Protein 8XDE (pdb70)

Radius of gyration: 28.86 Å; Cα contacts (8 Å, |Δi|>4): 2190; chains: 3; bounding box: 82×76×53 Å

Structure (mmCIF, N/CA/C/O backbone):
data_8XDE
#
_entry.id   8XDE
#
_cell.length_a   1.00
_cell.length_b   1.00
_cell.length_c   1.00
_cell.angle_alpha   90.00
_cell.angle_beta   90.00
_cell.angle_gamma   90.00
#
_symmetry.space_group_name_H-M   'P 1'
#
loop_
_atom_site.group_PDB
_atom_site.id
_atom_site.type_symbol
_atom_site.label_atom_id
_atom_site.label_alt_id
_atom_site.label_comp_id
_atom_site.label_asym_id
_atom_site.label_entity_id
_atom_site.label_seq_id
_atom_site.pdbx_PDB_ins_code
_atom_site.Cartn_x
_atom_site.Cartn_y
_atom_site.Cartn_z
_atom_site.occupancy
_atom_site.B_iso_or_equiv
_atom_site.auth_seq_id
_atom_site.auth_comp_id
_atom_site.auth_asym_id
_atom_site.auth_atom_id
_atom_site.pdbx_PDB_model_num
ATOM 1 N N . GLY A 1 96 ? 103.778 158.706 104.502 1.00 81.80 96 GLY A N 1
ATOM 2 C CA . GLY A 1 96 ? 103.960 158.083 103.204 1.00 81.80 96 GLY A CA 1
ATOM 3 C C . GLY A 1 96 ? 105.365 157.557 102.996 1.00 81.80 96 GLY A C 1
ATOM 4 O O . GLY A 1 96 ? 105.559 156.388 102.666 1.00 81.80 96 GLY A O 1
ATOM 5 N N . TYR A 1 97 ? 106.351 158.431 103.187 1.00 84.38 97 TYR A N 1
ATOM 6 C CA . TYR A 1 97 ? 107.750 158.038 103.101 1.00 84.38 97 TYR A CA 1
ATOM 7 C C . TYR A 1 97 ? 108.241 157.330 104.354 1.00 84.38 97 TYR A C 1
ATOM 8 O O . TYR A 1 97 ? 109.369 156.826 104.357 1.00 84.38 97 TYR A O 1
ATOM 17 N N . LEU A 1 98 ? 107.431 157.284 105.413 1.00 78.22 98 LEU A N 1
ATOM 18 C CA . LEU A 1 98 ? 107.835 156.686 106.676 1.00 78.22 98 LEU A CA 1
ATOM 19 C C . LEU A 1 98 ? 107.278 155.287 106.891 1.00 78.22 98 LEU A C 1
ATOM 20 O O . LEU A 1 98 ? 107.817 154.547 107.720 1.00 78.22 98 LEU A O 1
ATOM 25 N N . THR A 1 99 ? 106.225 154.908 106.176 1.00 74.85 99 THR A N 1
ATOM 26 C CA . THR A 1 99 ? 105.596 153.614 106.365 1.00 74.85 99 THR A CA 1
ATOM 27 C C . THR A 1 99 ? 106.317 152.548 105.543 1.00 74.85 99 THR A C 1
ATOM 28 O O . THR A 1 99 ? 107.310 152.812 104.864 1.00 74.85 99 THR A O 1
ATOM 32 N N . GLY A 1 100 ? 105.800 151.325 105.602 1.00 71.68 100 GLY A N 1
ATOM 33 C CA . GLY A 1 100 ? 106.399 150.236 104.852 1.00 71.68 100 GLY A CA 1
ATOM 34 C C . GLY A 1 100 ? 107.815 149.969 105.315 1.00 71.68 100 GLY A C 1
ATOM 35 O O . GLY A 1 100 ? 108.101 149.925 106.515 1.00 71.68 100 GLY A O 1
ATOM 36 N N . ASP A 1 101 ? 108.720 149.788 104.355 1.00 73.89 101 ASP A N 1
ATOM 37 C CA . ASP A 1 101 ? 110.127 149.566 104.655 1.00 73.89 101 ASP A CA 1
ATOM 38 C C . ASP A 1 101 ? 111.002 150.745 104.253 1.00 73.89 101 ASP A C 1
ATOM 39 O O . ASP A 1 101 ? 112.229 150.609 104.231 1.00 73.89 101 ASP A O 1
ATOM 44 N N . MET A 1 102 ? 110.404 151.891 103.935 1.00 77.27 102 MET A N 1
ATOM 45 C CA . MET A 1 102 ? 111.128 153.096 103.536 1.00 77.27 102 MET A CA 1
ATOM 46 C C . MET A 1 102 ? 112.056 152.817 102.354 1.00 77.27 102 MET A C 1
ATOM 47 O O . MET A 1 102 ? 113.273 152.994 102.424 1.00 77.27 102 MET A O 1
ATOM 52 N N . LYS A 1 103 ? 111.450 152.364 101.255 1.00 81.60 103 LYS A N 1
ATOM 53 C CA . LYS A 1 103 ? 112.218 152.080 100.047 1.00 81.60 103 LYS A CA 1
ATOM 54 C C . LYS A 1 103 ? 112.836 153.347 99.469 1.00 81.60 103 LYS A C 1
ATOM 55 O O . LYS A 1 103 ? 113.983 153.330 99.008 1.00 81.60 103 LYS A O 1
ATOM 61 N N . GLU A 1 104 ? 112.088 154.452 99.476 1.00 83.48 104 GLU A N 1
ATOM 62 C CA . GLU A 1 104 ? 112.618 155.706 98.953 1.00 83.48 104 GLU A CA 1
ATOM 63 C C . GLU A 1 104 ? 113.817 156.176 99.765 1.00 83.48 104 GLU A C 1
ATOM 64 O O . GLU A 1 104 ? 114.812 156.649 99.202 1.00 83.48 104 GLU A O 1
ATOM 70 N N . TYR A 1 105 ? 113.740 156.057 101.090 1.00 80.57 105 TYR A N 1
ATOM 71 C CA . TYR A 1 105 ? 114.870 156.431 101.932 1.00 80.57 105 TYR A CA 1
ATOM 72 C C . TYR A 1 105 ? 116.070 155.527 101.677 1.00 80.57 105 TYR A C 1
ATOM 73 O O . TYR A 1 105 ? 117.212 155.994 101.668 1.00 80.57 105 TYR A O 1
ATOM 82 N N . ARG A 1 106 ? 115.830 154.230 101.469 1.00 80.23 106 ARG A N 1
ATOM 83 C CA . ARG A 1 106 ? 116.926 153.322 101.149 1.00 80.23 106 ARG A CA 1
ATOM 84 C C . ARG A 1 106 ? 117.603 153.719 99.844 1.00 80.23 106 ARG A C 1
ATOM 85 O O . ARG A 1 106 ? 118.838 153.727 99.748 1.00 80.23 106 ARG A O 1
ATOM 93 N N . ILE A 1 107 ? 116.808 154.058 98.828 1.00 82.74 107 ILE A N 1
ATOM 94 C CA . ILE A 1 107 ? 117.371 154.485 97.552 1.00 82.74 107 ILE A CA 1
ATOM 95 C C . ILE A 1 107 ? 118.175 155.766 97.730 1.00 82.74 107 ILE A C 1
ATOM 96 O O . ILE A 1 107 ? 119.298 155.888 97.225 1.00 82.74 107 ILE A O 1
ATOM 101 N N . TRP A 1 108 ? 117.623 156.733 98.463 1.00 83.58 108 TRP A N 1
ATOM 102 C CA . TRP A 1 108 ? 118.301 158.007 98.667 1.00 83.58 108 TRP A CA 1
ATOM 103 C C . TRP A 1 108 ? 119.558 157.870 99.515 1.00 83.58 108 TRP A C 1
ATOM 104 O O . TRP A 1 108 ? 120.460 158.706 99.402 1.00 83.58 108 TRP A O 1
ATOM 115 N N . LEU A 1 109 ? 119.641 156.843 100.357 1.00 81.76 109 LEU A N 1
ATOM 116 C CA . LEU A 1 109 ? 120.807 156.656 101.208 1.00 81.76 109 LEU A CA 1
ATOM 117 C C . LEU A 1 109 ? 121.851 155.725 100.611 1.00 81.76 109 LEU A C 1
ATOM 118 O O . LEU A 1 109 ? 122.987 155.705 101.097 1.00 81.76 109 LEU A O 1
ATOM 123 N N . LYS A 1 110 ? 121.506 154.961 99.577 1.00 83.51 110 LYS A N 1
ATOM 124 C CA . LYS A 1 110 ? 122.466 154.038 98.978 1.00 83.51 110 LYS A CA 1
ATOM 125 C C . LYS A 1 110 ? 123.660 154.766 98.364 1.00 83.51 110 LYS A C 1
ATOM 126 O O . LYS A 1 110 ? 124.640 154.131 97.959 1.00 83.51 110 LYS A O 1
ATOM 132 N N . ASP A 1 111 ? 123.604 156.098 98.301 1.00 85.47 111 ASP A N 1
ATOM 133 C CA . ASP A 1 111 ? 124.701 156.886 97.754 1.00 85.47 111 ASP A CA 1
ATOM 134 C C . ASP A 1 111 ? 125.251 157.920 98.733 1.00 85.47 111 ASP A C 1
ATOM 135 O O . ASP A 1 111 ? 125.979 158.825 98.311 1.00 85.47 111 ASP A O 1
ATOM 140 N N . LYS A 1 112 ? 124.929 157.813 100.020 1.00 83.06 112 LYS A N 1
ATOM 141 C CA . LYS A 1 112 ? 125.480 158.703 101.036 1.00 83.06 112 LYS A CA 1
ATOM 142 C C . LYS A 1 112 ? 126.756 158.105 101.629 1.00 83.06 112 LYS A C 1
ATOM 143 O O . LYS A 1 112 ? 127.312 157.127 101.125 1.00 83.06 112 LYS A O 1
ATOM 149 N N . HIS A 1 113 ? 127.230 158.704 102.719 1.00 80.47 113 HIS A N 1
ATOM 150 C CA . HIS A 1 113 ? 128.431 158.242 103.397 1.00 80.47 113 HIS A CA 1
ATOM 151 C C . HIS A 1 113 ? 128.216 156.857 103.999 1.00 80.47 113 HIS A C 1
ATOM 152 O O . HIS A 1 113 ? 127.097 156.462 104.335 1.00 80.47 113 HIS A O 1
ATOM 159 N N . LEU A 1 114 ? 129.317 156.114 104.133 1.00 77.87 114 LEU A N 1
ATOM 160 C CA . LEU A 1 114 ? 129.239 154.766 104.685 1.00 77.87 114 LEU A CA 1
ATOM 161 C C . LEU A 1 114 ? 128.794 154.766 106.141 1.00 77.87 114 LEU A C 1
ATOM 162 O O . LEU A 1 114 ? 128.154 153.808 106.587 1.00 77.87 114 LEU A O 1
ATOM 167 N N . ALA A 1 115 ? 129.129 155.810 106.900 1.00 75.59 115 ALA A N 1
ATOM 168 C CA . ALA A 1 115 ? 128.696 155.871 108.293 1.00 75.59 115 ALA A CA 1
ATOM 169 C C . ALA A 1 115 ? 127.179 155.982 108.398 1.00 75.59 115 ALA A C 1
ATOM 170 O O . ALA A 1 115 ? 126.558 155.315 109.233 1.00 75.59 115 ALA A O 1
ATOM 172 N N . LEU A 1 116 ? 126.566 156.822 107.561 1.00 75.43 116 LEU A N 1
ATOM 173 C CA . LEU A 1 116 ? 125.113 156.941 107.568 1.00 75.43 116 LEU A CA 1
ATOM 174 C C . LEU A 1 116 ? 124.455 155.633 107.156 1.00 75.43 116 LEU A C 1
ATOM 175 O O . LEU A 1 116 ? 123.441 155.226 107.737 1.00 75.43 116 LEU A O 1
ATOM 180 N N . GLN A 1 117 ? 125.021 154.958 106.156 1.00 73.41 117 GLN A N 1
ATOM 181 C CA . GLN A 1 117 ? 124.488 153.664 105.748 1.00 73.41 117 GLN A CA 1
ATOM 182 C C . GLN A 1 117 ? 124.598 152.646 106.872 1.00 73.41 117 GLN A C 1
ATOM 183 O O . GLN A 1 117 ? 123.678 151.852 107.089 1.00 73.41 117 GLN A O 1
ATOM 189 N N . PHE A 1 118 ? 125.718 152.647 107.596 1.00 66.31 118 PHE A N 1
ATOM 190 C CA . PHE A 1 118 ? 125.872 151.718 108.709 1.00 66.31 118 PHE A CA 1
ATOM 191 C C . PHE A 1 118 ? 124.874 152.014 109.820 1.00 66.31 118 PHE A C 1
ATOM 192 O O . PHE A 1 118 ? 124.320 151.090 110.427 1.00 66.31 118 PHE A O 1
ATOM 200 N N . ILE A 1 119 ? 124.643 153.295 110.112 1.00 66.91 119 ILE A N 1
ATOM 201 C CA . ILE A 1 119 ? 123.647 153.657 111.116 1.00 66.91 119 ILE A CA 1
ATOM 202 C C . ILE A 1 119 ? 122.266 153.180 110.685 1.00 66.91 119 ILE A C 1
ATOM 203 O O . ILE A 1 119 ? 121.482 152.673 111.497 1.00 66.91 119 ILE A O 1
ATOM 208 N N . ASP A 1 120 ? 121.951 153.332 109.398 1.00 67.78 120 ASP A N 1
ATOM 209 C CA . ASP A 1 120 ? 120.680 152.834 108.885 1.00 67.78 120 ASP A CA 1
ATOM 210 C C . ASP A 1 120 ? 120.575 151.323 109.029 1.00 67.78 120 ASP A C 1
ATOM 211 O O . ASP A 1 120 ? 119.518 150.801 109.397 1.00 67.78 120 ASP A O 1
ATOM 216 N N . TRP A 1 121 ? 121.653 150.602 108.722 1.00 65.14 121 TRP A N 1
ATOM 217 C CA . TRP A 1 121 ? 121.630 149.150 108.866 1.00 65.14 121 TRP A CA 1
ATOM 218 C C . TRP A 1 121 ? 121.432 148.749 110.319 1.00 65.14 121 TRP A C 1
ATOM 219 O O . TRP A 1 121 ? 120.732 147.777 110.611 1.00 65.14 121 TRP A O 1
ATOM 230 N N . VAL A 1 122 ? 122.046 149.485 111.245 1.00 60.24 122 VAL A N 1
ATOM 231 C CA . VAL A 1 122 ? 121.888 149.175 112.661 1.00 60.24 122 VAL A CA 1
ATOM 232 C C . VAL A 1 122 ? 120.452 149.423 113.110 1.00 60.24 122 VAL A C 1
ATOM 233 O O . VAL A 1 122 ? 119.873 148.622 113.851 1.00 60.24 122 VAL A O 1
ATOM 237 N N . LEU A 1 123 ? 119.851 150.530 112.668 1.00 59.75 123 LEU A N 1
ATOM 238 C CA . LEU A 1 123 ? 118.462 150.801 113.030 1.00 59.75 123 LEU A CA 1
ATOM 239 C C . LEU A 1 123 ? 117.521 149.757 112.440 1.00 59.75 123 LEU A C 1
ATOM 240 O O . LEU A 1 123 ? 116.579 149.305 113.104 1.00 59.75 123 LEU A O 1
ATOM 245 N N . ARG A 1 124 ? 117.761 149.357 111.193 1.00 62.11 124 ARG A N 1
ATOM 246 C CA . ARG A 1 124 ? 116.932 148.327 110.579 1.00 62.11 124 ARG A CA 1
ATOM 247 C C . ARG A 1 124 ? 117.114 146.988 111.276 1.00 62.11 124 ARG A C 1
ATOM 248 O O . ARG A 1 124 ? 116.153 146.230 111.428 1.00 62.11 124 ARG A O 1
ATOM 256 N N . GLY A 1 125 ? 118.335 146.678 111.713 1.00 56.97 125 GLY A N 1
ATOM 257 C CA . GLY A 1 125 ? 118.545 145.470 112.490 1.00 56.97 125 GLY A CA 1
ATOM 258 C C . GLY A 1 125 ? 117.830 145.513 113.823 1.00 56.97 125 GLY A C 1
ATOM 259 O O . GLY A 1 125 ? 117.302 144.503 114.287 1.00 56.97 125 GLY A O 1
ATOM 260 N N . THR A 1 126 ? 117.803 146.681 114.458 1.00 57.10 126 THR A N 1
ATOM 261 C CA . THR A 1 126 ? 117.029 146.837 115.685 1.00 57.10 126 THR A CA 1
ATOM 262 C C . THR A 1 126 ? 115.554 146.564 115.433 1.00 57.10 126 THR A C 1
ATOM 263 O O . THR A 1 126 ? 114.892 145.877 116.218 1.00 57.10 126 THR A O 1
ATOM 267 N N . ALA A 1 127 ? 115.022 147.095 114.332 1.00 56.98 127 ALA A N 1
ATOM 268 C CA . ALA A 1 127 ? 113.602 146.919 114.051 1.00 56.98 127 ALA A CA 1
ATOM 269 C C . ALA A 1 127 ? 113.273 145.501 113.602 1.00 56.98 127 ALA A C 1
ATOM 270 O O . ALA A 1 127 ? 112.143 145.043 113.796 1.00 56.98 127 ALA A O 1
ATOM 272 N N . GLN A 1 128 ? 114.232 144.789 113.009 1.00 56.46 128 GLN A N 1
ATOM 273 C CA . GLN A 1 128 ? 113.952 143.481 112.427 1.00 56.46 128 GLN A CA 1
ATOM 274 C C . GLN A 1 128 ? 113.733 142.392 113.465 1.00 56.46 128 GLN A C 1
ATOM 275 O O . GLN A 1 128 ? 113.421 141.261 113.082 1.00 56.46 128 GLN A O 1
ATOM 281 N N . VAL A 1 129 ? 113.904 142.689 114.753 1.00 55.24 129 VAL A N 1
ATOM 282 C CA . VAL A 1 129 ? 113.548 141.718 115.781 1.00 55.24 129 VAL A CA 1
ATOM 283 C C . VAL A 1 129 ? 112.075 141.360 115.671 1.00 55.24 129 VAL A C 1
ATOM 284 O O . VAL A 1 129 ? 111.685 140.197 115.829 1.00 55.24 129 VAL A O 1
ATOM 288 N N . MET A 1 130 ? 111.235 142.352 115.379 1.00 59.26 130 MET A N 1
ATOM 289 C CA . MET A 1 130 ? 109.809 142.151 115.164 1.00 59.26 130 MET A CA 1
ATOM 290 C C . MET A 1 130 ? 109.436 142.187 113.686 1.00 59.26 130 MET A C 1
ATOM 291 O O . MET A 1 130 ? 108.352 142.658 113.332 1.00 59.26 130 MET A O 1
ATOM 296 N N . PHE A 1 131 ? 110.325 141.704 112.818 1.00 57.42 131 PHE A N 1
ATOM 297 C CA . PHE A 1 131 ? 110.090 141.555 111.381 1.00 57.42 131 PHE A CA 1
ATOM 298 C C . PHE A 1 131 ? 109.865 142.885 110.675 1.00 57.42 131 PHE A C 1
ATOM 299 O O . PHE A 1 131 ? 109.248 142.927 109.610 1.00 57.42 131 PHE A O 1
ATOM 307 N N . ILE A 1 132 ? 110.363 143.979 111.234 1.00 59.12 132 ILE A N 1
ATOM 308 C CA . ILE A 1 132 ? 110.163 145.308 110.674 1.00 59.12 132 ILE A CA 1
ATOM 309 C C . ILE A 1 132 ? 111.458 145.754 110.014 1.00 59.12 132 ILE A C 1
ATOM 310 O O . ILE A 1 132 ? 112.500 145.841 110.672 1.00 59.12 132 ILE A O 1
ATOM 315 N N . ASN A 1 133 ? 111.402 146.027 108.717 1.00 63.20 133 ASN A N 1
ATOM 316 C CA . ASN A 1 133 ? 112.551 146.566 107.990 1.00 63.20 133 ASN A CA 1
ATOM 317 C C . ASN A 1 133 ? 112.409 148.078 107.820 1.00 63.20 133 ASN A C 1
ATOM 318 O O . ASN A 1 133 ? 112.321 148.605 106.716 1.00 63.20 133 ASN A O 1
ATOM 323 N N . ASN A 1 134 ? 112.398 148.779 108.944 1.00 63.77 134 ASN A N 1
ATOM 324 C CA . ASN A 1 134 ? 112.159 150.215 108.942 1.00 63.77 134 ASN A CA 1
ATOM 325 C C . ASN A 1 134 ? 113.124 150.903 109.899 1.00 63.77 134 ASN A C 1
ATOM 326 O O . ASN A 1 134 ? 113.181 150.546 111.081 1.00 63.77 134 ASN A O 1
ATOM 331 N N . PRO A 1 135 ? 113.901 151.884 109.434 1.00 62.85 135 PRO A N 1
ATOM 332 C CA . PRO A 1 135 ? 114.841 152.552 110.346 1.00 62.85 135 PRO A CA 1
ATOM 333 C C . PRO A 1 135 ? 114.168 153.473 111.346 1.00 62.85 135 PRO A C 1
ATOM 334 O O . PRO A 1 135 ? 114.664 153.610 112.469 1.00 62.85 135 PRO A O 1
ATOM 338 N N . LEU A 1 136 ? 113.062 154.119 110.977 1.00 61.93 136 LEU A N 1
ATOM 339 C CA . LEU A 1 136 ? 112.334 154.931 111.946 1.00 61.93 136 LEU A CA 1
ATOM 340 C C . LEU A 1 136 ? 111.754 154.067 113.055 1.00 61.93 136 LEU A C 1
ATOM 341 O O . LEU A 1 136 ? 111.773 154.453 114.231 1.00 61.93 136 LEU A O 1
ATOM 346 N N . SER A 1 137 ? 111.238 152.888 112.702 1.00 59.45 137 SER A N 1
ATOM 347 C CA . SER A 1 137 ? 110.779 151.952 113.719 1.00 59.45 137 SER A CA 1
ATOM 348 C C . SER A 1 137 ? 111.928 151.514 114.614 1.00 59.45 137 SER A C 1
ATOM 349 O O . SER A 1 137 ? 111.753 151.357 115.826 1.00 59.45 137 SER A O 1
ATOM 352 N N . GLY A 1 138 ? 113.112 151.313 114.038 1.00 57.61 138 GLY A N 1
ATOM 353 C CA . GLY A 1 138 ? 114.270 150.982 114.851 1.00 57.61 138 GLY A CA 1
ATOM 354 C C . GLY A 1 138 ? 114.646 152.091 115.813 1.00 57.61 138 GLY A C 1
ATOM 355 O O . GLY A 1 138 ? 115.014 151.832 116.959 1.00 57.61 138 GLY A O 1
ATOM 356 N N . LEU A 1 139 ? 114.561 153.342 115.361 1.00 56.78 139 LEU A N 1
ATOM 357 C CA . LEU A 1 139 ? 114.830 154.468 116.249 1.00 56.78 139 LEU A CA 1
ATOM 358 C C . LEU A 1 139 ? 113.813 154.535 117.382 1.00 56.78 139 LEU A C 1
ATOM 359 O O . LEU A 1 139 ? 114.170 154.796 118.538 1.00 56.78 139 LEU A O 1
ATOM 364 N N . ILE A 1 140 ? 112.539 154.304 117.070 1.00 56.64 140 ILE A N 1
ATOM 365 C CA . ILE A 1 140 ? 111.512 154.312 118.109 1.00 56.64 140 ILE A CA 1
ATOM 366 C C . ILE A 1 140 ? 111.737 153.168 119.093 1.00 56.64 140 ILE A C 1
ATOM 367 O O . ILE A 1 140 ? 111.538 153.323 120.304 1.00 56.64 140 ILE A O 1
ATOM 372 N N . ILE A 1 141 ? 112.170 152.011 118.596 1.00 55.21 141 ILE A N 1
ATOM 373 C CA . ILE A 1 141 ? 112.471 150.890 119.480 1.00 55.21 141 ILE A CA 1
ATOM 374 C C . ILE A 1 141 ? 113.665 151.218 120.368 1.00 55.21 141 ILE A C 1
ATOM 375 O O . ILE A 1 141 ? 113.700 150.845 121.544 1.00 55.21 141 ILE A O 1
ATOM 380 N N . PHE A 1 142 ? 114.658 151.923 119.825 1.00 55.52 142 PHE A N 1
ATOM 381 C CA . PHE A 1 142 ? 115.787 152.361 120.639 1.00 55.52 142 PHE A CA 1
ATOM 382 C C . PHE A 1 142 ? 115.338 153.318 121.734 1.00 55.52 142 PHE A C 1
ATOM 383 O O . PHE A 1 142 ? 115.833 153.259 122.865 1.00 55.52 142 PHE A O 1
ATOM 391 N N . ILE A 1 143 ? 114.403 154.213 121.414 1.00 55.46 143 ILE A N 1
ATOM 392 C CA . ILE A 1 143 ? 113.852 155.104 122.432 1.00 55.46 143 ILE A CA 1
ATOM 393 C C . ILE A 1 143 ? 113.139 154.302 123.515 1.00 55.46 143 ILE A C 1
ATOM 394 O O . ILE A 1 143 ? 113.283 154.576 124.713 1.00 55.46 143 ILE A O 1
ATOM 399 N N . GLY A 1 144 ? 112.359 153.300 123.112 1.00 55.55 144 GLY A N 1
ATOM 400 C CA . GLY A 1 144 ? 111.693 152.458 124.093 1.00 55.55 144 GLY A CA 1
ATOM 401 C C . GLY A 1 144 ? 112.669 151.714 124.986 1.00 55.55 144 GLY A C 1
ATOM 402 O O . GLY A 1 144 ? 112.453 151.586 126.193 1.00 55.55 144 GLY A O 1
ATOM 403 N N . LEU A 1 145 ? 113.755 151.210 124.402 1.00 55.00 145 LEU A N 1
ATOM 404 C CA . LEU A 1 145 ? 114.776 150.532 125.192 1.00 55.00 145 LEU A CA 1
ATOM 405 C C . LEU A 1 145 ? 115.456 151.489 126.159 1.00 55.00 145 LEU A C 1
ATOM 406 O O . LEU A 1 145 ? 115.764 151.117 127.295 1.00 55.00 145 LEU A O 1
ATOM 411 N N . LEU A 1 146 ? 115.715 152.722 125.720 1.00 54.78 146 LEU A N 1
ATOM 412 C CA . LEU A 1 146 ? 116.257 153.723 126.631 1.00 54.78 146 LEU A CA 1
ATOM 413 C C . LEU A 1 146 ? 115.296 153.985 127.779 1.00 54.78 146 LEU A C 1
ATOM 414 O O . LEU A 1 146 ? 115.722 154.207 128.918 1.00 54.78 146 LEU A O 1
ATOM 419 N N . ILE A 1 147 ? 113.994 153.975 127.496 1.00 55.83 147 ILE A N 1
ATOM 420 C CA . ILE A 1 147 ? 113.005 154.110 128.563 1.00 55.83 147 ILE A CA 1
ATOM 421 C C . ILE A 1 147 ? 113.117 152.945 129.537 1.00 55.83 147 ILE A C 1
ATOM 422 O O . ILE A 1 147 ? 113.094 153.134 130.759 1.00 55.83 147 ILE A O 1
ATOM 427 N N . GLN A 1 148 ? 113.239 151.725 129.016 1.00 56.37 148 GLN A N 1
ATOM 428 C CA . GLN A 1 148 ? 113.389 150.549 129.865 1.00 56.37 148 GLN A CA 1
ATOM 429 C C . GLN A 1 148 ? 114.683 150.585 130.670 1.00 56.37 148 GLN A C 1
ATOM 430 O O . GLN A 1 148 ? 114.650 150.670 131.901 1.00 56.37 148 GLN A O 1
ATOM 436 N N . ASN A 1 149 ? 115.825 150.516 129.991 1.00 54.48 149 ASN A N 1
ATOM 437 C CA . ASN A 1 149 ? 117.118 150.477 130.660 1.00 54.48 149 ASN A CA 1
ATOM 438 C C . ASN A 1 149 ? 118.216 150.960 129.723 1.00 54.48 149 ASN A C 1
ATOM 439 O O . ASN A 1 149 ? 118.495 150.303 128.712 1.00 54.48 149 ASN A O 1
ATOM 444 N N . PRO A 1 150 ? 118.854 152.095 130.010 1.00 53.64 150 PRO A N 1
ATOM 445 C CA . PRO A 1 150 ? 119.960 152.549 129.151 1.00 53.64 150 PRO A CA 1
ATOM 446 C C . PRO A 1 150 ? 121.117 151.568 129.069 1.00 53.64 150 PRO A C 1
ATOM 447 O O . PRO A 1 150 ? 121.773 151.493 128.025 1.00 53.64 150 PRO A O 1
ATOM 451 N N . TRP A 1 151 ? 121.403 150.826 130.138 1.00 53.24 151 TRP A N 1
ATOM 452 C CA . TRP A 1 151 ? 122.468 149.829 130.081 1.00 53.24 151 TRP A CA 1
ATOM 453 C C . TRP A 1 151 ? 122.118 148.704 129.115 1.00 53.24 151 TRP A C 1
ATOM 454 O O . TRP A 1 151 ? 122.969 148.252 128.336 1.00 53.24 151 TRP A O 1
ATOM 465 N N . TRP A 1 152 ? 120.868 148.240 129.152 1.00 52.59 152 TRP A N 1
ATOM 466 C CA . TRP A 1 152 ? 120.419 147.252 128.179 1.00 52.59 152 TRP A CA 1
ATOM 467 C C . TRP A 1 152 ? 120.475 147.819 126.770 1.00 52.59 152 TRP A C 1
ATOM 468 O O . TRP A 1 152 ? 120.784 147.099 125.817 1.00 52.59 152 TRP A O 1
ATOM 479 N N . THR A 1 153 ? 120.175 149.109 126.620 1.00 52.00 153 THR A N 1
ATOM 480 C CA . THR A 1 153 ? 120.317 149.756 125.322 1.00 52.00 153 THR A CA 1
ATOM 481 C C . THR A 1 153 ? 121.760 149.719 124.844 1.00 52.00 153 THR A C 1
ATOM 482 O O . THR A 1 153 ? 122.021 149.449 123.669 1.00 52.00 153 THR A O 1
ATOM 486 N N . ILE A 1 154 ? 122.710 149.985 125.740 1.00 50.79 154 ILE A N 1
ATOM 487 C CA . ILE A 1 154 ? 124.120 149.954 125.361 1.00 50.79 154 ILE A CA 1
ATOM 488 C C . ILE A 1 154 ? 124.518 148.555 124.914 1.00 50.79 154 ILE A C 1
ATOM 489 O O . ILE A 1 154 ? 125.155 148.373 123.871 1.00 50.79 154 ILE A O 1
ATOM 494 N N . THR A 1 155 ? 124.145 147.543 125.698 1.00 50.99 155 THR A N 1
ATOM 495 C CA . THR A 1 155 ? 124.532 146.177 125.351 1.00 50.99 155 THR A CA 1
ATOM 496 C C . THR A 1 155 ? 123.885 145.727 124.047 1.00 50.99 155 THR A C 1
ATOM 497 O O . THR A 1 155 ? 124.542 145.105 123.205 1.00 50.99 155 THR A O 1
ATOM 501 N N . GLY A 1 156 ? 122.602 146.041 123.851 1.00 50.63 156 GLY A N 1
ATOM 502 C CA . GLY A 1 156 ? 121.937 145.662 122.616 1.00 50.63 156 GLY A CA 1
ATOM 503 C C . GLY A 1 156 ? 122.480 146.387 121.402 1.00 50.63 156 GLY A C 1
ATOM 504 O O . GLY A 1 156 ? 122.652 145.788 120.339 1.00 50.63 156 GLY A O 1
ATOM 505 N N . GLY A 1 157 ? 122.750 147.687 121.535 1.00 51.76 157 GLY A N 1
ATOM 506 C CA . GLY A 1 157 ? 123.346 148.421 120.436 1.00 51.76 157 GLY A CA 1
ATOM 507 C C . GLY A 1 157 ? 124.725 147.906 120.079 1.00 51.76 157 GLY A C 1
ATOM 508 O O . GLY A 1 157 ? 125.068 147.791 118.900 1.00 51.76 157 GLY A O 1
ATOM 509 N N . LEU A 1 158 ? 125.536 147.587 121.090 1.00 51.32 158 LEU A N 1
ATOM 510 C CA . LEU A 1 158 ? 126.840 147.000 120.814 1.00 51.32 158 LEU A CA 1
ATOM 511 C C . LEU A 1 158 ? 126.695 145.653 120.126 1.00 51.32 158 LEU A C 1
ATOM 512 O O . LEU A 1 158 ? 127.453 145.336 119.205 1.00 51.32 158 LEU A O 1
ATOM 517 N N . GLY A 1 159 ? 125.730 144.843 120.560 1.00 51.30 159 GLY A N 1
ATOM 518 C CA . GLY A 1 159 ? 125.497 143.574 119.894 1.00 51.30 159 GLY A CA 1
ATOM 519 C C . GLY A 1 159 ? 125.104 143.744 118.441 1.00 51.30 159 GLY A C 1
ATOM 520 O O . GLY A 1 159 ? 125.596 143.028 117.570 1.00 51.30 159 GLY A O 1
ATOM 521 N N . THR A 1 160 ? 124.222 144.704 118.160 1.00 51.56 160 THR A N 1
ATOM 522 C CA . THR A 1 160 ? 123.818 144.968 116.782 1.00 51.56 160 THR A CA 1
ATOM 523 C C . THR A 1 160 ? 125.002 145.421 115.941 1.00 51.56 160 THR A C 1
ATOM 524 O O . THR A 1 160 ? 125.202 144.944 114.818 1.00 51.56 160 THR A O 1
ATOM 528 N N . VAL A 1 161 ? 125.798 146.349 116.473 1.00 52.49 161 VAL A N 1
ATOM 529 C CA . VAL A 1 161 ? 126.937 146.872 115.729 1.00 52.49 161 VAL A CA 1
ATOM 530 C C . VAL A 1 161 ? 127.939 145.764 115.448 1.00 52.49 161 VAL A C 1
ATOM 531 O O . VAL A 1 161 ? 128.444 145.629 114.327 1.00 52.49 161 VAL A O 1
ATOM 535 N N . VAL A 1 162 ? 128.232 144.942 116.455 1.00 53.18 162 VAL A N 1
ATOM 536 C CA . VAL A 1 162 ? 129.209 143.874 116.290 1.00 53.18 162 VAL A CA 1
ATOM 537 C C . VAL A 1 162 ? 128.702 142.826 115.310 1.00 53.18 162 VAL A C 1
ATOM 538 O O . VAL A 1 162 ? 129.462 142.322 114.479 1.00 53.18 162 VAL A O 1
ATOM 542 N N . SER A 1 163 ? 127.415 142.479 115.386 1.00 54.17 163 SER A N 1
ATOM 543 C CA . SER A 1 163 ? 126.856 141.505 114.456 1.00 54.17 163 SER A CA 1
ATOM 544 C C . SER A 1 163 ? 126.909 142.014 113.022 1.00 54.17 163 SER A C 1
ATOM 545 O O . SER A 1 163 ? 127.288 141.275 112.107 1.00 54.17 163 SER A O 1
ATOM 548 N N . THR A 1 164 ? 126.537 143.278 112.806 1.00 55.38 164 THR A N 1
ATOM 549 C CA . THR A 1 164 ? 126.597 143.845 111.463 1.00 55.38 164 THR A CA 1
ATOM 550 C C . THR A 1 164 ? 128.029 143.898 110.946 1.00 55.38 164 THR A C 1
ATOM 551 O O . THR A 1 164 ? 128.289 143.570 109.782 1.00 55.38 164 THR A O 1
ATOM 555 N N . LEU A 1 165 ? 128.973 144.304 111.796 1.00 55.86 165 LEU A N 1
ATOM 556 C CA . LEU A 1 165 ? 130.365 144.378 111.371 1.00 55.86 165 LEU A CA 1
ATOM 557 C C . LEU A 1 165 ? 130.924 142.998 111.057 1.00 55.86 165 LEU A C 1
ATOM 558 O O . LEU A 1 165 ? 131.696 142.839 110.107 1.00 55.86 165 LEU A O 1
ATOM 563 N N . THR A 1 166 ? 130.558 141.990 111.849 1.00 55.97 166 THR A N 1
ATOM 564 C CA . THR A 1 166 ? 131.009 140.632 111.574 1.00 55.97 166 THR A CA 1
ATOM 565 C C . THR A 1 166 ? 130.414 140.106 110.277 1.00 55.97 166 THR A C 1
ATOM 566 O O . THR A 1 166 ? 131.094 139.413 109.514 1.00 55.97 166 THR A O 1
ATOM 570 N N . ALA A 1 167 ? 129.145 140.416 110.013 1.00 57.29 167 ALA A N 1
ATOM 571 C CA . ALA A 1 167 ? 128.544 140.018 108.747 1.00 57.29 167 ALA A CA 1
ATOM 572 C C . ALA A 1 167 ? 129.249 140.683 107.574 1.00 57.29 167 ALA A C 1
ATOM 573 O O . ALA A 1 167 ? 129.459 140.056 106.531 1.00 57.29 167 ALA A O 1
ATOM 575 N N . LEU A 1 168 ? 129.613 141.958 107.722 1.00 57.75 168 LEU A N 1
ATOM 576 C CA . LEU A 1 168 ? 130.376 142.627 106.674 1.00 57.75 168 LEU A CA 1
ATOM 577 C C . LEU A 1 168 ? 131.742 141.979 106.482 1.00 57.75 168 LEU A C 1
ATOM 578 O O . LEU A 1 168 ? 132.177 141.757 105.347 1.00 57.75 168 LEU A O 1
ATOM 583 N N . ALA A 1 169 ? 132.432 141.668 107.580 1.00 58.54 169 ALA A N 1
ATOM 584 C CA . ALA A 1 169 ? 133.766 141.090 107.483 1.00 58.54 169 ALA A CA 1
ATOM 585 C C . ALA A 1 169 ? 133.735 139.685 106.901 1.00 58.54 169 ALA A C 1
ATOM 586 O O . ALA A 1 169 ? 134.694 139.267 106.245 1.00 58.54 169 ALA A O 1
ATOM 588 N N . LEU A 1 170 ? 132.656 138.946 107.125 1.00 60.69 170 LEU A N 1
ATOM 589 C CA . LEU A 1 170 ? 132.518 137.597 106.601 1.00 60.69 170 LEU A CA 1
ATOM 590 C C . LEU A 1 170 ? 131.949 137.573 105.193 1.00 60.69 170 LEU A C 1
ATOM 591 O O . LEU A 1 170 ? 131.666 136.491 104.671 1.00 60.69 170 LEU A O 1
ATOM 596 N N . GLY A 1 171 ? 131.767 138.733 104.572 1.00 61.93 171 GLY A N 1
ATOM 597 C CA . GLY A 1 171 ? 131.288 138.775 103.202 1.00 61.93 171 GLY A CA 1
ATOM 598 C C . GLY A 1 171 ? 129.900 138.209 103.017 1.00 61.93 171 GLY A C 1
ATOM 599 O O . GLY A 1 171 ? 129.653 137.478 102.050 1.00 61.93 171 GLY A O 1
ATOM 600 N N . GLN A 1 172 ? 128.985 138.526 103.925 1.00 61.45 172 GLN A N 1
ATOM 601 C CA . GLN A 1 172 ? 127.609 138.095 103.768 1.00 61.45 172 GLN A CA 1
ATOM 602 C C . GLN A 1 172 ? 126.908 138.958 102.724 1.00 61.45 172 GLN A C 1
ATOM 603 O O . GLN A 1 172 ? 127.431 139.977 102.268 1.00 61.45 172 GLN A O 1
ATOM 609 N N . ASP A 1 173 ? 125.711 138.526 102.337 1.00 64.82 173 ASP A N 1
ATOM 610 C CA . ASP A 1 173 ? 124.958 139.218 101.300 1.00 64.82 173 ASP A CA 1
ATOM 611 C C . ASP A 1 173 ? 124.701 140.660 101.707 1.00 64.82 173 ASP A C 1
ATOM 612 O O . ASP A 1 173 ? 124.057 140.922 102.727 1.00 64.82 173 ASP A O 1
ATOM 617 N N . ARG A 1 174 ? 125.210 141.597 100.904 1.00 63.82 174 ARG A N 1
ATOM 618 C CA . ARG A 1 174 ? 125.077 143.011 101.233 1.00 63.82 174 ARG A CA 1
ATOM 619 C C . ARG A 1 174 ? 123.620 143.441 101.293 1.00 63.82 174 ARG A C 1
ATOM 620 O O . ARG A 1 174 ? 123.267 144.322 102.083 1.00 63.82 174 ARG A O 1
ATOM 628 N N . SER A 1 175 ? 122.762 142.838 100.471 1.00 63.44 175 SER A N 1
ATOM 629 C CA . SER A 1 175 ? 121.340 143.152 100.534 1.00 63.44 175 SER A CA 1
ATOM 630 C C . SER A 1 175 ? 120.744 142.739 101.873 1.00 63.44 175 SER A C 1
ATOM 631 O O . SER A 1 175 ? 119.923 143.463 102.445 1.00 63.44 175 SER A O 1
ATOM 634 N N . ALA A 1 176 ? 121.140 141.571 102.384 1.00 61.37 176 ALA A N 1
ATOM 635 C CA . ALA A 1 176 ? 120.660 141.131 103.689 1.00 61.37 176 ALA A CA 1
ATOM 636 C C . ALA A 1 176 ? 121.177 142.030 104.803 1.00 61.37 176 ALA A C 1
ATOM 637 O O . ALA A 1 176 ? 120.439 142.354 105.740 1.00 61.37 176 ALA A O 1
ATOM 639 N N . ILE A 1 177 ? 122.445 142.435 104.725 1.00 61.29 177 ILE A N 1
ATOM 640 C CA . ILE A 1 177 ? 123.011 143.319 105.739 1.00 61.29 177 ILE A CA 1
ATOM 641 C C . ILE A 1 177 ? 122.304 144.665 105.732 1.00 61.29 177 ILE A C 1
ATOM 642 O O . ILE A 1 177 ? 121.988 145.224 106.788 1.00 61.29 177 ILE A O 1
ATOM 647 N N . ALA A 1 178 ? 122.039 145.208 104.542 1.00 62.00 178 ALA A N 1
ATOM 648 C CA . ALA A 1 178 ? 121.417 146.521 104.440 1.00 62.00 178 ALA A CA 1
ATOM 649 C C . ALA A 1 178 ? 119.975 146.527 104.925 1.00 62.00 178 ALA A C 1
ATOM 650 O O . ALA A 1 178 ? 119.455 147.596 105.258 1.00 62.00 178 ALA A O 1
ATOM 652 N N . SER A 1 179 ? 119.319 145.373 104.967 1.00 60.20 179 SER A N 1
ATOM 653 C CA . SER A 1 179 ? 117.958 145.278 105.473 1.00 60.20 179 SER A CA 1
ATOM 654 C C . SER A 1 179 ? 117.910 144.937 106.954 1.00 60.20 179 SER A C 1
ATOM 655 O O . SER A 1 179 ? 116.820 144.736 107.496 1.00 60.20 179 SER A O 1
ATOM 658 N N . GLY A 1 180 ? 119.060 144.863 107.616 1.00 57.94 180 GLY A N 1
ATOM 659 C CA . GLY A 1 180 ? 119.090 144.574 109.032 1.00 57.94 180 GLY A CA 1
ATOM 660 C C . GLY A 1 180 ? 118.921 143.121 109.396 1.00 57.94 180 GLY A C 1
ATOM 661 O O . GLY A 1 180 ? 118.688 142.813 110.566 1.00 57.94 180 GLY A O 1
ATOM 662 N N . LEU A 1 181 ? 119.037 142.214 108.434 1.00 57.09 181 LEU A N 1
ATOM 663 C CA . LEU A 1 181 ? 118.845 140.798 108.707 1.00 57.09 181 LEU A CA 1
ATOM 664 C C . LEU A 1 181 ? 120.037 140.160 109.402 1.00 57.09 181 LEU A C 1
ATOM 665 O O . LEU A 1 181 ? 119.966 138.980 109.755 1.00 57.09 181 LEU A O 1
ATOM 670 N N . HIS A 1 182 ? 121.126 140.900 109.602 1.00 57.73 182 HIS A N 1
ATOM 671 C CA . HIS A 1 182 ? 122.296 140.389 110.304 1.00 57.73 182 HIS A CA 1
ATOM 672 C C . HIS A 1 182 ? 122.600 141.181 111.567 1.00 57.73 182 HIS A C 1
ATOM 673 O O . HIS A 1 182 ? 123.705 141.083 112.102 1.00 57.73 182 HIS A O 1
ATOM 680 N N . GLY A 1 183 ? 121.644 141.961 112.057 1.00 53.35 183 GLY A N 1
ATOM 681 C CA . GLY A 1 183 ? 121.883 142.769 113.230 1.00 53.35 183 GLY A CA 1
ATOM 682 C C . GLY A 1 183 ? 120.921 142.505 114.365 1.00 53.35 183 GLY A C 1
ATOM 683 O O . GLY A 1 183 ? 121.217 142.828 115.517 1.00 53.35 183 GLY A O 1
ATOM 684 N N . TYR A 1 184 ? 119.765 141.915 114.065 1.00 52.43 184 TYR A N 1
ATOM 685 C CA . TYR A 1 184 ? 118.766 141.716 115.105 1.00 52.43 184 TYR A CA 1
ATOM 686 C C . TYR A 1 184 ? 119.118 140.563 116.034 1.00 52.43 184 TYR A C 1
ATOM 687 O O . TYR A 1 184 ? 118.795 140.616 117.225 1.00 52.43 184 TYR A O 1
ATOM 696 N N . ASN A 1 185 ? 119.777 139.525 115.522 1.00 50.56 185 ASN A N 1
ATOM 697 C CA . ASN A 1 185 ? 120.207 138.440 116.394 1.00 50.56 185 ASN A CA 1
ATOM 698 C C . ASN A 1 185 ? 121.257 138.917 117.387 1.00 50.56 185 ASN A C 1
ATOM 699 O O . ASN A 1 185 ? 121.197 138.577 118.573 1.00 50.56 185 ASN A O 1
ATOM 704 N N . GLY A 1 186 ? 122.220 139.720 116.929 1.00 50.96 186 GLY A N 1
ATOM 705 C CA . GLY A 1 186 ? 123.174 140.313 117.848 1.00 50.96 186 GLY A CA 1
ATOM 706 C C . GLY A 1 186 ? 122.532 141.290 118.811 1.00 50.96 186 GLY A C 1
ATOM 707 O O . GLY A 1 186 ? 122.945 141.393 119.970 1.00 50.96 186 GLY A O 1
ATOM 708 N N . MET A 1 187 ? 121.520 142.024 118.346 1.00 52.16 187 MET A N 1
ATOM 709 C CA . MET A 1 187 ? 120.759 142.897 119.231 1.00 52.16 187 MET A CA 1
ATOM 710 C C . MET A 1 187 ? 120.150 142.106 120.378 1.00 52.16 187 MET A C 1
ATOM 711 O O . MET A 1 187 ? 120.293 142.471 121.551 1.00 52.16 187 MET A O 1
ATOM 716 N N . LEU A 1 188 ? 119.464 141.013 120.049 1.00 49.44 188 LEU A N 1
ATOM 717 C CA . LEU A 1 188 ? 118.865 140.175 121.078 1.00 49.44 188 LEU A CA 1
ATOM 718 C C . LEU A 1 188 ? 119.927 139.564 121.976 1.00 49.44 188 LEU A C 1
ATOM 719 O O . LEU A 1 188 ? 119.729 139.447 123.188 1.00 49.44 188 LEU A O 1
ATOM 724 N N . VAL A 1 189 ? 121.059 139.160 121.402 1.00 49.31 189 VAL A N 1
ATOM 725 C CA . VAL A 1 189 ? 122.131 138.585 122.207 1.00 49.31 189 VAL A CA 1
ATOM 726 C C . VAL A 1 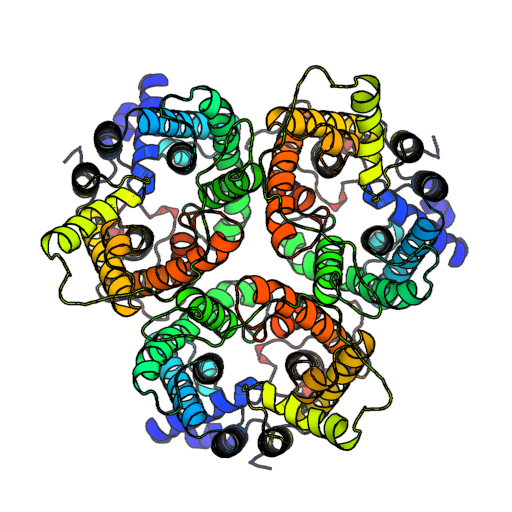189 ? 122.592 139.578 123.263 1.00 49.31 189 VAL A C 1
ATOM 727 O O . VAL A 1 189 ? 122.636 139.264 124.457 1.00 49.31 189 VAL A O 1
ATOM 731 N N . GLY A 1 190 ? 122.904 140.805 122.847 1.00 49.20 190 GLY A N 1
ATOM 732 C CA . GLY A 1 190 ? 123.345 141.800 123.811 1.00 49.20 190 GLY A CA 1
ATOM 733 C C . GLY A 1 190 ? 122.285 142.105 124.849 1.00 49.20 190 GLY A C 1
ATOM 734 O O . GLY A 1 190 ? 122.561 142.141 126.054 1.00 49.20 190 GLY A O 1
ATOM 735 N N . LEU A 1 191 ? 121.043 142.289 124.396 1.00 50.56 191 LEU A N 1
ATOM 736 C CA . LEU A 1 191 ? 119.966 142.643 125.310 1.00 50.56 191 LEU A CA 1
ATOM 737 C C . LEU A 1 191 ? 119.749 141.562 126.359 1.00 50.56 191 LEU A C 1
ATOM 738 O O . LEU A 1 191 ? 119.630 141.859 127.551 1.00 50.56 191 LEU A O 1
ATOM 743 N N . LEU A 1 192 ? 119.704 140.298 125.942 1.00 49.99 192 LEU A N 1
ATOM 744 C CA . LEU A 1 192 ? 119.384 139.231 126.879 1.00 49.99 192 LEU A CA 1
ATOM 745 C C . LEU A 1 192 ? 120.572 138.771 127.712 1.00 49.99 192 LEU A C 1
ATOM 746 O O . LEU A 1 192 ? 120.357 138.203 128.784 1.00 49.99 192 LEU A O 1
ATOM 751 N N . MET A 1 193 ? 121.816 138.994 127.277 1.00 50.70 193 MET A N 1
ATOM 752 C CA . MET A 1 193 ? 122.904 138.789 128.227 1.00 50.70 193 MET A CA 1
ATOM 753 C C . MET A 1 193 ? 123.002 139.936 129.219 1.00 50.70 193 MET A C 1
ATOM 754 O O . MET A 1 193 ? 123.560 139.759 130.307 1.00 50.70 193 MET A O 1
ATOM 759 N N . ALA A 1 194 ? 122.477 141.115 128.879 1.00 50.24 194 ALA A N 1
ATOM 760 C CA . ALA A 1 194 ? 122.348 142.149 129.901 1.00 50.24 194 ALA A CA 1
ATOM 761 C C . ALA A 1 194 ? 121.205 141.841 130.862 1.00 50.24 194 ALA A C 1
ATOM 762 O O . ALA A 1 194 ? 121.327 142.060 132.070 1.00 50.24 194 ALA A O 1
ATOM 764 N N . VAL A 1 195 ? 120.087 141.334 130.340 1.00 50.46 195 VAL A N 1
ATOM 765 C CA . VAL A 1 195 ? 118.912 141.074 131.169 1.00 50.46 195 VAL A CA 1
ATOM 766 C C . VAL A 1 195 ? 119.196 139.974 132.182 1.00 50.46 195 VAL A C 1
ATOM 767 O O . VAL A 1 195 ? 118.846 140.093 133.361 1.00 50.46 195 VAL A O 1
ATOM 771 N N . PHE A 1 196 ? 119.839 138.893 131.746 1.00 51.17 196 PHE A N 1
ATOM 772 C CA . PHE A 1 196 ? 120.071 137.727 132.587 1.00 51.17 196 PHE A CA 1
ATOM 773 C C . PHE A 1 196 ? 121.449 137.740 133.228 1.00 51.17 196 PHE A C 1
ATOM 774 O O . PHE A 1 196 ? 122.045 136.683 133.441 1.00 51.17 196 PHE A O 1
ATOM 782 N N . SER A 1 197 ? 121.969 138.920 133.541 1.00 52.62 197 SER A N 1
ATOM 783 C CA . SER A 1 197 ? 123.231 139.061 134.246 1.00 52.62 197 SER A CA 1
ATOM 784 C C . SER A 1 197 ? 122.948 139.327 135.716 1.00 52.62 197 SER A C 1
ATOM 785 O O . SER A 1 197 ? 122.165 140.222 136.048 1.00 52.62 197 SER A O 1
ATOM 788 N N . GLU A 1 198 ? 123.577 138.547 136.593 1.00 55.32 198 GLU A N 1
ATOM 789 C CA . GLU A 1 198 ? 123.399 138.754 138.022 1.00 55.32 198 GLU A CA 1
ATOM 790 C C . GLU A 1 198 ? 124.178 139.954 138.533 1.00 55.32 198 GLU A C 1
ATOM 791 O O . GLU A 1 198 ? 123.967 140.371 139.675 1.00 55.32 198 GLU A O 1
ATOM 797 N N . LYS A 1 199 ? 125.070 140.510 137.723 1.00 54.35 199 LYS A N 1
ATOM 798 C CA . LYS A 1 199 ? 125.778 141.718 138.098 1.00 54.35 199 LYS A CA 1
ATOM 799 C C . LYS A 1 199 ? 124.864 142.929 137.943 1.00 54.35 199 LYS A C 1
ATOM 800 O O . LYS A 1 199 ? 123.767 142.849 137.385 1.00 54.35 199 LYS A O 1
ATOM 806 N N . LEU A 1 200 ? 125.326 144.065 138.449 1.00 56.47 200 LEU A N 1
ATOM 807 C CA . LEU A 1 200 ? 124.529 145.277 138.409 1.00 56.47 200 LEU A CA 1
ATOM 808 C C . LEU A 1 200 ? 124.589 145.903 137.020 1.00 56.47 200 LEU A C 1
ATOM 809 O O . LEU A 1 200 ? 125.238 145.396 136.103 1.00 56.47 200 LEU A O 1
ATOM 814 N N . ASP A 1 201 ? 123.894 147.024 136.859 1.00 57.12 201 ASP A N 1
ATOM 815 C CA . ASP A 1 201 ? 123.936 147.751 135.602 1.00 57.12 201 ASP A CA 1
ATOM 816 C C . ASP A 1 201 ? 125.306 148.381 135.398 1.00 57.12 201 ASP A C 1
ATOM 817 O O . ASP A 1 201 ? 126.037 148.655 136.352 1.00 57.12 201 ASP A O 1
ATOM 822 N N . TYR A 1 202 ? 125.649 148.607 134.131 1.00 54.74 202 TYR A N 1
ATOM 823 C CA . TYR A 1 202 ? 126.919 149.220 133.749 1.00 54.74 202 TYR A CA 1
ATOM 824 C C . TYR A 1 202 ? 128.103 148.411 134.268 1.00 54.74 202 TYR A C 1
ATOM 825 O O . TYR A 1 202 ? 129.109 148.958 134.720 1.00 54.74 202 TYR A O 1
ATOM 834 N N . TYR A 1 203 ? 127.971 147.090 134.212 1.00 52.12 203 TYR A N 1
ATOM 835 C CA . TYR A 1 203 ? 129.076 146.167 134.440 1.00 52.12 203 TYR A CA 1
ATOM 836 C C . TYR A 1 203 ? 129.811 146.044 133.116 1.00 52.12 203 TYR A C 1
ATOM 837 O O . TYR A 1 203 ? 129.531 145.164 132.303 1.00 52.12 203 TYR A O 1
ATOM 846 N N . TRP A 1 204 ? 130.763 146.953 132.893 1.00 50.87 204 TRP A N 1
ATOM 847 C CA . TRP A 1 204 ? 131.347 147.118 131.566 1.00 50.87 204 TRP A CA 1
ATOM 848 C C . TRP A 1 204 ? 132.036 145.853 131.080 1.00 50.87 204 TRP A C 1
ATOM 849 O O . TRP A 1 204 ? 132.140 145.633 129.868 1.00 50.87 204 TRP A O 1
ATOM 860 N N . TRP A 1 205 ? 132.503 145.009 131.998 1.00 50.32 205 TRP A N 1
ATOM 861 C CA . TRP A 1 205 ? 133.176 143.782 131.590 1.00 50.32 205 TRP A CA 1
ATOM 862 C C . TRP A 1 205 ? 132.245 142.867 130.812 1.00 50.32 205 TRP A C 1
ATOM 863 O O . TRP A 1 205 ? 132.705 142.073 129.986 1.00 50.32 205 TRP A O 1
ATOM 874 N N . LEU A 1 206 ? 130.936 142.984 131.036 1.00 48.62 206 LEU A N 1
ATOM 875 C CA . LEU A 1 206 ? 129.972 142.199 130.279 1.00 48.62 206 LEU A CA 1
ATOM 876 C C . LEU A 1 206 ? 130.029 142.501 128.791 1.00 48.62 206 LEU A C 1
ATOM 877 O O . LEU A 1 206 ? 129.555 141.692 127.988 1.00 48.62 206 LEU A O 1
ATOM 882 N N . LEU A 1 207 ? 130.592 143.643 128.400 1.00 48.64 207 LEU A N 1
ATOM 883 C CA . LEU A 1 207 ? 130.757 143.923 126.982 1.00 48.64 207 LEU A CA 1
ATOM 884 C C . LEU A 1 207 ? 131.754 142.983 126.321 1.00 48.64 207 LEU A C 1
ATOM 885 O O . LEU A 1 207 ? 131.669 142.768 125.110 1.00 48.64 207 LEU A O 1
ATOM 890 N N . PHE A 1 208 ? 132.702 142.426 127.082 1.00 48.98 208 PHE A N 1
ATOM 891 C CA . PHE A 1 208 ? 133.632 141.472 126.480 1.00 48.98 208 PHE A CA 1
ATOM 892 C C . PHE A 1 208 ? 132.927 140.206 126.008 1.00 48.98 208 PHE A C 1
ATOM 893 O O . PHE A 1 208 ? 133.107 139.830 124.837 1.00 48.98 208 PHE A O 1
ATOM 901 N N . PRO A 1 209 ? 132.132 139.506 126.827 1.00 48.97 209 PRO A N 1
ATOM 902 C CA . PRO A 1 209 ? 131.392 138.366 126.271 1.00 48.97 209 PRO A CA 1
ATOM 903 C C . PRO A 1 209 ? 130.381 138.768 125.216 1.00 48.97 209 PRO A C 1
ATOM 904 O O . PRO A 1 209 ? 130.315 138.106 124.177 1.00 48.97 209 PRO A O 1
ATOM 908 N N . VAL A 1 210 ? 129.629 139.856 125.429 1.00 50.18 210 VAL A N 1
ATOM 909 C CA . VAL A 1 210 ? 128.583 140.259 124.486 1.00 50.18 210 VAL A CA 1
ATOM 910 C C . VAL A 1 210 ? 129.134 140.279 123.068 1.00 50.18 210 VAL A C 1
ATOM 911 O O . VAL A 1 210 ? 128.706 139.503 122.202 1.00 50.18 210 VAL A O 1
ATOM 915 N N . THR A 1 211 ? 130.143 141.125 122.840 1.00 51.27 211 THR A N 1
ATOM 916 C CA . THR A 1 211 ? 130.827 141.208 121.559 1.00 51.27 211 THR A CA 1
ATOM 917 C C . THR A 1 211 ? 131.103 139.825 120.989 1.00 51.27 211 THR A C 1
ATOM 918 O O . THR A 1 211 ? 130.687 139.503 119.871 1.00 51.27 211 THR A O 1
ATOM 922 N N . PHE A 1 212 ? 131.752 138.976 121.786 1.00 52.82 212 PHE A N 1
ATOM 923 C CA . PHE A 1 212 ? 132.126 137.651 121.310 1.00 52.82 212 PHE A CA 1
ATOM 924 C C . PHE A 1 212 ? 130.906 136.879 120.828 1.00 52.82 212 PHE A C 1
ATOM 925 O O . PHE A 1 212 ? 130.876 136.402 119.688 1.00 52.82 212 PHE A O 1
ATOM 933 N N . THR A 1 213 ? 129.864 136.783 121.654 1.00 51.15 213 THR A N 1
ATOM 934 C CA . THR A 1 213 ? 128.735 135.990 121.187 1.00 51.15 213 THR A CA 1
ATOM 935 C C . THR A 1 213 ? 127.836 136.770 120.245 1.00 51.15 213 THR A C 1
ATOM 936 O O . THR A 1 213 ? 126.897 136.191 119.692 1.00 51.15 213 THR A O 1
ATOM 940 N N . ALA A 1 214 ? 128.099 138.061 120.044 1.00 52.56 214 ALA A N 1
ATOM 941 C CA . ALA A 1 214 ? 127.492 138.758 118.923 1.00 52.56 214 ALA A CA 1
ATOM 942 C C . ALA A 1 214 ? 128.236 138.487 117.626 1.00 52.56 214 ALA A C 1
ATOM 943 O O . ALA A 1 214 ? 127.650 138.628 116.549 1.00 52.56 214 ALA A O 1
ATOM 945 N N . MET A 1 215 ? 129.512 138.096 117.705 1.00 55.28 215 MET A N 1
ATOM 946 C CA . MET A 1 215 ? 130.254 137.727 116.507 1.00 55.28 215 MET A CA 1
ATOM 947 C C . MET A 1 215 ? 129.830 136.371 115.969 1.00 55.28 215 MET A C 1
ATOM 948 O O . MET A 1 215 ? 129.989 136.114 114.774 1.00 55.28 215 MET A O 1
ATOM 953 N N . SER A 1 216 ? 129.303 135.498 116.825 1.00 53.90 216 SER A N 1
ATOM 954 C CA . SER A 1 216 ? 128.863 134.184 116.385 1.00 53.90 216 SER A CA 1
ATOM 955 C C . SER A 1 216 ? 127.506 134.216 115.703 1.00 53.90 216 SER A C 1
ATOM 956 O O . SER A 1 216 ? 127.155 133.258 115.011 1.00 53.90 216 SER A O 1
ATOM 959 N N . CYS A 1 217 ? 126.736 135.285 115.887 1.00 54.17 217 CYS A N 1
ATOM 960 C CA . CYS A 1 217 ? 125.412 135.356 115.274 1.00 54.17 217 CYS A CA 1
ATOM 961 C C . CYS A 1 217 ? 125.457 135.335 113.753 1.00 54.17 217 CYS A C 1
ATOM 962 O O . CYS A 1 217 ? 124.653 134.605 113.150 1.00 54.17 217 CYS A O 1
ATOM 965 N N . PRO A 1 218 ? 126.323 136.094 113.070 1.00 53.95 218 PRO A N 1
ATOM 966 C CA . PRO A 1 218 ? 126.401 135.931 111.609 1.00 53.95 218 PRO A CA 1
ATOM 967 C C . PRO A 1 218 ? 126.814 134.531 111.197 1.00 53.95 218 PRO A C 1
ATOM 968 O O . PRO A 1 218 ? 126.134 133.905 110.373 1.00 53.95 218 PRO A O 1
ATOM 972 N N . VAL A 1 219 ? 127.900 134.012 111.780 1.00 53.60 219 VAL A N 1
ATOM 973 C CA . VAL A 1 219 ? 128.369 132.663 111.467 1.00 53.60 219 VAL A CA 1
ATOM 974 C C . VAL A 1 219 ? 127.214 131.677 111.543 1.00 53.60 219 VAL A C 1
ATOM 975 O O . VAL A 1 219 ? 126.862 131.021 110.555 1.00 53.60 219 VAL A O 1
ATOM 979 N N . LEU A 1 220 ? 126.576 131.606 112.713 1.00 51.03 220 LEU A N 1
ATOM 980 C CA . LEU A 1 220 ? 125.442 130.709 112.896 1.00 51.03 220 LEU A CA 1
ATOM 981 C C . LEU A 1 220 ? 124.411 130.912 111.799 1.00 51.03 220 LEU A C 1
ATOM 982 O O . LEU A 1 220 ? 124.004 129.953 111.133 1.00 51.03 220 LEU A O 1
ATOM 987 N N . SER A 1 221 ? 124.029 132.169 111.551 1.00 53.38 221 SER A N 1
ATOM 988 C CA . SER A 1 221 ? 123.047 132.443 110.509 1.00 53.38 221 SER A CA 1
ATOM 989 C C . SER A 1 221 ? 123.482 131.811 109.201 1.00 53.38 221 SER A C 1
ATOM 990 O O . SER A 1 221 ? 122.752 131.002 108.615 1.00 53.38 221 SER A O 1
ATOM 993 N N . SER A 1 222 ? 124.717 132.099 108.783 1.00 54.19 222 SER A N 1
ATOM 994 C CA . SER A 1 222 ? 125.229 131.528 107.547 1.00 54.19 222 SER A CA 1
ATOM 995 C C . SER A 1 222 ? 125.084 130.017 107.566 1.00 54.19 222 SER A C 1
ATOM 996 O O . SER A 1 222 ? 124.475 129.428 106.665 1.00 54.19 222 SER A O 1
ATOM 999 N N . ALA A 1 223 ? 125.564 129.382 108.636 1.00 53.86 223 ALA A N 1
ATOM 1000 C CA . ALA A 1 223 ? 125.489 127.931 108.715 1.00 53.86 223 ALA A CA 1
ATOM 1001 C C . ALA A 1 223 ? 124.047 127.472 108.604 1.00 53.86 223 ALA A C 1
ATOM 1002 O O . ALA A 1 223 ? 123.722 126.588 107.804 1.00 53.86 223 ALA A O 1
ATOM 1004 N N . LEU A 1 224 ? 123.153 128.116 109.352 1.00 53.59 224 LEU A N 1
A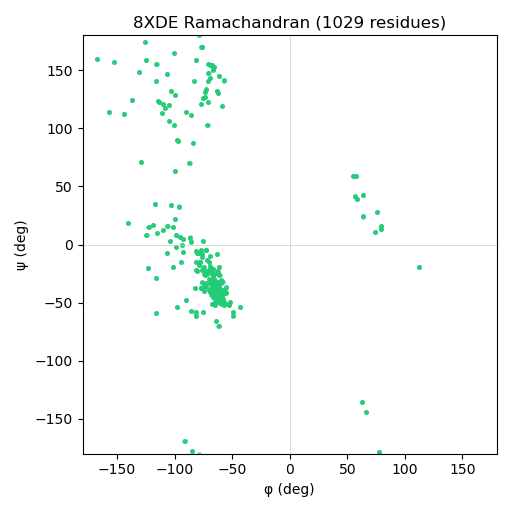TOM 1005 C CA . LEU A 1 224 ? 121.759 127.702 109.317 1.00 53.59 224 LEU A CA 1
ATOM 1006 C C . LEU A 1 224 ? 121.157 127.972 107.948 1.00 53.59 224 LEU A C 1
ATOM 1007 O O . LEU A 1 224 ? 120.347 127.182 107.450 1.00 53.59 224 LEU A O 1
ATOM 1012 N N . ASN A 1 225 ? 121.578 129.061 107.302 1.00 55.85 225 ASN A N 1
ATOM 1013 C CA . ASN A 1 225 ? 121.072 129.343 105.970 1.00 55.85 225 ASN A CA 1
ATOM 1014 C C . ASN A 1 225 ? 121.545 128.315 104.957 1.00 55.85 225 ASN A C 1
ATOM 1015 O O . ASN A 1 225 ? 120.916 128.168 103.907 1.00 55.85 225 ASN A O 1
ATOM 1020 N N . SER A 1 226 ? 122.632 127.597 105.247 1.00 58.21 226 SER A N 1
ATOM 1021 C CA . SER A 1 226 ? 123.040 126.529 104.347 1.00 58.21 226 SER A CA 1
ATOM 1022 C C . SER A 1 226 ? 122.035 125.389 104.351 1.00 58.21 226 SER A C 1
ATOM 1023 O O . SER A 1 226 ? 121.937 124.647 103.369 1.00 58.21 226 SER A O 1
ATOM 1026 N N . ILE A 1 227 ? 121.281 125.237 105.433 1.00 59.09 227 ILE A N 1
ATOM 1027 C CA . ILE A 1 227 ? 120.268 124.196 105.537 1.00 59.09 227 ILE A CA 1
ATOM 1028 C C . ILE A 1 227 ? 118.885 124.732 105.208 1.00 59.09 227 ILE A C 1
ATOM 1029 O O . ILE A 1 227 ? 118.196 124.205 104.335 1.00 59.09 227 ILE A O 1
ATOM 1034 N N . PHE A 1 228 ? 118.479 125.805 105.886 1.00 58.72 228 PHE A N 1
ATOM 1035 C CA . PHE A 1 228 ? 117.099 126.263 105.800 1.00 58.72 228 PHE A CA 1
ATOM 1036 C C . PHE A 1 228 ? 116.747 126.762 104.409 1.00 58.72 228 PHE A C 1
ATOM 1037 O O . PHE A 1 228 ? 115.586 126.671 103.998 1.00 58.72 228 PHE A O 1
ATOM 1045 N N . SER A 1 229 ? 117.723 127.292 103.668 1.00 61.28 229 SER A N 1
ATOM 1046 C CA . SER A 1 229 ? 117.446 127.732 102.306 1.00 61.28 229 SER A CA 1
ATOM 1047 C C . SER A 1 229 ? 117.016 126.578 101.416 1.00 61.28 229 SER A C 1
ATOM 1048 O O . SER A 1 229 ? 116.330 126.803 100.415 1.00 61.28 229 SER A O 1
ATOM 1051 N N . LYS A 1 230 ? 117.404 125.350 101.756 1.00 62.75 230 LYS A N 1
ATOM 1052 C CA . LYS A 1 230 ? 116.963 124.196 100.989 1.00 62.75 230 LYS A CA 1
ATOM 1053 C C . LYS A 1 230 ? 115.480 123.913 101.184 1.00 62.75 230 LYS A C 1
ATOM 1054 O O . LYS A 1 230 ? 114.902 123.151 100.403 1.00 62.75 230 LYS A O 1
ATOM 1060 N N . TRP A 1 231 ? 114.858 124.509 102.202 1.00 61.49 231 TRP A N 1
ATOM 1061 C CA . TRP A 1 231 ? 113.414 124.469 102.392 1.00 61.49 231 TRP A CA 1
ATOM 1062 C C . TRP A 1 231 ? 112.781 125.847 102.278 1.00 61.49 231 TRP A C 1
ATOM 1063 O O . TRP A 1 231 ? 111.599 126.001 102.604 1.00 61.49 231 TRP A O 1
ATOM 1074 N N . ASP A 1 232 ? 113.538 126.851 101.832 1.00 63.20 232 ASP A N 1
ATOM 1075 C CA . ASP A 1 232 ? 113.051 128.226 101.704 1.00 63.20 232 ASP A CA 1
ATOM 1076 C C . ASP A 1 232 ? 112.527 128.754 103.038 1.00 63.20 232 ASP A C 1
ATOM 1077 O O . ASP A 1 232 ? 111.496 129.424 103.101 1.00 63.20 232 ASP A O 1
ATOM 1082 N N . LEU A 1 233 ? 113.244 128.446 104.115 1.00 59.74 233 LEU A N 1
ATOM 1083 C CA . LEU A 1 233 ? 112.866 128.871 105.451 1.00 59.74 233 LEU A CA 1
ATOM 1084 C C . LEU A 1 233 ? 113.785 129.977 105.946 1.00 59.74 233 LEU A C 1
ATOM 1085 O O . LEU A 1 233 ? 114.972 129.998 105.609 1.00 59.74 233 LEU A O 1
ATOM 1090 N N . PRO A 1 234 ? 113.266 130.907 106.739 1.00 58.29 234 PRO A N 1
ATOM 1091 C CA . PRO A 1 234 ? 114.132 131.887 107.397 1.00 58.29 234 PRO A CA 1
ATOM 1092 C C . PRO A 1 234 ? 114.761 131.317 108.657 1.00 58.29 234 PRO A C 1
ATOM 1093 O O . PRO A 1 234 ? 114.285 130.344 109.241 1.00 58.29 234 PRO A O 1
ATOM 1097 N N . VAL A 1 235 ? 115.861 131.943 109.069 1.00 56.48 235 VAL A N 1
ATOM 1098 C CA . VAL A 1 235 ? 116.448 131.648 110.369 1.00 56.48 235 VAL A CA 1
ATOM 1099 C C . VAL A 1 235 ? 115.984 132.685 111.384 1.00 56.48 235 VAL A C 1
ATOM 1100 O O . VAL A 1 235 ? 116.629 133.722 111.574 1.00 56.48 235 VAL A O 1
ATOM 1104 N N . PHE A 1 236 ? 114.857 132.425 112.036 1.00 54.59 236 PHE A N 1
ATOM 1105 C CA . PHE A 1 236 ? 114.075 133.471 112.700 1.00 54.59 236 PHE A CA 1
ATOM 1106 C C . PHE A 1 236 ? 114.928 134.109 113.797 1.00 54.59 236 PHE A C 1
ATOM 1107 O O . PHE A 1 236 ? 115.381 135.248 113.643 1.00 54.59 236 PHE A O 1
ATOM 1115 N N . THR A 1 237 ? 115.197 133.386 114.876 1.00 50.32 237 THR A N 1
ATOM 1116 C CA . THR A 1 237 ? 116.093 133.805 115.942 1.00 50.32 237 THR A CA 1
ATOM 1117 C C . THR A 1 237 ? 116.929 132.637 116.428 1.00 50.32 237 THR A C 1
ATOM 1118 O O . THR A 1 237 ? 117.462 132.682 117.538 1.00 50.32 237 THR A O 1
ATOM 1122 N N . LEU A 1 238 ? 117.029 131.584 115.626 1.00 49.58 238 LEU A N 1
ATOM 1123 C CA . LEU A 1 238 ? 117.874 130.452 115.977 1.00 49.58 238 LEU A CA 1
ATOM 1124 C C . LEU A 1 238 ? 119.326 130.838 116.219 1.00 49.58 238 LEU A C 1
ATOM 1125 O O . LEU A 1 238 ? 119.933 130.269 117.139 1.00 49.58 238 LEU A O 1
ATOM 1130 N N . PRO A 1 239 ? 119.950 131.742 115.452 1.00 48.81 239 PRO A N 1
ATOM 1131 C CA . PRO A 1 239 ? 121.300 132.182 115.840 1.00 48.81 239 PRO A CA 1
ATOM 1132 C C . PRO A 1 239 ? 121.354 132.761 117.241 1.00 48.81 239 PRO A C 1
ATOM 1133 O O . PRO A 1 239 ? 122.207 132.359 118.043 1.00 48.81 239 PRO A O 1
ATOM 1137 N N . PHE A 1 240 ? 120.448 133.685 117.567 1.00 47.63 240 PHE A N 1
ATOM 1138 C CA . PHE A 1 240 ? 120.429 134.259 118.906 1.00 47.63 240 PHE A CA 1
ATOM 1139 C C . PHE A 1 240 ? 120.129 133.201 119.955 1.00 47.63 240 PHE A C 1
ATOM 1140 O O . PHE A 1 240 ? 120.746 133.190 121.021 1.00 47.63 240 PHE A O 1
ATOM 1148 N N . ASN A 1 241 ? 119.175 132.313 119.680 1.00 47.25 241 ASN A N 1
ATOM 1149 C CA . ASN A 1 241 ? 118.802 131.310 120.670 1.00 47.25 241 ASN A CA 1
ATOM 1150 C C . ASN A 1 241 ? 119.959 130.369 120.957 1.00 47.25 241 ASN A C 1
ATOM 1151 O O . ASN A 1 241 ? 120.285 130.107 122.119 1.00 47.25 241 ASN A O 1
ATOM 1156 N N . ILE A 1 242 ? 120.611 129.872 119.906 1.00 46.36 242 ILE A N 1
ATOM 1157 C CA . ILE A 1 242 ? 121.767 129.001 120.085 1.00 46.36 242 ILE A CA 1
ATOM 1158 C C . ILE A 1 242 ? 122.861 129.727 120.853 1.00 46.36 242 ILE A C 1
ATOM 1159 O O . ILE A 1 242 ? 123.385 129.218 121.850 1.00 46.36 242 ILE A O 1
ATOM 1164 N N . ALA A 1 243 ? 123.207 130.940 120.412 1.00 45.99 243 ALA A N 1
ATOM 1165 C CA . ALA A 1 243 ? 124.319 131.660 121.019 1.00 45.99 243 ALA A CA 1
ATOM 1166 C C . ALA A 1 243 ? 124.049 131.966 122.485 1.00 45.99 243 ALA A C 1
ATOM 1167 O O . ALA A 1 243 ? 124.908 131.744 123.344 1.00 45.99 243 ALA A O 1
ATOM 1169 N N . VAL A 1 244 ? 122.852 132.465 122.797 1.00 46.56 244 VAL A N 1
ATOM 1170 C CA . VAL A 1 244 ? 122.563 132.869 124.166 1.00 46.56 244 VAL A CA 1
ATOM 1171 C C . VAL A 1 244 ? 122.368 131.658 125.067 1.00 46.56 244 VAL A C 1
ATOM 1172 O O . VAL A 1 244 ? 122.761 131.690 126.236 1.00 46.56 244 VAL A O 1
ATOM 1176 N N . THR A 1 245 ? 121.781 130.567 124.561 1.00 46.92 245 THR A N 1
ATOM 1177 C CA . THR A 1 245 ? 121.677 129.364 125.374 1.00 46.92 245 THR A CA 1
ATOM 1178 C C . THR A 1 245 ? 123.055 128.817 125.700 1.00 46.92 245 THR A C 1
ATOM 1179 O O . THR A 1 245 ? 123.333 128.453 126.848 1.00 46.92 245 THR A O 1
ATOM 1183 N N . LEU A 1 246 ? 123.947 128.781 124.707 1.00 46.78 246 LEU A N 1
ATOM 1184 C CA . LEU A 1 246 ? 125.301 128.317 124.962 1.00 46.78 246 LEU A CA 1
ATOM 1185 C C . LEU A 1 246 ? 126.021 129.231 125.943 1.00 46.78 246 LEU A C 1
ATOM 1186 O O . LEU A 1 246 ? 126.711 128.754 126.846 1.00 46.78 246 LEU A O 1
ATOM 1191 N N . TYR A 1 247 ? 125.859 130.547 125.803 1.00 46.63 247 TYR A N 1
ATOM 1192 C CA . TYR A 1 247 ? 126.533 131.462 126.716 1.00 46.63 247 TYR A CA 1
ATOM 1193 C C . TYR A 1 247 ? 126.028 131.293 128.143 1.00 46.63 247 TYR A C 1
ATOM 1194 O O . TYR A 1 247 ? 126.819 131.213 129.090 1.00 46.63 247 TYR A O 1
ATOM 1203 N N . LEU A 1 248 ? 124.707 131.241 128.319 1.00 47.39 248 LEU A N 1
ATOM 1204 C CA . LEU A 1 248 ? 124.144 131.168 129.659 1.00 47.39 248 LEU A CA 1
ATOM 1205 C C . LEU A 1 248 ? 124.363 129.808 130.299 1.00 47.39 248 LEU A C 1
ATOM 1206 O O . LEU A 1 248 ? 124.379 129.711 131.529 1.00 47.39 248 LEU A O 1
ATOM 1211 N N . ALA A 1 249 ? 124.524 128.753 129.499 1.00 47.67 249 ALA A N 1
ATOM 1212 C CA . ALA A 1 249 ? 124.906 127.465 130.062 1.00 47.67 249 ALA A CA 1
ATOM 1213 C C . ALA A 1 249 ? 126.388 127.425 130.406 1.00 47.67 249 ALA A C 1
ATOM 1214 O O . ALA A 1 249 ? 126.776 126.830 131.414 1.00 47.67 249 ALA A O 1
ATOM 1216 N N . ALA A 1 250 ? 127.229 128.053 129.581 1.00 47.84 250 ALA A N 1
ATOM 1217 C CA . ALA A 1 250 ? 128.665 128.049 129.828 1.00 47.84 250 ALA A CA 1
ATOM 1218 C C . ALA A 1 250 ? 129.015 128.840 131.078 1.00 47.84 250 ALA A C 1
ATOM 1219 O O . ALA A 1 250 ? 129.851 128.407 131.877 1.00 47.84 250 ALA A O 1
ATOM 1221 N N . THR A 1 251 ? 128.396 130.004 131.260 1.00 49.89 251 THR A N 1
ATOM 1222 C CA . THR A 1 251 ? 128.678 130.795 132.452 1.00 49.89 251 THR A CA 1
ATOM 1223 C C . THR A 1 251 ? 127.883 130.281 133.646 1.00 49.89 251 THR A C 1
ATOM 1224 O O . THR A 1 251 ? 128.459 129.842 134.647 1.00 49.89 251 THR A O 1
ATOM 1228 N N . GLY A 1 252 ? 126.563 130.315 133.553 1.00 51.04 252 GLY A N 1
ATOM 1229 C CA . GLY A 1 252 ? 125.725 129.828 134.625 1.00 51.04 252 GLY A CA 1
ATOM 1230 C C . GLY A 1 252 ? 125.631 130.806 135.777 1.00 51.04 252 GLY A C 1
ATOM 1231 O O . GLY A 1 252 ? 126.201 131.896 135.771 1.00 51.04 252 GLY A O 1
ATOM 1232 N N . HIS A 1 253 ? 124.890 130.388 136.800 1.00 54.50 253 HIS A N 1
ATOM 1233 C CA . HIS A 1 253 ? 124.665 131.239 137.959 1.00 54.50 253 HIS A CA 1
ATOM 1234 C C . HIS A 1 253 ? 125.898 131.364 138.844 1.00 54.50 253 HIS A C 1
ATOM 1235 O O . HIS A 1 253 ? 126.015 132.345 139.583 1.00 54.50 253 HIS A O 1
ATOM 1242 N N . TYR A 1 254 ? 126.821 130.407 138.781 1.00 57.74 254 TYR A N 1
ATOM 1243 C CA . TYR A 1 254 ? 127.950 130.354 139.700 1.00 57.74 254 TYR A CA 1
ATOM 1244 C C . TYR A 1 254 ? 129.263 130.764 139.046 1.00 57.74 254 TYR A C 1
ATOM 1245 O O . TYR A 1 254 ? 130.333 130.490 139.595 1.00 57.74 254 TYR A O 1
ATOM 1254 N N . ASN A 1 255 ? 129.207 131.407 137.886 1.00 52.34 255 ASN A N 1
ATOM 1255 C CA . ASN A 1 255 ? 130.420 131.919 137.269 1.00 52.34 255 ASN A CA 1
ATOM 1256 C C . ASN A 1 255 ? 130.972 133.080 138.083 1.00 52.34 255 ASN A C 1
ATOM 1257 O O . ASN A 1 255 ? 130.221 133.885 138.637 1.00 52.34 255 ASN A O 1
ATOM 1262 N N . LEU A 1 256 ? 132.298 133.155 138.166 1.00 53.38 256 LEU A N 1
ATOM 1263 C CA . LEU A 1 256 ? 132.929 134.208 138.950 1.00 53.38 256 LEU A CA 1
ATOM 1264 C C . LEU A 1 256 ? 132.910 135.547 138.225 1.00 53.38 256 LEU A C 1
ATOM 1265 O O . LEU A 1 256 ? 132.732 136.594 138.857 1.00 53.38 256 LEU A O 1
ATOM 1270 N N . PHE A 1 257 ? 133.087 135.540 136.906 1.00 51.08 257 PHE A N 1
ATOM 1271 C CA . PHE A 1 257 ? 133.180 136.776 136.142 1.00 51.08 257 PHE A CA 1
ATOM 1272 C C . PHE A 1 257 ? 131.819 137.252 135.652 1.00 51.08 257 PHE A C 1
ATOM 1273 O O . PHE A 1 257 ? 131.483 138.430 135.794 1.00 51.08 257 PHE A O 1
ATOM 1281 N N . PHE A 1 258 ? 131.031 136.353 135.073 1.00 50.26 258 PHE A N 1
ATOM 1282 C CA . PHE A 1 258 ? 129.754 136.697 134.453 1.00 50.26 258 PHE A CA 1
ATOM 1283 C C . PHE A 1 258 ? 128.667 135.771 134.979 1.00 50.26 258 PHE A C 1
ATOM 1284 O O . PHE A 1 258 ? 128.166 134.906 134.256 1.00 50.26 258 PHE A O 1
ATOM 1292 N N . PRO A 1 259 ? 128.275 135.931 136.241 1.00 52.05 259 PRO A N 1
ATOM 1293 C CA . PRO A 1 259 ? 127.187 135.107 136.772 1.00 52.05 259 PRO A CA 1
ATOM 1294 C C . PRO A 1 259 ? 125.853 135.516 136.174 1.00 52.05 259 PRO A C 1
ATOM 1295 O O . PRO A 1 259 ? 125.577 136.699 135.972 1.00 52.05 259 PRO A O 1
ATOM 1299 N N . THR A 1 260 ? 125.023 134.523 135.889 1.00 52.67 260 THR A N 1
ATOM 1300 C CA . THR A 1 260 ? 123.686 134.762 135.374 1.00 52.67 260 THR A CA 1
ATOM 1301 C C . THR A 1 260 ? 122.664 134.623 136.494 1.00 52.67 260 THR A C 1
ATOM 1302 O O . THR A 1 260 ? 122.950 134.102 137.573 1.00 52.67 260 THR A O 1
ATOM 1306 N N . THR A 1 261 ? 121.458 135.111 136.230 1.00 53.69 261 THR A N 1
ATOM 1307 C CA . THR A 1 261 ? 120.385 134.998 137.202 1.00 53.69 261 THR A CA 1
ATOM 1308 C C . THR A 1 261 ? 119.996 133.537 137.392 1.00 53.69 261 THR A C 1
ATOM 1309 O O . THR A 1 261 ? 120.134 132.712 136.488 1.00 53.69 261 THR A O 1
ATOM 1313 N N . LEU A 1 262 ? 119.512 133.223 138.588 1.00 55.52 262 LEU A N 1
ATOM 1314 C CA . LEU A 1 262 ? 119.161 131.852 138.927 1.00 55.52 262 LEU A CA 1
ATOM 1315 C C . LEU A 1 262 ? 117.831 131.486 138.281 1.00 55.52 262 LEU A C 1
ATOM 1316 O O . LEU A 1 262 ? 116.811 132.134 138.536 1.00 55.52 262 LEU A O 1
ATOM 1321 N N . VAL A 1 263 ? 117.845 130.453 137.448 1.00 55.03 263 VAL A N 1
ATOM 1322 C CA . VAL A 1 263 ? 116.642 129.896 136.847 1.00 55.03 263 VAL A CA 1
ATOM 1323 C C . VAL A 1 263 ? 116.462 128.498 137.413 1.00 55.03 263 VAL A C 1
ATOM 1324 O O . VAL A 1 263 ? 117.358 127.655 137.299 1.00 55.03 263 VAL A O 1
ATOM 1328 N N . GLU A 1 264 ? 115.313 128.252 138.030 1.00 59.70 264 GLU A N 1
ATOM 1329 C CA . GLU A 1 264 ? 115.077 126.988 138.701 1.00 59.70 264 GLU A CA 1
ATOM 1330 C C . GLU A 1 264 ? 113.735 126.411 138.285 1.00 59.70 264 GLU A C 1
ATOM 1331 O O . GLU A 1 264 ? 112.795 127.156 137.991 1.00 59.70 264 GLU A O 1
ATOM 1337 N N . PRO A 1 265 ? 113.618 125.087 138.250 1.00 58.52 265 PRO A N 1
ATOM 1338 C CA . PRO A 1 265 ? 112.334 124.469 137.917 1.00 58.52 265 PRO A CA 1
ATOM 1339 C C . PRO A 1 265 ? 111.319 124.649 139.035 1.00 58.52 265 PRO A C 1
ATOM 1340 O O . PRO A 1 265 ? 111.658 124.837 140.205 1.00 58.52 265 PRO A O 1
ATOM 1344 N N . VAL A 1 266 ? 110.047 124.595 138.645 1.00 63.05 266 VAL A N 1
ATOM 1345 C CA . VAL A 1 266 ? 108.956 124.685 139.606 1.00 63.05 266 VAL A CA 1
ATOM 1346 C C . VAL A 1 266 ? 108.885 123.390 140.402 1.00 63.05 266 VAL A C 1
ATOM 1347 O O . VAL A 1 266 ? 108.943 122.292 139.837 1.00 63.05 266 VAL A O 1
ATOM 1351 N N . SER A 1 267 ? 108.765 123.511 141.725 1.00 64.09 267 SER A N 1
ATOM 1352 C CA . SER A 1 267 ? 108.796 122.349 142.600 1.00 64.09 267 SER A CA 1
ATOM 1353 C C . SER A 1 267 ? 107.569 122.237 143.498 1.00 64.09 267 SER A C 1
ATOM 1354 O O . SER A 1 267 ? 107.550 121.380 144.389 1.00 64.09 267 SER A O 1
ATOM 1357 N N . SER A 1 268 ? 106.547 123.066 143.295 1.00 64.75 268 SER A N 1
ATOM 1358 C CA . SER A 1 268 ? 105.354 122.993 144.123 1.00 64.75 268 SER A CA 1
ATOM 1359 C C . SER A 1 268 ? 104.160 123.507 143.334 1.00 64.75 268 SER A C 1
ATOM 1360 O O . SER A 1 268 ? 104.302 124.278 142.383 1.00 64.75 268 SER A O 1
ATOM 1363 N N . VAL A 1 269 ? 102.978 123.069 143.747 1.00 66.07 269 VAL A N 1
ATOM 1364 C CA . VAL A 1 269 ? 101.741 123.476 143.071 1.00 66.07 269 VAL A CA 1
ATOM 1365 C C . VAL A 1 269 ? 101.431 124.926 143.424 1.00 66.07 269 VAL A C 1
ATOM 1366 O O . VAL A 1 269 ? 101.389 125.274 144.618 1.00 66.07 269 VAL A O 1
ATOM 1370 N N . PRO A 1 270 ? 101.215 125.799 142.445 1.00 69.03 270 PRO A N 1
ATOM 1371 C CA . PRO A 1 270 ? 100.872 127.187 142.761 1.00 69.03 270 PRO A CA 1
ATOM 1372 C C . PRO A 1 270 ? 99.514 127.286 143.433 1.00 69.03 270 PRO A C 1
ATOM 1373 O O . PRO A 1 270 ? 98.618 126.468 143.207 1.00 69.03 270 PRO A O 1
ATOM 1377 N N . ASN A 1 271 ? 99.368 128.305 144.272 1.00 73.94 271 ASN A N 1
ATOM 1378 C CA . ASN A 1 271 ? 98.104 128.597 144.940 1.00 73.94 271 ASN A CA 1
ATOM 1379 C C . ASN A 1 271 ? 97.440 129.733 144.170 1.00 73.94 271 ASN A C 1
ATOM 1380 O O . ASN A 1 271 ? 97.822 130.897 144.308 1.00 73.94 271 ASN A O 1
ATOM 1385 N N . ILE A 1 272 ? 96.447 129.392 143.358 1.00 71.87 272 ILE A N 1
ATOM 1386 C CA . ILE A 1 272 ? 95.760 130.351 142.505 1.00 71.87 272 ILE A CA 1
ATOM 1387 C C . ILE A 1 272 ? 94.347 130.518 143.038 1.00 71.87 272 ILE A C 1
ATOM 1388 O O . ILE A 1 272 ? 93.538 129.582 142.985 1.00 71.87 272 ILE A O 1
ATOM 1393 N N . THR A 1 273 ? 94.043 131.704 143.547 1.00 75.88 273 THR A N 1
ATOM 1394 C CA . THR A 1 273 ? 92.683 132.071 143.914 1.00 75.88 273 THR A CA 1
ATOM 1395 C C . THR A 1 273 ? 92.202 133.092 142.893 1.00 75.88 273 THR A C 1
ATOM 1396 O O . THR A 1 273 ? 92.763 134.186 142.788 1.00 75.88 273 THR A O 1
ATOM 1400 N N . TRP A 1 274 ? 91.163 132.733 142.147 1.00 73.52 274 TRP A N 1
ATOM 1401 C CA . TRP A 1 274 ? 90.778 133.480 140.959 1.00 73.52 274 TRP A CA 1
ATOM 1402 C C . TRP A 1 274 ? 90.073 134.789 141.272 1.00 73.52 274 TRP A C 1
ATOM 1403 O O . TRP A 1 274 ? 89.648 135.477 140.340 1.00 73.52 274 TRP A O 1
ATOM 1414 N N . THR A 1 275 ? 89.940 135.154 142.544 1.00 78.96 275 THR A N 1
ATOM 1415 C CA . THR A 1 275 ? 89.323 136.417 142.925 1.00 78.96 275 THR A CA 1
ATOM 1416 C C . THR A 1 275 ? 90.328 137.548 143.094 1.00 78.96 275 THR A C 1
ATOM 1417 O O . THR A 1 275 ? 89.915 138.692 143.302 1.00 78.96 275 THR A O 1
ATOM 1421 N N . GLU A 1 276 ? 91.628 137.267 143.013 1.00 80.65 276 GLU A N 1
ATOM 1422 C CA . GLU A 1 276 ? 92.644 138.308 143.059 1.00 80.65 276 GLU A CA 1
ATOM 1423 C C . GLU A 1 276 ? 93.188 138.659 141.683 1.00 80.65 276 GLU A C 1
ATOM 1424 O O . GLU A 1 276 ? 94.244 139.292 141.590 1.00 80.65 276 GLU A O 1
ATOM 1430 N N . MET A 1 277 ? 92.506 138.251 140.617 1.00 80.30 277 MET A N 1
ATOM 1431 C CA . MET A 1 277 ? 92.870 138.720 139.289 1.00 80.30 277 MET A CA 1
ATOM 1432 C C . MET A 1 277 ? 92.690 140.229 139.212 1.00 80.30 277 MET A C 1
ATOM 1433 O O . MET A 1 277 ? 91.645 140.762 139.595 1.00 80.30 277 MET A O 1
ATOM 1438 N N . GLU A 1 278 ? 93.712 140.916 138.722 1.00 77.78 278 GLU A N 1
ATOM 1439 C CA . GLU A 1 278 ? 93.680 142.362 138.549 1.00 77.78 278 GLU A CA 1
ATOM 1440 C C . GLU A 1 278 ? 93.508 142.646 137.064 1.00 77.78 278 GLU A C 1
ATOM 1441 O O . GLU A 1 278 ? 94.444 142.463 136.280 1.00 77.78 278 GLU A O 1
ATOM 1447 N N . MET A 1 279 ? 92.309 143.081 136.682 1.00 76.95 279 MET A N 1
ATOM 1448 C CA . MET A 1 279 ? 92.067 143.422 135.285 1.00 76.95 279 MET A CA 1
ATOM 1449 C C . MET A 1 279 ? 93.015 144.496 134.761 1.00 76.95 279 MET A C 1
ATOM 1450 O O . MET A 1 279 ? 93.484 144.354 133.619 1.00 76.95 279 MET A O 1
ATOM 1455 N N . PRO A 1 280 ? 93.324 145.575 135.494 1.00 73.19 280 PRO A N 1
ATOM 1456 C CA . PRO A 1 280 ? 94.344 146.509 134.993 1.00 73.19 280 PRO A CA 1
ATOM 1457 C C . PRO A 1 280 ? 95.678 145.852 134.689 1.00 73.19 280 PRO A C 1
ATOM 1458 O O . PRO A 1 280 ? 96.285 146.155 133.659 1.00 73.19 280 PRO A O 1
ATOM 1462 N N . LEU A 1 281 ? 96.141 144.934 135.540 1.00 69.47 281 LEU A N 1
ATOM 1463 C CA . LEU A 1 281 ? 97.424 144.287 135.283 1.00 69.47 281 LEU A CA 1
ATOM 1464 C C . LEU A 1 281 ? 97.325 143.300 134.127 1.00 69.47 281 LEU A C 1
ATOM 1465 O O . LEU A 1 281 ? 98.262 143.172 133.329 1.00 69.47 281 LEU A O 1
ATOM 1470 N N . LEU A 1 282 ? 96.192 142.609 134.007 1.00 68.68 282 LEU A N 1
ATOM 1471 C CA . LEU A 1 282 ? 95.996 141.712 132.874 1.00 68.68 282 LEU A CA 1
ATOM 1472 C C . LEU A 1 282 ? 96.008 142.479 131.560 1.00 68.68 282 LEU A C 1
ATOM 1473 O O . LEU A 1 282 ? 96.582 142.019 130.567 1.00 68.68 282 LEU A O 1
ATOM 1478 N N . LEU A 1 283 ? 95.373 143.652 131.531 1.00 67.61 283 LEU A N 1
ATOM 1479 C CA . LEU A 1 283 ? 95.422 144.492 130.341 1.00 67.61 283 LEU A CA 1
ATOM 1480 C C . LEU A 1 283 ? 96.826 145.028 130.097 1.00 67.61 283 LEU A C 1
ATOM 1481 O O . LEU A 1 283 ? 97.287 145.078 128.952 1.00 67.61 283 LEU A O 1
ATOM 1486 N N . GLN A 1 284 ? 97.519 145.435 131.163 1.00 64.89 284 GLN A N 1
ATOM 1487 C CA . GLN A 1 284 ? 98.885 145.928 131.029 1.00 64.89 284 GLN A CA 1
ATOM 1488 C C . GLN A 1 284 ? 99.815 144.858 130.486 1.00 64.89 284 GLN A C 1
ATOM 1489 O O . GLN A 1 284 ? 100.849 145.176 129.892 1.00 64.89 284 GLN A O 1
ATOM 1495 N N . ALA A 1 285 ? 99.478 143.589 130.693 1.00 61.23 285 ALA A N 1
ATOM 1496 C CA . ALA A 1 285 ? 100.336 142.513 130.219 1.00 61.23 285 ALA A CA 1
ATOM 1497 C C . ALA A 1 285 ? 100.356 142.383 128.701 1.00 61.23 285 ALA A C 1
ATOM 1498 O O . ALA A 1 285 ? 101.174 141.619 128.182 1.00 61.23 285 ALA A O 1
ATOM 1500 N N . ILE A 1 286 ? 99.485 143.083 127.980 1.00 59.25 286 ILE A N 1
ATOM 1501 C CA . ILE A 1 286 ? 99.492 143.028 126.518 1.00 59.25 286 ILE A CA 1
ATOM 1502 C C . ILE A 1 286 ? 100.668 143.844 125.983 1.00 59.25 286 ILE A C 1
ATOM 1503 O O . ILE A 1 286 ? 101.515 143.283 125.268 1.00 59.25 286 ILE A O 1
ATOM 1508 N N . PRO A 1 287 ? 100.785 145.148 126.281 1.00 57.94 287 PRO A N 1
ATOM 1509 C CA . PRO A 1 287 ? 102.002 145.857 125.857 1.00 57.94 287 PRO A CA 1
ATOM 1510 C C . PRO A 1 287 ? 103.264 145.308 126.492 1.00 57.94 287 PRO A C 1
ATOM 1511 O O . PRO A 1 287 ? 104.318 145.314 125.850 1.00 57.94 287 PRO A O 1
ATOM 1515 N N . VAL A 1 288 ? 103.196 144.824 127.733 1.00 57.62 288 VAL A N 1
ATOM 1516 C CA . VAL A 1 288 ? 104.364 144.201 128.346 1.00 57.62 288 VAL A CA 1
ATOM 1517 C C . VAL A 1 288 ? 104.732 142.922 127.605 1.00 57.62 288 VAL A C 1
ATOM 1518 O O . VAL A 1 288 ? 105.914 142.624 127.402 1.00 57.62 288 VAL A O 1
ATOM 1522 N N . GLY A 1 289 ? 103.731 142.147 127.192 1.00 55.57 289 GLY A N 1
ATOM 1523 C CA . GLY A 1 289 ? 104.010 140.962 126.402 1.00 55.57 289 GLY A CA 1
ATOM 1524 C C . GLY A 1 289 ? 104.644 141.294 125.067 1.00 55.57 289 GLY A C 1
ATOM 1525 O O . GLY A 1 289 ? 105.486 140.546 124.566 1.00 55.57 289 GLY A O 1
ATOM 1526 N N . VAL A 1 290 ? 104.239 142.413 124.464 1.00 56.03 290 VAL A N 1
ATOM 1527 C CA . VAL A 1 290 ? 104.878 142.848 123.225 1.00 56.03 290 VAL A CA 1
ATOM 1528 C C . VAL A 1 290 ? 106.314 143.283 123.489 1.00 56.03 290 VAL A C 1
ATOM 1529 O O . VAL A 1 290 ? 107.228 142.952 122.727 1.00 56.03 290 VAL A O 1
ATOM 1533 N N . GLY A 1 291 ? 106.536 144.030 124.570 1.00 54.34 291 GLY A N 1
ATOM 1534 C CA . GLY A 1 291 ? 107.862 144.527 124.884 1.00 54.34 291 GLY A CA 1
ATOM 1535 C C . GLY A 1 291 ? 108.835 143.459 125.324 1.00 54.34 291 GLY A C 1
ATOM 1536 O O . GLY A 1 291 ? 110.047 143.661 125.221 1.00 54.34 291 GLY A O 1
ATOM 1537 N N . GLN A 1 292 ? 108.335 142.326 125.809 1.00 54.11 292 GLN A N 1
ATOM 1538 C CA . GLN A 1 292 ? 109.221 141.266 126.266 1.00 54.11 292 GLN A CA 1
ATOM 1539 C C . GLN A 1 292 ? 109.921 140.537 125.129 1.00 54.11 292 GLN A C 1
ATOM 1540 O O . GLN A 1 292 ? 110.754 139.669 125.405 1.00 54.11 292 GLN A O 1
ATOM 1546 N N . VAL A 1 293 ? 109.606 140.846 123.869 1.00 53.48 293 VAL A N 1
ATOM 1547 C CA . VAL A 1 293 ? 110.390 140.275 122.779 1.00 53.48 293 VAL A CA 1
ATOM 1548 C C . VAL A 1 293 ? 111.812 140.819 122.813 1.00 53.48 293 VAL A C 1
ATOM 1549 O O . VAL A 1 293 ? 112.745 140.166 122.335 1.00 53.48 293 VAL A O 1
ATOM 1553 N N . TYR A 1 294 ? 112.005 142.009 123.379 1.00 54.95 294 TYR A N 1
ATOM 1554 C CA . TYR A 1 294 ? 113.323 142.575 123.616 1.00 54.95 294 TYR A CA 1
ATOM 1555 C C . TYR A 1 294 ? 113.789 142.383 125.053 1.00 54.95 294 TYR A C 1
ATOM 1556 O O . TYR A 1 294 ? 114.815 142.945 125.440 1.00 54.95 294 TYR A O 1
ATOM 1565 N N . GLY A 1 295 ? 113.057 141.614 125.852 1.00 54.09 295 GLY A N 1
ATOM 1566 C CA . GLY A 1 295 ? 113.412 141.431 127.244 1.00 54.09 295 GLY A CA 1
ATOM 1567 C C . GLY A 1 295 ? 113.011 142.559 128.162 1.00 54.09 295 GLY A C 1
ATOM 1568 O O . GLY A 1 295 ? 113.508 142.632 129.288 1.00 54.09 295 GLY A O 1
ATOM 1569 N N . CYS A 1 296 ? 112.116 143.440 127.725 1.00 56.57 296 CYS A N 1
ATOM 1570 C CA . CYS A 1 296 ? 111.730 144.619 128.487 1.00 56.57 296 CYS A CA 1
ATOM 1571 C C . CYS A 1 296 ? 110.371 144.403 129.136 1.00 56.57 296 CYS A C 1
ATOM 1572 O O . CYS A 1 296 ? 109.424 143.970 128.475 1.00 56.57 296 CYS A O 1
ATOM 1575 N N . ASP A 1 297 ? 110.278 144.712 130.427 1.00 58.92 297 ASP A N 1
ATOM 1576 C CA . ASP A 1 297 ? 109.042 144.560 131.180 1.00 58.92 297 ASP A CA 1
ATOM 1577 C C . ASP A 1 297 ? 108.329 145.878 131.447 1.00 58.92 297 ASP A C 1
ATOM 1578 O O . ASP A 1 297 ? 107.297 145.878 132.123 1.00 58.92 297 ASP A O 1
ATOM 1583 N N . ASN A 1 298 ? 108.843 146.990 130.944 1.00 58.09 298 ASN A N 1
ATOM 1584 C CA . ASN A 1 298 ? 108.177 148.273 131.131 1.00 58.09 298 ASN A CA 1
ATOM 1585 C C . ASN A 1 298 ? 106.960 148.361 130.219 1.00 58.09 298 ASN A C 1
ATOM 1586 O O . ASN A 1 298 ? 107.083 148.140 129.009 1.00 58.09 298 ASN A O 1
ATOM 1591 N N . PRO A 1 299 ? 105.772 148.654 130.752 1.00 57.90 299 PRO A N 1
ATOM 1592 C CA . PRO A 1 299 ? 104.604 148.819 129.868 1.00 57.90 299 PRO A CA 1
ATOM 1593 C C . PRO A 1 299 ? 104.756 149.953 128.871 1.00 57.90 299 PRO A C 1
ATOM 1594 O O . PRO A 1 299 ? 104.280 149.842 127.734 1.00 57.90 299 PRO A O 1
ATOM 1598 N N . TRP A 1 300 ? 105.408 151.048 129.265 1.00 57.07 300 TRP A N 1
ATOM 1599 C CA . TRP A 1 300 ? 105.640 152.145 128.332 1.00 57.07 300 TRP A CA 1
ATOM 1600 C C . TRP A 1 300 ? 106.555 151.713 127.197 1.00 57.07 300 TRP A C 1
ATOM 1601 O O . TRP A 1 300 ? 106.369 152.130 126.050 1.00 57.07 300 TRP A O 1
ATOM 1612 N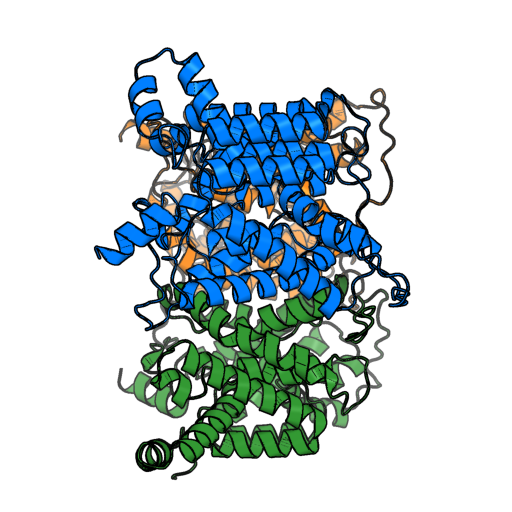 N . THR A 1 301 ? 107.549 150.881 127.503 1.00 56.66 301 THR A N 1
ATOM 1613 C CA . THR A 1 301 ? 108.408 150.336 126.460 1.00 56.66 301 THR A CA 1
ATOM 1614 C C . THR A 1 301 ? 107.601 149.511 125.465 1.00 56.66 301 THR A C 1
ATOM 1615 O O . THR A 1 301 ? 107.806 149.615 124.251 1.00 56.66 301 THR A O 1
ATOM 1619 N N . GLY A 1 302 ? 106.666 148.702 125.960 1.00 55.61 302 GLY A N 1
ATOM 1620 C CA . GLY A 1 302 ? 105.825 147.927 125.063 1.00 55.61 302 GLY A CA 1
ATOM 1621 C C . GLY A 1 302 ? 104.909 148.789 124.219 1.00 55.61 302 GLY A C 1
ATOM 1622 O O . GLY A 1 302 ? 104.695 148.508 123.038 1.00 55.61 302 GLY A O 1
ATOM 1623 N N . GLY A 1 303 ? 104.347 149.843 124.808 1.00 55.92 303 GLY A N 1
ATOM 1624 C CA . GLY A 1 303 ? 103.541 150.764 124.021 1.00 55.92 303 GLY A CA 1
ATOM 1625 C C . GLY A 1 303 ? 104.345 151.458 122.940 1.00 55.92 303 GLY A C 1
ATOM 1626 O O . GLY A 1 303 ? 103.874 151.635 121.813 1.00 55.92 303 GLY A O 1
ATOM 1627 N N . VAL A 1 304 ? 105.572 151.858 123.269 1.00 56.53 304 VAL A N 1
ATOM 1628 C CA . VAL A 1 304 ? 106.453 152.469 122.279 1.00 56.53 304 VAL A CA 1
ATOM 1629 C C . VAL A 1 304 ? 106.778 151.472 121.173 1.00 56.53 304 VAL A C 1
ATOM 1630 O O . VAL A 1 304 ? 106.853 151.832 119.992 1.00 56.53 304 VAL A O 1
ATOM 1634 N N . PHE A 1 305 ? 106.963 150.201 121.534 1.00 56.15 305 PHE A N 1
ATOM 1635 C CA . PHE A 1 305 ? 107.195 149.173 120.523 1.00 56.15 305 PHE A CA 1
ATOM 1636 C C . PHE A 1 305 ? 105.982 149.001 119.621 1.00 56.15 305 PHE A C 1
ATOM 1637 O O . PHE A 1 305 ? 106.123 148.778 118.416 1.00 56.15 305 PHE A O 1
ATOM 1645 N N . LEU A 1 306 ? 104.780 149.080 120.192 1.00 56.33 306 LEU A N 1
ATOM 1646 C CA . LEU A 1 306 ? 103.575 148.998 119.371 1.00 56.33 306 LEU A CA 1
ATOM 1647 C C . LEU A 1 306 ? 103.483 150.179 118.416 1.00 56.33 306 LEU A C 1
ATOM 1648 O O . LEU A 1 306 ? 103.068 150.023 117.263 1.00 56.33 306 LEU A O 1
ATOM 1653 N N . VAL A 1 307 ? 103.855 151.371 118.880 1.00 57.43 307 VAL A N 1
ATOM 1654 C CA . VAL A 1 307 ? 103.886 152.532 117.993 1.00 57.43 307 VAL A CA 1
ATOM 1655 C C . VAL A 1 307 ? 104.885 152.310 116.863 1.00 57.43 307 VAL A C 1
ATOM 1656 O O . VAL A 1 307 ? 104.613 152.629 115.698 1.00 57.43 307 VAL A O 1
ATOM 1660 N N . ALA A 1 308 ? 106.056 151.763 117.191 1.00 57.60 308 ALA A N 1
ATOM 1661 C CA . ALA A 1 308 ? 107.060 151.477 116.172 1.00 57.60 308 ALA A CA 1
ATOM 1662 C C . ALA A 1 308 ? 106.545 150.468 115.154 1.00 57.60 308 ALA A C 1
ATOM 1663 O O . ALA A 1 308 ? 106.813 150.592 113.954 1.00 57.60 308 ALA A O 1
ATOM 1665 N N . LEU A 1 309 ? 105.823 149.447 115.619 1.00 58.32 309 LEU A N 1
ATOM 1666 C CA . LEU A 1 309 ? 105.223 148.483 114.701 1.00 58.32 309 LEU A CA 1
ATOM 1667 C C . LEU A 1 309 ? 104.184 149.145 113.808 1.00 58.32 309 LEU A C 1
ATOM 1668 O O . LEU A 1 309 ? 104.125 148.872 112.604 1.00 58.32 309 LEU A O 1
ATOM 1673 N N . PHE A 1 310 ? 103.351 150.012 114.382 1.00 61.01 310 PHE A N 1
ATOM 1674 C CA . PHE A 1 310 ? 102.291 150.647 113.610 1.00 61.01 310 PHE A CA 1
ATOM 1675 C C . PHE A 1 310 ? 102.855 151.584 112.554 1.00 61.01 310 PHE A C 1
ATOM 1676 O O . PHE A 1 310 ? 102.270 151.735 111.477 1.00 61.01 310 PHE A O 1
ATOM 1684 N N . ILE A 1 311 ? 103.979 152.238 112.851 1.00 62.58 311 ILE A N 1
ATOM 1685 C CA . ILE A 1 311 ? 104.580 153.148 111.879 1.00 62.58 311 ILE A CA 1
ATOM 1686 C C . ILE A 1 311 ? 104.883 152.415 110.580 1.00 62.58 311 ILE A C 1
ATOM 1687 O O . ILE A 1 311 ? 104.637 152.932 109.485 1.00 62.58 311 ILE A O 1
ATOM 1692 N N . SER A 1 312 ? 105.399 151.191 110.678 1.00 64.03 312 SER A N 1
ATOM 1693 C CA . SER A 1 312 ? 105.739 150.429 109.483 1.00 64.03 312 SER A CA 1
ATOM 1694 C C . SER A 1 312 ? 104.513 149.742 108.890 1.00 64.03 312 SER A C 1
ATOM 1695 O O . SER A 1 312 ? 104.164 149.967 107.728 1.00 64.03 312 SER A O 1
ATOM 1698 N N . SER A 1 313 ? 103.853 148.900 109.673 1.00 63.60 313 SER A N 1
ATOM 1699 C CA . SER A 1 313 ? 102.733 148.119 109.168 1.00 63.60 313 SER A CA 1
ATOM 1700 C C . SER A 1 313 ? 101.659 147.962 110.237 1.00 63.60 313 SER A C 1
ATOM 1701 O O . SER A 1 313 ? 101.890 147.295 111.252 1.00 63.60 313 SER A O 1
ATOM 1704 N N . PRO A 1 314 ? 100.483 148.564 110.052 1.00 63.15 314 PRO A N 1
ATOM 1705 C CA . PRO A 1 314 ? 99.405 148.384 111.037 1.00 63.15 314 PRO A CA 1
ATOM 1706 C C . PRO A 1 314 ? 99.003 146.935 111.248 1.00 63.15 314 PRO A C 1
ATOM 1707 O O . PRO A 1 314 ? 98.601 146.568 112.359 1.00 63.15 314 PRO A O 1
ATOM 1711 N N . LEU A 1 315 ? 99.095 146.099 110.215 1.00 62.44 315 LEU A N 1
ATOM 1712 C CA . LEU A 1 315 ? 98.751 144.690 110.377 1.00 62.44 315 LEU A CA 1
ATOM 1713 C C . LEU A 1 315 ? 99.726 143.986 111.310 1.00 62.44 315 LEU A C 1
ATOM 1714 O O . LEU A 1 315 ? 99.328 143.107 112.083 1.00 62.44 315 LEU A O 1
ATOM 1719 N N . ILE A 1 316 ? 101.006 144.361 111.260 1.00 60.54 316 ILE A N 1
ATOM 1720 C CA . ILE A 1 316 ? 101.981 143.781 112.178 1.00 60.54 316 ILE A CA 1
ATOM 1721 C C . ILE A 1 316 ? 101.659 144.171 113.614 1.00 60.54 316 ILE A C 1
ATOM 1722 O O . ILE A 1 316 ? 101.727 143.339 114.525 1.00 60.54 316 ILE A O 1
ATOM 1727 N N . CYS A 1 317 ? 101.302 145.435 113.842 1.00 60.86 317 CYS A N 1
ATOM 1728 C CA . CYS A 1 317 ? 100.918 145.866 115.183 1.00 60.86 317 CYS A CA 1
ATOM 1729 C C . CYS A 1 317 ? 99.684 145.119 115.673 1.00 60.86 317 CYS A C 1
ATOM 1730 O O . CYS A 1 317 ? 99.626 144.678 116.832 1.00 60.86 317 CYS A O 1
ATOM 1733 N N . LEU A 1 318 ? 98.687 144.961 114.801 1.00 59.41 318 LEU A N 1
ATOM 1734 C CA . LEU A 1 318 ? 97.473 144.248 115.180 1.00 59.41 318 LEU A CA 1
ATOM 1735 C C . LEU A 1 318 ? 97.779 142.802 115.541 1.00 59.41 318 LEU A C 1
ATOM 1736 O O . LEU A 1 318 ? 97.287 142.283 116.551 1.00 59.41 318 LEU A O 1
ATOM 1741 N N . HIS A 1 319 ? 98.604 142.135 114.735 1.00 59.39 319 HIS A N 1
ATOM 1742 C CA . HIS A 1 319 ? 98.918 140.743 115.019 1.00 59.39 319 HIS A CA 1
ATOM 1743 C C . HIS A 1 319 ? 99.794 140.605 116.254 1.00 59.39 319 HIS A C 1
ATOM 1744 O O . HIS A 1 319 ? 99.696 139.601 116.961 1.00 59.39 319 HIS A O 1
ATOM 1751 N N . ALA A 1 320 ? 100.630 141.599 116.546 1.00 57.12 320 ALA A N 1
ATOM 1752 C CA . ALA A 1 320 ? 101.402 141.570 117.784 1.00 57.12 320 ALA A CA 1
ATOM 1753 C C . ALA A 1 320 ? 100.491 141.662 119.000 1.00 57.12 320 ALA A C 1
ATOM 1754 O O . ALA A 1 320 ? 100.642 140.900 119.965 1.00 57.12 320 ALA A O 1
ATOM 1756 N N . ALA A 1 321 ? 99.528 142.586 118.969 1.00 56.56 321 ALA A N 1
ATOM 1757 C CA . ALA A 1 321 ? 98.590 142.695 120.081 1.00 56.56 321 ALA A CA 1
ATOM 1758 C C . ALA A 1 321 ? 97.763 141.424 120.232 1.00 56.56 321 ALA A C 1
ATOM 1759 O O . ALA A 1 321 ? 97.538 140.943 121.352 1.00 56.56 321 ALA A O 1
ATOM 1761 N N . ILE A 1 322 ? 97.315 140.855 119.113 1.00 55.88 322 ILE A N 1
ATOM 1762 C CA . ILE A 1 322 ? 96.507 139.642 119.174 1.00 55.88 322 ILE A CA 1
ATOM 1763 C C . ILE A 1 322 ? 97.332 138.470 119.690 1.00 55.88 322 ILE A C 1
ATOM 1764 O O . ILE A 1 322 ? 96.829 137.628 120.441 1.00 55.88 322 ILE A O 1
ATOM 1769 N N . GLY A 1 323 ? 98.608 138.393 119.309 1.00 55.39 323 GLY A N 1
ATOM 1770 C CA . GLY A 1 323 ? 99.464 137.345 119.836 1.00 55.39 323 GLY A CA 1
ATOM 1771 C C . GLY A 1 323 ? 99.694 137.478 121.327 1.00 55.39 323 GLY A C 1
ATOM 1772 O O . GLY A 1 323 ? 99.731 136.480 122.051 1.00 55.39 323 GLY A O 1
ATOM 1773 N N . SER A 1 324 ? 99.849 138.712 121.808 1.00 54.90 324 SER A N 1
ATOM 1774 C CA . SER A 1 324 ? 99.964 138.930 123.247 1.00 54.90 324 SER A CA 1
ATOM 1775 C C . SER A 1 324 ? 98.707 138.457 123.971 1.00 54.90 324 SER A C 1
ATOM 1776 O O . SER A 1 324 ? 98.783 137.776 125.005 1.00 54.90 324 SER A O 1
ATOM 1779 N N . ILE A 1 325 ? 97.537 138.801 123.430 1.00 53.75 325 ILE A N 1
ATOM 1780 C CA . ILE A 1 325 ? 96.284 138.380 124.051 1.00 53.75 325 ILE A CA 1
ATOM 1781 C C . ILE A 1 325 ? 96.165 136.860 124.044 1.00 53.75 325 ILE A C 1
ATOM 1782 O O . ILE A 1 325 ? 95.710 136.253 125.020 1.00 53.75 325 ILE A O 1
ATOM 1787 N N . VAL A 1 326 ? 96.561 136.223 122.942 1.00 54.08 326 VAL A N 1
ATOM 1788 C CA . VAL A 1 326 ? 96.492 134.768 122.848 1.00 54.08 326 VAL A CA 1
ATOM 1789 C C . VAL A 1 326 ? 97.408 134.124 123.880 1.00 54.08 326 VAL A C 1
ATOM 1790 O O . VAL A 1 326 ? 97.051 133.121 124.509 1.00 54.08 326 VAL A O 1
ATOM 1794 N N . GLY A 1 327 ? 98.603 134.686 124.066 1.00 53.74 327 GLY A N 1
ATOM 1795 C CA . GLY A 1 327 ? 99.494 134.172 125.093 1.00 53.74 327 GLY A CA 1
ATOM 1796 C C . GLY A 1 327 ? 98.901 134.276 126.486 1.00 53.74 327 GLY A C 1
ATOM 1797 O O . GLY A 1 327 ? 99.006 133.342 127.287 1.00 53.74 327 GLY A O 1
ATOM 1798 N N . LEU A 1 328 ? 98.267 135.409 126.792 1.00 55.15 328 LEU A N 1
ATOM 1799 C CA . LEU A 1 328 ? 97.625 135.546 128.099 1.00 55.15 328 LEU A CA 1
ATOM 1800 C C . LEU A 1 328 ? 96.493 134.543 128.271 1.00 55.15 328 LEU A C 1
ATOM 1801 O O . LEU A 1 328 ? 96.323 133.962 129.352 1.00 55.15 328 LEU A O 1
ATOM 1806 N N . LEU A 1 329 ? 95.698 134.337 127.222 1.00 52.38 329 LEU A N 1
ATOM 1807 C CA . LEU A 1 329 ? 94.598 133.383 127.312 1.00 52.38 329 LEU A CA 1
ATOM 1808 C C . LEU A 1 329 ? 95.111 131.967 127.528 1.00 52.38 329 LEU A C 1
ATOM 1809 O O . LEU A 1 329 ? 94.539 131.210 128.315 1.00 52.38 329 LEU A O 1
ATOM 1814 N N . ALA A 1 330 ? 96.193 131.592 126.847 1.00 52.60 330 ALA A N 1
ATOM 1815 C CA . ALA A 1 330 ? 96.780 130.274 127.069 1.00 52.60 330 ALA A CA 1
ATOM 1816 C C . ALA A 1 330 ? 97.297 130.128 128.496 1.00 52.60 330 ALA A C 1
ATOM 1817 O O . ALA A 1 330 ? 97.089 129.088 129.144 1.00 52.60 330 ALA A O 1
ATOM 1819 N N . ALA A 1 331 ? 97.969 131.166 129.003 1.00 53.49 331 ALA A N 1
ATOM 1820 C CA . ALA A 1 331 ? 98.471 131.123 130.371 1.00 53.49 331 ALA A CA 1
ATOM 1821 C C . ALA A 1 331 ? 97.337 130.928 131.363 1.00 53.49 331 ALA A C 1
ATOM 1822 O O . ALA A 1 331 ? 97.462 130.150 132.314 1.00 53.49 331 ALA A O 1
ATOM 1824 N N . LEU A 1 332 ? 96.223 131.630 131.162 1.00 55.14 332 LEU A N 1
ATOM 1825 C CA . LEU A 1 332 ? 95.057 131.400 132.007 1.00 55.14 332 LEU A CA 1
ATOM 1826 C C . LEU A 1 332 ? 94.489 130.001 131.809 1.00 55.14 332 LEU A C 1
ATOM 1827 O O . LEU A 1 332 ? 93.961 129.408 132.755 1.00 55.14 332 LEU A O 1
ATOM 1832 N N . SER A 1 333 ? 94.584 129.465 130.593 1.00 52.94 333 SER A N 1
ATOM 1833 C CA . SER A 1 333 ? 94.015 128.156 130.303 1.00 52.94 333 SER A CA 1
ATOM 1834 C C . SER A 1 333 ? 94.724 127.041 131.054 1.00 52.94 333 SER A C 1
ATOM 1835 O O . SER A 1 333 ? 94.076 126.077 131.474 1.00 52.94 333 SER A O 1
ATOM 1838 N N . VAL A 1 334 ? 96.039 127.135 131.231 1.00 53.98 334 VAL A N 1
ATOM 1839 C CA . VAL A 1 334 ? 96.771 126.095 131.952 1.00 53.98 334 VAL A CA 1
ATOM 1840 C C . VAL A 1 334 ? 97.057 126.495 133.401 1.00 53.98 334 VAL A C 1
ATOM 1841 O O . VAL A 1 334 ? 97.971 125.953 134.017 1.00 53.98 334 VAL A O 1
ATOM 1845 N N . ALA A 1 335 ? 96.287 127.432 133.954 1.00 55.98 335 ALA A N 1
ATOM 1846 C CA . ALA A 1 335 ? 96.364 127.808 135.366 1.00 55.98 335 ALA A CA 1
ATOM 1847 C C . ALA A 1 335 ? 97.771 128.265 135.754 1.00 55.98 335 ALA A C 1
ATOM 1848 O O . ALA A 1 335 ? 98.419 127.703 136.637 1.00 55.98 335 ALA A O 1
ATOM 1850 N N . THR A 1 336 ? 98.236 129.300 135.068 1.00 58.55 336 THR A N 1
ATOM 1851 C CA . THR A 1 336 ? 99.496 129.941 135.414 1.00 58.55 336 THR A CA 1
ATOM 1852 C C . THR A 1 336 ? 99.274 130.946 136.541 1.00 58.55 336 THR A C 1
ATOM 1853 O O . THR A 1 336 ? 98.248 131.630 136.562 1.00 58.55 336 THR A O 1
ATOM 1857 N N . PRO A 1 337 ? 100.191 131.039 137.505 1.00 63.05 337 PRO A N 1
ATOM 1858 C CA . PRO A 1 337 ? 100.055 132.066 138.543 1.00 63.05 337 PRO A CA 1
ATOM 1859 C C . PRO A 1 337 ? 99.975 133.453 137.925 1.00 63.05 337 PRO A C 1
ATOM 1860 O O . PRO A 1 337 ? 100.660 133.758 136.947 1.00 63.05 337 PRO A O 1
ATOM 1864 N N . PHE A 1 338 ? 99.119 134.296 138.507 1.00 66.97 338 PHE A N 1
ATOM 1865 C CA . PHE A 1 338 ? 98.863 135.610 137.928 1.00 66.97 338 PHE A CA 1
ATOM 1866 C C . PHE A 1 338 ? 100.124 136.460 137.872 1.00 66.97 338 PHE A C 1
ATOM 1867 O O . PHE A 1 338 ? 100.283 137.271 136.954 1.00 66.97 338 PHE A O 1
ATOM 1875 N N . GLU A 1 339 ? 101.027 136.288 138.837 1.00 66.68 339 GLU A N 1
ATOM 1876 C CA . GLU A 1 339 ? 102.262 137.062 138.838 1.00 66.68 339 GLU A CA 1
ATOM 1877 C C . GLU A 1 339 ? 103.101 136.760 137.604 1.00 66.68 339 GLU A C 1
ATOM 1878 O O . GLU A 1 339 ? 103.699 137.666 137.014 1.00 66.68 339 GLU A O 1
ATOM 1884 N N . THR A 1 340 ? 103.160 135.489 137.201 1.00 63.42 340 THR A N 1
ATOM 1885 C CA . THR A 1 340 ? 103.875 135.129 135.983 1.00 63.42 340 THR A CA 1
ATOM 1886 C C . THR A 1 340 ? 103.185 135.689 134.747 1.00 63.42 340 THR A C 1
ATOM 1887 O O . THR A 1 340 ? 103.849 136.119 133.799 1.00 63.42 340 THR A O 1
ATOM 1891 N N . ILE A 1 341 ? 101.851 135.680 134.735 1.00 62.13 341 ILE A N 1
ATOM 1892 C CA . ILE A 1 341 ? 101.109 136.198 133.589 1.00 62.13 341 ILE A CA 1
ATOM 1893 C C . ILE A 1 341 ? 101.368 137.687 133.412 1.00 62.13 341 ILE A C 1
ATOM 1894 O O . ILE A 1 341 ? 101.550 138.170 132.290 1.00 62.13 341 ILE A O 1
ATOM 1899 N N . TYR A 1 342 ? 101.392 138.436 134.515 1.00 64.53 342 TYR A N 1
ATOM 1900 C CA . TYR A 1 342 ? 101.545 139.885 134.434 1.00 64.53 342 TYR A CA 1
ATOM 1901 C C . TYR A 1 342 ? 102.873 140.307 133.822 1.00 64.53 342 TYR A C 1
ATOM 1902 O O . TYR A 1 342 ? 102.974 141.427 133.310 1.00 64.53 342 TYR A O 1
ATOM 1911 N N . THR A 1 343 ? 103.890 139.451 133.861 1.00 59.25 343 THR A N 1
ATOM 1912 C CA . THR A 1 343 ? 105.208 139.827 133.370 1.00 59.25 343 THR A CA 1
ATOM 1913 C C . THR A 1 343 ? 105.334 139.737 131.858 1.00 59.25 343 THR A C 1
ATOM 1914 O O . THR A 1 343 ? 106.360 140.153 131.316 1.00 59.25 343 THR A O 1
ATOM 1918 N N . GLY A 1 344 ? 104.332 139.204 131.165 1.00 56.41 344 GLY A N 1
ATOM 1919 C CA . GLY A 1 344 ? 104.417 139.084 129.728 1.00 56.41 344 GLY A CA 1
ATOM 1920 C C . GLY A 1 344 ? 105.341 138.000 129.232 1.00 56.41 344 GLY A C 1
ATOM 1921 O O . GLY A 1 344 ? 105.633 137.955 128.035 1.00 56.41 344 GLY A O 1
ATOM 1922 N N . LEU A 1 345 ? 105.815 137.122 130.113 1.00 55.01 345 LEU A N 1
ATOM 1923 C CA . LEU A 1 345 ? 106.697 136.040 129.706 1.00 55.01 345 LEU A CA 1
ATOM 1924 C C . LEU A 1 345 ? 105.956 134.914 129.004 1.00 55.01 345 LEU A C 1
ATOM 1925 O O . LEU A 1 345 ? 106.601 134.001 128.479 1.00 55.01 345 LEU A O 1
ATOM 1930 N N . TRP A 1 346 ? 104.630 134.956 128.989 1.00 54.56 346 TRP A N 1
ATOM 1931 C CA . TRP A 1 346 ? 103.815 133.978 128.290 1.00 54.56 346 TRP A CA 1
ATOM 1932 C C . TRP A 1 346 ? 103.351 134.462 126.925 1.00 54.56 346 TRP A C 1
ATOM 1933 O O . TRP A 1 346 ? 102.694 133.705 126.209 1.00 54.56 346 TRP A O 1
ATOM 1944 N N . SER A 1 347 ? 103.679 135.693 126.544 1.00 55.01 347 SER A N 1
ATOM 1945 C CA . SER A 1 347 ? 103.074 136.318 125.378 1.00 55.01 347 SER A CA 1
ATOM 1946 C C . SER A 1 347 ? 104.039 136.641 124.251 1.00 55.01 347 SER A C 1
ATOM 1947 O O . SER A 1 347 ? 103.614 136.652 123.096 1.00 55.01 347 SER A O 1
ATOM 1950 N N . TYR A 1 348 ? 105.315 136.908 124.538 1.00 52.42 348 TYR A N 1
ATOM 1951 C CA . TYR A 1 348 ? 106.187 137.469 123.510 1.00 52.42 348 TYR A CA 1
ATOM 1952 C C . TYR A 1 348 ? 106.471 136.466 122.397 1.00 52.42 348 TYR A C 1
ATOM 1953 O O . TYR A 1 348 ? 106.528 136.838 121.217 1.00 52.42 348 TYR A O 1
ATOM 1962 N N . ASN A 1 349 ? 106.632 135.188 122.744 1.00 52.81 349 ASN A N 1
ATOM 1963 C CA . ASN A 1 349 ? 106.770 134.163 121.716 1.00 52.81 349 ASN A CA 1
ATOM 1964 C C . ASN A 1 349 ? 105.533 134.117 120.833 1.00 52.81 349 ASN A C 1
ATOM 1965 O O . ASN A 1 349 ? 105.636 134.007 119.606 1.00 52.81 349 ASN A O 1
ATOM 1970 N N . CYS A 1 350 ? 104.351 134.204 121.442 1.00 55.35 350 CYS A N 1
ATOM 1971 C CA . CYS A 1 350 ? 103.117 134.237 120.671 1.00 55.35 350 CYS A CA 1
ATOM 1972 C C . CYS A 1 350 ? 103.007 135.505 119.843 1.00 55.35 350 CYS A C 1
ATOM 1973 O O . CYS A 1 350 ? 102.463 135.470 118.739 1.00 55.35 350 CYS A O 1
ATOM 1976 N N . VAL A 1 351 ? 103.513 136.629 120.353 1.00 53.90 351 VAL A N 1
ATOM 1977 C CA . VAL A 1 351 ? 103.550 137.856 119.562 1.00 53.90 351 VAL A CA 1
ATOM 1978 C C . VAL A 1 351 ? 104.335 137.628 118.279 1.00 53.90 351 VAL A C 1
ATOM 1979 O O . VAL A 1 351 ? 103.863 137.928 117.173 1.00 53.90 351 VAL A O 1
ATOM 1983 N N . LEU A 1 352 ? 105.540 137.071 118.407 1.00 53.18 352 LEU A N 1
ATOM 1984 C CA . LEU A 1 352 ? 106.372 136.844 117.230 1.00 53.18 352 LEU A CA 1
ATOM 1985 C C . LEU A 1 352 ? 105.734 135.837 116.279 1.00 53.18 352 LEU A C 1
ATOM 1986 O O . LEU A 1 352 ? 105.759 136.026 115.058 1.00 53.18 352 LEU A O 1
ATOM 1991 N N . SER A 1 353 ? 105.157 134.761 116.820 1.00 55.02 353 SER A N 1
ATOM 1992 C CA . SER A 1 353 ? 104.531 133.752 115.971 1.00 55.02 353 SER A CA 1
ATOM 1993 C C . SER A 1 353 ? 103.335 134.318 115.217 1.00 55.02 353 SER A C 1
ATOM 1994 O O . SER A 1 353 ? 103.152 134.035 114.027 1.00 55.02 353 SER A O 1
ATOM 1997 N N . CYS A 1 354 ? 102.502 135.108 115.894 1.00 57.66 354 CYS A N 1
ATOM 1998 C CA . CYS A 1 354 ? 101.340 135.691 115.239 1.00 57.66 354 CYS A CA 1
ATOM 1999 C C . CYS A 1 354 ? 101.756 136.696 114.177 1.00 57.66 354 CYS A C 1
ATOM 2000 O O . CYS A 1 354 ? 101.112 136.795 113.128 1.00 57.66 354 CYS A O 1
ATOM 2003 N N . ILE A 1 355 ? 102.821 137.460 114.429 1.00 56.82 355 ILE A N 1
ATOM 2004 C CA . ILE A 1 355 ? 103.318 138.367 113.399 1.00 56.82 355 ILE A CA 1
ATOM 2005 C C . ILE A 1 355 ? 103.804 137.579 112.191 1.00 56.82 355 ILE A C 1
ATOM 2006 O O . ILE A 1 355 ? 103.475 137.902 111.044 1.00 56.82 355 ILE A O 1
ATOM 2011 N N . ALA A 1 356 ? 104.590 136.527 112.429 1.00 56.89 356 ALA A N 1
ATOM 2012 C CA . ALA A 1 356 ? 105.207 135.800 111.324 1.00 56.89 356 ALA A CA 1
ATOM 2013 C C . ALA A 1 356 ? 104.171 135.068 110.480 1.00 56.89 356 ALA A C 1
ATOM 2014 O O . ALA A 1 356 ? 104.152 135.204 109.253 1.00 56.89 356 ALA A O 1
ATOM 2016 N N . ILE A 1 357 ? 103.299 134.287 111.117 1.00 57.67 357 ILE A N 1
ATOM 2017 C CA . ILE A 1 357 ? 102.353 133.480 110.354 1.00 57.67 357 ILE A CA 1
ATOM 2018 C C . ILE A 1 357 ? 101.241 134.348 109.781 1.00 57.67 357 ILE A C 1
ATOM 2019 O O . ILE A 1 357 ? 100.772 134.120 108.661 1.00 57.67 357 ILE A O 1
ATOM 2024 N N . GLY A 1 358 ? 100.808 135.357 110.528 1.00 59.86 358 GLY A N 1
ATOM 2025 C CA . GLY A 1 358 ? 99.691 136.174 110.104 1.00 59.86 358 GLY A CA 1
ATOM 2026 C C . GLY A 1 358 ? 100.059 137.343 109.218 1.00 59.86 358 GLY A C 1
ATOM 2027 O O . GLY A 1 358 ? 99.975 138.499 109.642 1.00 59.86 358 GLY A O 1
ATOM 2028 N N . GLY A 1 359 ? 100.471 137.065 107.985 1.00 61.86 359 GLY A N 1
ATOM 2029 C CA . GLY A 1 359 ? 100.700 138.089 106.985 1.00 61.86 359 GLY A CA 1
ATOM 2030 C C . GLY A 1 359 ? 102.144 138.276 106.577 1.00 61.86 359 GLY A C 1
ATOM 2031 O O . GLY A 1 359 ? 102.399 138.842 105.506 1.00 61.86 359 GLY A O 1
ATOM 2032 N N . MET A 1 360 ? 103.104 137.821 107.379 1.00 61.45 360 MET A N 1
ATOM 2033 C CA . MET A 1 360 ? 104.502 138.097 107.070 1.00 61.45 360 MET A CA 1
ATOM 2034 C C . MET A 1 360 ? 105.068 137.062 106.106 1.00 61.45 360 MET A C 1
ATOM 2035 O O . MET A 1 360 ? 105.560 137.405 105.028 1.00 61.45 360 MET A O 1
ATOM 2040 N N . PHE A 1 361 ? 105.006 135.786 106.478 1.00 59.40 361 PHE A N 1
ATOM 2041 C CA . PHE A 1 361 ? 105.490 134.712 105.626 1.00 59.40 361 PHE A CA 1
ATOM 2042 C C . PHE A 1 361 ? 104.373 133.898 104.999 1.00 59.40 361 PHE A C 1
ATOM 2043 O O . PHE A 1 361 ? 104.650 133.042 104.153 1.00 59.40 361 PHE A O 1
ATOM 2051 N N . TYR A 1 362 ? 103.130 134.138 105.391 1.00 60.17 362 TYR A N 1
ATOM 2052 C CA . TYR A 1 362 ? 101.955 133.689 104.670 1.00 60.17 362 TYR A CA 1
ATOM 2053 C C . TYR A 1 362 ? 101.204 134.917 104.184 1.00 60.17 362 TYR A C 1
ATOM 2054 O O . TYR A 1 362 ? 101.334 136.005 104.744 1.00 60.17 362 TYR A O 1
ATOM 2063 N N . ALA A 1 363 ? 100.431 134.746 103.121 1.00 63.87 363 ALA A N 1
ATOM 2064 C CA . ALA A 1 363 ? 99.592 135.829 102.635 1.00 63.87 363 ALA A CA 1
ATOM 2065 C C . ALA A 1 363 ? 98.413 136.013 103.576 1.00 63.87 363 ALA A C 1
ATOM 2066 O O . ALA A 1 363 ? 97.734 135.043 103.922 1.00 63.87 363 ALA A O 1
ATOM 2068 N N . LEU A 1 364 ? 98.159 137.251 103.985 1.00 62.83 364 LEU A N 1
ATOM 2069 C CA . LEU A 1 364 ? 97.134 137.506 104.993 1.00 62.83 364 LEU A CA 1
ATOM 2070 C C . LEU A 1 364 ? 95.752 137.282 104.395 1.00 62.83 364 LEU A C 1
ATOM 2071 O O . LEU A 1 364 ? 95.232 138.118 103.654 1.00 62.83 364 LEU A O 1
ATOM 2076 N N . THR A 1 365 ? 95.156 136.142 104.722 1.00 63.99 365 THR A N 1
ATOM 2077 C CA . THR A 1 365 ? 93.749 135.868 104.480 1.00 63.99 365 THR A CA 1
ATOM 2078 C C . THR A 1 365 ? 93.128 135.463 105.808 1.00 63.99 365 THR A C 1
ATOM 2079 O O . THR A 1 365 ? 93.821 135.325 106.817 1.00 63.99 365 THR A O 1
ATOM 2083 N N . TRP A 1 366 ? 91.807 135.278 105.819 1.00 63.48 366 TRP A N 1
ATOM 2084 C CA . TRP A 1 366 ? 91.168 134.867 107.063 1.00 63.48 366 TRP A CA 1
ATOM 2085 C C . TRP A 1 366 ? 91.604 133.467 107.467 1.00 63.48 366 TRP A C 1
ATOM 2086 O O . TRP A 1 366 ? 91.757 133.187 108.662 1.00 63.48 366 TRP A O 1
ATOM 2097 N N . GLN A 1 367 ? 91.825 132.582 106.494 1.00 63.93 367 GLN A N 1
ATOM 2098 C CA . GLN A 1 367 ? 92.390 131.274 106.803 1.00 63.93 367 GLN A CA 1
ATOM 2099 C C . GLN A 1 367 ? 93.784 131.409 107.396 1.00 63.93 367 GLN A C 1
ATOM 2100 O O . GLN A 1 367 ? 94.128 130.725 108.364 1.00 63.93 367 GLN A O 1
ATOM 2106 N N . THR A 1 368 ? 94.599 132.299 106.832 1.00 62.70 368 THR A N 1
ATOM 2107 C CA . THR A 1 368 ? 95.937 132.512 107.366 1.00 62.70 368 THR A CA 1
ATOM 2108 C C . THR A 1 368 ? 95.893 133.194 108.727 1.00 62.70 368 THR A C 1
ATOM 2109 O O . THR A 1 368 ? 96.731 132.912 109.584 1.00 62.70 368 THR A O 1
ATOM 2113 N N . HIS A 1 369 ? 94.913 134.068 108.959 1.00 62.55 369 HIS A N 1
ATOM 2114 C CA . HIS A 1 369 ? 94.752 134.655 110.285 1.00 62.55 369 HIS A CA 1
ATOM 2115 C C . HIS A 1 369 ? 94.382 133.597 111.321 1.00 62.55 369 HIS A C 1
ATOM 2116 O O . HIS A 1 369 ? 94.906 133.604 112.443 1.00 62.55 369 HIS A O 1
ATOM 2123 N N . LEU A 1 370 ? 93.480 132.680 110.967 1.00 61.19 370 LEU A N 1
ATOM 2124 C CA . LEU A 1 370 ? 93.161 131.578 111.871 1.00 61.19 370 LEU A CA 1
ATOM 2125 C C . LEU A 1 370 ? 94.381 130.704 112.118 1.00 61.19 370 LEU A C 1
ATOM 2126 O O . LEU A 1 370 ? 94.620 130.255 113.246 1.00 61.19 370 LEU A O 1
ATOM 2131 N N . LEU A 1 371 ? 95.156 130.435 111.067 1.00 59.21 371 LEU A N 1
ATOM 2132 C CA . LEU A 1 371 ? 96.382 129.667 111.231 1.00 59.21 371 LEU A CA 1
ATOM 2133 C C . LEU A 1 371 ? 97.353 130.384 112.154 1.00 59.21 371 LEU A C 1
ATOM 2134 O O . LEU A 1 371 ? 98.059 129.747 112.937 1.00 59.21 371 LEU A O 1
ATOM 2139 N N . ALA A 1 372 ? 97.399 131.714 112.074 1.00 58.47 372 ALA A N 1
ATOM 2140 C CA . ALA A 1 372 ? 98.247 132.490 112.972 1.00 58.47 372 ALA A CA 1
ATOM 2141 C C . ALA A 1 372 ? 97.785 132.361 114.414 1.00 58.47 372 ALA A C 1
ATOM 2142 O O . ALA A 1 372 ? 98.607 132.230 115.325 1.00 58.47 372 ALA A O 1
ATOM 2144 N N . LEU A 1 373 ? 96.472 132.406 114.643 1.00 57.55 373 LEU A N 1
ATOM 2145 C CA . LEU A 1 373 ? 95.952 132.225 115.997 1.00 57.55 373 LEU A CA 1
ATOM 2146 C C . LEU A 1 373 ? 96.316 130.851 116.548 1.00 57.55 373 LEU A C 1
ATOM 2147 O O . LEU A 1 373 ? 96.759 130.725 117.698 1.00 57.55 373 LEU A O 1
ATOM 2152 N N . ILE A 1 374 ? 96.139 129.810 115.736 1.00 57.58 374 ILE A N 1
ATOM 2153 C CA . ILE A 1 374 ? 96.446 128.457 116.187 1.00 57.58 374 ILE A CA 1
ATOM 2154 C C . ILE A 1 374 ? 97.942 128.299 116.429 1.00 57.58 374 ILE A C 1
ATOM 2155 O O . ILE A 1 374 ? 98.364 127.657 117.400 1.00 57.58 374 ILE A O 1
ATOM 2160 N N . CYS A 1 375 ? 98.767 128.888 115.561 1.00 57.70 375 CYS A N 1
ATOM 2161 C CA . CYS A 1 375 ? 100.210 128.830 115.749 1.00 57.70 375 CYS A CA 1
ATOM 2162 C C . CYS A 1 375 ? 100.628 129.560 117.013 1.00 57.70 375 CYS A C 1
ATOM 2163 O O . CYS A 1 375 ? 101.524 129.106 117.724 1.00 57.70 375 CYS A O 1
ATOM 2166 N N . ALA A 1 376 ? 99.993 130.694 117.311 1.00 56.47 376 ALA A N 1
ATOM 2167 C CA . ALA A 1 376 ? 100.315 131.421 118.533 1.00 56.47 376 ALA A CA 1
ATOM 2168 C C . ALA A 1 376 ? 99.924 130.628 119.773 1.00 56.47 376 ALA A C 1
ATOM 2169 O O . ALA A 1 376 ? 100.660 130.617 120.764 1.00 56.47 376 ALA A O 1
ATOM 2171 N N . LEU A 1 377 ? 98.771 129.957 119.740 1.00 55.20 377 LEU A 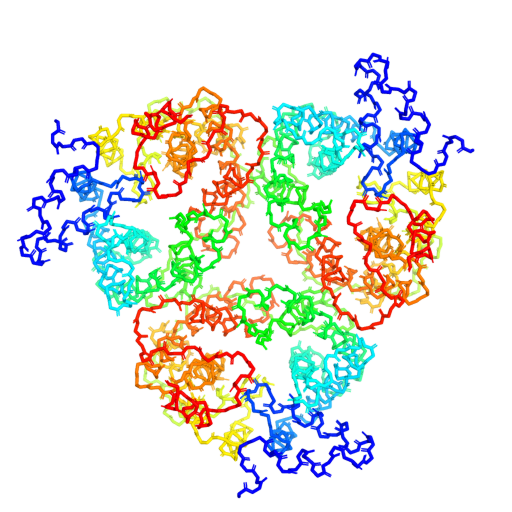N 1
ATOM 2172 C CA . LEU A 1 377 ? 98.368 129.130 120.876 1.00 55.20 377 LEU A CA 1
ATOM 2173 C C . LEU A 1 377 ? 99.338 127.972 121.088 1.00 55.20 377 LEU A C 1
ATOM 2174 O O . LEU A 1 377 ? 99.803 127.714 122.212 1.00 55.20 377 LEU A O 1
ATOM 2179 N N . PHE A 1 378 ? 99.657 127.259 120.008 1.00 55.81 378 PHE A N 1
ATOM 2180 C CA . PHE A 1 378 ? 100.603 126.159 120.103 1.00 55.81 378 PHE A CA 1
ATOM 2181 C C . PHE A 1 378 ? 101.973 126.656 120.531 1.00 55.81 378 PHE A C 1
ATOM 2182 O O . PHE A 1 378 ? 102.689 125.958 121.252 1.00 55.81 378 PHE A O 1
ATOM 2190 N N . CYS A 1 379 ? 102.342 127.867 120.115 1.00 55.62 379 CYS A N 1
ATOM 2191 C CA . CYS A 1 379 ? 103.600 128.468 120.534 1.00 55.62 379 CYS A CA 1
ATOM 2192 C C . CYS A 1 379 ? 103.597 128.782 122.020 1.00 55.62 379 CYS A C 1
ATOM 2193 O O . CYS A 1 379 ? 104.614 128.612 122.688 1.00 55.62 379 CYS A O 1
ATOM 2196 N N . ALA A 1 380 ? 102.471 129.253 122.552 1.00 52.35 380 ALA A N 1
ATOM 2197 C CA . ALA A 1 380 ? 102.385 129.510 123.986 1.00 52.35 380 ALA A CA 1
ATOM 2198 C C . ALA A 1 380 ? 102.592 128.230 124.780 1.00 52.35 380 ALA A C 1
ATOM 2199 O O . ALA A 1 380 ? 103.347 128.199 125.762 1.00 52.35 380 ALA A O 1
ATOM 2201 N N . TYR A 1 381 ? 101.936 127.151 124.359 1.00 50.70 381 TYR A N 1
ATOM 2202 C CA . TYR A 1 381 ? 102.081 125.903 125.105 1.00 50.70 381 TYR A CA 1
ATOM 2203 C C . TYR A 1 381 ? 103.476 125.304 124.932 1.00 50.70 381 TYR A C 1
ATOM 2204 O O . TYR A 1 381 ? 104.065 124.791 125.894 1.00 50.70 381 TYR A O 1
ATOM 2213 N N . MET A 1 382 ? 104.032 125.380 123.723 1.00 52.78 382 MET A N 1
ATOM 2214 C CA . MET A 1 382 ? 105.396 124.923 123.502 1.00 52.78 382 MET A CA 1
ATOM 2215 C C . MET A 1 382 ? 106.393 125.767 124.281 1.00 52.78 382 MET A C 1
ATOM 2216 O O . MET A 1 382 ? 107.429 125.261 124.715 1.00 52.78 382 MET A O 1
ATOM 2221 N N . GLU A 1 383 ? 106.090 127.050 124.481 1.00 52.88 383 GLU A N 1
ATOM 2222 C CA . GLU A 1 383 ? 106.945 127.915 125.280 1.00 52.88 383 GLU A CA 1
ATOM 2223 C C . GLU A 1 383 ? 106.906 127.523 126.744 1.00 52.88 383 GLU A C 1
ATOM 2224 O O . GLU A 1 383 ? 107.941 127.521 127.415 1.00 52.88 383 GLU A O 1
ATOM 2230 N N . ALA A 1 384 ? 105.724 127.185 127.257 1.00 49.20 384 ALA A N 1
ATOM 2231 C CA . ALA A 1 384 ? 105.646 126.654 128.615 1.00 49.20 384 ALA A CA 1
ATOM 2232 C C . ALA A 1 384 ? 106.489 125.393 128.748 1.00 49.20 384 ALA A C 1
ATOM 2233 O O . ALA A 1 384 ? 107.264 125.240 129.702 1.00 49.20 384 ALA A O 1
ATOM 2235 N N . ALA A 1 385 ? 106.367 124.489 127.775 1.00 48.70 385 ALA A N 1
ATOM 2236 C CA . ALA A 1 385 ? 107.136 123.248 127.807 1.00 48.70 385 ALA A CA 1
ATOM 2237 C C . ALA A 1 385 ? 108.634 123.518 127.783 1.00 48.70 385 ALA A C 1
ATOM 2238 O O . ALA A 1 385 ? 109.393 122.949 128.574 1.00 48.70 385 ALA A O 1
ATOM 2240 N N . ILE A 1 386 ? 109.076 124.383 126.872 1.00 49.46 386 ILE A N 1
ATOM 2241 C CA . ILE A 1 386 ? 110.499 124.636 126.696 1.00 49.46 386 ILE A CA 1
ATOM 2242 C C . ILE A 1 386 ? 111.066 125.360 127.907 1.00 49.46 386 ILE A C 1
ATOM 2243 O O . ILE A 1 386 ? 112.186 125.079 128.343 1.00 49.46 386 ILE A O 1
ATOM 2248 N N . SER A 1 387 ? 110.305 126.295 128.476 1.00 49.73 387 SER A N 1
ATOM 2249 C CA . SER A 1 387 ? 110.750 126.972 129.685 1.00 49.73 387 SER A CA 1
ATOM 2250 C C . SER A 1 387 ? 110.907 125.990 130.834 1.00 49.73 387 SER A C 1
ATOM 2251 O O . SER A 1 387 ? 111.911 126.025 131.555 1.00 49.73 387 SER A O 1
ATOM 2254 N N . ASN A 1 388 ? 109.937 125.089 131.011 1.00 49.54 388 ASN A N 1
ATOM 2255 C CA . ASN A 1 388 ? 110.052 124.097 132.074 1.00 49.54 388 ASN A CA 1
ATOM 2256 C C . ASN A 1 388 ? 111.246 123.179 131.851 1.00 49.54 388 ASN A C 1
ATOM 2257 O O . ASN A 1 388 ? 111.969 122.851 132.797 1.00 49.54 388 ASN A O 1
ATOM 2262 N N . ILE A 1 389 ? 111.464 122.749 130.609 1.00 49.80 389 ILE A N 1
ATOM 2263 C CA . ILE A 1 389 ? 112.573 121.842 130.319 1.00 49.80 389 ILE A CA 1
ATOM 2264 C C . ILE A 1 389 ? 113.907 122.530 130.571 1.00 49.80 389 ILE A C 1
ATOM 2265 O O . ILE A 1 389 ? 114.809 121.963 131.197 1.00 49.80 389 ILE A O 1
ATOM 2270 N N . MET A 1 390 ? 114.053 123.764 130.093 1.00 51.97 390 MET A N 1
ATOM 2271 C CA . MET A 1 390 ? 115.338 124.441 130.161 1.00 51.97 390 MET A CA 1
ATOM 2272 C C . MET A 1 390 ? 115.613 125.065 131.520 1.00 51.97 390 MET A C 1
ATOM 2273 O O . MET A 1 390 ? 116.760 125.422 131.794 1.00 51.97 390 MET A O 1
ATOM 2278 N N . SER A 1 391 ? 114.602 125.206 132.378 1.00 52.34 391 SER A N 1
ATOM 2279 C CA . SER A 1 391 ? 114.876 125.637 133.742 1.00 52.34 391 SER A CA 1
ATOM 2280 C C . SER A 1 391 ? 115.617 124.573 134.537 1.00 52.34 391 SER A C 1
ATOM 2281 O O . SER A 1 391 ? 116.222 124.894 135.563 1.00 52.34 391 SER A O 1
ATOM 2284 N N . VAL A 1 392 ? 115.581 123.319 134.087 1.00 51.02 392 VAL A N 1
ATOM 2285 C CA . VAL A 1 392 ? 116.308 122.255 134.772 1.00 51.02 392 VAL A CA 1
ATOM 2286 C C . VAL A 1 392 ? 117.811 122.468 134.647 1.00 51.02 392 VAL A C 1
ATOM 2287 O O . VAL A 1 392 ? 118.570 122.181 135.579 1.00 51.02 392 VAL A O 1
ATOM 2291 N N . VAL A 1 393 ? 118.265 122.974 133.503 1.00 50.45 393 VAL A N 1
ATOM 2292 C CA . VAL A 1 393 ? 119.680 123.264 133.303 1.00 50.45 393 VAL A CA 1
ATOM 2293 C C . VAL A 1 393 ? 119.942 124.731 133.613 1.00 50.45 393 VAL A C 1
ATOM 2294 O O . VAL A 1 393 ? 121.049 125.233 133.397 1.00 50.45 393 VAL A O 1
ATOM 2298 N N . GLY A 1 394 ? 118.928 125.426 134.120 1.00 50.79 394 GLY A N 1
ATOM 2299 C CA . GLY A 1 394 ? 119.100 126.793 134.566 1.00 50.79 394 GLY A CA 1
ATOM 2300 C C . GLY A 1 394 ? 119.190 127.832 133.477 1.00 50.79 394 GLY A C 1
ATOM 2301 O O . GLY A 1 394 ? 119.822 128.871 133.685 1.00 50.79 394 GLY A O 1
ATOM 2302 N N . VAL A 1 395 ? 118.574 127.596 132.324 1.00 50.71 395 VAL A N 1
ATOM 2303 C CA . VAL A 1 395 ? 118.676 128.511 131.189 1.00 50.71 395 VAL A CA 1
ATOM 2304 C C . VAL A 1 395 ? 117.298 129.083 130.877 1.00 50.71 395 VAL A C 1
ATOM 2305 O O . VAL A 1 395 ? 116.293 128.364 130.966 1.00 50.71 395 VAL A O 1
ATOM 2309 N N . PRO A 1 396 ? 117.196 130.368 130.531 1.00 51.20 396 PRO A N 1
ATOM 2310 C CA . PRO A 1 396 ? 115.900 130.925 130.159 1.00 51.20 396 PRO A CA 1
ATOM 2311 C C . PRO A 1 396 ? 115.405 130.336 128.851 1.00 51.20 396 PRO A C 1
ATOM 2312 O O . PRO A 1 396 ? 116.207 129.892 128.011 1.00 51.20 396 PRO A O 1
ATOM 2316 N N . PRO A 1 397 ? 114.089 130.312 128.630 1.00 51.63 397 PRO A N 1
ATOM 2317 C CA . PRO A 1 397 ? 113.563 129.701 127.400 1.00 51.63 397 PRO A CA 1
ATOM 2318 C C . PRO A 1 397 ? 113.925 130.449 126.130 1.00 51.63 397 PRO A C 1
ATOM 2319 O O . PRO A 1 397 ? 113.995 129.824 125.066 1.00 51.63 397 PRO A O 1
ATOM 2323 N N . GLY A 1 398 ? 114.149 131.760 126.198 1.00 52.71 398 GLY A N 1
ATOM 2324 C CA . GLY A 1 398 ? 114.430 132.500 124.983 1.00 52.71 398 GLY A CA 1
ATOM 2325 C C . GLY A 1 398 ? 113.224 132.530 124.061 1.00 52.71 398 GLY A C 1
ATOM 2326 O O . GLY A 1 398 ? 112.073 132.600 124.496 1.00 52.71 398 GLY A O 1
ATOM 2327 N N . THR A 1 399 ? 113.494 132.478 122.761 1.00 49.85 399 THR A N 1
ATOM 2328 C CA . THR A 1 399 ? 112.455 132.420 121.741 1.00 49.85 399 THR A CA 1
ATOM 2329 C C . THR A 1 399 ? 112.541 131.122 120.951 1.00 49.85 399 THR A C 1
ATOM 2330 O O . THR A 1 399 ? 112.281 131.090 119.750 1.00 49.85 399 THR A O 1
ATOM 2334 N N . TRP A 1 400 ? 112.917 130.032 121.624 1.00 48.53 400 TRP A N 1
ATOM 2335 C CA . TRP A 1 400 ? 112.951 128.731 120.965 1.00 48.53 400 TRP A CA 1
ATOM 2336 C C . TRP A 1 400 ? 111.571 128.332 120.470 1.00 48.53 400 TRP A C 1
ATOM 2337 O O . TRP A 1 400 ? 111.425 127.814 119.357 1.00 48.53 400 TRP A O 1
ATOM 2348 N N . ALA A 1 401 ? 110.547 128.556 121.295 1.00 51.04 401 ALA A N 1
ATOM 2349 C CA . ALA A 1 401 ? 109.199 128.133 120.941 1.00 51.04 401 ALA A CA 1
ATOM 2350 C C . ALA A 1 401 ? 108.698 128.844 119.697 1.00 51.04 401 ALA A C 1
ATOM 2351 O O . ALA A 1 401 ? 108.070 128.224 118.836 1.00 51.04 401 ALA A O 1
ATOM 2353 N N . PHE A 1 402 ? 108.949 130.150 119.591 1.00 51.64 402 PHE A N 1
ATOM 2354 C CA . PHE A 1 402 ? 108.522 130.881 118.405 1.00 51.64 402 PHE A CA 1
ATOM 2355 C C . PHE A 1 402 ? 109.185 130.320 117.158 1.00 51.64 402 PHE A C 1
ATOM 2356 O O . PHE A 1 402 ? 108.520 130.073 116.148 1.00 51.64 402 PHE A O 1
ATOM 2364 N N . CYS A 1 403 ? 110.498 130.093 117.218 1.00 51.93 403 CYS A N 1
ATOM 2365 C CA . CYS A 1 403 ? 111.209 129.579 116.056 1.00 51.93 403 CYS A CA 1
ATOM 2366 C C . CYS A 1 403 ? 110.672 128.216 115.647 1.00 51.93 403 CYS A C 1
ATOM 2367 O O . CYS A 1 403 ? 110.363 127.986 114.474 1.00 51.93 403 CYS A O 1
ATOM 2370 N N . LEU A 1 404 ? 110.519 127.308 116.613 1.00 52.72 404 LEU A N 1
ATOM 2371 C CA . LEU A 1 404 ? 110.073 125.958 116.288 1.00 52.72 404 LEU A CA 1
ATOM 2372 C C . LEU A 1 404 ? 108.639 125.952 115.771 1.00 52.72 404 LEU A C 1
ATOM 2373 O O . LEU A 1 404 ? 108.338 125.300 114.767 1.00 52.72 404 LEU A O 1
ATOM 2378 N N . ALA A 1 405 ? 107.739 126.681 116.436 1.00 52.92 405 ALA A N 1
ATOM 2379 C CA . ALA A 1 405 ? 106.345 126.704 116.011 1.00 52.92 405 ALA A CA 1
ATOM 2380 C C . ALA A 1 405 ? 106.191 127.338 114.636 1.00 52.92 405 ALA A C 1
ATOM 2381 O O . ALA A 1 405 ? 105.433 126.837 113.796 1.00 52.92 405 ALA A O 1
ATOM 2383 N N . THR A 1 406 ? 106.897 128.440 114.383 1.00 53.89 406 THR A N 1
ATOM 2384 C CA . THR A 1 406 ? 106.798 129.089 113.084 1.00 53.89 406 THR A CA 1
ATOM 2385 C C . THR A 1 406 ? 107.397 128.224 111.985 1.00 53.89 406 THR A C 1
ATOM 2386 O O . THR A 1 406 ? 106.852 128.162 110.880 1.00 53.89 406 THR A O 1
ATOM 2390 N N . ILE A 1 407 ? 108.510 127.542 112.263 1.00 53.92 407 ILE A N 1
ATOM 2391 C CA . ILE A 1 407 ? 109.079 126.639 111.270 1.00 53.92 407 ILE A CA 1
ATOM 2392 C C . ILE A 1 407 ? 108.112 125.501 110.975 1.00 53.92 407 ILE A C 1
ATOM 2393 O O . ILE A 1 407 ? 107.931 125.104 109.819 1.00 53.92 407 ILE A O 1
ATOM 2398 N N . ILE A 1 408 ? 107.467 124.967 112.014 1.00 53.66 408 ILE A N 1
ATOM 2399 C CA . ILE A 1 408 ? 106.507 123.886 111.821 1.00 53.66 408 ILE A CA 1
ATOM 2400 C C . ILE A 1 408 ? 105.338 124.352 110.967 1.00 53.66 408 ILE A C 1
ATOM 2401 O O . ILE A 1 408 ? 104.903 123.651 110.046 1.00 53.66 408 ILE A O 1
ATOM 2406 N N . PHE A 1 409 ? 104.812 125.542 111.247 1.00 55.51 409 PHE A N 1
ATOM 2407 C CA . PHE A 1 409 ? 103.652 126.020 110.506 1.00 55.51 409 PHE A CA 1
ATOM 2408 C C . PHE A 1 409 ? 104.011 126.554 109.127 1.00 55.51 409 PHE A C 1
ATOM 2409 O O . PHE A 1 409 ? 103.116 126.721 108.294 1.00 55.51 409 PHE A O 1
ATOM 2417 N N . LEU A 1 410 ? 105.287 126.826 108.866 1.00 56.22 410 LEU A N 1
ATOM 2418 C CA . LEU A 1 410 ? 105.707 127.143 107.507 1.00 56.22 410 LEU A CA 1
ATOM 2419 C C . LEU A 1 410 ? 105.937 125.879 106.694 1.00 56.22 410 LEU A C 1
ATOM 2420 O O . LEU A 1 410 ? 105.629 125.842 105.498 1.00 56.22 410 LEU A O 1
ATOM 2425 N N . LEU A 1 411 ? 106.474 124.834 107.322 1.00 55.31 411 LEU A N 1
ATOM 2426 C CA . LEU A 1 411 ? 106.657 123.559 106.645 1.00 55.31 411 LEU A CA 1
ATOM 2427 C C . LEU A 1 411 ? 105.346 122.825 106.415 1.00 55.31 411 LEU A C 1
ATOM 2428 O O . LEU A 1 411 ? 105.324 121.859 105.648 1.00 55.31 411 LEU A O 1
ATOM 2433 N N . LEU A 1 412 ? 104.267 123.250 107.062 1.00 57.57 412 LEU A N 1
ATOM 2434 C CA . LEU A 1 412 ? 102.969 122.629 106.856 1.00 57.57 412 LEU A CA 1
ATOM 2435 C C . LEU A 1 412 ? 102.512 122.822 105.417 1.00 57.57 412 LEU A C 1
ATOM 2436 O O . LEU A 1 412 ? 102.567 123.930 104.878 1.00 57.57 412 LEU A O 1
ATOM 2441 N N . THR A 1 413 ? 102.062 121.736 104.794 1.00 60.76 413 THR A N 1
ATOM 2442 C CA . THR A 1 413 ? 101.582 121.760 103.419 1.00 60.76 413 THR A CA 1
ATOM 2443 C C . THR A 1 413 ? 100.094 121.447 103.415 1.00 60.76 413 THR A C 1
ATOM 2444 O O . THR A 1 413 ? 99.675 120.404 103.926 1.00 60.76 413 THR A O 1
ATOM 2448 N N . THR A 1 414 ? 99.305 122.347 102.842 1.00 65.96 414 THR A N 1
ATOM 2449 C CA . THR A 1 414 ? 97.879 122.151 102.658 1.00 65.96 414 THR A CA 1
ATOM 2450 C C . THR A 1 414 ? 97.535 122.328 101.187 1.00 65.96 414 THR A C 1
ATOM 2451 O O . THR A 1 414 ? 98.277 122.955 100.427 1.00 65.96 414 THR A O 1
ATOM 2455 N N . ASN A 1 415 ? 96.403 121.765 100.785 1.00 69.86 415 ASN A N 1
ATOM 2456 C CA . ASN A 1 415 ? 95.893 121.978 99.438 1.00 69.86 415 ASN A CA 1
ATOM 2457 C C . ASN A 1 415 ? 95.053 123.242 99.331 1.00 69.86 415 ASN A C 1
ATOM 2458 O O . ASN A 1 415 ? 94.513 123.522 98.256 1.00 69.86 415 ASN A O 1
ATOM 2463 N N . ASN A 1 416 ? 94.930 123.997 100.411 1.00 69.11 416 ASN A N 1
ATOM 2464 C CA . ASN A 1 416 ? 94.145 125.223 100.410 1.00 69.11 416 ASN A CA 1
ATOM 2465 C C . ASN A 1 416 ? 94.850 126.296 99.594 1.00 69.11 416 ASN A C 1
ATOM 2466 O O . ASN A 1 416 ? 96.004 126.627 99.889 1.00 69.11 416 ASN A O 1
ATOM 2471 N N . PRO A 1 417 ? 94.213 126.857 98.563 1.00 68.56 417 PRO A N 1
ATOM 2472 C CA . PRO A 1 417 ? 94.846 127.960 97.828 1.00 68.56 417 PRO A CA 1
ATOM 2473 C C . PRO A 1 417 ? 94.921 129.249 98.622 1.00 68.56 417 PRO A C 1
ATOM 2474 O O . PRO A 1 417 ? 95.777 130.089 98.321 1.00 68.56 417 PRO A O 1
ATOM 2478 N N . ALA A 1 418 ? 94.062 129.433 99.623 1.00 67.27 418 ALA A N 1
ATOM 2479 C CA . ALA A 1 418 ? 94.058 130.657 100.410 1.00 67.27 418 ALA A CA 1
ATOM 2480 C C . ALA A 1 418 ? 95.169 130.699 101.449 1.00 67.27 418 ALA A C 1
ATOM 2481 O O . ALA A 1 418 ? 95.450 131.774 101.986 1.00 67.27 418 ALA A O 1
ATOM 2483 N N . ILE A 1 419 ? 95.795 129.569 101.748 1.00 65.73 419 ILE A N 1
ATOM 2484 C CA . ILE A 1 419 ? 96.944 129.523 102.647 1.00 65.73 419 ILE A CA 1
ATOM 2485 C C . ILE A 1 419 ? 98.167 129.497 101.738 1.00 65.73 419 ILE A C 1
ATOM 2486 O O . ILE A 1 419 ? 98.650 128.442 101.332 1.00 65.73 419 ILE A O 1
ATOM 2491 N N . PHE A 1 420 ? 98.669 130.682 101.409 1.00 64.97 420 PHE A N 1
ATOM 2492 C CA . PHE A 1 420 ? 99.718 130.850 100.414 1.00 64.97 420 PHE A CA 1
ATOM 2493 C C . PHE A 1 420 ? 101.009 131.263 101.105 1.00 64.97 420 PHE A C 1
ATOM 2494 O O . PHE A 1 420 ? 101.053 132.297 101.777 1.00 64.97 420 PHE A O 1
ATOM 2502 N N . ARG A 1 421 ? 102.053 130.460 100.933 1.00 62.21 421 ARG A N 1
ATOM 2503 C CA . ARG A 1 421 ? 103.370 130.772 101.470 1.00 62.21 421 ARG A CA 1
ATOM 2504 C C . ARG A 1 421 ? 104.149 131.567 100.431 1.00 62.21 421 ARG A C 1
ATOM 2505 O O . ARG A 1 421 ? 104.479 131.045 99.363 1.00 62.21 421 ARG A O 1
ATOM 2513 N N . LEU A 1 422 ? 104.441 132.824 100.742 1.00 65.33 422 LEU A N 1
ATOM 2514 C CA . LEU A 1 422 ? 105.162 133.660 99.802 1.00 65.33 422 LEU A CA 1
ATOM 2515 C C . LEU A 1 422 ? 106.613 133.203 99.683 1.00 65.33 422 LEU A C 1
ATOM 2516 O O . LEU A 1 422 ? 107.193 132.693 100.645 1.00 65.33 422 LEU A O 1
ATOM 2521 N N . PRO A 1 423 ? 107.216 133.358 98.507 1.00 68.50 423 PRO A N 1
ATOM 2522 C CA . PRO A 1 423 ? 108.658 133.127 98.389 1.00 68.50 423 PRO A CA 1
ATOM 2523 C C . PRO A 1 423 ? 109.421 134.088 99.286 1.00 68.50 423 PRO A C 1
ATOM 2524 O O . PRO A 1 423 ? 109.018 135.235 99.479 1.00 68.50 423 PRO A O 1
ATOM 2528 N N . LEU A 1 424 ? 110.534 133.604 99.838 1.00 66.93 424 LEU A N 1
ATOM 2529 C CA . LEU A 1 424 ? 111.274 134.391 100.819 1.00 66.93 424 LEU A CA 1
ATOM 2530 C C . LEU A 1 424 ? 111.747 135.719 100.247 1.00 66.93 424 LEU A C 1
ATOM 2531 O O . LEU A 1 424 ? 111.857 136.706 100.982 1.00 66.93 424 LEU A O 1
ATOM 2536 N N . SER A 1 425 ? 112.030 135.771 98.946 1.00 70.12 425 SER A N 1
ATOM 2537 C CA . SER A 1 425 ? 112.493 137.006 98.329 1.00 70.12 425 SER A CA 1
ATOM 2538 C C . SER A 1 425 ? 111.381 138.026 98.136 1.00 70.12 425 SER A C 1
ATOM 2539 O O . SER A 1 425 ? 111.671 139.214 97.970 1.00 70.12 425 SER A O 1
ATOM 2542 N N . LYS A 1 426 ? 110.122 137.597 98.153 1.00 70.32 426 LYS A N 1
ATOM 2543 C CA . LYS A 1 426 ? 108.992 138.494 97.964 1.00 70.32 426 LYS A CA 1
ATOM 2544 C C . LYS A 1 426 ? 108.415 139.013 99.273 1.00 70.32 426 LYS A C 1
ATOM 2545 O O . LYS A 1 426 ? 107.454 139.787 99.245 1.00 70.32 426 LYS A O 1
ATOM 2551 N N . VAL A 1 427 ? 108.972 138.613 100.411 1.00 67.31 427 VAL A N 1
ATOM 2552 C CA . VAL A 1 427 ? 108.410 138.943 101.715 1.00 67.31 427 VAL A CA 1
ATOM 2553 C C . VAL A 1 427 ? 108.942 140.308 102.135 1.00 67.31 427 VAL A C 1
ATOM 2554 O O . VAL A 1 427 ? 110.135 140.464 102.401 1.00 67.31 427 VAL A O 1
ATOM 2558 N N . THR A 1 428 ? 108.059 141.307 102.175 1.00 68.29 428 THR A N 1
ATOM 2559 C CA . THR A 1 428 ? 108.421 142.624 102.691 1.00 68.29 428 THR A CA 1
ATOM 2560 C C . THR A 1 428 ? 107.631 142.988 103.941 1.00 68.29 428 THR A C 1
ATOM 2561 O O . THR A 1 428 ? 108.232 143.219 104.994 1.00 68.29 428 THR A O 1
ATOM 2565 N N . TYR A 1 429 ? 106.306 143.025 103.864 1.00 67.75 429 TYR A N 1
ATOM 2566 C CA . TYR A 1 429 ? 105.447 143.310 105.005 1.00 67.75 429 TYR A CA 1
ATOM 2567 C C . TYR A 1 429 ? 104.012 142.960 104.617 1.00 67.75 429 TYR A C 1
ATOM 2568 O O . TYR A 1 429 ? 103.700 142.884 103.428 1.00 67.75 429 TYR A O 1
ATOM 2577 N N . PRO A 1 430 ? 103.133 142.737 105.603 1.00 65.46 430 PRO A N 1
ATOM 2578 C CA . PRO A 1 430 ? 101.832 142.112 105.302 1.00 65.46 430 PRO A CA 1
ATOM 2579 C C . PRO A 1 430 ? 100.996 142.804 104.238 1.00 65.46 430 PRO A C 1
ATOM 2580 O O . PRO A 1 430 ? 100.323 142.113 103.468 1.00 65.46 430 PRO A O 1
ATOM 2584 N N . GLU A 1 431 ? 100.998 144.135 104.170 1.00 66.07 431 GLU A N 1
ATOM 2585 C CA . GLU A 1 431 ? 100.209 144.810 103.143 1.00 66.07 431 GLU A CA 1
ATOM 2586 C C . GLU A 1 431 ? 100.746 144.507 101.748 1.00 66.07 431 GLU A C 1
ATOM 2587 O O . GLU A 1 431 ? 99.991 144.113 100.847 1.00 66.07 431 GLU A O 1
ATOM 2593 N N . ALA A 1 432 ? 102.054 144.673 101.556 1.00 65.83 432 ALA A N 1
ATOM 2594 C CA . ALA A 1 432 ? 102.657 144.356 100.268 1.00 65.83 432 ALA A CA 1
ATOM 2595 C C . ALA A 1 432 ? 102.552 142.870 99.963 1.00 65.83 432 ALA A C 1
ATOM 2596 O O . ALA A 1 432 ? 102.368 142.479 98.805 1.00 65.83 432 ALA A O 1
ATOM 2598 N N . ASN A 1 433 ? 102.677 142.024 100.987 1.00 65.57 433 ASN A N 1
ATOM 2599 C CA . ASN A 1 433 ? 102.539 140.587 100.775 1.00 65.57 433 ASN A CA 1
ATOM 2600 C C . ASN A 1 433 ? 101.140 140.233 100.297 1.00 65.57 433 ASN A C 1
ATOM 2601 O O . ASN A 1 433 ? 100.976 139.408 99.391 1.00 65.57 433 ASN A O 1
ATOM 2606 N N . ARG A 1 434 ? 100.116 140.847 100.889 1.00 67.00 434 ARG A N 1
ATOM 2607 C CA . ARG A 1 434 ? 98.751 140.595 100.443 1.00 67.00 434 ARG A CA 1
ATOM 2608 C C . ARG A 1 434 ? 98.531 141.099 99.025 1.00 67.00 434 ARG A C 1
ATOM 2609 O O . ARG A 1 434 ? 97.845 140.447 98.233 1.00 67.00 434 ARG A O 1
ATOM 2617 N N . ILE A 1 435 ? 99.095 142.260 98.689 1.00 68.18 435 ILE A N 1
ATOM 2618 C CA . ILE A 1 435 ? 98.955 142.763 97.323 1.00 68.18 435 ILE A CA 1
ATOM 2619 C C . ILE A 1 435 ? 99.608 141.804 96.332 1.00 68.18 435 ILE A C 1
ATOM 2620 O O . ILE A 1 435 ? 99.023 141.464 95.293 1.00 68.18 435 ILE A O 1
ATOM 2625 N N . TYR A 1 436 ? 100.815 141.332 96.649 1.00 69.17 436 TYR A N 1
ATOM 2626 C CA . TYR A 1 436 ? 101.497 140.384 95.777 1.00 69.17 436 TYR A CA 1
ATOM 2627 C C . TYR A 1 436 ? 100.697 139.097 95.627 1.00 69.17 436 TYR A C 1
ATOM 2628 O O . TYR A 1 436 ? 100.611 138.534 94.531 1.00 69.17 436 TYR A O 1
ATOM 2637 N N . TYR A 1 437 ? 100.119 138.609 96.725 1.00 67.46 437 TYR A N 1
ATOM 2638 C CA . TYR A 1 437 ? 99.314 137.395 96.662 1.00 67.46 437 TYR A CA 1
ATOM 2639 C C . TYR A 1 437 ? 98.074 137.599 95.807 1.00 67.46 437 TYR A C 1
ATOM 2640 O O . TYR A 1 437 ? 97.668 136.698 95.066 1.00 67.46 437 TYR A O 1
ATOM 2649 N N . LEU A 1 438 ? 97.448 138.772 95.907 1.00 69.08 438 LEU A N 1
ATOM 2650 C CA . LEU A 1 438 ? 96.282 139.053 95.078 1.00 69.08 438 LEU A CA 1
ATOM 2651 C C . LEU A 1 438 ? 96.653 139.088 93.603 1.00 69.08 438 LEU A C 1
ATOM 2652 O O . LEU A 1 438 ? 95.907 138.582 92.757 1.00 69.08 438 LEU A O 1
ATOM 2657 N N . THR A 1 439 ? 97.805 139.679 93.269 1.00 71.20 439 THR A N 1
ATOM 2658 C CA . THR A 1 439 ? 98.232 139.680 91.873 1.00 71.20 439 THR A CA 1
ATOM 2659 C C . THR A 1 439 ? 98.554 138.275 91.380 1.00 71.20 439 THR A C 1
ATOM 2660 O O . THR A 1 439 ? 98.364 137.979 90.196 1.00 71.20 439 THR A O 1
ATOM 2664 N N . VAL A 1 440 ? 99.037 137.405 92.257 1.00 70.69 440 VAL A N 1
ATOM 2665 C CA . VAL A 1 440 ? 99.372 136.039 91.876 1.00 70.69 440 VAL A CA 1
ATOM 2666 C C . VAL A 1 440 ? 98.105 135.202 91.741 1.00 70.69 440 VAL A C 1
ATOM 2667 O O . VAL A 1 440 ? 97.922 134.480 90.763 1.00 70.69 440 VAL A O 1
ATOM 2671 N N . GLY B 1 96 ? 160.480 110.175 104.532 1.00 82.04 96 GLY B N 1
ATOM 2672 C CA . GLY B 1 96 ? 159.854 110.325 103.232 1.00 82.04 96 GLY B CA 1
ATOM 2673 C C . GLY B 1 96 ? 158.697 109.370 103.021 1.00 82.04 96 GLY B C 1
ATOM 2674 O O . GLY B 1 96 ? 157.589 109.784 102.688 1.00 82.04 96 GLY B O 1
ATOM 2675 N N . TYR B 1 97 ? 158.962 108.079 103.216 1.00 84.20 97 TYR B N 1
ATOM 2676 C CA . TYR B 1 97 ? 157.923 107.063 103.128 1.00 84.20 97 TYR B CA 1
ATOM 2677 C C . TYR B 1 97 ? 157.061 106.993 104.379 1.00 84.20 97 TYR B C 1
ATOM 2678 O O . TYR B 1 97 ? 156.062 106.267 104.380 1.00 84.20 97 TYR B O 1
ATOM 2687 N N . LEU B 1 98 ? 157.422 107.718 105.436 1.00 78.40 98 LEU B N 1
ATOM 2688 C CA . LEU B 1 98 ? 156.699 107.670 106.699 1.00 78.40 98 LEU B CA 1
ATOM 2689 C C . LEU B 1 98 ? 155.764 108.850 106.909 1.00 78.40 98 LEU B C 1
ATOM 2690 O O . LEU B 1 98 ? 154.851 108.754 107.736 1.00 78.40 98 LEU B O 1
ATOM 2695 N N . THR B 1 99 ? 155.964 109.952 106.193 1.00 75.68 99 THR B N 1
ATOM 2696 C CA . THR B 1 99 ? 155.155 111.143 106.378 1.00 75.68 99 THR B CA 1
ATOM 2697 C C . THR B 1 99 ? 153.874 111.050 105.553 1.00 75.68 99 THR B C 1
ATOM 2698 O O . THR B 1 99 ? 153.610 110.056 104.874 1.00 75.68 99 THR B O 1
ATOM 2702 N N . GLY B 1 100 ? 153.073 112.108 105.608 1.00 72.10 100 GLY B N 1
ATOM 2703 C CA . GLY B 1 100 ? 151.831 112.131 104.853 1.00 72.10 100 GLY B CA 1
ATOM 2704 C C . GLY B 1 100 ? 150.893 111.038 105.315 1.00 72.10 100 GLY B C 1
ATOM 2705 O O . GLY B 1 100 ? 150.708 110.813 106.516 1.00 72.10 100 GLY B O 1
ATOM 2706 N N . ASP B 1 101 ? 150.287 110.343 104.355 1.00 74.57 101 ASP B N 1
ATOM 2707 C CA . ASP B 1 101 ? 149.391 109.234 104.654 1.00 74.57 101 ASP B CA 1
ATOM 2708 C C . ASP B 1 101 ? 149.978 107.888 104.255 1.00 74.57 101 ASP B C 1
ATOM 2709 O O . ASP B 1 101 ? 149.247 106.892 104.233 1.00 74.57 101 ASP B O 1
ATOM 2714 N N . MET B 1 102 ? 151.270 107.834 103.942 1.00 77.36 102 MET B N 1
ATOM 2715 C CA . MET B 1 102 ? 151.954 106.604 103.545 1.00 77.36 102 MET B CA 1
ATOM 2716 C C . MET B 1 102 ? 151.251 105.936 102.363 1.00 77.36 102 MET B C 1
ATOM 2717 O O . MET B 1 102 ? 150.797 104.794 102.433 1.00 77.36 102 MET B O 1
ATOM 2722 N N . LYS B 1 103 ? 151.166 106.687 101.263 1.00 80.73 103 LYS B N 1
ATOM 2723 C CA . LYS B 1 103 ? 150.539 106.161 100.054 1.00 80.73 103 LYS B CA 1
ATOM 2724 C C . LYS B 1 103 ? 151.331 104.993 99.479 1.00 80.73 103 LYS B C 1
ATOM 2725 O O . LYS B 1 103 ? 150.744 104.005 99.018 1.00 80.73 103 LYS B O 1
ATOM 2731 N N . GLU B 1 104 ? 152.662 105.089 99.491 1.00 83.31 104 GLU B N 1
ATOM 2732 C CA . GLU B 1 104 ? 153.485 104.002 98.971 1.00 83.31 104 GLU B CA 1
ATOM 2733 C C . GLU B 1 104 ? 153.291 102.731 99.784 1.00 83.31 104 GLU B C 1
ATOM 2734 O O . GLU B 1 104 ? 153.205 101.632 99.223 1.00 83.31 104 GLU B O 1
ATOM 2740 N N . TYR B 1 105 ? 153.222 102.859 101.110 1.00 80.39 105 TYR B N 1
ATOM 2741 C CA . TYR B 1 105 ? 152.980 101.694 101.952 1.00 80.39 105 TYR B CA 1
ATOM 2742 C C . TYR B 1 105 ? 151.599 101.106 101.695 1.00 80.39 105 TYR B C 1
ATOM 2743 O O . TYR B 1 105 ? 151.433 99.882 101.687 1.00 80.39 105 TYR B O 1
ATOM 2752 N N . ARG B 1 106 ? 150.596 101.960 101.483 1.00 80.28 106 ARG B N 1
ATOM 2753 C CA . ARG B 1 106 ? 149.263 101.462 101.158 1.00 80.28 106 ARG B CA 1
ATOM 2754 C C . ARG B 1 106 ? 149.272 100.677 99.854 1.00 80.28 106 ARG B C 1
ATOM 2755 O O . ARG B 1 106 ? 148.664 99.602 99.760 1.00 80.28 106 ARG B O 1
ATOM 2763 N N . ILE B 1 107 ? 149.966 101.195 98.840 1.00 82.63 107 ILE B N 1
ATOM 2764 C CA . ILE B 1 107 ? 150.058 100.492 97.566 1.00 82.63 107 ILE B CA 1
ATOM 2765 C C . ILE B 1 107 ? 150.767 99.156 97.747 1.00 82.63 107 ILE B C 1
ATOM 2766 O O . ILE B 1 107 ? 150.313 98.121 97.243 1.00 82.63 107 ILE B O 1
ATOM 2771 N N . TRP B 1 108 ? 151.879 99.153 98.484 1.00 82.92 108 TRP B N 1
ATOM 2772 C CA . TRP B 1 108 ? 152.642 97.930 98.691 1.00 82.92 108 TRP B CA 1
ATOM 2773 C C . TRP B 1 108 ? 151.895 96.910 99.539 1.00 82.92 108 TRP B C 1
ATOM 2774 O O . TRP B 1 108 ? 152.169 95.712 99.428 1.00 82.92 108 TRP B O 1
ATOM 2785 N N . LEU B 1 109 ? 150.960 97.352 100.377 1.00 81.09 109 LEU B N 1
ATOM 2786 C CA . LEU B 1 109 ? 150.214 96.437 101.227 1.00 81.09 109 LEU B CA 1
ATOM 2787 C C . LEU B 1 109 ? 148.888 95.996 100.628 1.00 81.09 109 LEU B C 1
ATOM 2788 O O . LEU B 1 109 ? 148.303 95.023 101.114 1.00 81.09 109 LEU B O 1
ATOM 2793 N N . LYS B 1 110 ? 148.401 96.675 99.591 1.00 82.38 110 LYS B N 1
ATOM 2794 C CA . LYS B 1 110 ? 147.124 96.303 98.989 1.00 82.38 110 LYS B CA 1
ATOM 2795 C C . LYS B 1 110 ? 147.161 94.903 98.377 1.00 82.38 110 LYS B C 1
ATOM 2796 O O . LYS B 1 110 ? 146.123 94.371 97.970 1.00 82.38 110 LYS B O 1
ATOM 2802 N N . ASP B 1 111 ? 148.343 94.287 98.318 1.00 84.25 111 ASP B N 1
ATOM 2803 C CA . ASP B 1 111 ? 148.481 92.943 97.773 1.00 84.25 111 ASP B CA 1
ATOM 2804 C C . ASP B 1 111 ? 149.098 91.951 98.756 1.00 84.25 111 ASP B C 1
ATOM 2805 O O . ASP B 1 111 ? 149.521 90.868 98.336 1.00 84.25 111 ASP B O 1
ATOM 2810 N N . LYS B 1 112 ? 149.163 92.285 100.043 1.00 82.34 112 LYS B N 1
ATOM 2811 C CA . LYS B 1 112 ? 149.656 91.365 101.061 1.00 82.34 112 LYS B CA 1
ATOM 2812 C C . LYS B 1 112 ? 148.499 90.559 101.652 1.00 82.34 112 LYS B C 1
ATOM 2813 O O . LYS B 1 112 ? 147.375 90.565 101.145 1.00 82.34 112 LYS B O 1
ATOM 2819 N N . HIS B 1 113 ? 148.778 89.851 102.744 1.00 81.06 113 HIS B N 1
ATOM 2820 C CA . HIS B 1 113 ? 147.778 89.041 103.420 1.00 81.06 113 HIS B CA 1
ATOM 2821 C C . HIS B 1 113 ? 146.682 89.920 104.017 1.00 81.06 113 HIS B C 1
ATOM 2822 O O . HIS B 1 113 ? 146.896 91.087 104.352 1.00 81.06 113 HIS B O 1
ATOM 2829 N N . LEU B 1 114 ? 145.489 89.337 104.149 1.00 77.99 114 LEU B N 1
ATOM 2830 C CA . LEU B 1 114 ? 144.357 90.078 104.697 1.00 77.99 114 LEU B CA 1
ATOM 2831 C C . LEU B 1 114 ? 144.576 90.467 106.153 1.00 77.99 114 LEU B C 1
ATOM 2832 O O . LEU B 1 114 ? 144.063 91.499 106.595 1.00 77.99 114 LEU B O 1
ATOM 2837 N N . ALA B 1 115 ? 145.310 89.655 106.916 1.00 75.98 115 ALA B N 1
ATOM 2838 C CA . ALA B 1 115 ? 145.576 90.002 108.308 1.00 75.98 115 ALA B CA 1
ATOM 2839 C C . ALA B 1 115 ? 146.428 91.261 108.414 1.00 75.98 115 ALA B C 1
ATOM 2840 O O . ALA B 1 115 ? 146.158 92.134 109.248 1.00 75.98 115 ALA B O 1
ATOM 2842 N N . LEU B 1 116 ? 147.464 91.372 107.581 1.00 75.39 116 LEU B N 1
ATOM 2843 C CA . LEU B 1 116 ? 148.293 92.572 107.588 1.00 75.39 116 LEU B CA 1
ATOM 2844 C C . LEU B 1 116 ? 147.489 93.795 107.172 1.00 75.39 116 LEU B C 1
ATOM 2845 O O . LEU B 1 116 ? 147.640 94.877 107.750 1.00 75.39 116 LEU B O 1
ATOM 2850 N N . GLN B 1 117 ? 146.625 93.640 106.169 1.00 73.48 117 GLN B N 1
ATOM 2851 C CA . GLN B 1 117 ? 145.771 94.745 105.756 1.00 73.48 117 GLN B CA 1
ATOM 2852 C C . GLN B 1 117 ? 144.830 95.161 106.878 1.00 73.48 117 GLN B C 1
ATOM 2853 O O . GLN B 1 117 ? 144.601 96.355 107.092 1.00 73.48 117 GLN B O 1
ATOM 2859 N N . PHE B 1 118 ? 144.270 94.191 107.602 1.00 66.51 118 PHE B N 1
ATOM 2860 C CA . PHE B 1 118 ? 143.386 94.524 108.711 1.00 66.51 118 PHE B CA 1
ATOM 2861 C C . PHE B 1 118 ? 144.137 95.242 109.824 1.00 66.51 118 PHE B C 1
ATOM 2862 O O . PHE B 1 118 ? 143.610 96.184 110.428 1.00 66.51 118 PHE B O 1
ATOM 2870 N N . ILE B 1 119 ? 145.361 94.802 110.120 1.00 67.43 119 ILE B N 1
ATOM 2871 C CA . ILE B 1 119 ? 146.170 95.487 111.125 1.00 67.43 119 ILE B CA 1
ATOM 2872 C C . ILE B 1 119 ? 146.446 96.920 110.693 1.00 67.43 119 ILE B C 1
ATOM 2873 O O . ILE B 1 119 ? 146.396 97.855 111.504 1.00 67.43 119 ILE B O 1
ATOM 2878 N N . ASP B 1 120 ? 146.739 97.116 109.408 1.00 68.22 120 ASP B N 1
ATOM 2879 C CA . ASP B 1 120 ? 146.943 98.465 108.893 1.00 68.22 120 ASP B CA 1
ATOM 2880 C C . ASP B 1 120 ? 145.686 99.311 109.030 1.00 68.22 120 ASP B C 1
ATOM 2881 O O . ASP B 1 120 ? 145.760 100.487 109.398 1.00 68.22 120 ASP B O 1
ATOM 2886 N N . TRP B 1 121 ? 144.523 98.736 108.722 1.00 65.07 121 TRP B N 1
ATOM 2887 C CA . TRP B 1 121 ? 143.277 99.481 108.862 1.00 65.07 121 TRP B CA 1
ATOM 2888 C C . TRP B 1 121 ? 143.025 99.854 110.313 1.00 65.07 121 TRP B C 1
ATOM 2889 O O . TRP B 1 121 ? 142.529 100.946 110.602 1.00 65.07 121 TRP B O 1
ATOM 2900 N N . VAL B 1 122 ? 143.353 98.956 111.241 1.00 61.11 122 VAL B N 1
ATOM 2901 C CA . VAL B 1 122 ? 143.159 99.250 112.657 1.00 61.11 122 VAL B CA 1
ATOM 2902 C C . VAL B 1 122 ? 144.089 100.371 113.106 1.00 61.11 122 VAL B C 1
ATOM 2903 O O . VAL B 1 122 ? 143.681 101.274 113.844 1.00 61.11 122 VAL B O 1
ATOM 2907 N N . LEU B 1 123 ? 145.349 100.339 112.668 1.00 60.32 123 LEU B N 1
ATOM 2908 C CA . LEU B 1 123 ? 146.277 101.408 113.032 1.00 60.32 123 LEU B CA 1
ATOM 2909 C C . LEU B 1 123 ? 145.844 102.743 112.438 1.00 60.32 123 LEU B C 1
ATOM 2910 O O . LEU B 1 123 ? 145.921 103.787 113.101 1.00 60.32 123 LEU B O 1
ATOM 2915 N N . ARG B 1 124 ? 145.380 102.734 111.189 1.00 62.94 124 ARG B N 1
ATOM 2916 C CA . ARG B 1 124 ? 144.905 103.965 110.574 1.00 62.94 124 ARG B CA 1
ATOM 2917 C C . ARG B 1 124 ? 143.650 104.477 111.264 1.00 62.94 124 ARG B C 1
ATOM 2918 O O . ARG B 1 124 ? 143.473 105.687 111.415 1.00 62.94 124 ARG B O 1
ATOM 2926 N N . GLY B 1 125 ? 142.771 103.574 111.700 1.00 58.11 125 GLY B N 1
ATOM 2927 C CA . GLY B 1 125 ? 141.617 103.996 112.474 1.00 58.11 125 GLY B CA 1
ATOM 2928 C C . GLY B 1 125 ? 142.007 104.596 113.807 1.00 58.11 125 GLY B C 1
ATOM 2929 O O . GLY B 1 125 ? 141.395 105.559 114.268 1.00 58.11 125 GLY B O 1
ATOM 2930 N N . THR B 1 126 ? 143.033 104.037 114.445 1.00 58.06 126 THR B N 1
ATOM 2931 C CA . THR B 1 126 ? 143.550 104.631 115.673 1.00 58.06 126 THR B CA 1
ATOM 2932 C C . THR B 1 126 ? 144.050 106.046 115.421 1.00 58.06 126 THR B C 1
ATOM 2933 O O . THR B 1 126 ? 143.783 106.963 116.204 1.00 58.06 126 THR B O 1
ATOM 2937 N N . ALA B 1 127 ? 144.778 106.241 114.322 1.00 57.94 127 ALA B N 1
ATOM 2938 C CA . ALA B 1 127 ? 145.336 107.557 114.041 1.00 57.94 127 ALA B CA 1
ATOM 2939 C C . ALA B 1 127 ? 144.273 108.551 113.586 1.00 57.94 127 ALA B C 1
ATOM 2940 O O . ALA B 1 127 ? 144.439 109.758 113.780 1.00 57.94 127 ALA B O 1
ATOM 2942 N N . GLN B 1 128 ? 143.179 108.074 112.992 1.00 57.25 128 GLN B N 1
ATOM 2943 C CA . GLN B 1 128 ? 142.186 108.969 112.405 1.00 57.25 128 GLN B CA 1
ATOM 2944 C C . GLN B 1 128 ? 141.349 109.703 113.439 1.00 57.25 128 GLN B C 1
ATOM 2945 O O . GLN B 1 128 ? 140.526 110.539 113.053 1.00 57.25 128 GLN B O 1
ATOM 2951 N N . VAL B 1 129 ? 141.517 109.408 114.729 1.00 56.19 129 VAL B N 1
ATOM 2952 C CA . VAL B 1 129 ? 140.850 110.203 115.755 1.00 56.19 129 VAL B CA 1
ATOM 2953 C C . VAL B 1 129 ? 141.277 111.659 115.643 1.00 56.19 129 VAL B C 1
ATOM 2954 O O . VAL B 1 129 ? 140.463 112.577 115.797 1.00 56.19 129 VAL B O 1
ATOM 2958 N N . MET B 1 130 ? 142.556 111.892 115.354 1.00 60.76 130 MET B N 1
ATOM 2959 C CA . MET B 1 130 ? 143.094 113.227 115.139 1.00 60.76 130 MET B CA 1
ATOM 2960 C C . MET B 1 130 ? 143.316 113.530 113.661 1.00 60.76 130 MET B C 1
ATOM 2961 O O . MET B 1 130 ? 144.266 114.233 113.309 1.00 60.76 130 MET B O 1
ATOM 2966 N N . PHE B 1 131 ? 142.456 112.998 112.791 1.00 58.30 131 PHE B N 1
ATOM 2967 C CA . PHE B 1 131 ? 142.449 113.275 111.354 1.00 58.30 131 PHE B CA 1
ATOM 2968 C C . PHE B 1 131 ? 143.716 112.805 110.653 1.00 58.30 131 PHE B C 1
ATOM 2969 O O . PHE B 1 131 ? 144.062 113.318 109.587 1.00 58.30 131 PHE B O 1
ATOM 2977 N N . ILE B 1 132 ? 144.413 111.829 111.215 1.00 60.00 132 ILE B N 1
ATOM 2978 C CA . ILE B 1 132 ? 145.667 111.338 110.659 1.00 60.00 132 ILE B CA 1
ATOM 2979 C C . ILE B 1 132 ? 145.409 109.992 110.000 1.00 60.00 132 ILE B C 1
ATOM 2980 O O . ILE B 1 132 ? 144.961 109.046 110.658 1.00 60.00 132 ILE B O 1
ATOM 2985 N N . ASN B 1 133 ? 145.676 109.902 108.705 1.00 64.24 133 ASN B N 1
ATOM 2986 C CA . ASN B 1 133 ? 145.572 108.636 107.979 1.00 64.24 133 ASN B CA 1
ATOM 2987 C C . ASN B 1 133 ? 146.953 108.005 107.814 1.00 64.24 133 ASN B C 1
ATOM 2988 O O . ASN B 1 133 ? 147.457 107.816 106.711 1.00 64.24 133 ASN B O 1
ATOM 2993 N N . ASN B 1 134 ? 147.563 107.665 108.941 1.00 63.83 134 ASN B N 1
ATOM 2994 C CA . ASN B 1 134 ? 148.926 107.156 108.943 1.00 63.83 134 ASN B CA 1
ATOM 2995 C C . ASN B 1 134 ? 149.039 105.978 109.902 1.00 63.83 134 ASN B C 1
ATOM 2996 O O . ASN B 1 134 ? 148.698 106.109 111.082 1.00 63.83 134 ASN B O 1
ATOM 3001 N N . PRO B 1 135 ? 149.503 104.814 109.440 1.00 63.20 135 PRO B N 1
ATOM 3002 C CA . PRO B 1 135 ? 149.609 103.667 110.354 1.00 63.20 135 PRO B CA 1
ATOM 3003 C C . PRO B 1 135 ? 150.740 103.793 111.357 1.00 63.20 135 PRO B C 1
ATOM 3004 O O . PRO B 1 135 ? 150.608 103.295 112.480 1.00 63.20 135 PRO B O 1
ATOM 3008 N N . LEU B 1 136 ? 151.854 104.429 110.990 1.00 61.78 136 LEU B N 1
ATOM 3009 C CA . LEU B 1 136 ? 152.917 104.654 111.961 1.00 61.78 136 LEU B CA 1
ATOM 3010 C C . LEU B 1 136 ? 152.455 105.591 113.068 1.00 61.78 136 LEU B C 1
ATOM 3011 O O . LEU B 1 136 ? 152.776 105.383 114.245 1.00 61.78 136 LEU B O 1
ATOM 3016 N N . SER B 1 137 ? 151.692 106.625 112.712 1.00 59.53 137 SER B N 1
ATOM 3017 C CA . SER B 1 137 ? 151.108 107.492 113.726 1.00 59.53 137 SER B CA 1
ATOM 3018 C C . SER B 1 137 ? 150.152 106.716 114.619 1.00 59.53 137 SER B C 1
ATOM 3019 O O . SER B 1 137 ? 150.099 106.948 115.830 1.00 59.53 137 SER B O 1
ATOM 3022 N N . GLY B 1 138 ? 149.388 105.789 114.041 1.00 58.19 138 GLY B N 1
ATOM 3023 C CA . GLY B 1 138 ? 148.521 104.953 114.854 1.00 58.19 138 GLY B CA 1
ATOM 3024 C C . GLY B 1 138 ? 149.292 104.075 115.820 1.00 58.19 138 GLY B C 1
ATOM 3025 O O . GLY B 1 138 ? 148.880 103.886 116.965 1.00 58.19 138 GLY B O 1
ATOM 3026 N N . LEU B 1 139 ? 150.420 103.524 115.371 1.00 57.48 139 LEU B N 1
ATOM 3027 C CA . LEU B 1 139 ? 151.258 102.729 116.263 1.00 57.48 139 LEU B CA 1
ATOM 3028 C C . LEU B 1 139 ? 151.820 103.578 117.397 1.00 57.48 139 LEU B C 1
ATOM 3029 O O . LEU B 1 139 ? 151.864 103.140 118.553 1.00 57.48 139 LEU B O 1
ATOM 3034 N N . ILE B 1 140 ? 152.258 104.798 117.084 1.00 57.10 140 ILE B N 1
ATOM 3035 C CA . ILE B 1 140 ? 152.774 105.685 118.123 1.00 57.10 140 ILE B CA 1
ATOM 3036 C C . ILE B 1 140 ? 151.668 106.061 119.103 1.00 57.10 140 ILE B C 1
ATOM 3037 O O . ILE B 1 140 ? 151.896 106.159 120.315 1.00 57.10 140 ILE B O 1
ATOM 3042 N N . ILE B 1 141 ? 150.450 106.264 118.603 1.00 56.21 141 ILE B N 1
ATOM 3043 C CA . ILE B 1 141 ? 149.326 106.564 119.483 1.00 56.21 141 ILE B CA 1
ATOM 3044 C C . ILE B 1 141 ? 149.010 105.367 120.371 1.00 56.21 141 ILE B C 1
ATOM 3045 O O . ILE B 1 141 ? 148.668 105.524 121.546 1.00 56.21 141 ILE B O 1
ATOM 3050 N N . PHE B 1 142 ? 149.128 104.154 119.830 1.00 56.04 142 PHE B N 1
ATOM 3051 C CA . PHE B 1 142 ? 148.941 102.958 120.646 1.00 56.04 142 PHE B CA 1
ATOM 3052 C C . PHE B 1 142 ? 149.992 102.871 121.743 1.00 56.04 142 PHE B C 1
ATOM 3053 O O . PHE B 1 142 ? 149.691 102.474 122.875 1.00 56.04 142 PHE B O 1
ATOM 3061 N N . ILE B 1 143 ? 151.234 103.234 121.427 1.00 55.93 143 ILE B N 1
ATOM 3062 C CA . ILE B 1 143 ? 152.279 103.269 122.448 1.00 55.93 143 ILE B CA 1
ATOM 3063 C C . ILE B 1 143 ? 151.936 104.288 123.528 1.00 55.93 143 ILE B C 1
ATOM 3064 O O . ILE B 1 143 ? 152.099 104.028 124.728 1.00 55.93 143 ILE B O 1
ATOM 3069 N N . GLY B 1 144 ? 151.460 105.464 123.123 1.00 55.78 144 GLY B N 1
ATOM 3070 C CA . GLY B 1 144 ? 151.059 106.463 124.102 1.00 55.78 144 GLY B CA 1
ATOM 3071 C C . GLY B 1 144 ? 149.925 105.989 124.991 1.00 55.78 144 GLY B C 1
ATOM 3072 O O . GLY B 1 144 ? 149.918 106.242 126.198 1.00 55.78 144 GLY B O 1
ATOM 3073 N N . LEU B 1 145 ? 148.947 105.298 124.406 1.00 54.96 145 LEU B N 1
ATOM 3074 C CA . LEU B 1 145 ? 147.847 104.754 125.194 1.00 54.96 145 LEU B CA 1
ATOM 3075 C C . LEU B 1 145 ? 148.335 103.688 126.162 1.00 54.96 145 LEU B C 1
ATOM 3076 O O . LEU B 1 145 ? 147.856 103.608 127.298 1.00 54.96 145 LEU B O 1
ATOM 3081 N N . LEU B 1 146 ? 149.275 102.847 125.727 1.00 55.60 146 LEU B N 1
ATOM 3082 C CA . LEU B 1 146 ? 149.870 101.880 126.641 1.00 55.60 146 LEU B CA 1
ATOM 3083 C C . LEU B 1 146 ? 150.574 102.582 127.791 1.00 55.60 146 LEU B C 1
ATOM 3084 O O . LEU B 1 146 ? 150.550 102.104 128.930 1.00 55.60 146 LEU B O 1
ATOM 3089 N N . ILE B 1 147 ? 151.216 103.715 127.508 1.00 56.18 147 ILE B N 1
ATOM 3090 C CA . ILE B 1 147 ? 151.823 104.507 128.575 1.00 56.18 147 ILE B CA 1
ATOM 3091 C C . ILE B 1 147 ? 150.755 104.993 129.546 1.00 56.18 147 ILE B C 1
ATOM 3092 O O . ILE B 1 147 ? 150.926 104.921 130.768 1.00 56.18 147 ILE B O 1
ATOM 3097 N N . GLN B 1 148 ? 149.638 105.495 129.021 1.00 56.87 148 GLN B N 1
ATOM 3098 C CA . GLN B 1 148 ? 148.542 105.954 129.867 1.00 56.87 148 GLN B CA 1
ATOM 3099 C C . GLN B 1 148 ? 147.925 104.816 130.672 1.00 56.87 148 GLN B C 1
ATOM 3100 O O . GLN B 1 148 ? 148.012 104.803 131.903 1.00 56.87 148 GLN B O 1
ATOM 3106 N N . ASN B 1 149 ? 147.297 103.860 129.991 1.00 54.80 149 ASN B N 1
ATOM 3107 C CA . ASN B 1 149 ? 146.616 102.760 130.661 1.00 54.80 149 ASN B CA 1
ATOM 3108 C C . ASN B 1 149 ? 146.489 101.565 129.724 1.00 54.80 149 ASN B C 1
ATOM 3109 O O . ASN B 1 149 ? 145.783 101.650 128.712 1.00 54.80 149 ASN B O 1
ATOM 3114 N N . PRO B 1 150 ? 147.153 100.447 130.015 1.00 53.61 150 PRO B N 1
ATOM 3115 C CA . PRO B 1 150 ? 146.997 99.261 129.158 1.00 53.61 150 PRO B CA 1
ATOM 3116 C C . PRO B 1 150 ? 145.570 98.748 129.072 1.00 53.61 150 PRO B C 1
ATOM 3117 O O . PRO B 1 150 ? 145.180 98.214 128.028 1.00 53.61 150 PRO B O 1
ATOM 3121 N N . TRP B 1 151 ? 144.780 98.871 130.139 1.00 53.34 151 TRP B N 1
ATOM 3122 C CA . TRP B 1 151 ? 143.386 98.445 130.078 1.00 53.34 151 TRP B CA 1
ATOM 3123 C C . TRP B 1 151 ? 142.588 99.309 129.109 1.00 53.34 151 TRP B C 1
ATOM 3124 O O . TRP B 1 151 ? 141.774 98.797 128.328 1.00 53.34 151 TRP B O 1
ATOM 3135 N N . TRP B 1 152 ? 142.810 100.624 129.143 1.00 53.14 152 TRP B N 1
ATOM 3136 C CA . TRP B 1 152 ? 142.181 101.505 128.168 1.00 53.14 152 TRP B CA 1
ATOM 3137 C C . TRP B 1 152 ? 142.648 101.172 126.761 1.00 53.14 152 TRP B C 1
ATOM 3138 O O . TRP B 1 152 ? 141.872 101.261 125.805 1.00 53.14 152 TRP B O 1
ATOM 3149 N N . THR B 1 153 ? 143.916 100.788 126.616 1.00 52.31 153 THR B N 1
ATOM 3150 C CA . THR B 1 153 ? 144.409 100.340 125.320 1.00 52.31 153 THR B CA 1
ATOM 3151 C C . THR B 1 153 ? 143.659 99.108 124.840 1.00 52.31 153 THR B C 1
ATOM 3152 O O . THR B 1 153 ? 143.299 99.015 123.665 1.00 52.31 153 THR B O 1
ATOM 3156 N N . ILE B 1 154 ? 143.412 98.152 125.737 1.00 51.01 154 ILE B N 1
ATOM 3157 C CA . ILE B 1 154 ? 142.683 96.945 125.358 1.00 51.01 154 ILE B CA 1
ATOM 3158 C C . ILE B 1 154 ? 141.273 97.297 124.908 1.00 51.01 154 ILE B C 1
ATOM 3159 O O . ILE B 1 154 ? 140.801 96.835 123.863 1.00 51.01 154 ILE B O 1
ATOM 3164 N N . THR B 1 155 ? 140.580 98.128 125.686 1.00 51.36 155 THR B N 1
ATOM 3165 C CA . THR B 1 155 ? 139.205 98.474 125.336 1.00 51.36 155 THR B CA 1
ATOM 3166 C C . THR B 1 155 ? 139.141 99.258 124.030 1.00 51.36 155 THR B C 1
ATOM 3167 O O . THR B 1 155 ? 138.277 98.997 123.186 1.00 51.36 155 THR B O 1
ATOM 3171 N N . GLY B 1 156 ? 140.053 100.212 123.835 1.00 51.32 156 GLY B N 1
ATOM 3172 C CA . GLY B 1 156 ? 140.061 100.976 122.601 1.00 51.32 156 GLY B CA 1
ATOM 3173 C C . GLY B 1 156 ? 140.422 100.141 121.389 1.00 51.32 156 GLY B C 1
ATOM 3174 O O . GLY B 1 156 ? 139.820 100.291 120.323 1.00 51.32 156 GLY B O 1
ATOM 3175 N N . GLY B 1 157 ? 141.413 99.259 121.525 1.00 52.06 157 GLY B N 1
ATOM 3176 C CA . GLY B 1 157 ? 141.754 98.374 120.428 1.00 52.06 157 GLY B CA 1
ATOM 3177 C C . GLY B 1 157 ? 140.622 97.436 120.069 1.00 52.06 157 GLY B C 1
ATOM 3178 O O . GLY B 1 157 ? 140.355 97.194 118.890 1.00 52.06 157 GLY B O 1
ATOM 3179 N N . LEU B 1 158 ? 139.938 96.894 121.079 1.00 51.77 158 LEU B N 1
ATOM 3180 C CA . LEU B 1 158 ? 138.779 96.056 120.801 1.00 51.77 158 LEU B CA 1
ATOM 3181 C C . LEU B 1 158 ? 137.686 96.853 120.109 1.00 51.77 158 LEU B C 1
ATOM 3182 O O . LEU B 1 158 ? 137.037 96.354 119.186 1.00 51.77 158 LEU B O 1
ATOM 3187 N N . GLY B 1 159 ? 137.464 98.095 120.541 1.00 51.86 159 GLY B N 1
ATOM 3188 C CA . GLY B 1 159 ? 136.483 98.929 119.871 1.00 51.86 159 GLY B CA 1
ATOM 3189 C C . GLY B 1 159 ? 136.831 99.182 118.418 1.00 51.86 159 GLY B C 1
ATOM 3190 O O . GLY B 1 159 ? 135.967 99.112 117.544 1.00 51.86 159 GLY B O 1
ATOM 3191 N N . THR B 1 160 ? 138.104 99.467 118.140 1.00 52.32 160 THR B N 1
ATOM 3192 C CA . THR B 1 160 ? 138.538 99.683 116.763 1.00 52.32 160 THR B CA 1
ATOM 3193 C C . THR B 1 160 ? 138.343 98.431 115.924 1.00 52.32 160 THR B C 1
ATOM 3194 O O . THR B 1 160 ? 137.832 98.493 114.799 1.00 52.32 160 THR B O 1
ATOM 3198 N N . VAL B 1 161 ? 138.747 97.279 116.458 1.00 52.61 161 VAL B N 1
ATOM 3199 C CA . VAL B 1 161 ? 138.634 96.029 115.715 1.00 52.61 161 VAL B CA 1
ATOM 3200 C C . VAL B 1 161 ? 137.174 95.714 115.431 1.00 52.61 161 VAL B C 1
ATOM 3201 O O . VAL B 1 161 ? 136.809 95.341 114.310 1.00 52.61 161 VAL B O 1
ATOM 3205 N N . VAL B 1 162 ? 136.313 95.872 116.435 1.00 53.35 162 VAL B N 1
ATOM 3206 C CA . VAL B 1 162 ? 134.901 95.557 116.267 1.00 53.35 162 VAL B CA 1
ATOM 3207 C C . VAL B 1 162 ? 134.249 96.519 115.283 1.00 53.35 162 VAL B C 1
ATOM 3208 O O . VAL B 1 162 ? 133.436 96.110 114.450 1.00 53.35 162 VAL B O 1
ATOM 3212 N N . SER B 1 163 ? 134.590 97.807 115.358 1.00 54.74 163 SER B N 1
ATOM 3213 C CA . SER B 1 163 ? 134.028 98.776 114.426 1.00 54.74 163 SER B CA 1
ATOM 3214 C C . SER B 1 163 ? 134.446 98.475 112.993 1.00 54.74 163 SER B C 1
ATOM 3215 O O . SER B 1 163 ? 133.620 98.512 112.074 1.00 54.74 163 SER B O 1
ATOM 3218 N N . THR B 1 164 ? 135.728 98.165 112.782 1.00 55.79 164 THR B N 1
ATOM 3219 C CA . THR B 1 164 ? 136.193 97.828 111.440 1.00 55.79 164 THR B CA 1
ATOM 3220 C C . THR B 1 164 ? 135.525 96.560 110.923 1.00 55.79 164 THR B C 1
ATOM 3221 O O . THR B 1 164 ? 135.115 96.497 109.758 1.00 55.79 164 THR B O 1
ATOM 3225 N N . LEU B 1 165 ? 135.405 95.540 111.773 1.00 55.90 165 LEU B N 1
ATOM 3226 C CA . LEU B 1 165 ? 134.774 94.297 111.350 1.00 55.90 165 LEU B CA 1
ATOM 3227 C C . LEU B 1 165 ? 133.301 94.501 111.030 1.00 55.90 165 LEU B C 1
ATOM 3228 O O . LEU B 1 165 ? 132.781 93.910 110.080 1.00 55.90 165 LEU B O 1
ATOM 3233 N N . THR B 1 166 ? 132.607 95.322 111.819 1.00 56.21 166 THR B N 1
ATOM 3234 C CA . THR B 1 166 ? 131.206 95.609 111.539 1.00 56.21 166 THR B CA 1
ATOM 3235 C C . THR B 1 166 ? 131.051 96.384 110.241 1.00 56.21 166 THR B C 1
ATOM 3236 O O . THR B 1 166 ? 130.114 96.141 109.475 1.00 56.21 166 THR B O 1
ATOM 3240 N N . ALA B 1 167 ? 131.955 97.329 109.978 1.00 57.80 167 ALA B N 1
ATOM 3241 C CA . ALA B 1 167 ? 131.912 98.048 108.712 1.00 57.80 167 ALA B CA 1
ATOM 3242 C C . ALA B 1 167 ? 132.141 97.103 107.541 1.00 57.80 167 ALA B C 1
ATOM 3243 O O . ALA B 1 167 ? 131.497 97.233 106.495 1.00 57.80 167 ALA B O 1
ATOM 3245 N N . LEU B 1 168 ? 133.063 96.152 107.693 1.00 57.66 168 LEU B N 1
ATOM 3246 C CA . LEU B 1 168 ? 133.265 95.155 106.646 1.00 57.66 168 LEU B CA 1
ATOM 3247 C C . LEU B 1 168 ? 132.023 94.295 106.452 1.00 57.66 168 LEU B C 1
ATOM 3248 O O . LEU B 1 168 ? 131.617 94.026 105.316 1.00 57.66 168 LEU B O 1
ATOM 3253 N N . ALA B 1 169 ? 131.406 93.853 107.549 1.00 59.29 169 ALA B N 1
ATOM 3254 C CA . ALA B 1 169 ? 130.238 92.986 107.450 1.00 59.29 169 ALA B CA 1
ATOM 3255 C C . ALA B 1 169 ? 129.039 93.713 106.863 1.00 59.29 169 ALA B C 1
ATOM 3256 O O . ALA B 1 169 ? 128.200 93.089 106.205 1.00 59.29 169 ALA B O 1
ATOM 3258 N N . LEU B 1 170 ? 128.937 95.018 107.085 1.00 60.95 170 LEU B N 1
ATOM 3259 C CA . LEU B 1 170 ? 127.839 95.809 106.557 1.00 60.95 170 LEU B CA 1
ATOM 3260 C C . LEU B 1 170 ? 128.105 96.312 105.148 1.00 60.95 170 LEU B C 1
ATOM 3261 O O . LEU B 1 170 ? 127.311 97.097 104.624 1.00 60.95 170 LEU B O 1
ATOM 3266 N N . GLY B 1 171 ? 129.203 95.890 104.532 1.00 61.76 171 GLY B N 1
ATOM 3267 C CA . GLY B 1 171 ? 129.483 96.281 103.162 1.00 61.76 171 GLY B CA 1
ATOM 3268 C C . GLY B 1 171 ? 129.686 97.766 102.975 1.00 61.76 171 GLY B C 1
ATOM 3269 O O . GLY B 1 171 ? 129.179 98.345 102.007 1.00 61.76 171 GLY B O 1
ATOM 3270 N N . GLN B 1 172 ? 130.414 98.403 103.884 1.00 61.90 172 GLN B N 1
ATOM 3271 C CA . GLN B 1 172 ? 130.728 99.809 103.726 1.00 61.90 172 GLN B CA 1
ATOM 3272 C C . GLN B 1 172 ? 131.829 99.985 102.685 1.00 61.90 172 GLN B C 1
ATOM 3273 O O . GLN B 1 172 ? 132.452 99.023 102.232 1.00 61.90 172 GLN B O 1
ATOM 3279 N N . ASP B 1 173 ? 132.053 101.236 102.297 1.00 65.11 173 ASP B N 1
ATOM 3280 C CA . ASP B 1 173 ? 133.032 101.543 101.262 1.00 65.11 173 ASP B CA 1
ATOM 3281 C C . ASP B 1 173 ? 134.409 101.046 101.674 1.00 65.11 173 ASP B C 1
ATOM 3282 O O . ASP B 1 173 ? 134.953 101.475 102.695 1.00 65.11 173 ASP B O 1
ATOM 3287 N N . ARG B 1 174 ? 134.968 100.136 100.874 1.00 64.81 174 ARG B N 1
ATOM 3288 C CA . ARG B 1 174 ? 136.259 99.547 101.208 1.00 64.81 174 ARG B CA 1
ATOM 3289 C C . ARG B 1 174 ? 137.358 100.595 101.269 1.00 64.81 174 ARG B C 1
ATOM 3290 O O . ARG B 1 174 ? 138.295 100.463 102.062 1.00 64.81 174 ARG B O 1
ATOM 3298 N N . SER B 1 175 ? 137.267 101.639 100.445 1.00 64.38 175 SER B N 1
ATOM 3299 C CA . SER B 1 175 ? 138.249 102.714 100.510 1.00 64.38 175 SER B CA 1
ATOM 3300 C C . SER B 1 175 ? 138.184 103.438 101.847 1.00 64.38 175 SER B C 1
ATOM 3301 O O . SER B 1 175 ? 139.220 103.789 102.423 1.00 64.38 175 SER B O 1
ATOM 3304 N N . ALA B 1 176 ? 136.973 103.679 102.354 1.00 62.27 176 ALA B N 1
ATOM 3305 C CA . ALA B 1 176 ? 136.828 104.316 103.659 1.00 62.27 176 ALA B CA 1
ATOM 3306 C C . ALA B 1 176 ? 137.346 103.421 104.775 1.00 62.27 176 ALA B C 1
ATOM 3307 O O . ALA B 1 176 ? 137.991 103.900 105.713 1.00 62.27 176 ALA B O 1
ATOM 3309 N N . ILE B 1 177 ? 137.065 102.121 104.698 1.00 62.15 177 ILE B N 1
ATOM 3310 C CA . ILE B 1 177 ? 137.544 101.190 105.715 1.00 62.15 177 ILE B CA 1
ATOM 3311 C C . ILE B 1 177 ? 139.064 101.130 105.712 1.00 62.15 177 ILE B C 1
ATOM 3312 O O . ILE B 1 177 ? 139.703 101.126 106.770 1.00 62.15 177 ILE B O 1
ATOM 3317 N N . ALA B 1 178 ? 139.670 101.087 104.524 1.00 62.77 178 ALA B N 1
ATOM 3318 C CA . ALA B 1 178 ? 141.119 100.970 104.427 1.00 62.77 178 ALA B CA 1
ATOM 3319 C C . ALA B 1 178 ? 141.841 102.218 104.912 1.00 62.77 178 ALA B C 1
ATOM 3320 O O . ALA B 1 178 ? 143.026 102.137 105.248 1.00 62.77 178 ALA B O 1
ATOM 3322 N N . SER B 1 179 ? 141.170 103.363 104.951 1.00 60.78 179 SER B N 1
ATOM 3323 C CA . SER B 1 179 ? 141.764 104.590 105.456 1.00 60.78 179 SER B CA 1
ATOM 3324 C C . SER B 1 179 ? 141.489 104.804 106.937 1.00 60.78 179 SER B C 1
ATOM 3325 O O . SER B 1 179 ? 141.857 105.850 107.478 1.00 60.78 179 SER B O 1
ATOM 3328 N N . GLY B 1 180 ? 140.848 103.846 107.597 1.00 58.10 180 GLY B N 1
ATOM 3329 C CA . GLY B 1 180 ? 140.579 103.966 109.013 1.00 58.10 180 GLY B CA 1
ATOM 3330 C C . GLY B 1 180 ? 139.404 104.837 109.372 1.00 58.10 180 GLY B C 1
ATOM 3331 O O . GLY B 1 180 ? 139.249 105.195 110.541 1.00 58.10 180 GLY B O 1
ATOM 3332 N N . LEU B 1 181 ? 138.561 105.189 108.407 1.00 57.58 181 LEU B N 1
ATOM 3333 C CA . LEU B 1 181 ? 137.429 106.063 108.675 1.00 57.58 181 LEU B CA 1
ATOM 3334 C C . LEU B 1 181 ? 136.280 105.348 109.368 1.00 57.58 181 LEU B C 1
ATOM 3335 O O . LEU B 1 181 ? 135.291 105.999 109.718 1.00 57.58 181 LEU B O 1
ATOM 3340 N N . HIS B 1 182 ? 136.378 104.036 109.571 1.00 58.52 182 HIS B N 1
ATOM 3341 C CA . HIS B 1 182 ? 135.349 103.278 110.271 1.00 58.52 182 HIS B CA 1
ATOM 3342 C C . HIS B 1 182 ? 135.880 102.622 111.536 1.00 58.52 182 HIS B C 1
ATOM 3343 O O . HIS B 1 182 ? 135.242 101.714 112.070 1.00 58.52 182 HIS B O 1
ATOM 3350 N N . GLY B 1 183 ? 137.031 103.061 112.029 1.00 54.12 183 GLY B N 1
ATOM 3351 C CA . GLY B 1 183 ? 137.608 102.453 113.205 1.00 54.12 183 GLY B CA 1
ATOM 3352 C C . GLY B 1 183 ? 137.857 103.421 114.339 1.00 54.12 183 GLY B C 1
ATOM 3353 O O . GLY B 1 183 ? 137.985 103.004 115.492 1.00 54.12 183 GLY B O 1
ATOM 3354 N N . TYR B 1 184 ? 137.923 104.716 114.037 1.00 52.96 184 TYR B N 1
ATOM 3355 C CA . TYR B 1 184 ? 138.247 105.682 115.077 1.00 52.96 184 TYR B CA 1
ATOM 3356 C C . TYR B 1 184 ? 137.069 105.954 116.001 1.00 52.96 184 TYR B C 1
ATOM 3357 O O . TYR B 1 184 ? 137.272 106.209 117.193 1.00 52.96 184 TYR B O 1
ATOM 3366 N N . ASN B 1 185 ? 135.843 105.900 115.487 1.00 50.75 185 ASN B N 1
ATOM 3367 C CA . ASN B 1 185 ? 134.685 106.070 116.355 1.00 50.75 185 ASN B CA 1
ATOM 3368 C C . ASN B 1 185 ? 134.572 104.923 117.350 1.00 50.75 185 ASN B C 1
ATOM 3369 O O . ASN B 1 185 ? 134.304 105.147 118.533 1.00 50.75 185 ASN B O 1
ATOM 3374 N N . GLY B 1 186 ? 134.788 103.688 116.893 1.00 50.99 186 GLY B N 1
ATOM 3375 C CA . GLY B 1 186 ? 134.823 102.567 117.815 1.00 50.99 186 GLY B CA 1
ATOM 3376 C C . GLY B 1 186 ? 135.988 102.637 118.781 1.00 50.99 186 GLY B C 1
ATOM 3377 O O . GLY B 1 186 ? 135.867 102.229 119.939 1.00 50.99 186 GLY B O 1
ATOM 3378 N N . MET B 1 187 ? 137.130 103.147 118.318 1.00 52.63 187 MET B N 1
ATOM 3379 C CA . MET B 1 187 ? 138.263 103.371 119.206 1.00 52.63 187 MET B CA 1
ATOM 3380 C C . MET B 1 187 ? 137.879 104.296 120.350 1.00 52.63 187 MET B C 1
ATOM 3381 O O . MET B 1 187 ? 138.120 103.991 121.526 1.00 52.63 187 MET B O 1
ATOM 3386 N N . LEU B 1 188 ? 137.274 105.435 120.018 1.00 49.36 188 LEU B N 1
ATOM 3387 C CA . LEU B 1 188 ? 136.845 106.373 121.044 1.00 49.36 188 LEU B CA 1
ATOM 3388 C C . LEU B 1 188 ? 135.783 105.759 121.941 1.00 49.36 188 LEU B C 1
ATOM 3389 O O . LEU B 1 188 ? 135.776 105.991 123.153 1.00 49.36 188 LEU B O 1
ATOM 3394 N N . VAL B 1 189 ? 134.869 104.979 121.365 1.00 49.19 189 VAL B N 1
ATOM 3395 C CA . VAL B 1 189 ? 133.833 104.339 122.168 1.00 49.19 189 VAL B CA 1
ATOM 3396 C C . VAL B 1 189 ? 134.461 103.446 123.227 1.00 49.19 189 VAL B C 1
ATOM 3397 O O . VAL B 1 189 ? 134.163 103.566 124.420 1.00 49.19 189 VAL B O 1
ATOM 3401 N N . GLY B 1 190 ? 135.370 102.563 122.815 1.00 49.22 190 GLY B N 1
ATOM 3402 C CA . GLY B 1 190 ? 136.008 101.684 123.782 1.00 49.22 190 GLY B CA 1
ATOM 3403 C C . GLY B 1 190 ? 136.800 102.452 124.820 1.00 49.22 190 GLY B C 1
ATOM 3404 O O . GLY B 1 190 ? 136.689 102.196 126.026 1.00 49.22 190 GLY B O 1
ATOM 3405 N N . LEU B 1 191 ? 137.579 103.437 124.369 1.00 50.59 191 LEU B N 1
ATOM 3406 C CA . LEU B 1 191 ? 138.420 104.195 125.285 1.00 50.59 191 LEU B CA 1
ATOM 3407 C C . LEU B 1 191 ? 137.590 104.924 126.330 1.00 50.59 191 LEU B C 1
ATOM 3408 O O . LEU B 1 191 ? 137.903 104.880 127.522 1.00 50.59 191 LEU B O 1
ATOM 3413 N N . LEU B 1 192 ? 136.519 105.593 125.908 1.00 50.43 192 LEU B N 1
ATOM 3414 C CA . LEU B 1 192 ? 135.750 106.403 126.842 1.00 50.43 192 LEU B CA 1
ATOM 3415 C C . LEU B 1 192 ? 134.757 105.604 127.673 1.00 50.43 192 LEU B C 1
ATOM 3416 O O . LEU B 1 192 ? 134.369 106.077 128.745 1.00 50.43 192 LEU B O 1
ATOM 3421 N N . MET B 1 193 ? 134.330 104.415 127.238 1.00 51.07 193 MET B N 1
ATOM 3422 C CA . MET B 1 193 ? 133.607 103.576 128.189 1.00 51.07 193 MET B CA 1
ATOM 3423 C C . MET B 1 193 ? 134.549 102.919 129.185 1.00 51.07 193 MET B C 1
ATOM 3424 O O . MET B 1 193 ? 134.114 102.527 130.271 1.00 51.07 193 MET B O 1
ATOM 3429 N N . ALA B 1 194 ? 135.834 102.786 128.848 1.00 50.82 194 ALA B N 1
ATOM 3430 C CA . ALA B 1 194 ? 136.791 102.383 129.873 1.00 50.82 194 ALA B CA 1
ATOM 3431 C C . ALA B 1 194 ? 137.091 103.529 130.833 1.00 50.82 194 ALA B C 1
ATOM 3432 O O . ALA B 1 194 ? 137.218 103.315 132.043 1.00 50.82 194 ALA B O 1
ATOM 3434 N N . VAL B 1 195 ? 137.212 104.750 130.311 1.00 51.29 195 VAL B N 1
ATOM 3435 C CA . VAL B 1 195 ? 137.570 105.899 131.139 1.00 51.29 195 VAL B CA 1
ATOM 3436 C C . VAL B 1 195 ? 136.474 106.202 132.148 1.00 51.29 195 VAL B C 1
ATOM 3437 O O . VAL B 1 195 ? 136.747 106.450 133.327 1.00 51.29 195 VAL B O 1
ATOM 3441 N N . PHE B 1 196 ? 135.217 106.184 131.708 1.00 51.22 196 PHE B N 1
ATOM 3442 C CA . PHE B 1 196 ? 134.089 106.567 132.545 1.00 51.22 196 PHE B CA 1
ATOM 3443 C C . PHE B 1 196 ? 133.410 105.367 133.187 1.00 51.22 196 PHE B C 1
ATOM 3444 O O . PHE B 1 196 ? 132.196 105.380 133.395 1.00 51.22 196 PHE B O 1
ATOM 3452 N N . SER B 1 197 ? 134.172 104.329 133.502 1.00 52.56 197 SER B N 1
ATOM 3453 C CA . SER B 1 197 ? 133.662 103.165 134.209 1.00 52.56 197 SER B CA 1
ATOM 3454 C C . SER B 1 197 ? 134.030 103.280 135.679 1.00 52.56 197 SER B C 1
ATOM 3455 O O . SER B 1 197 ? 135.195 103.513 136.014 1.00 52.56 197 SER B O 1
ATOM 3458 N N . GLU B 1 198 ? 133.037 103.126 136.553 1.00 55.17 198 GLU B N 1
ATOM 3459 C CA . GLU B 1 198 ? 133.301 103.179 137.983 1.00 55.17 198 GLU B CA 1
ATOM 3460 C C . GLU B 1 198 ? 133.950 101.906 138.498 1.00 55.17 198 GLU B C 1
ATOM 3461 O O . GLU B 1 198 ? 134.415 101.883 139.642 1.00 55.17 198 GLU B O 1
ATOM 3467 N N . LYS B 1 199 ? 133.989 100.854 137.689 1.00 54.19 199 LYS B N 1
ATOM 3468 C CA . LYS B 1 199 ? 134.682 99.639 138.069 1.00 54.19 199 LYS B CA 1
ATOM 3469 C C . LYS B 1 199 ? 136.188 99.826 137.916 1.00 54.19 199 LYS B C 1
ATOM 3470 O O . LYS B 1 199 ? 136.668 100.814 137.359 1.00 54.19 199 LYS B O 1
ATOM 3476 N N . LEU B 1 200 ? 136.940 98.859 138.427 1.00 55.79 200 LEU B N 1
ATOM 3477 C CA . LEU B 1 200 ? 138.388 98.944 138.391 1.00 55.79 200 LEU B CA 1
ATOM 3478 C C . LEU B 1 200 ? 138.906 98.578 137.003 1.00 55.79 200 LEU B C 1
ATOM 3479 O O . LEU B 1 200 ? 138.144 98.267 136.085 1.00 55.79 200 LEU B O 1
ATOM 3484 N N . ASP B 1 201 ? 140.224 98.620 136.847 1.00 56.79 201 ASP B N 1
ATOM 3485 C CA . ASP B 1 201 ? 140.836 98.220 135.592 1.00 56.79 201 ASP B CA 1
ATOM 3486 C C . ASP B 1 201 ? 140.699 96.718 135.390 1.00 56.79 201 ASP B C 1
ATOM 3487 O O . ASP B 1 201 ? 140.568 95.949 136.344 1.00 56.79 201 ASP B O 1
ATOM 3492 N N . TYR B 1 202 ? 140.727 96.306 134.123 1.00 54.58 202 TYR B N 1
ATOM 3493 C CA . TYR B 1 202 ? 140.625 94.898 133.743 1.00 54.58 202 TYR B CA 1
ATOM 3494 C C . TYR B 1 202 ? 139.332 94.277 134.260 1.00 54.58 202 TYR B C 1
ATOM 3495 O O . TYR B 1 202 ? 139.303 93.133 134.713 1.00 54.58 202 TYR B O 1
ATOM 3504 N N . TYR B 1 203 ? 138.254 95.052 134.199 1.00 52.37 203 TYR B N 1
ATOM 3505 C CA . TYR B 1 203 ? 136.901 94.554 134.425 1.00 52.37 203 TYR B CA 1
ATOM 3506 C C . TYR B 1 203 ? 136.432 93.977 133.099 1.00 52.37 203 TYR B C 1
ATOM 3507 O O . TYR B 1 203 ? 135.812 94.658 132.283 1.00 52.37 203 TYR B O 1
ATOM 3516 N N . TRP B 1 204 ? 136.744 92.698 132.879 1.00 51.54 204 TRP B N 1
ATOM 3517 C CA . TRP B 1 204 ? 136.600 92.107 131.553 1.00 51.54 204 TRP B CA 1
ATOM 3518 C C . TRP B 1 204 ? 135.161 92.141 131.062 1.00 51.54 204 TRP B C 1
ATOM 3519 O O . TRP B 1 204 ? 134.923 92.160 129.850 1.00 51.54 204 TRP B O 1
ATOM 3530 N N . TRP B 1 205 ? 134.194 92.160 131.977 1.00 50.58 205 TRP B N 1
ATOM 3531 C CA . TRP B 1 205 ? 132.797 92.188 131.564 1.00 50.58 205 TRP B CA 1
ATOM 3532 C C . TRP B 1 205 ? 132.470 93.450 130.784 1.00 50.58 205 TRP B C 1
ATOM 3533 O O . TRP B 1 205 ? 131.556 93.446 129.956 1.00 50.58 205 TRP B O 1
ATOM 3544 N N . LEU B 1 206 ? 133.226 94.526 131.009 1.00 48.78 206 LEU B N 1
ATOM 3545 C CA . LEU B 1 206 ? 133.028 95.752 130.250 1.00 48.78 206 LEU B CA 1
ATOM 3546 C C . LEU B 1 206 ? 133.265 95.551 128.763 1.00 48.78 206 LEU B C 1
ATOM 3547 O O . LEU B 1 206 ? 132.803 96.362 127.958 1.00 48.78 206 LEU B O 1
ATOM 3552 N N . LEU B 1 207 ? 133.975 94.491 128.375 1.00 49.04 207 LEU B N 1
ATOM 3553 C CA . LEU B 1 207 ? 134.140 94.207 126.958 1.00 49.04 207 LEU B CA 1
ATOM 3554 C C . LEU B 1 207 ? 132.829 93.812 126.294 1.00 49.04 207 LEU B C 1
ATOM 3555 O O . LEU B 1 207 ? 132.689 93.991 125.082 1.00 49.04 207 LEU B O 1
ATOM 3560 N N . PHE B 1 208 ? 131.870 93.268 127.052 1.00 49.45 208 PHE B N 1
ATOM 3561 C CA . PHE B 1 208 ? 130.581 92.938 126.448 1.00 49.45 208 PHE B CA 1
ATOM 3562 C C . PHE B 1 208 ? 129.838 94.180 125.971 1.00 49.45 208 PHE B C 1
ATOM 3563 O O . PHE B 1 208 ? 129.426 94.210 124.800 1.00 49.45 208 PHE B O 1
ATOM 3571 N N . PRO B 1 209 ? 129.626 95.220 126.788 1.00 49.87 209 PRO B N 1
ATOM 3572 C CA . PRO B 1 209 ? 129.010 96.430 126.228 1.00 49.87 209 PRO B CA 1
ATOM 3573 C C . PRO B 1 209 ? 129.865 97.102 125.175 1.00 49.87 209 PRO B C 1
ATOM 3574 O O . PRO B 1 209 ? 129.328 97.490 124.135 1.00 49.87 209 PRO B O 1
ATOM 3578 N N . VAL B 1 210 ? 131.182 97.212 125.393 1.00 50.80 210 VAL B N 1
ATOM 3579 C CA . VAL B 1 210 ? 132.057 97.916 124.452 1.00 50.80 210 VAL B CA 1
ATOM 3580 C C . VAL B 1 210 ? 131.803 97.426 123.033 1.00 50.80 210 VAL B C 1
ATOM 3581 O O . VAL B 1 210 ? 131.348 98.184 122.165 1.00 50.80 210 VAL B O 1
ATOM 3585 N N . THR B 1 211 ? 132.033 96.131 122.808 1.00 51.66 211 THR B N 1
ATOM 3586 C CA . THR B 1 211 ? 131.767 95.493 121.527 1.00 51.66 211 THR B CA 1
ATOM 3587 C C . THR B 1 211 ? 130.434 95.944 120.952 1.00 51.66 211 THR B C 1
ATOM 3588 O O . THR B 1 211 ? 130.364 96.464 119.833 1.00 51.66 211 THR B O 1
ATOM 3592 N N . PHE B 1 212 ? 129.372 95.807 121.746 1.00 53.01 212 PHE B N 1
ATOM 3593 C CA . PHE B 1 212 ? 128.039 96.143 121.265 1.00 53.01 212 PHE B CA 1
ATOM 3594 C C . PHE B 1 212 ? 127.979 97.584 120.782 1.00 53.01 212 PHE B C 1
ATOM 3595 O O . PHE B 1 212 ? 127.584 97.847 119.640 1.00 53.01 212 PHE B O 1
ATOM 3603 N N . THR B 1 213 ? 128.414 98.537 121.607 1.00 52.13 213 THR B N 1
ATOM 3604 C CA . THR B 1 213 ? 128.291 99.910 121.139 1.00 52.13 213 THR B CA 1
ATOM 3605 C C . THR B 1 213 ? 129.420 100.299 120.199 1.00 52.13 213 THR B C 1
ATOM 3606 O O . THR B 1 213 ? 129.388 101.400 119.644 1.00 52.13 213 THR B O 1
ATOM 3610 N N . ALA B 1 214 ? 130.406 99.426 120.002 1.00 53.27 214 ALA B N 1
ATOM 3611 C CA . ALA B 1 214 ? 131.317 99.603 118.883 1.00 53.27 214 ALA B CA 1
ATOM 3612 C C . ALA B 1 214 ? 130.714 99.090 117.585 1.00 53.27 214 ALA B C 1
ATOM 3613 O O . ALA B 1 214 ? 131.131 99.527 116.510 1.00 53.27 214 ALA B O 1
ATOM 3615 N N . MET B 1 215 ? 129.739 98.181 117.662 1.00 55.50 215 MET B N 1
ATOM 3616 C CA . MET B 1 215 ? 129.052 97.721 116.464 1.00 55.50 215 MET B CA 1
ATOM 3617 C C . MET B 1 215 ? 128.090 98.764 115.922 1.00 55.50 215 MET B C 1
ATOM 3618 O O . MET B 1 215 ? 127.791 98.752 114.726 1.00 55.50 215 MET B O 1
ATOM 3623 N N . SER B 1 216 ? 127.595 99.657 116.774 1.00 54.02 216 SER B N 1
ATOM 3624 C CA . SER B 1 216 ? 126.676 100.694 116.330 1.00 54.02 216 SER B CA 1
ATOM 3625 C C . SER B 1 216 ? 127.384 101.852 115.649 1.00 54.02 216 SER B C 1
ATOM 3626 O O . SER B 1 216 ? 126.731 102.634 114.954 1.00 54.02 216 SER B O 1
ATOM 3629 N N . CYS B 1 217 ? 128.694 101.986 115.836 1.00 54.14 217 CYS B N 1
ATOM 3630 C CA . CYS B 1 217 ? 129.418 103.097 115.225 1.00 54.14 217 CYS B CA 1
ATOM 3631 C C . CYS B 1 217 ? 129.381 103.067 113.703 1.00 54.14 217 CYS B C 1
ATOM 3632 O O . CYS B 1 217 ? 129.151 104.127 113.098 1.00 54.14 217 CYS B O 1
ATOM 3635 N N . PRO B 1 218 ? 129.609 101.937 113.022 1.00 53.70 218 PRO B N 1
ATOM 3636 C CA . PRO B 1 218 ? 129.433 101.948 111.561 1.00 53.70 218 PRO B CA 1
ATOM 3637 C C . PRO B 1 218 ? 128.015 102.289 111.144 1.00 53.70 218 PRO B C 1
ATOM 3638 O O . PRO B 1 218 ? 127.814 103.189 110.318 1.00 53.70 218 PRO B O 1
ATOM 3642 N N . VAL B 1 219 ? 127.022 101.608 111.725 1.00 54.04 219 VAL B N 1
ATOM 3643 C CA . VAL B 1 219 ? 125.619 101.874 111.408 1.00 54.04 219 VAL B CA 1
ATOM 3644 C C . VAL B 1 219 ? 125.342 103.367 111.481 1.00 54.04 219 VAL B C 1
ATOM 3645 O O . VAL B 1 219 ? 124.953 103.998 110.490 1.00 54.04 219 VAL B O 1
ATOM 3649 N N . LEU B 1 220 ? 125.594 103.958 112.651 1.00 50.98 220 LEU B N 1
ATOM 3650 C CA . LEU B 1 220 ? 125.383 105.387 112.830 1.00 50.98 220 LEU B CA 1
ATOM 3651 C C . LEU B 1 220 ? 126.077 106.179 111.735 1.00 50.98 220 LEU B C 1
ATOM 3652 O O . LEU B 1 220 ? 125.450 107.009 111.066 1.00 50.98 220 LEU B O 1
ATOM 3657 N N . SER B 1 221 ? 127.358 105.881 111.491 1.00 53.35 221 SER B N 1
ATOM 3658 C CA . SER B 1 221 ? 128.088 106.594 110.450 1.00 53.35 221 SER B CA 1
ATOM 3659 C C . SER B 1 221 ? 127.326 106.530 109.140 1.00 53.35 221 SER B C 1
ATOM 3660 O O . SER B 1 221 ? 126.993 107.566 108.551 1.00 53.35 221 SER B O 1
ATOM 3663 N N . SER B 1 222 ? 126.961 105.317 108.722 1.00 54.22 222 SER B N 1
ATOM 3664 C CA . SER B 1 222 ? 126.214 105.157 107.485 1.00 54.22 222 SER B CA 1
ATOM 3665 C C . SER B 1 222 ? 124.977 106.035 107.497 1.00 54.22 222 SER B C 1
ATOM 3666 O O . SER B 1 222 ? 124.774 106.856 106.596 1.00 54.22 222 SER B O 1
ATOM 3669 N N . ALA B 1 223 ? 124.184 105.937 108.567 1.00 53.14 223 ALA B N 1
ATOM 3670 C CA . ALA B 1 223 ? 122.965 106.727 108.641 1.00 53.14 223 ALA B CA 1
ATOM 3671 C C . ALA B 1 223 ? 123.286 108.206 108.529 1.00 53.14 223 ALA B C 1
ATOM 3672 O O . ALA B 1 223 ? 122.685 108.928 107.725 1.00 53.14 223 ALA B O 1
ATOM 3674 N N . LEU B 1 224 ? 124.289 108.661 109.280 1.00 53.26 224 LEU B N 1
ATOM 3675 C CA . LEU B 1 224 ? 124.626 110.075 109.243 1.00 53.26 224 LEU B CA 1
ATOM 3676 C C . LEU B 1 224 ? 125.165 110.459 107.875 1.00 53.26 224 LEU B C 1
ATOM 3677 O O . LEU B 1 224 ? 124.886 111.555 107.374 1.00 53.26 224 LEU B O 1
ATOM 3682 N N . ASN B 1 225 ? 125.900 109.551 107.233 1.00 55.93 225 ASN B N 1
ATOM 3683 C CA . ASN B 1 225 ? 126.401 109.845 105.901 1.00 55.93 225 ASN B CA 1
ATOM 3684 C C . ASN B 1 225 ? 125.278 109.948 104.885 1.00 55.93 225 ASN B C 1
ATOM 3685 O O . ASN B 1 225 ? 125.466 110.566 103.835 1.00 55.93 225 ASN B O 1
ATOM 3690 N N . SER B 1 226 ? 124.112 109.365 105.172 1.00 57.41 226 SER B N 1
ATOM 3691 C CA . SER B 1 226 ? 122.985 109.543 104.268 1.00 57.41 226 SER B CA 1
ATOM 3692 C C . SER B 1 226 ? 122.499 110.983 104.269 1.00 57.41 226 SER B C 1
ATOM 3693 O O . SER B 1 226 ? 121.907 111.436 103.285 1.00 57.41 226 SER B O 1
ATOM 3696 N N . ILE B 1 227 ? 122.741 111.714 105.350 1.00 58.59 227 ILE B N 1
ATOM 3697 C CA . ILE B 1 227 ? 122.343 113.111 105.451 1.00 58.59 227 ILE B CA 1
ATOM 3698 C C . ILE B 1 227 ? 123.499 114.041 105.125 1.00 58.59 227 ILE B C 1
ATOM 3699 O O . ILE B 1 227 ? 123.389 114.900 104.250 1.00 58.59 227 ILE B O 1
ATOM 3704 N N . PHE B 1 228 ? 124.630 113.859 105.806 1.00 58.88 228 PHE B N 1
ATOM 3705 C CA . PHE B 1 228 ? 125.716 114.826 105.723 1.00 58.88 228 PHE B CA 1
ATOM 3706 C C . PHE B 1 228 ? 126.327 114.880 104.332 1.00 58.88 228 PHE B C 1
ATOM 3707 O O . PHE B 1 228 ? 126.830 115.931 103.921 1.00 58.88 228 PHE B O 1
ATOM 3715 N N . SER B 1 229 ? 126.302 113.769 103.593 1.00 61.41 229 SER B N 1
ATOM 3716 C CA . SER B 1 229 ? 126.825 113.788 102.233 1.00 61.41 229 SER B CA 1
ATOM 3717 C C . SER B 1 229 ? 126.043 114.734 101.339 1.00 61.41 229 SER B C 1
ATOM 3718 O O . SER B 1 229 ? 126.582 115.216 100.338 1.00 61.41 229 SER B O 1
ATOM 3721 N N . LYS B 1 230 ? 124.783 115.012 101.675 1.00 62.83 230 LYS B N 1
ATOM 3722 C CA . LYS B 1 230 ? 124.007 115.970 100.905 1.00 62.83 230 LYS B CA 1
ATOM 3723 C C . LYS B 1 230 ? 124.501 117.395 101.099 1.00 62.83 230 LYS B C 1
ATOM 3724 O O . LYS B 1 230 ? 124.131 118.275 100.315 1.00 62.83 230 LYS B O 1
ATOM 3730 N N . TRP B 1 231 ? 125.324 117.638 102.119 1.00 61.93 231 TRP B N 1
ATOM 3731 C CA . TRP B 1 231 ? 126.009 118.909 102.308 1.00 61.93 231 TRP B CA 1
ATOM 3732 C C . TRP B 1 231 ? 127.520 118.769 102.200 1.00 61.93 231 TRP B C 1
ATOM 3733 O O . TRP B 1 231 ? 128.242 119.718 102.526 1.00 61.93 231 TRP B O 1
ATOM 3744 N N . ASP B 1 232 ? 128.014 117.612 101.757 1.00 63.86 232 ASP B N 1
ATOM 3745 C CA . ASP B 1 232 ? 129.449 117.348 101.634 1.00 63.86 232 ASP B CA 1
ATOM 3746 C C . ASP B 1 232 ? 130.164 117.541 102.969 1.00 63.86 232 ASP B C 1
ATOM 3747 O O . ASP B 1 232 ? 131.259 118.099 103.034 1.00 63.86 232 ASP B O 1
ATOM 3752 N N . LEU B 1 233 ? 129.536 117.074 104.045 1.00 60.04 233 LEU B N 1
ATOM 3753 C CA . LEU B 1 233 ? 130.090 117.192 105.382 1.00 60.04 233 LEU B CA 1
ATOM 3754 C C . LEU B 1 233 ? 130.588 115.845 105.881 1.00 60.04 233 LEU B C 1
ATOM 3755 O O . LEU B 1 233 ? 130.014 114.805 105.543 1.00 60.04 233 LEU B O 1
ATOM 3760 N N . PRO B 1 234 ? 131.650 115.830 106.677 1.00 58.30 234 PRO B N 1
ATOM 3761 C CA . PRO B 1 234 ? 132.065 114.593 107.338 1.00 58.30 234 PRO B CA 1
ATOM 3762 C C . PRO B 1 234 ? 131.253 114.333 108.595 1.00 58.30 234 PRO B C 1
ATOM 3763 O O . PRO B 1 234 ? 130.646 115.233 109.177 1.00 58.30 234 PRO B O 1
ATOM 3767 N N . VAL B 1 235 ? 131.245 113.069 109.010 1.00 56.47 235 VAL B N 1
ATOM 3768 C CA . VAL B 1 235 ? 130.693 112.709 110.309 1.00 56.47 235 VAL B CA 1
ATOM 3769 C C . VAL B 1 235 ? 131.821 112.595 111.326 1.00 56.47 235 VAL B C 1
ATOM 3770 O O . VAL B 1 235 ? 132.396 111.519 111.521 1.00 56.47 235 VAL B O 1
ATOM 3774 N N . PHE B 1 236 ? 132.156 113.702 111.978 1.00 54.96 236 PHE B N 1
ATOM 3775 C CA . PHE B 1 236 ? 133.451 113.859 112.646 1.00 54.96 236 PHE B CA 1
ATOM 3776 C C . PHE B 1 236 ? 133.575 112.803 113.745 1.00 54.96 236 PHE B C 1
ATOM 3777 O O . PHE B 1 236 ? 134.336 111.842 113.595 1.00 54.96 236 PHE B O 1
ATOM 3785 N N . THR B 1 237 ? 132.810 112.932 114.822 1.00 50.55 237 THR B N 1
ATOM 3786 C CA . THR B 1 237 ? 132.723 111.947 115.888 1.00 50.55 237 THR B CA 1
ATOM 3787 C C . THR B 1 237 ? 131.293 111.807 116.370 1.00 50.55 237 THR B C 1
ATOM 3788 O O . THR B 1 237 ? 131.062 111.325 117.480 1.00 50.55 237 THR B O 1
ATOM 3792 N N . LEU B 1 238 ? 130.333 112.246 115.565 1.00 49.18 238 LEU B N 1
ATOM 3793 C CA . LEU B 1 238 ? 128.929 112.079 115.912 1.00 49.18 238 LEU B CA 1
ATOM 3794 C C . LEU B 1 238 ? 128.538 110.628 116.154 1.00 49.18 238 LEU B C 1
ATOM 3795 O O . LEU B 1 238 ? 127.739 110.387 117.074 1.00 49.18 238 LEU B O 1
ATOM 3800 N N . PRO B 1 239 ? 129.012 109.635 115.391 1.00 48.43 239 PRO B N 1
ATOM 3801 C CA . PRO B 1 239 ? 128.719 108.246 115.781 1.00 48.43 239 PRO B CA 1
ATOM 3802 C C . PRO B 1 239 ? 129.190 107.911 117.183 1.00 48.43 239 PRO B C 1
ATOM 3803 O O . PRO B 1 239 ? 128.413 107.374 117.983 1.00 48.43 239 PRO B O 1
ATOM 3807 N N . PHE B 1 240 ? 130.442 108.236 117.511 1.00 47.89 240 PHE B N 1
ATOM 3808 C CA . PHE B 1 240 ? 130.944 107.969 118.853 1.00 47.89 240 PHE B CA 1
ATOM 3809 C C . PHE B 1 240 ? 130.173 108.758 119.899 1.00 47.89 240 PHE B C 1
ATOM 3810 O O . PHE B 1 240 ? 129.853 108.230 120.965 1.00 47.89 240 PHE B O 1
ATOM 3818 N N . ASN B 1 241 ? 129.881 110.026 119.621 1.00 47.08 241 ASN B N 1
ATOM 3819 C CA . ASN B 1 241 ? 129.197 110.853 120.608 1.00 47.08 241 ASN B CA 1
ATOM 3820 C C . ASN B 1 241 ? 127.802 110.320 120.892 1.00 47.08 241 ASN B C 1
ATOM 3821 O O . ASN B 1 241 ? 127.408 110.171 122.052 1.00 47.08 241 ASN B O 1
ATOM 3826 N N . ILE B 1 242 ? 127.049 110.003 119.839 1.00 45.95 242 ILE B N 1
ATOM 3827 C CA . ILE B 1 242 ? 125.717 109.436 120.015 1.00 45.95 242 ILE B CA 1
ATOM 3828 C C . ILE B 1 242 ? 125.797 108.126 120.784 1.00 45.95 242 ILE B C 1
ATOM 3829 O O . ILE B 1 242 ? 125.093 107.927 121.781 1.00 45.95 242 ILE B O 1
ATOM 3834 N N . ALA B 1 243 ? 126.677 107.219 120.347 1.00 46.28 243 ALA B N 1
ATOM 3835 C CA . ALA B 1 243 ? 126.744 105.898 120.957 1.00 46.28 243 ALA B CA 1
ATOM 3836 C C . ALA B 1 243 ? 127.140 105.981 122.424 1.00 46.28 243 ALA B C 1
ATOM 3837 O O . ALA B 1 243 ? 126.516 105.349 123.282 1.00 46.28 243 ALA B O 1
ATOM 3839 N N . VAL B 1 244 ? 128.168 106.770 122.739 1.00 46.47 244 VAL B N 1
ATOM 3840 C CA . VAL B 1 244 ? 128.659 106.821 124.108 1.00 46.47 244 VAL B CA 1
ATOM 3841 C C . VAL B 1 244 ? 127.704 107.595 125.006 1.00 46.47 244 VAL B C 1
ATOM 3842 O O . VAL B 1 244 ? 127.533 107.240 126.174 1.00 46.47 244 VAL B O 1
ATOM 3846 N N . THR B 1 245 ? 127.054 108.647 124.496 1.00 46.71 245 THR B N 1
ATOM 3847 C CA . THR B 1 245 ? 126.060 109.339 125.305 1.00 46.71 245 THR B CA 1
ATOM 3848 C C . THR B 1 245 ? 124.898 108.418 125.628 1.00 46.71 245 THR B C 1
ATOM 3849 O O . THR B 1 245 ? 124.441 108.363 126.776 1.00 46.71 245 THR B O 1
ATOM 3853 N N . LEU B 1 246 ? 124.425 107.663 124.636 1.00 46.35 246 LEU B N 1
ATOM 3854 C CA . LEU B 1 246 ? 123.345 106.721 124.889 1.00 46.35 246 LEU B CA 1
ATOM 3855 C C . LEU B 1 246 ? 123.776 105.642 125.873 1.00 46.35 246 LEU B C 1
ATOM 3856 O O . LEU B 1 246 ? 123.015 105.283 126.774 1.00 46.35 246 LEU B O 1
ATOM 3861 N N . TYR B 1 247 ? 124.997 105.126 125.736 1.00 46.46 247 TYR B N 1
ATOM 3862 C CA . TYR B 1 247 ? 125.451 104.086 126.652 1.00 46.46 247 TYR B CA 1
ATOM 3863 C C . TYR B 1 247 ? 125.553 104.610 128.080 1.00 46.46 247 TYR B C 1
ATOM 3864 O O . TYR B 1 247 ? 125.085 103.966 129.026 1.00 46.46 247 TYR B O 1
ATOM 3873 N N . LEU B 1 248 ? 126.166 105.781 128.255 1.00 47.02 248 LEU B N 1
ATOM 3874 C CA . LEU B 1 248 ? 126.380 106.307 129.596 1.00 47.02 248 LEU B CA 1
ATOM 3875 C C . LEU B 1 248 ? 125.090 106.797 130.231 1.00 47.02 248 LEU B C 1
ATOM 3876 O O . LEU B 1 248 ? 124.995 106.835 131.461 1.00 47.02 248 LEU B O 1
ATOM 3881 N N . ALA B 1 249 ? 124.098 107.184 129.428 1.00 47.20 249 ALA B N 1
ATOM 3882 C CA . ALA B 1 249 ? 122.791 107.496 129.987 1.00 47.20 249 ALA B CA 1
ATOM 3883 C C . ALA B 1 249 ? 122.015 106.231 130.330 1.00 47.20 249 ALA B C 1
ATOM 3884 O O . ALA B 1 249 ? 121.302 106.194 131.336 1.00 47.20 249 ALA B O 1
ATOM 3886 N N . ALA B 1 250 ? 122.141 105.188 129.506 1.00 47.30 250 ALA B N 1
ATOM 3887 C CA . ALA B 1 250 ? 121.420 103.947 129.754 1.00 47.30 250 ALA B CA 1
ATOM 3888 C C . ALA B 1 250 ? 121.928 103.251 131.005 1.00 47.30 250 ALA B C 1
ATOM 3889 O O . ALA B 1 250 ? 121.133 102.743 131.803 1.00 47.30 250 ALA B O 1
ATOM 3891 N N . THR B 1 251 ? 123.245 103.206 131.192 1.00 49.56 251 THR B N 1
ATOM 3892 C CA . THR B 1 251 ? 123.785 102.569 132.386 1.00 49.56 251 THR B CA 1
ATOM 3893 C C . THR B 1 251 ? 123.733 103.515 133.579 1.00 49.56 251 THR B C 1
ATOM 3894 O O . THR B 1 251 ? 123.063 103.238 134.578 1.00 49.56 251 THR B O 1
ATOM 3898 N N . GLY B 1 252 ? 124.422 104.643 133.485 1.00 51.35 252 GLY B N 1
ATOM 3899 C CA . GLY B 1 252 ? 124.416 105.613 134.556 1.00 51.35 252 GLY B CA 1
ATOM 3900 C C . GLY B 1 252 ? 125.306 105.208 135.711 1.00 51.35 252 GLY B C 1
ATOM 3901 O O . GLY B 1 252 ? 125.967 104.171 135.710 1.00 51.35 252 GLY B O 1
ATOM 3902 N N . HIS B 1 253 ? 125.310 106.061 136.734 1.00 54.66 253 HIS B N 1
ATOM 3903 C CA . HIS B 1 253 ? 126.157 105.832 137.896 1.00 54.66 253 HIS B CA 1
ATOM 3904 C C . HIS B 1 253 ? 125.648 104.703 138.781 1.00 54.66 253 HIS B C 1
ATOM 3905 O O . HIS B 1 253 ? 126.438 104.113 139.523 1.00 54.66 253 HIS B O 1
ATOM 3912 N N . TYR B 1 254 ? 124.357 104.381 138.715 1.00 58.42 254 TYR B N 1
ATOM 3913 C CA . TYR B 1 254 ? 123.746 103.430 139.632 1.00 58.42 254 TYR B CA 1
ATOM 3914 C C . TYR B 1 254 ? 123.448 102.087 138.980 1.00 58.42 254 TYR B C 1
ATOM 3915 O O . TYR B 1 254 ? 122.676 101.298 139.527 1.00 58.42 254 TYR B O 1
ATOM 3924 N N . ASN B 1 255 ? 124.037 101.813 137.822 1.00 53.15 255 ASN B N 1
ATOM 3925 C CA . ASN B 1 255 ? 123.876 100.506 137.207 1.00 53.15 255 ASN B CA 1
ATOM 3926 C C . ASN B 1 255 ? 124.605 99.449 138.024 1.00 53.15 255 ASN B C 1
ATOM 3927 O O . ASN B 1 255 ? 125.675 99.698 138.581 1.00 53.15 255 ASN B O 1
ATOM 3932 N N . LEU B 1 256 ? 124.008 98.262 138.107 1.00 54.20 256 LEU B N 1
ATOM 3933 C CA . LEU B 1 256 ? 124.603 97.190 138.895 1.00 54.20 256 LEU B CA 1
ATOM 3934 C C . LEU B 1 256 ? 125.775 96.538 138.175 1.00 54.20 256 LEU B C 1
ATOM 3935 O O . LEU B 1 256 ? 126.768 96.171 138.809 1.00 54.20 256 LEU B O 1
ATOM 3940 N N . PHE B 1 257 ? 125.683 96.387 136.855 1.00 51.70 257 PHE B N 1
ATOM 3941 C CA . PHE B 1 257 ? 126.710 95.688 136.094 1.00 51.70 257 PHE B CA 1
ATOM 3942 C C . PHE B 1 257 ? 127.803 96.629 135.607 1.00 51.70 257 PHE B C 1
ATOM 3943 O O . PHE B 1 257 ? 128.992 96.333 135.752 1.00 51.70 257 PHE B O 1
ATOM 3951 N N . PHE B 1 258 ? 127.420 97.760 135.024 1.00 51.04 258 PHE B N 1
ATOM 3952 C CA . PHE B 1 258 ? 128.357 98.693 134.406 1.00 51.04 258 PHE B CA 1
ATOM 3953 C C . PHE B 1 258 ? 128.096 100.098 134.930 1.00 51.04 258 PHE B C 1
ATOM 3954 O O . PHE B 1 258 ? 127.598 100.964 134.204 1.00 51.04 258 PHE B O 1
ATOM 3962 N N . PRO B 1 259 ? 128.426 100.360 136.192 1.00 52.03 259 PRO B N 1
ATOM 3963 C CA . PRO B 1 259 ? 128.253 101.715 136.720 1.00 52.03 259 PRO B CA 1
ATOM 3964 C C . PRO B 1 259 ? 129.275 102.665 136.124 1.00 52.03 259 PRO B C 1
ATOM 3965 O O . PRO B 1 259 ? 130.439 102.314 135.926 1.00 52.03 259 PRO B O 1
ATOM 3969 N N . THR B 1 260 ? 128.830 103.880 135.837 1.00 52.15 260 THR B N 1
ATOM 3970 C CA . THR B 1 260 ? 129.705 104.918 135.322 1.00 52.15 260 THR B CA 1
ATOM 3971 C C . THR B 1 260 ? 130.092 105.876 136.441 1.00 52.15 260 THR B C 1
ATOM 3972 O O . THR B 1 260 ? 129.495 105.889 137.518 1.00 52.15 260 THR B O 1
ATOM 3976 N N . THR B 1 261 ? 131.118 106.676 136.179 1.00 53.75 261 THR B N 1
ATOM 3977 C CA . THR B 1 261 ? 131.553 107.664 137.153 1.00 53.75 261 THR B CA 1
ATOM 3978 C C . THR B 1 261 ? 130.482 108.729 137.338 1.00 53.75 261 THR B C 1
ATOM 3979 O O . THR B 1 261 ? 129.699 109.022 136.430 1.00 53.75 261 THR B O 1
ATOM 3983 N N . LEU B 1 262 ? 130.446 109.308 138.533 1.00 55.73 262 LEU B N 1
ATOM 3984 C CA . LEU B 1 262 ? 129.433 110.298 138.866 1.00 55.73 262 LEU B CA 1
ATOM 3985 C C . LEU B 1 262 ? 129.782 111.631 138.220 1.00 55.73 262 LEU B C 1
ATOM 3986 O O . LEU B 1 262 ? 130.851 112.192 138.477 1.00 55.73 262 LEU B O 1
ATOM 3991 N N . VAL B 1 263 ? 128.881 112.134 137.383 1.00 55.17 263 VAL B N 1
ATOM 3992 C CA . VAL B 1 263 ? 129.002 113.454 136.781 1.00 55.17 263 VAL B CA 1
ATOM 3993 C C . VAL B 1 263 ? 127.879 114.308 137.343 1.00 55.17 263 VAL B C 1
ATOM 3994 O O . VAL B 1 263 ? 126.701 113.952 137.225 1.00 55.17 263 VAL B O 1
ATOM 3998 N N . GLU B 1 264 ? 128.238 115.427 137.958 1.00 59.14 264 GLU B N 1
ATOM 3999 C CA . GLU B 1 264 ? 127.257 116.264 138.625 1.00 59.14 264 GLU B CA 1
ATOM 4000 C C . GLU B 1 264 ? 127.429 117.714 138.208 1.00 59.14 264 GLU B C 1
ATOM 4001 O O . GLU B 1 264 ? 128.543 118.157 137.916 1.00 59.14 264 GLU B O 1
ATOM 4007 N N . PRO B 1 265 ? 126.340 118.475 138.168 1.00 57.89 265 PRO B N 1
ATOM 4008 C CA . PRO B 1 265 ? 126.446 119.897 137.835 1.00 57.89 265 PRO B CA 1
ATOM 4009 C C . PRO B 1 265 ? 127.105 120.687 138.952 1.00 57.89 265 PRO B C 1
ATOM 4010 O O . PRO B 1 265 ? 127.097 120.303 140.123 1.00 57.89 265 PRO B O 1
ATOM 4014 N N . VAL B 1 266 ? 127.695 121.817 138.564 1.00 62.21 266 VAL B N 1
ATOM 4015 C CA . VAL B 1 266 ? 128.314 122.719 139.525 1.00 62.21 266 VAL B CA 1
ATOM 4016 C C . VAL B 1 266 ? 127.226 123.428 140.317 1.00 62.21 266 VAL B C 1
ATOM 4017 O O . VAL B 1 266 ? 126.246 123.925 139.747 1.00 62.21 266 VAL B O 1
ATOM 4021 N N . SER B 1 267 ? 127.386 123.473 141.640 1.00 62.55 267 SER B N 1
ATOM 4022 C CA . SER B 1 267 ? 126.361 124.028 142.512 1.00 62.55 267 SER B CA 1
ATOM 4023 C C . SER B 1 267 ? 126.874 125.149 143.409 1.00 62.55 267 SER B C 1
ATOM 4024 O O . SER B 1 267 ? 126.140 125.594 144.296 1.00 62.55 267 SER B O 1
ATOM 4027 N N . SER B 1 268 ? 128.102 125.619 143.209 1.00 63.32 268 SER B N 1
ATOM 4028 C CA . SER B 1 268 ? 128.632 126.691 144.036 1.00 63.32 268 SER B CA 1
ATOM 4029 C C . SER B 1 268 ? 129.676 127.468 143.250 1.00 63.32 268 SER B C 1
ATOM 4030 O O . SER B 1 268 ? 130.276 126.958 142.301 1.00 63.32 268 SER B O 1
ATOM 4033 N N . VAL B 1 269 ? 129.886 128.711 143.661 1.00 64.49 269 VAL B N 1
ATOM 4034 C CA . VAL B 1 269 ? 130.857 129.579 142.987 1.00 64.49 269 VAL B CA 1
ATOM 4035 C C . VAL B 1 269 ? 132.268 129.124 143.344 1.00 64.49 269 VAL B C 1
ATOM 4036 O O . VAL B 1 269 ? 132.587 128.988 144.539 1.00 64.49 269 VAL B O 1
ATOM 4040 N N . PRO B 1 270 ? 133.135 128.874 142.368 1.00 67.14 270 PRO B N 1
ATOM 4041 C CA . PRO B 1 270 ? 134.509 128.479 142.689 1.00 67.14 270 PRO B CA 1
ATOM 4042 C C . PRO B 1 270 ? 135.270 129.608 143.362 1.00 67.14 270 PRO B C 1
ATOM 4043 O O . PRO B 1 270 ? 135.009 130.791 143.133 1.00 67.14 270 PRO B O 1
ATOM 4047 N N . ASN B 1 271 ? 136.223 129.227 144.204 1.00 72.86 271 ASN B N 1
ATOM 4048 C CA . ASN B 1 271 ? 137.106 130.177 144.872 1.00 72.86 271 ASN B CA 1
ATOM 4049 C C . ASN B 1 271 ? 138.423 130.184 144.107 1.00 72.86 271 ASN B C 1
ATOM 4050 O O . ASN B 1 271 ? 139.241 129.273 144.249 1.00 72.86 271 ASN B O 1
ATOM 4055 N N . ILE B 1 272 ? 138.625 131.214 143.294 1.00 70.82 272 ILE B N 1
ATOM 4056 C CA . ILE B 1 272 ? 139.802 131.330 142.444 1.00 70.82 272 ILE B CA 1
ATOM 4057 C C . ILE B 1 272 ? 140.650 132.471 142.977 1.00 70.82 272 ILE B C 1
ATOM 4058 O O . ILE B 1 272 ? 140.243 133.638 142.923 1.00 70.82 272 ILE B O 1
ATOM 4063 N N . THR B 1 273 ? 141.828 132.143 143.491 1.00 74.62 273 THR B N 1
ATOM 4064 C CA . THR B 1 273 ? 142.824 133.140 143.860 1.00 74.62 273 THR B CA 1
ATOM 4065 C C . THR B 1 273 ? 143.951 133.045 142.841 1.00 74.62 273 THR B C 1
ATOM 4066 O O . THR B 1 273 ? 144.621 132.012 142.741 1.00 74.62 273 THR B O 1
ATOM 4070 N N . TRP B 1 274 ? 144.162 134.124 142.095 1.00 71.97 274 TRP B N 1
ATOM 4071 C CA . TRP B 1 274 ? 145.005 134.082 140.909 1.00 71.97 274 TRP B CA 1
ATOM 4072 C C . TRP B 1 274 ? 146.490 134.040 141.228 1.00 71.97 274 TRP B C 1
ATOM 4073 O O . TRP B 1 274 ? 147.301 134.064 140.296 1.00 71.97 274 TRP B O 1
ATOM 4084 N N . THR B 1 275 ? 146.870 133.976 142.500 1.00 76.98 275 THR B N 1
ATOM 4085 C CA . THR B 1 275 ? 148.270 133.881 142.884 1.00 76.98 275 THR B CA 1
ATOM 4086 C C . THR B 1 275 ? 148.747 132.445 143.058 1.00 76.98 275 THR B C 1
ATOM 4087 O O . THR B 1 275 ? 149.945 132.232 143.270 1.00 76.98 275 THR B O 1
ATOM 4091 N N . GLU B 1 276 ? 147.856 131.459 142.975 1.00 79.16 276 GLU B N 1
ATOM 4092 C CA . GLU B 1 276 ? 148.251 130.059 143.024 1.00 79.16 276 GLU B CA 1
ATOM 4093 C C . GLU B 1 276 ? 148.287 129.410 141.649 1.00 79.16 276 GLU B C 1
ATOM 4094 O O . GLU B 1 276 ? 148.308 128.179 141.558 1.00 79.16 276 GLU B O 1
ATOM 4100 N N . MET B 1 277 ? 148.277 130.202 140.582 1.00 79.53 277 MET B N 1
ATOM 4101 C CA . MET B 1 277 ? 148.506 129.652 139.256 1.00 79.53 277 MET B CA 1
ATOM 4102 C C . MET B 1 277 ? 149.903 129.055 139.183 1.00 79.53 277 MET B C 1
ATOM 4103 O O . MET B 1 277 ? 150.886 129.695 139.568 1.00 79.53 277 MET B O 1
ATOM 4108 N N . GLU B 1 278 ? 149.990 127.824 138.696 1.00 78.45 278 GLU B N 1
ATOM 4109 C CA . GLU B 1 278 ? 151.259 127.131 138.527 1.00 78.45 278 GLU B CA 1
ATOM 4110 C C . GLU B 1 278 ? 151.597 127.136 137.044 1.00 78.45 278 GLU B C 1
ATOM 4111 O O . GLU B 1 278 ? 150.973 126.415 136.259 1.00 78.45 278 GLU B O 1
ATOM 4117 N N . MET B 1 279 ? 152.572 127.957 136.663 1.00 78.57 279 MET B N 1
ATOM 4118 C CA . MET B 1 279 ? 152.992 127.995 135.267 1.00 78.57 279 MET B CA 1
ATOM 4119 C C . MET B 1 279 ? 153.451 126.636 134.748 1.00 78.57 279 MET B C 1
ATOM 4120 O O . MET B 1 279 ? 153.098 126.300 133.604 1.00 78.57 279 MET B O 1
ATOM 4125 N N . PRO B 1 280 ? 154.231 125.832 135.484 1.00 74.61 280 PRO B N 1
ATOM 4126 C CA . PRO B 1 280 ? 154.532 124.481 134.985 1.00 74.61 280 PRO B CA 1
ATOM 4127 C C . PRO B 1 280 ? 153.297 123.652 134.679 1.00 74.61 280 PRO B C 1
ATOM 4128 O O . PRO B 1 280 ? 153.260 122.973 133.649 1.00 74.61 280 PRO B O 1
ATOM 4132 N N . LEU B 1 281 ? 152.268 123.710 135.526 1.00 70.99 281 LEU B N 1
ATOM 4133 C CA . LEU B 1 281 ? 151.069 122.921 135.267 1.00 70.99 281 LEU B CA 1
ATOM 4134 C C . LEU B 1 281 ? 150.267 123.498 134.108 1.00 70.99 281 LEU B C 1
ATOM 4135 O O . LEU B 1 281 ? 149.690 122.749 133.309 1.00 70.99 281 LEU B O 1
ATOM 4140 N N . LEU B 1 282 ? 150.233 124.825 133.986 1.00 69.74 282 LEU B N 1
ATOM 4141 C CA . LEU B 1 282 ? 149.557 125.440 132.851 1.00 69.74 282 LEU B CA 1
ATOM 4142 C C . LEU B 1 282 ? 150.220 125.045 131.538 1.00 69.74 282 LEU B C 1
ATOM 4143 O O . LEU B 1 282 ? 149.537 124.777 130.544 1.00 69.74 282 LEU B O 1
ATOM 4148 N N . LEU B 1 283 ? 151.553 125.010 131.514 1.00 68.64 283 LEU B N 1
ATOM 4149 C CA . LEU B 1 283 ? 152.259 124.547 130.325 1.00 68.64 283 LEU B CA 1
ATOM 4150 C C . LEU B 1 283 ? 152.023 123.062 130.083 1.00 68.64 283 LEU B C 1
ATOM 4151 O O . LEU B 1 283 ? 151.841 122.635 128.938 1.00 68.64 283 LEU B O 1
ATOM 4156 N N . GLN B 1 284 ? 152.027 122.260 131.151 1.00 65.79 284 GLN B N 1
ATOM 4157 C CA . GLN B 1 284 ? 151.773 120.831 131.018 1.00 65.79 284 GLN B CA 1
ATOM 4158 C C . GLN B 1 284 ? 150.383 120.557 130.472 1.00 65.79 284 GLN B C 1
ATOM 4159 O O . GLN B 1 284 ? 150.145 119.501 129.878 1.00 65.79 284 GLN B O 1
ATOM 4165 N N . ALA B 1 285 ? 149.451 121.483 130.674 1.00 62.14 285 ALA B N 1
ATOM 4166 C CA . ALA B 1 285 ? 148.094 121.276 130.197 1.00 62.14 285 ALA B CA 1
ATOM 4167 C C . ALA B 1 285 ? 147.974 121.321 128.678 1.00 62.14 285 ALA B C 1
ATOM 4168 O O . ALA B 1 285 ? 146.906 120.992 128.157 1.00 62.14 285 ALA B O 1
ATOM 4170 N N . ILE B 1 286 ? 149.017 121.725 127.960 1.00 59.73 286 ILE B N 1
ATOM 4171 C CA . ILE B 1 286 ? 148.971 121.744 126.499 1.00 59.73 286 ILE B CA 1
ATOM 4172 C C . ILE B 1 286 ? 149.093 120.317 125.965 1.00 59.73 286 ILE B C 1
ATOM 4173 O O . ILE B 1 286 ? 148.185 119.862 125.249 1.00 59.73 286 ILE B O 1
ATOM 4178 N N . PRO B 1 287 ? 150.163 119.565 126.267 1.00 58.60 287 PRO B N 1
ATOM 4179 C CA . PRO B 1 287 ? 150.172 118.157 125.846 1.00 58.60 287 PRO B CA 1
ATOM 4180 C C . PRO B 1 287 ? 149.063 117.339 126.479 1.00 58.60 287 PRO B C 1
ATOM 4181 O O . PRO B 1 287 ? 148.545 116.422 125.835 1.00 58.60 287 PRO B O 1
ATOM 4185 N N . VAL B 1 288 ? 148.675 117.640 127.717 1.00 58.02 288 VAL B N 1
ATOM 4186 C CA . VAL B 1 288 ? 147.550 116.941 128.328 1.00 58.02 288 VAL B CA 1
ATOM 4187 C C . VAL B 1 288 ? 146.260 117.259 127.584 1.00 58.02 288 VAL B C 1
ATOM 4188 O O . VAL B 1 288 ? 145.413 116.384 127.380 1.00 58.02 288 VAL B O 1
ATOM 4192 N N . GLY B 1 289 ? 146.090 118.513 127.168 1.00 56.50 289 GLY B N 1
ATOM 4193 C CA . GLY B 1 289 ? 144.926 118.861 126.374 1.00 56.50 289 GLY B CA 1
ATOM 4194 C C . GLY B 1 289 ? 144.900 118.144 125.040 1.00 56.50 289 GLY B C 1
ATOM 4195 O O . GLY B 1 289 ? 143.835 117.786 124.536 1.00 56.50 289 GLY B O 1
ATOM 4196 N N . VAL B 1 290 ? 146.074 117.936 124.440 1.00 56.54 290 VAL B N 1
ATOM 4197 C CA . VAL B 1 290 ? 146.136 117.162 123.204 1.00 56.54 290 VAL B CA 1
ATOM 4198 C C . VAL B 1 290 ? 145.797 115.702 123.468 1.00 56.54 290 VAL B C 1
ATOM 4199 O O . VAL B 1 290 ? 145.054 115.075 122.705 1.00 56.54 290 VAL B O 1
ATOM 4203 N N . GLY B 1 291 ? 146.328 115.138 124.552 1.00 55.35 291 GLY B N 1
ATOM 4204 C CA . GLY B 1 291 ? 146.098 113.741 124.866 1.00 55.35 291 GLY B CA 1
ATOM 4205 C C . GLY B 1 291 ? 144.685 113.432 125.303 1.00 55.35 291 GLY B C 1
ATOM 4206 O O . GLY B 1 291 ? 144.255 112.280 125.201 1.00 55.35 291 GLY B O 1
ATOM 4207 N N . GLN B 1 292 ? 143.950 114.432 125.784 1.00 54.77 292 GLN B N 1
ATOM 4208 C CA . GLN B 1 292 ? 142.587 114.194 126.239 1.00 54.77 292 GLN B CA 1
ATOM 4209 C C . GLN B 1 292 ? 141.611 113.948 125.099 1.00 54.77 292 GLN B C 1
ATOM 4210 O O . GLN B 1 292 ? 140.442 113.662 125.371 1.00 54.77 292 GLN B O 1
ATOM 4216 N N . VAL B 1 293 ? 142.040 114.066 123.840 1.00 54.34 293 VAL B N 1
ATOM 4217 C CA . VAL B 1 293 ? 141.156 113.670 122.748 1.00 54.34 293 VAL B CA 1
ATOM 4218 C C . VAL B 1 293 ? 140.918 112.166 122.783 1.00 54.34 293 VAL B C 1
ATOM 4219 O O . VAL B 1 293 ? 139.887 111.684 122.303 1.00 54.34 293 VAL B O 1
ATOM 4223 N N . TYR B 1 294 ? 141.852 111.407 123.353 1.00 55.88 294 TYR B N 1
ATOM 4224 C CA . TYR B 1 294 ? 141.684 109.982 123.592 1.00 55.88 294 TYR B CA 1
ATOM 4225 C C . TYR B 1 294 ? 141.280 109.677 125.027 1.00 55.88 294 TYR B C 1
ATOM 4226 O O . TYR B 1 294 ? 141.254 108.507 125.416 1.00 55.88 294 TYR B O 1
ATOM 4235 N N . GLY B 1 295 ? 140.976 110.696 125.824 1.00 55.33 295 GLY B N 1
ATOM 4236 C CA . GLY B 1 295 ? 140.637 110.481 127.215 1.00 55.33 295 GLY B CA 1
ATOM 4237 C C . GLY B 1 295 ? 141.812 110.266 128.137 1.00 55.33 295 GLY B C 1
ATOM 4238 O O . GLY B 1 295 ? 141.623 109.801 129.263 1.00 55.33 295 GLY B O 1
ATOM 4239 N N . CYS B 1 296 ? 143.022 110.601 127.703 1.00 57.43 296 CYS B N 1
ATOM 4240 C CA . CYS B 1 296 ? 144.235 110.350 128.469 1.00 57.43 296 CYS B CA 1
ATOM 4241 C C . CYS B 1 296 ? 144.725 111.636 129.118 1.00 57.43 296 CYS B C 1
ATOM 4242 O O . CYS B 1 296 ? 144.825 112.671 128.456 1.00 57.43 296 CYS B O 1
ATOM 4245 N N . ASP B 1 297 ? 145.036 111.563 130.411 1.00 59.86 297 ASP B N 1
ATOM 4246 C CA . ASP B 1 297 ? 145.518 112.712 131.163 1.00 59.86 297 ASP B CA 1
ATOM 4247 C C . ASP B 1 297 ? 147.015 112.672 131.434 1.00 59.86 297 ASP B C 1
ATOM 4248 O O . ASP B 1 297 ? 147.528 113.567 132.110 1.00 59.86 297 ASP B O 1
ATOM 4253 N N . ASN B 1 298 ? 147.724 111.671 130.934 1.00 59.64 298 ASN B N 1
ATOM 4254 C CA . ASN B 1 298 ? 149.167 111.608 131.126 1.00 59.64 298 ASN B CA 1
ATOM 4255 C C . ASN B 1 298 ? 149.853 112.618 130.213 1.00 59.64 298 ASN B C 1
ATOM 4256 O O . ASN B 1 298 ? 149.604 112.619 129.004 1.00 59.64 298 ASN B O 1
ATOM 4261 N N . PRO B 1 299 ? 150.700 113.501 130.748 1.00 59.36 299 PRO B N 1
ATOM 4262 C CA . PRO B 1 299 ? 151.427 114.430 129.866 1.00 59.36 299 PRO B CA 1
ATOM 4263 C C . PRO B 1 299 ? 152.337 113.731 128.872 1.00 59.36 299 PRO B C 1
ATOM 4264 O O . PRO B 1 299 ? 152.482 114.196 127.734 1.00 59.36 299 PRO B O 1
ATOM 4268 N N . TRP B 1 300 ? 152.959 112.620 129.269 1.00 58.40 300 TRP B N 1
ATOM 4269 C CA . TRP B 1 300 ? 153.796 111.870 128.340 1.00 58.40 300 TRP B CA 1
ATOM 4270 C C . TRP B 1 300 ? 152.969 111.291 127.203 1.00 58.40 300 TRP B C 1
ATOM 4271 O O . TRP B 1 300 ? 153.426 111.242 126.058 1.00 58.40 300 TRP B O 1
ATOM 4282 N N . THR B 1 301 ? 151.751 110.845 127.506 1.00 57.14 301 THR B N 1
ATOM 4283 C CA . THR B 1 301 ? 150.853 110.372 126.461 1.00 57.14 301 THR B CA 1
ATOM 4284 C C . THR B 1 301 ? 150.544 111.480 125.464 1.00 57.14 301 THR B C 1
ATOM 4285 O O . THR B 1 301 ? 150.535 111.250 124.250 1.00 57.14 301 THR B O 1
ATOM 4289 N N . GLY B 1 302 ? 150.307 112.696 125.957 1.00 56.01 302 GLY B N 1
ATOM 4290 C CA . GLY B 1 302 ? 150.059 113.810 125.057 1.00 56.01 302 GLY B CA 1
ATOM 4291 C C . GLY B 1 302 ? 151.266 114.172 124.216 1.00 56.01 302 GLY B C 1
ATOM 4292 O O . GLY B 1 302 ? 151.133 114.496 123.034 1.00 56.01 302 GLY B O 1
ATOM 4293 N N . GLY B 1 303 ? 152.459 114.134 124.809 1.00 56.49 303 GLY B N 1
ATOM 4294 C CA . GLY B 1 303 ? 153.660 114.372 124.026 1.00 56.49 303 GLY B CA 1
ATOM 4295 C C . GLY B 1 303 ? 153.864 113.327 122.946 1.00 56.49 303 GLY B C 1
ATOM 4296 O O . GLY B 1 303 ? 154.255 113.645 121.820 1.00 56.49 303 GLY B O 1
ATOM 4297 N N . VAL B 1 304 ? 153.598 112.064 123.276 1.00 56.69 304 VAL B N 1
ATOM 4298 C CA . VAL B 1 304 ? 153.689 110.995 122.287 1.00 56.69 304 VAL B CA 1
ATOM 4299 C C . VAL B 1 304 ? 152.666 111.208 121.178 1.00 56.69 304 VAL B C 1
ATOM 4300 O O . VAL B 1 304 ? 152.944 110.963 119.999 1.00 56.69 304 VAL B O 1
ATOM 4304 N N . PHE B 1 305 ? 151.471 111.683 121.535 1.00 56.58 305 PHE B N 1
ATOM 4305 C CA . PHE B 1 305 ? 150.468 111.993 120.521 1.00 56.58 305 PHE B CA 1
ATOM 4306 C C . PHE B 1 305 ? 150.927 113.130 119.620 1.00 56.58 305 PHE B C 1
ATOM 4307 O O . PHE B 1 305 ? 150.667 113.117 118.412 1.00 56.58 305 PHE B O 1
ATOM 4315 N N . LEU B 1 306 ? 151.594 114.133 120.189 1.00 56.83 306 LEU B N 1
ATOM 4316 C CA . LEU B 1 306 ? 152.127 115.217 119.369 1.00 56.83 306 LEU B CA 1
ATOM 4317 C C . LEU B 1 306 ? 153.199 114.707 118.417 1.00 56.83 306 LEU B C 1
ATOM 4318 O O . LEU B 1 306 ? 153.275 115.141 117.265 1.00 56.83 306 LEU B O 1
ATOM 4323 N N . VAL B 1 307 ? 154.044 113.789 118.887 1.00 58.06 307 VAL B N 1
ATOM 4324 C CA . VAL B 1 307 ? 155.037 113.181 118.003 1.00 58.06 307 VAL B CA 1
ATOM 4325 C C . VAL B 1 307 ? 154.350 112.425 116.872 1.00 58.06 307 VAL B C 1
ATOM 4326 O O . VAL B 1 307 ? 154.765 112.500 115.708 1.00 58.06 307 VAL B O 1
ATOM 4330 N N . ALA B 1 308 ? 153.291 111.684 117.198 1.00 58.68 308 ALA B N 1
ATOM 4331 C CA . ALA B 1 308 ? 152.544 110.955 116.178 1.00 58.68 308 ALA B CA 1
ATOM 4332 C C . ALA B 1 308 ? 151.930 111.904 115.157 1.00 58.68 308 ALA B C 1
ATOM 4333 O O . ALA B 1 308 ? 151.907 111.607 113.958 1.00 58.68 308 ALA B O 1
ATOM 4335 N N . LEU B 1 309 ? 151.405 113.039 115.618 1.00 59.16 309 LEU B N 1
ATOM 4336 C CA . LEU B 1 309 ? 150.871 114.039 114.698 1.00 59.16 309 LEU B CA 1
ATOM 4337 C C . LEU B 1 309 ? 151.965 114.608 113.807 1.00 59.16 309 LEU B C 1
ATOM 4338 O O . LEU B 1 309 ? 151.762 114.793 112.603 1.00 59.16 309 LEU B O 1
ATOM 4343 N N . PHE B 1 310 ? 153.131 114.898 114.383 1.00 60.97 310 PHE B N 1
ATOM 4344 C CA . PHE B 1 310 ? 154.214 115.498 113.614 1.00 60.97 310 PHE B CA 1
ATOM 4345 C C . PHE B 1 310 ? 154.747 114.540 112.560 1.00 60.97 310 PHE B C 1
ATOM 4346 O O . PHE B 1 310 ? 155.173 114.971 111.484 1.00 60.97 310 PHE B O 1
ATOM 4354 N N . ILE B 1 311 ? 154.751 113.240 112.860 1.00 62.92 311 ILE B N 1
ATOM 4355 C CA . ILE B 1 311 ? 155.243 112.263 111.891 1.00 62.92 311 ILE B CA 1
ATOM 4356 C C . ILE B 1 311 ? 154.460 112.366 110.588 1.00 62.92 311 ILE B C 1
ATOM 4357 O O . ILE B 1 311 ? 155.034 112.319 109.496 1.00 62.92 311 ILE B O 1
ATOM 4362 N N . SER B 1 312 ? 153.142 112.529 110.682 1.00 64.55 312 SER B N 1
ATOM 4363 C CA . SER B 1 312 ? 152.315 112.614 109.485 1.00 64.55 312 SER B CA 1
ATOM 4364 C C . SER B 1 312 ? 152.334 114.017 108.891 1.00 64.55 312 SER B C 1
ATOM 4365 O O . SER B 1 312 ? 152.706 114.207 107.729 1.00 64.55 312 SER B O 1
ATOM 4368 N N . SER B 1 313 ? 151.931 115.012 109.671 1.00 63.97 313 SER B N 1
ATOM 4369 C CA . SER B 1 313 ? 151.815 116.370 109.164 1.00 63.97 313 SER B CA 1
ATOM 4370 C C . SER B 1 313 ? 152.212 117.381 110.232 1.00 63.97 313 SER B C 1
ATOM 4371 O O . SER B 1 313 ? 151.515 117.515 111.245 1.00 63.97 313 SER B O 1
ATOM 4374 N N . PRO B 1 314 ? 153.320 118.100 110.049 1.00 62.84 314 PRO B N 1
ATOM 4375 C CA . PRO B 1 314 ? 153.700 119.124 111.035 1.00 62.84 314 PRO B CA 1
ATOM 4376 C C . PRO B 1 314 ? 152.645 120.197 111.241 1.00 62.84 314 PRO B C 1
ATOM 4377 O O . PRO B 1 314 ? 152.523 120.730 112.351 1.00 62.84 314 PRO B O 1
ATOM 4381 N N . LEU B 1 315 ? 151.876 120.533 110.205 1.00 62.35 315 LEU B N 1
ATOM 4382 C CA . LEU B 1 315 ? 150.829 121.535 110.363 1.00 62.35 315 LEU B CA 1
ATOM 4383 C C . LEU B 1 315 ? 149.728 121.042 111.293 1.00 62.35 315 LEU B C 1
ATOM 4384 O O . LEU B 1 315 ? 149.163 121.827 112.063 1.00 62.35 315 LEU B O 1
ATOM 4389 N N . ILE B 1 316 ? 149.415 119.745 111.244 1.00 60.75 316 ILE B N 1
ATOM 4390 C CA . ILE B 1 316 ? 148.422 119.191 112.160 1.00 60.75 316 ILE B CA 1
ATOM 4391 C C . ILE B 1 316 ? 148.916 119.278 113.598 1.00 60.75 316 ILE B C 1
ATOM 4392 O O . ILE B 1 316 ? 148.159 119.636 114.506 1.00 60.75 316 ILE B O 1
ATOM 4397 N N . CYS B 1 317 ? 150.190 118.957 113.830 1.00 60.32 317 CYS B N 1
ATOM 4398 C CA . CYS B 1 317 ? 150.751 119.076 115.172 1.00 60.32 317 CYS B CA 1
ATOM 4399 C C . CYS B 1 317 ? 150.718 120.520 115.660 1.00 60.32 317 CYS B C 1
ATOM 4400 O O . CYS B 1 317 ? 150.362 120.791 116.816 1.00 60.32 317 CYS B O 1
ATOM 4403 N N . LEU B 1 318 ? 151.082 121.460 114.787 1.00 59.68 318 LEU B N 1
ATOM 4404 C CA . LEU B 1 318 ? 151.068 122.869 115.164 1.00 59.68 318 LEU B CA 1
ATOM 4405 C C . LEU B 1 318 ? 149.662 123.326 115.521 1.00 59.68 318 LEU B C 1
ATOM 4406 O O . LEU B 1 318 ? 149.454 124.013 116.528 1.00 59.68 318 LEU B O 1
ATOM 4411 N N . HIS B 1 319 ? 148.675 122.943 114.711 1.00 59.66 319 HIS B N 1
ATOM 4412 C CA . HIS B 1 319 ? 147.310 123.366 114.991 1.00 59.66 319 HIS B CA 1
ATOM 4413 C C . HIS B 1 319 ? 146.750 122.679 116.226 1.00 59.66 319 HIS B C 1
ATOM 4414 O O . HIS B 1 319 ? 145.927 123.265 116.930 1.00 59.66 319 HIS B O 1
ATOM 4421 N N . ALA B 1 320 ? 147.194 121.457 116.521 1.00 57.73 320 ALA B N 1
ATOM 4422 C CA . ALA B 1 320 ? 146.779 120.805 117.758 1.00 57.73 320 ALA B CA 1
ATOM 4423 C C . ALA B 1 320 ? 147.310 121.550 118.975 1.00 57.73 320 ALA B C 1
ATOM 4424 O O . ALA B 1 320 ? 146.571 121.802 119.937 1.00 57.73 320 ALA B O 1
ATOM 4426 N N . ALA B 1 321 ? 148.592 121.923 118.946 1.00 56.94 321 ALA B N 1
ATOM 4427 C CA . ALA B 1 321 ? 149.152 122.683 120.060 1.00 56.94 321 ALA B CA 1
ATOM 4428 C C . ALA B 1 321 ? 148.461 124.035 120.207 1.00 56.94 321 ALA B C 1
ATOM 4429 O O . ALA B 1 321 ? 148.155 124.471 121.326 1.00 56.94 321 ALA B O 1
ATOM 4431 N N . ILE B 1 322 ? 148.196 124.705 119.086 1.00 56.15 322 ILE B N 1
ATOM 4432 C CA . ILE B 1 322 ? 147.549 126.010 119.143 1.00 56.15 322 ILE B CA 1
ATOM 4433 C C . ILE B 1 322 ? 146.119 125.881 119.655 1.00 56.15 322 ILE B C 1
ATOM 4434 O O . ILE B 1 322 ? 145.638 126.738 120.403 1.00 56.15 322 ILE B O 1
ATOM 4439 N N . GLY B 1 323 ? 145.416 124.814 119.274 1.00 55.52 323 GLY B N 1
ATOM 4440 C CA . GLY B 1 323 ? 144.080 124.597 119.797 1.00 55.52 323 GLY B CA 1
ATOM 4441 C C . GLY B 1 323 ? 144.076 124.332 121.289 1.00 55.52 323 GLY B C 1
ATOM 4442 O O . GLY B 1 323 ? 143.190 124.800 122.010 1.00 55.52 323 GLY B O 1
ATOM 4443 N N . SER B 1 324 ? 145.067 123.583 121.774 1.00 54.81 324 SER B N 1
ATOM 4444 C CA . SER B 1 324 ? 145.193 123.377 123.213 1.00 54.81 324 SER B CA 1
ATOM 4445 C C . SER B 1 324 ? 145.410 124.702 123.936 1.00 54.81 324 SER B C 1
ATOM 4446 O O . SER B 1 324 ? 144.779 124.978 124.967 1.00 54.81 324 SER B O 1
ATOM 4449 N N . ILE B 1 325 ? 146.292 125.544 123.396 1.00 53.56 325 ILE B N 1
ATOM 4450 C CA . ILE B 1 325 ? 146.551 126.842 124.017 1.00 53.56 325 ILE B CA 1
ATOM 4451 C C . ILE B 1 325 ? 145.294 127.704 124.004 1.00 53.56 325 ILE B C 1
ATOM 4452 O O . ILE B 1 325 ? 144.991 128.401 124.979 1.00 53.56 325 ILE B O 1
ATOM 4457 N N . VAL B 1 326 ? 144.548 127.676 122.900 1.00 53.93 326 VAL B N 1
ATOM 4458 C CA . VAL B 1 326 ? 143.322 128.461 122.801 1.00 53.93 326 VAL B CA 1
ATOM 4459 C C . VAL B 1 326 ? 142.304 127.991 123.831 1.00 53.93 326 VAL B C 1
ATOM 4460 O O . VAL B 1 326 ? 141.610 128.803 124.457 1.00 53.93 326 VAL B O 1
ATOM 4464 N N . GLY B 1 327 ? 142.192 126.676 124.019 1.00 53.25 327 GLY B N 1
ATOM 4465 C CA . GLY B 1 327 ? 141.301 126.162 125.044 1.00 53.25 327 GLY B CA 1
ATOM 4466 C C . GLY B 1 327 ? 141.681 126.625 126.437 1.00 53.25 327 GLY B C 1
ATOM 4467 O O . GLY B 1 327 ? 140.819 127.002 127.235 1.00 53.25 327 GLY B O 1
ATOM 4468 N N . LEU B 1 328 ? 142.980 126.609 126.748 1.00 54.87 328 LEU B N 1
ATOM 4469 C CA . LEU B 1 328 ? 143.414 127.099 128.055 1.00 54.87 328 LEU B CA 1
ATOM 4470 C C . LEU B 1 328 ? 143.111 128.581 128.224 1.00 54.87 328 LEU B C 1
ATOM 4471 O O . LEU B 1 328 ? 142.689 129.020 129.303 1.00 54.87 328 LEU B O 1
ATOM 4476 N N . LEU B 1 329 ? 143.330 129.371 127.174 1.00 52.71 329 LEU B N 1
ATOM 4477 C CA . LEU B 1 329 ? 143.054 130.800 127.262 1.00 52.71 329 LEU B CA 1
ATOM 4478 C C . LEU B 1 329 ? 141.571 131.063 127.473 1.00 52.71 329 LEU B C 1
ATOM 4479 O O . LEU B 1 329 ? 141.196 131.938 128.257 1.00 52.71 329 LEU B O 1
ATOM 4484 N N . ALA B 1 330 ? 140.707 130.311 126.790 1.00 52.54 330 ALA B N 1
ATOM 4485 C CA . ALA B 1 330 ? 139.271 130.461 127.008 1.00 52.54 330 ALA B CA 1
ATOM 4486 C C . ALA B 1 330 ? 138.883 130.088 128.434 1.00 52.54 330 ALA B C 1
ATOM 4487 O O . ALA B 1 330 ? 138.083 130.788 129.079 1.00 52.54 330 ALA B O 1
ATOM 4489 N N . ALA B 1 331 ? 139.445 128.989 128.945 1.00 53.69 331 ALA B N 1
ATOM 4490 C CA . ALA B 1 331 ? 139.153 128.577 130.312 1.00 53.69 331 ALA B CA 1
ATOM 4491 C C . ALA B 1 331 ? 139.548 129.658 131.304 1.00 53.69 331 ALA B C 1
ATOM 4492 O O . ALA B 1 331 ? 138.807 129.941 132.251 1.00 53.69 331 ALA B O 1
ATOM 4494 N N . LEU B 1 332 ? 140.712 130.274 131.105 1.00 54.93 332 LEU B N 1
ATOM 4495 C CA . LEU B 1 332 ? 141.092 131.400 131.950 1.00 54.93 332 LEU B CA 1
ATOM 4496 C C . LEU B 1 332 ? 140.164 132.590 131.748 1.00 54.93 332 LEU B C 1
ATOM 4497 O O . LEU B 1 332 ? 139.912 133.344 132.692 1.00 54.93 332 LEU B O 1
ATOM 4502 N N . SER B 1 333 ? 139.656 132.774 130.529 1.00 53.04 333 SER B N 1
ATOM 4503 C CA . SER B 1 333 ? 138.807 133.920 130.236 1.00 53.04 333 SER B CA 1
ATOM 4504 C C . SER B 1 333 ? 137.485 133.862 130.983 1.00 53.04 333 SER B C 1
ATOM 4505 O O . SER B 1 333 ? 136.970 134.905 131.400 1.00 53.04 333 SER B O 1
ATOM 4508 N N . VAL B 1 334 ? 136.909 132.676 131.160 1.00 54.20 334 VAL B N 1
ATOM 4509 C CA . VAL B 1 334 ? 135.639 132.563 131.877 1.00 54.20 334 VAL B CA 1
ATOM 4510 C C . VAL B 1 334 ? 135.839 132.117 133.328 1.00 54.20 334 VAL B C 1
ATOM 4511 O O . VAL B 1 334 ? 134.912 131.596 133.942 1.00 54.20 334 VAL B O 1
ATOM 4515 N N . ALA B 1 335 ? 137.034 132.317 133.883 1.00 55.80 335 ALA B N 1
ATOM 4516 C CA . ALA B 1 335 ? 137.318 132.065 135.297 1.00 55.80 335 ALA B CA 1
ATOM 4517 C C . ALA B 1 335 ? 137.011 130.618 135.686 1.00 55.80 335 ALA B C 1
ATOM 4518 O O . ALA B 1 335 ? 136.198 130.338 136.567 1.00 55.80 335 ALA B O 1
ATOM 4520 N N . THR B 1 336 ? 137.677 129.697 135.003 1.00 58.68 336 THR B N 1
ATOM 4521 C CA . THR B 1 336 ? 137.602 128.286 135.352 1.00 58.68 336 THR B CA 1
ATOM 4522 C C . THR B 1 336 ? 138.581 127.979 136.482 1.00 58.68 336 THR B C 1
ATOM 4523 O O . THR B 1 336 ? 139.686 128.525 136.505 1.00 58.68 336 THR B O 1
ATOM 4527 N N . PRO B 1 337 ? 138.201 127.139 137.446 1.00 62.89 337 PRO B N 1
ATOM 4528 C CA . PRO B 1 337 ? 139.155 126.745 138.487 1.00 62.89 337 PRO B CA 1
ATOM 4529 C C . PRO B 1 337 ? 140.399 126.122 137.874 1.00 62.89 337 PRO B C 1
ATOM 4530 O O . PRO B 1 337 ? 140.324 125.376 136.896 1.00 62.89 337 PRO B O 1
ATOM 4534 N N . PHE B 1 338 ? 141.555 126.444 138.458 1.00 67.33 338 PHE B N 1
ATOM 4535 C CA . PHE B 1 338 ? 142.823 126.008 137.883 1.00 67.33 338 PHE B CA 1
ATOM 4536 C C . PHE B 1 338 ? 142.931 124.493 137.830 1.00 67.33 338 PHE B C 1
ATOM 4537 O O . PHE B 1 338 ? 143.557 123.948 136.915 1.00 67.33 338 PHE B O 1
ATOM 4545 N N . GLU B 1 339 ? 142.328 123.796 138.795 1.00 67.71 339 GLU B N 1
ATOM 4546 C CA . GLU B 1 339 ? 142.382 122.340 138.797 1.00 67.71 339 GLU B CA 1
ATOM 4547 C C . GLU B 1 339 ? 141.707 121.763 137.563 1.00 67.71 339 GLU B C 1
ATOM 4548 O O . GLU B 1 339 ? 142.193 120.790 136.977 1.00 67.71 339 GLU B O 1
ATOM 4554 N N . THR B 1 340 ? 140.576 122.344 137.156 1.00 63.96 340 THR B N 1
ATOM 4555 C CA . THR B 1 340 ? 139.911 121.903 135.935 1.00 63.96 340 THR B CA 1
ATOM 4556 C C . THR B 1 340 ? 140.745 122.220 134.703 1.00 63.96 340 THR B C 1
ATOM 4557 O O . THR B 1 340 ? 140.787 121.428 133.755 1.00 63.96 340 THR B O 1
ATOM 4561 N N . ILE B 1 341 ? 141.402 123.381 134.690 1.00 62.48 341 ILE B N 1
ATOM 4562 C CA . ILE B 1 341 ? 142.224 123.763 133.547 1.00 62.48 341 ILE B CA 1
ATOM 4563 C C . ILE B 1 341 ? 143.386 122.795 133.375 1.00 62.48 341 ILE B C 1
ATOM 4564 O O . ILE B 1 341 ? 143.717 122.394 132.253 1.00 62.48 341 ILE B O 1
ATOM 4569 N N . TYR B 1 342 ? 144.021 122.401 134.480 1.00 65.57 342 TYR B N 1
ATOM 4570 C CA . TYR B 1 342 ? 145.200 121.547 134.403 1.00 65.57 342 TYR B CA 1
ATOM 4571 C C . TYR B 1 342 ? 144.905 120.184 133.792 1.00 65.57 342 TYR B C 1
ATOM 4572 O O . TYR B 1 342 ? 145.825 119.536 133.284 1.00 65.57 342 TYR B O 1
ATOM 4581 N N . THR B 1 343 ? 143.654 119.730 133.828 1.00 59.89 343 THR B N 1
ATOM 4582 C CA . THR B 1 343 ? 143.324 118.399 133.339 1.00 59.89 343 THR B CA 1
ATOM 4583 C C . THR B 1 343 ? 143.187 118.334 131.825 1.00 59.89 343 THR B C 1
ATOM 4584 O O . THR B 1 343 ? 143.038 117.235 131.284 1.00 59.89 343 THR B O 1
ATOM 4588 N N . GLY B 1 344 ? 143.228 119.466 131.132 1.00 56.84 344 GLY B N 1
ATOM 4589 C CA . GLY B 1 344 ? 143.086 119.450 129.693 1.00 56.84 344 GLY B CA 1
ATOM 4590 C C . GLY B 1 344 ? 141.687 119.190 129.195 1.00 56.84 344 GLY B C 1
ATOM 4591 O O . GLY B 1 344 ? 141.505 118.958 127.998 1.00 56.84 344 GLY B O 1
ATOM 4592 N N . LEU B 1 345 ? 140.687 119.219 130.072 1.00 55.74 345 LEU B N 1
ATOM 4593 C CA . LEU B 1 345 ? 139.311 118.993 129.661 1.00 55.74 345 LEU B CA 1
ATOM 4594 C C . LEU B 1 345 ? 138.706 120.196 128.957 1.00 55.74 345 LEU B C 1
ATOM 4595 O O . LEU B 1 345 ? 137.595 120.093 128.428 1.00 55.74 345 LEU B O 1
ATOM 4600 N N . TRP B 1 346 ? 139.404 121.326 128.942 1.00 54.70 346 TRP B N 1
ATOM 4601 C CA . TRP B 1 346 ? 138.965 122.518 128.239 1.00 54.70 346 TRP B CA 1
ATOM 4602 C C . TRP B 1 346 ? 139.621 122.677 126.876 1.00 54.70 346 TRP B C 1
ATOM 4603 O O . TRP B 1 346 ? 139.295 123.623 126.157 1.00 54.70 346 TRP B O 1
ATOM 4614 N N . SER B 1 347 ? 140.525 121.778 126.499 1.00 55.23 347 SER B N 1
ATOM 4615 C CA . SER B 1 347 ? 141.371 121.988 125.335 1.00 55.23 347 SER B CA 1
ATOM 4616 C C . SER B 1 347 ? 141.173 120.989 124.208 1.00 55.23 347 SER B C 1
ATOM 4617 O O . SER B 1 347 ? 141.398 121.351 123.054 1.00 55.23 347 SER B O 1
ATOM 4620 N N . TYR B 1 348 ? 140.767 119.750 124.497 1.00 52.85 348 TYR B N 1
ATOM 4621 C CA . TYR B 1 348 ? 140.821 118.714 123.471 1.00 52.85 348 TYR B CA 1
ATOM 4622 C C . TYR B 1 348 ? 139.812 118.967 122.354 1.00 52.85 348 TYR B C 1
ATOM 4623 O O . TYR B 1 348 ? 140.111 118.731 121.174 1.00 52.85 348 TYR B O 1
ATOM 4632 N N . ASN B 1 349 ? 138.624 119.466 122.698 1.00 52.80 349 ASN B N 1
ATOM 4633 C CA . ASN B 1 349 ? 137.671 119.857 121.666 1.00 52.80 349 ASN B CA 1
ATOM 4634 C C . ASN B 1 349 ? 138.250 120.950 120.782 1.00 52.80 349 ASN B C 1
ATOM 4635 O O . ASN B 1 349 ? 138.107 120.913 119.555 1.00 52.80 349 ASN B O 1
ATOM 4640 N N . CYS B 1 350 ? 138.914 121.932 121.393 1.00 55.09 350 CYS B N 1
ATOM 4641 C CA . CYS B 1 350 ? 139.561 122.984 120.622 1.00 55.09 350 CYS B CA 1
ATOM 4642 C C . CYS B 1 350 ? 140.717 122.444 119.798 1.00 55.09 350 CYS B C 1
ATOM 4643 O O . CYS B 1 350 ? 140.961 122.931 118.693 1.00 55.09 350 CYS B O 1
ATOM 4646 N N . VAL B 1 351 ? 141.436 121.445 120.312 1.00 54.25 351 VAL B N 1
ATOM 4647 C CA . VAL B 1 351 ? 142.483 120.799 119.525 1.00 54.25 351 VAL B CA 1
ATOM 4648 C C . VAL B 1 351 ? 141.898 120.232 118.240 1.00 54.25 351 VAL B C 1
ATOM 4649 O O . VAL B 1 351 ? 142.397 120.490 117.136 1.00 54.25 351 VAL B O 1
ATOM 4653 N N . LEU B 1 352 ? 140.813 119.465 118.366 1.00 53.58 352 LEU B N 1
ATOM 4654 C CA . LEU B 1 352 ? 140.205 118.856 117.188 1.00 53.58 352 LEU B CA 1
ATOM 4655 C C . LEU B 1 352 ? 139.654 119.910 116.235 1.00 53.58 352 LEU B C 1
ATOM 4656 O O . LEU B 1 352 ? 139.809 119.792 115.014 1.00 53.58 352 LEU B O 1
ATOM 4661 N N . SER B 1 353 ? 139.008 120.949 116.772 1.00 55.02 353 SER B N 1
ATOM 4662 C CA . SER B 1 353 ? 138.449 121.994 115.918 1.00 55.02 353 SER B CA 1
ATOM 4663 C C . SER B 1 353 ? 139.538 122.746 115.167 1.00 55.02 353 SER B C 1
ATOM 4664 O O . SER B 1 353 ? 139.387 123.045 113.978 1.00 55.02 353 SER B O 1
ATOM 4667 N N . CYS B 1 354 ? 140.636 123.075 115.848 1.00 57.44 354 CYS B N 1
ATOM 4668 C CA . CYS B 1 354 ? 141.723 123.790 115.195 1.00 57.44 354 CYS B CA 1
ATOM 4669 C C . CYS B 1 354 ? 142.389 122.926 114.136 1.00 57.44 354 CYS B C 1
ATOM 4670 O O . CYS B 1 354 ? 142.800 123.433 113.088 1.00 57.44 354 CYS B O 1
ATOM 4673 N N . ILE B 1 355 ? 142.519 121.623 114.390 1.00 57.21 355 ILE B N 1
ATOM 4674 C CA . ILE B 1 355 ? 143.060 120.738 113.363 1.00 57.21 355 ILE B CA 1
ATOM 4675 C C . ILE B 1 355 ? 142.139 120.708 112.152 1.00 57.21 355 ILE B C 1
ATOM 4676 O O . ILE B 1 355 ? 142.586 120.831 111.007 1.00 57.21 355 ILE B O 1
ATOM 4681 N N . ALA B 1 356 ? 140.834 120.552 112.386 1.00 57.15 356 ALA B N 1
ATOM 4682 C CA . ALA B 1 356 ? 139.899 120.378 111.280 1.00 57.15 356 ALA B CA 1
ATOM 4683 C C . ALA B 1 356 ? 139.785 121.640 110.434 1.00 57.15 356 ALA B C 1
ATOM 4684 O O . ALA B 1 356 ? 139.915 121.588 109.207 1.00 57.15 356 ALA B O 1
ATOM 4686 N N . ILE B 1 357 ? 139.541 122.786 111.067 1.00 57.02 357 ILE B N 1
ATOM 4687 C CA . ILE B 1 357 ? 139.316 124.007 110.302 1.00 57.02 357 ILE B CA 1
ATOM 4688 C C . ILE B 1 357 ? 140.625 124.537 109.732 1.00 57.02 357 ILE B C 1
ATOM 4689 O O . ILE B 1 357 ? 140.665 125.056 108.612 1.00 57.02 357 ILE B O 1
ATOM 4694 N N . GLY B 1 358 ? 141.713 124.411 110.482 1.00 60.05 358 GLY B N 1
ATOM 4695 C CA . GLY B 1 358 ? 142.980 124.970 110.061 1.00 60.05 358 GLY B CA 1
ATOM 4696 C C . GLY B 1 358 ? 143.813 124.066 109.179 1.00 60.05 358 GLY B C 1
ATOM 4697 O O . GLY B 1 358 ? 144.853 123.563 109.607 1.00 60.05 358 GLY B O 1
ATOM 4698 N N . GLY B 1 359 ? 143.369 123.846 107.946 1.00 62.35 359 GLY B N 1
ATOM 4699 C CA . GLY B 1 359 ? 144.145 123.135 106.949 1.00 62.35 359 GLY B CA 1
ATOM 4700 C C . GLY B 1 359 ? 143.587 121.790 106.541 1.00 62.35 359 GLY B C 1
ATOM 4701 O O . GLY B 1 359 ? 143.953 121.285 105.472 1.00 62.35 359 GLY B O 1
ATOM 4702 N N . MET B 1 360 ? 142.712 121.187 107.342 1.00 61.62 360 MET B N 1
ATOM 4703 C CA . MET B 1 360 ? 142.254 119.837 107.033 1.00 61.62 360 MET B CA 1
ATOM 4704 C C . MET B 1 360 ? 141.077 119.862 106.065 1.00 61.62 360 MET B C 1
ATOM 4705 O O . MET B 1 360 ? 141.132 119.262 104.988 1.00 61.62 360 MET B O 1
ATOM 4710 N N . PHE B 1 361 ? 140.002 120.553 106.433 1.00 60.14 361 PHE B N 1
ATOM 4711 C CA . PHE B 1 361 ? 138.831 120.668 105.578 1.00 60.14 361 PHE B CA 1
ATOM 4712 C C . PHE B 1 361 ? 138.685 122.042 104.949 1.00 60.14 361 PHE B C 1
ATOM 4713 O O . PHE B 1 361 ? 137.808 122.227 104.100 1.00 60.14 361 PHE B O 1
ATOM 4721 N N . TYR B 1 362 ? 139.513 122.998 105.342 1.00 60.36 362 TYR B N 1
ATOM 4722 C CA . TYR B 1 362 ? 139.712 124.241 104.619 1.00 60.36 362 TYR B CA 1
ATOM 4723 C C . TYR B 1 362 ? 141.152 124.278 104.137 1.00 60.36 362 TYR B C 1
ATOM 4724 O O . TYR B 1 362 ? 142.029 123.622 104.700 1.00 60.36 362 TYR B O 1
ATOM 4733 N N . ALA B 1 363 ? 141.394 125.031 103.074 1.00 64.08 363 ALA B N 1
ATOM 4734 C CA . ALA B 1 363 ? 142.752 125.217 102.592 1.00 64.08 363 ALA B CA 1
ATOM 4735 C C . ALA B 1 363 ? 143.497 126.148 103.534 1.00 64.08 363 ALA B C 1
ATOM 4736 O O . ALA B 1 363 ? 142.995 127.222 103.875 1.00 64.08 363 ALA B O 1
ATOM 4738 N N . LEU B 1 364 ? 144.696 125.751 103.946 1.00 63.48 364 LEU B N 1
ATOM 4739 C CA . LEU B 1 364 ? 145.425 126.514 104.955 1.00 63.48 364 LEU B CA 1
ATOM 4740 C C . LEU B 1 364 ? 145.923 127.822 104.357 1.00 63.48 364 LEU B C 1
ATOM 4741 O O . LEU B 1 364 ? 146.908 127.853 103.619 1.00 63.48 364 LEU B O 1
ATOM 4746 N N . THR B 1 365 ? 145.232 128.908 104.681 1.00 64.59 365 THR B N 1
ATOM 4747 C CA . THR B 1 365 ? 145.696 130.263 104.438 1.00 64.59 365 THR B CA 1
ATOM 4748 C C . THR B 1 365 ? 145.652 131.006 105.764 1.00 64.59 365 THR B C 1
ATOM 4749 O O . THR B 1 365 ? 145.183 130.476 106.774 1.00 64.59 365 THR B O 1
ATOM 4753 N N . TRP B 1 366 ? 146.151 132.242 105.774 1.00 63.30 366 TRP B N 1
ATOM 4754 C CA . TRP B 1 366 ? 146.111 133.003 107.018 1.00 63.30 366 TRP B CA 1
ATOM 4755 C C . TRP B 1 366 ? 144.678 133.326 107.419 1.00 63.30 366 TRP B C 1
ATOM 4756 O O . TRP B 1 366 ? 144.356 133.334 108.611 1.00 63.30 366 TRP B O 1
ATOM 4767 N N . GLN B 1 367 ? 143.804 133.574 106.442 1.00 63.63 367 GLN B N 1
ATOM 4768 C CA . GLN B 1 367 ? 142.387 133.738 106.746 1.00 63.63 367 GLN B CA 1
ATOM 4769 C C . GLN B 1 367 ? 141.807 132.463 107.339 1.00 63.63 367 GLN B C 1
ATOM 4770 O O . GLN B 1 367 ? 141.039 132.508 108.305 1.00 63.63 367 GLN B O 1
ATOM 4776 N N . THR B 1 368 ? 142.173 131.312 106.779 1.00 62.39 368 THR B N 1
ATOM 4777 C CA . THR B 1 368 ? 141.689 130.047 107.312 1.00 62.39 368 THR B CA 1
ATOM 4778 C C . THR B 1 368 ? 142.298 129.747 108.676 1.00 62.39 368 THR B C 1
ATOM 4779 O O . THR B 1 368 ? 141.631 129.161 109.532 1.00 62.39 368 THR B O 1
ATOM 4783 N N . HIS B 1 369 ? 143.543 130.160 108.911 1.00 61.91 369 HIS B N 1
ATOM 4784 C CA . HIS B 1 369 ? 144.128 130.007 110.239 1.00 61.91 369 HIS B CA 1
ATOM 4785 C C . HIS B 1 369 ? 143.393 130.859 111.271 1.00 61.91 369 HIS B C 1
ATOM 4786 O O . HIS B 1 369 ? 143.135 130.402 112.393 1.00 61.91 369 HIS B O 1
ATOM 4793 N N . LEU B 1 370 ? 143.050 132.098 110.915 1.00 60.29 370 LEU B N 1
ATOM 4794 C CA . LEU B 1 370 ? 142.252 132.924 111.816 1.00 60.29 370 LEU B CA 1
ATOM 4795 C C . LEU B 1 370 ? 140.884 132.304 112.058 1.00 60.29 370 LEU B C 1
ATOM 4796 O O . LEU B 1 370 ? 140.373 132.324 113.186 1.00 60.29 370 LEU B O 1
ATOM 4801 N N . LEU B 1 371 ? 140.269 131.766 111.007 1.00 58.78 371 LEU B N 1
ATOM 4802 C CA . LEU B 1 371 ? 138.990 131.087 111.167 1.00 58.78 371 LEU B CA 1
ATOM 4803 C C . LEU B 1 371 ? 139.124 129.889 112.093 1.00 58.78 371 LEU B C 1
ATOM 4804 O O . LEU B 1 371 ? 138.217 129.596 112.873 1.00 58.78 371 LEU B O 1
ATOM 4809 N N . ALA B 1 372 ? 140.253 129.185 112.018 1.00 58.17 372 ALA B N 1
ATOM 4810 C CA . ALA B 1 372 ? 140.500 128.065 112.918 1.00 58.17 372 ALA B CA 1
ATOM 4811 C C . ALA B 1 372 ? 140.615 128.531 114.360 1.00 58.17 372 ALA B C 1
ATOM 4812 O O . ALA B 1 372 ? 140.089 127.885 115.269 1.00 58.17 372 ALA B O 1
ATOM 4814 N N . LEU B 1 373 ? 141.309 129.646 114.589 1.00 57.03 373 LEU B N 1
ATOM 4815 C CA . LEU B 1 373 ? 141.407 130.189 115.943 1.00 57.03 373 LEU B CA 1
ATOM 4816 C C . LEU B 1 373 ? 140.034 130.560 116.489 1.00 57.03 373 LEU B C 1
ATOM 4817 O O . LEU B 1 373 ? 139.699 130.240 117.638 1.00 57.03 373 LEU B O 1
ATOM 4822 N N . ILE B 1 374 ? 139.222 131.232 115.673 1.00 57.66 374 ILE B N 1
ATOM 4823 C CA . ILE B 1 374 ? 137.895 131.642 116.120 1.00 57.66 374 ILE B CA 1
ATOM 4824 C C . ILE B 1 374 ? 137.010 130.425 116.362 1.00 57.66 374 ILE B C 1
ATOM 4825 O O . ILE B 1 374 ? 136.241 130.381 117.330 1.00 57.66 374 ILE B O 1
ATOM 4830 N N . CYS B 1 375 ? 137.111 129.415 115.495 1.00 57.34 375 CYS B N 1
ATOM 4831 C CA . CYS B 1 375 ? 136.341 128.194 115.682 1.00 57.34 375 CYS B CA 1
ATOM 4832 C C . CYS B 1 375 ? 136.761 127.468 116.948 1.00 57.34 375 CYS B C 1
ATOM 4833 O O . CYS B 1 375 ? 135.918 126.921 117.659 1.00 57.34 375 CYS B O 1
ATOM 4836 N N . ALA B 1 376 ? 138.060 127.454 117.251 1.00 55.92 376 ALA B N 1
ATOM 4837 C CA . ALA B 1 376 ? 138.525 126.813 118.475 1.00 55.92 376 ALA B CA 1
ATOM 4838 C C . ALA B 1 376 ? 138.030 127.550 119.712 1.00 55.92 376 ALA B C 1
ATOM 4839 O O . ALA B 1 376 ? 137.650 126.920 120.704 1.00 55.92 376 ALA B O 1
ATOM 4841 N N . LEU B 1 377 ? 138.025 128.884 119.678 1.00 54.56 377 LEU B N 1
ATOM 4842 C CA . LEU B 1 377 ? 137.506 129.648 120.811 1.00 54.56 377 LEU B CA 1
ATOM 4843 C C . LEU B 1 377 ? 136.017 129.385 121.019 1.00 54.56 377 LEU B C 1
ATOM 4844 O O . LEU B 1 377 ? 135.558 129.114 122.143 1.00 54.56 377 LEU B O 1
ATOM 4849 N N . PHE B 1 378 ? 135.243 129.463 119.936 1.00 55.26 378 PHE B N 1
ATOM 4850 C CA . PHE B 1 378 ? 133.816 129.193 120.028 1.00 55.26 378 PHE B CA 1
ATOM 4851 C C . PHE B 1 378 ? 133.563 127.758 120.456 1.00 55.26 378 PHE B C 1
ATOM 4852 O O . PHE B 1 378 ? 132.599 127.487 121.176 1.00 55.26 378 PHE B O 1
ATOM 4860 N N . CYS B 1 379 ? 134.430 126.833 120.045 1.00 55.04 379 CYS B N 1
ATOM 4861 C CA . CYS B 1 379 ? 134.321 125.444 120.465 1.00 55.04 379 CYS B CA 1
ATOM 4862 C C . CYS B 1 379 ? 134.591 125.292 121.952 1.00 55.04 379 CYS B C 1
ATOM 4863 O O . CYS B 1 379 ? 133.934 124.496 122.620 1.00 55.04 379 CYS B O 1
ATOM 4866 N N . ALA B 1 380 ? 135.560 126.034 122.487 1.00 51.83 380 ALA B N 1
ATOM 4867 C CA . ALA B 1 380 ? 135.821 125.981 123.921 1.00 51.83 380 ALA B CA 1
ATOM 4868 C C . ALA B 1 380 ? 134.606 126.443 124.712 1.00 51.83 380 ALA B C 1
ATOM 4869 O O . ALA B 1 380 ? 134.199 125.804 125.694 1.00 51.83 380 ALA B O 1
ATOM 4871 N N . TYR B 1 381 ? 133.999 127.549 124.287 1.00 50.22 381 TYR B N 1
ATOM 4872 C CA . TYR B 1 381 ? 132.842 128.046 125.029 1.00 50.22 381 TYR B CA 1
ATOM 4873 C C . TYR B 1 381 ? 131.629 127.138 124.854 1.00 50.22 381 TYR B C 1
ATOM 4874 O O . TYR B 1 381 ? 130.888 126.883 125.814 1.00 50.22 381 TYR B O 1
ATOM 4883 N N . MET B 1 382 ? 131.421 126.615 123.644 1.00 52.04 382 MET B N 1
ATOM 4884 C CA . MET B 1 382 ? 130.344 125.661 123.423 1.00 52.04 382 MET B CA 1
ATOM 4885 C C . MET B 1 382 ? 130.576 124.376 124.203 1.00 52.04 382 MET B C 1
ATOM 4886 O O . MET B 1 382 ? 129.619 123.733 124.635 1.00 52.04 382 MET B O 1
ATOM 4891 N N . GLU B 1 383 ? 131.838 123.999 124.408 1.00 52.35 383 GLU B N 1
ATOM 4892 C CA . GLU B 1 383 ? 132.159 122.828 125.209 1.00 52.35 383 GLU B CA 1
ATOM 4893 C C . GLU B 1 383 ? 131.834 123.060 126.672 1.00 52.35 383 GLU B C 1
ATOM 4894 O O . GLU B 1 383 ? 131.313 122.165 127.342 1.00 52.35 383 GLU B O 1
ATOM 4900 N N . ALA B 1 384 ? 132.129 124.254 127.184 1.00 49.03 384 ALA B N 1
ATOM 4901 C CA . ALA B 1 384 ? 131.704 124.587 128.540 1.00 49.03 384 ALA B CA 1
ATOM 4902 C C . ALA B 1 384 ? 130.190 124.487 128.670 1.00 49.03 384 ALA B C 1
ATOM 4903 O O . ALA B 1 384 ? 129.668 123.893 129.623 1.00 49.03 384 ALA B O 1
ATOM 4905 N N . ALA B 1 385 ? 129.470 125.043 127.694 1.00 48.37 385 ALA B N 1
ATOM 4906 C CA . ALA B 1 385 ? 128.012 124.996 127.721 1.00 48.37 385 ALA B CA 1
ATOM 4907 C C . ALA B 1 385 ? 127.498 123.563 127.698 1.00 48.37 385 ALA B C 1
ATOM 4908 O O . ALA B 1 385 ? 126.625 123.190 128.487 1.00 48.37 385 ALA B O 1
ATOM 4910 N N . ILE B 1 386 ? 128.030 122.747 126.789 1.00 49.38 386 ILE B N 1
ATOM 4911 C CA . ILE B 1 386 ? 127.539 121.387 126.615 1.00 49.38 386 ILE B CA 1
ATOM 4912 C C . ILE B 1 386 ? 127.880 120.536 127.828 1.00 49.38 386 ILE B C 1
ATOM 4913 O O . ILE B 1 386 ? 127.077 119.706 128.262 1.00 49.38 386 ILE B O 1
ATOM 4918 N N . SER B 1 387 ? 129.069 120.730 128.399 1.00 49.44 387 SER B N 1
ATOM 4919 C CA . SER B 1 387 ? 129.429 120.008 129.610 1.00 49.44 387 SER B CA 1
ATOM 4920 C C . SER B 1 387 ? 128.496 120.364 130.757 1.00 49.44 387 SER B C 1
ATOM 4921 O O . SER B 1 387 ? 128.023 119.478 131.477 1.00 49.44 387 SER B O 1
ATOM 4924 N N . ASN B 1 388 ? 128.199 121.654 130.930 1.00 49.10 388 ASN B N 1
ATOM 4925 C CA . ASN B 1 388 ? 127.281 122.051 131.990 1.00 49.10 388 ASN B CA 1
ATOM 4926 C C . ASN B 1 388 ? 125.890 121.475 131.764 1.00 49.10 388 ASN B C 1
ATOM 4927 O O . ASN B 1 388 ? 125.241 121.014 132.709 1.00 49.10 388 ASN B O 1
ATOM 4932 N N . ILE B 1 389 ? 125.410 121.498 130.520 1.00 49.56 389 ILE B N 1
ATOM 4933 C CA . ILE B 1 389 ? 124.073 120.990 130.227 1.00 49.56 389 ILE B CA 1
ATOM 4934 C C . ILE B 1 389 ? 124.002 119.491 130.482 1.00 49.56 389 ILE B C 1
ATOM 4935 O O . ILE B 1 389 ? 123.059 118.993 131.105 1.00 49.56 389 ILE B O 1
ATOM 4940 N N . MET B 1 390 ? 125.001 118.747 130.008 1.00 51.92 390 MET B N 1
ATOM 4941 C CA . MET B 1 390 ? 124.945 117.296 130.078 1.00 51.92 390 MET B CA 1
ATOM 4942 C C . MET B 1 390 ? 125.344 116.749 131.439 1.00 51.92 390 MET B C 1
ATOM 4943 O O . MET B 1 390 ? 125.080 115.576 131.713 1.00 51.92 390 MET B O 1
ATOM 4948 N N . S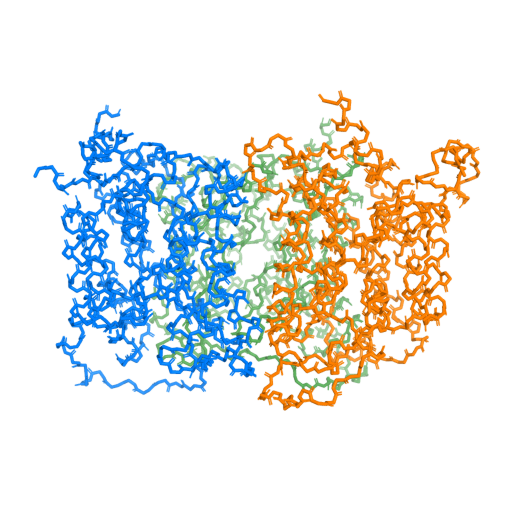ER B 1 391 ? 125.969 117.557 132.297 1.00 52.47 391 SER B N 1
ATOM 4949 C CA . SER B 1 391 ? 126.202 117.105 133.662 1.00 52.47 391 SER B CA 1
ATOM 4950 C C . SER B 1 391 ? 124.907 116.996 134.454 1.00 52.47 391 SER B C 1
ATOM 4951 O O . SER B 1 391 ? 124.880 116.312 135.481 1.00 52.47 391 SER B O 1
ATOM 4954 N N . VAL B 1 392 ? 123.839 117.652 134.000 1.00 51.47 392 VAL B N 1
ATOM 4955 C CA . VAL B 1 392 ? 122.554 117.554 134.681 1.00 51.47 392 VAL B CA 1
ATOM 4956 C C . VAL B 1 392 ? 121.988 116.145 134.556 1.00 51.47 392 VAL B C 1
ATOM 4957 O O . VAL B 1 392 ? 121.358 115.631 135.488 1.00 51.47 392 VAL B O 1
ATOM 4961 N N . VAL B 1 393 ? 122.203 115.497 133.414 1.00 51.28 393 VAL B N 1
ATOM 4962 C CA . VAL B 1 393 ? 121.749 114.127 133.214 1.00 51.28 393 VAL B CA 1
ATOM 4963 C C . VAL B 1 393 ? 122.888 113.167 133.530 1.00 51.28 393 VAL B C 1
ATOM 4964 O O . VAL B 1 393 ? 122.771 111.957 133.314 1.00 51.28 393 VAL B O 1
ATOM 4968 N N . GLY B 1 394 ? 123.995 113.699 134.039 1.00 51.38 394 GLY B N 1
ATOM 4969 C CA . GLY B 1 394 ? 125.093 112.870 134.489 1.00 51.38 394 GLY B CA 1
ATOM 4970 C C . GLY B 1 394 ? 125.951 112.270 133.403 1.00 51.38 394 GLY B C 1
ATOM 4971 O O . GLY B 1 394 ? 126.536 111.205 133.615 1.00 51.38 394 GLY B O 1
ATOM 4972 N N . VAL B 1 395 ? 126.058 112.920 132.251 1.00 50.93 395 VAL B N 1
ATOM 4973 C CA . VAL B 1 395 ? 126.802 112.375 131.119 1.00 50.93 395 VAL B CA 1
ATOM 4974 C C . VAL B 1 395 ? 127.988 113.282 130.808 1.00 50.93 395 VAL B C 1
ATOM 4975 O O . VAL B 1 395 ? 127.865 114.511 130.895 1.00 50.93 395 VAL B O 1
ATOM 4979 N N . PRO B 1 396 ? 129.152 112.728 130.466 1.00 51.15 396 PRO B N 1
ATOM 4980 C CA . PRO B 1 396 ? 130.283 113.573 130.097 1.00 51.15 396 PRO B CA 1
ATOM 4981 C C . PRO B 1 396 ? 130.023 114.294 128.787 1.00 51.15 396 PRO B C 1
ATOM 4982 O O . PRO B 1 396 ? 129.240 113.820 127.945 1.00 51.15 396 PRO B O 1
ATOM 4986 N N . PRO B 1 397 ? 130.661 115.446 128.566 1.00 51.52 397 PRO B N 1
ATOM 4987 C CA . PRO B 1 397 ? 130.397 116.206 127.334 1.00 51.52 397 PRO B CA 1
ATOM 4988 C C . PRO B 1 397 ? 130.868 115.516 126.066 1.00 51.52 397 PRO B C 1
ATOM 4989 O O . PRO B 1 397 ? 130.295 115.766 125.001 1.00 51.52 397 PRO B O 1
ATOM 4993 N N . GLY B 1 398 ? 131.891 114.667 126.137 1.00 51.82 398 GLY B N 1
ATOM 4994 C CA . GLY B 1 398 ? 132.396 114.054 124.926 1.00 51.82 398 GLY B CA 1
ATOM 4995 C C . GLY B 1 398 ? 133.027 115.083 124.004 1.00 51.82 398 GLY B C 1
ATOM 4996 O O . GLY B 1 398 ? 133.661 116.044 124.439 1.00 51.82 398 GLY B O 1
ATOM 4997 N N . THR B 1 399 ? 132.852 114.872 122.704 1.00 49.57 399 THR B N 1
ATOM 4998 C CA . THR B 1 399 ? 133.323 115.801 121.684 1.00 49.57 399 THR B CA 1
ATOM 4999 C C . THR B 1 399 ? 132.157 116.372 120.890 1.00 49.57 399 THR B C 1
ATOM 5000 O O . THR B 1 399 ? 132.262 116.611 119.689 1.00 49.57 399 THR B O 1
ATOM 5004 N N . TRP B 1 400 ? 131.023 116.592 121.559 1.00 48.45 400 TRP B N 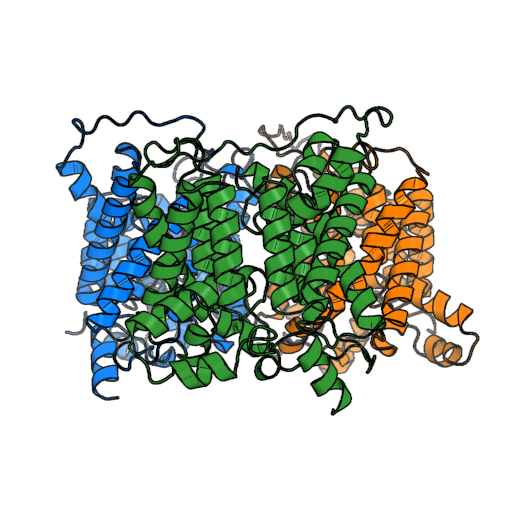1
ATOM 5005 C CA . TRP B 1 400 ? 129.880 117.210 120.896 1.00 48.45 400 TRP B CA 1
ATOM 5006 C C . TRP B 1 400 ? 130.224 118.605 120.401 1.00 48.45 400 TRP B C 1
ATOM 5007 O O . TRP B 1 400 ? 129.853 118.988 119.285 1.00 48.45 400 TRP B O 1
ATOM 5018 N N . ALA B 1 401 ? 130.928 119.382 121.225 1.00 51.10 401 ALA B N 1
ATOM 5019 C CA . ALA B 1 401 ? 131.235 120.761 120.872 1.00 51.10 401 ALA B CA 1
ATOM 5020 C C . ALA B 1 401 ? 132.105 120.837 119.630 1.00 51.10 401 ALA B C 1
ATOM 5021 O O . ALA B 1 401 ? 131.883 121.689 118.766 1.00 51.10 401 ALA B O 1
ATOM 5023 N N . PHE B 1 402 ? 133.112 119.968 119.528 1.00 51.60 402 PHE B N 1
ATOM 5024 C CA . PHE B 1 402 ? 133.962 119.971 118.345 1.00 51.60 402 PHE B CA 1
ATOM 5025 C C . PHE B 1 402 ? 133.148 119.675 117.096 1.00 51.60 402 PHE B C 1
ATOM 5026 O O . PHE B 1 402 ? 133.269 120.373 116.084 1.00 51.60 402 PHE B O 1
ATOM 5034 N N . CYS B 1 403 ? 132.296 118.652 117.154 1.00 52.22 403 CYS B N 1
ATOM 5035 C CA . CYS B 1 403 ? 131.498 118.288 115.990 1.00 52.22 403 CYS B CA 1
ATOM 5036 C C . CYS B 1 403 ? 130.587 119.435 115.577 1.00 52.22 403 CYS B C 1
ATOM 5037 O O . CYS B 1 403 ? 130.546 119.815 114.403 1.00 52.22 403 CYS B O 1
ATOM 5040 N N . LEU B 1 404 ? 129.874 120.021 116.539 1.00 52.46 404 LEU B N 1
ATOM 5041 C CA . LEU B 1 404 ? 128.928 121.082 116.210 1.00 52.46 404 LEU B CA 1
ATOM 5042 C C . LEU B 1 404 ? 129.640 122.326 115.693 1.00 52.46 404 LEU B C 1
ATOM 5043 O O . LEU B 1 404 ? 129.227 122.911 114.688 1.00 52.46 404 LEU B O 1
ATOM 5048 N N . ALA B 1 405 ? 130.718 122.744 116.360 1.00 52.82 405 ALA B N 1
ATOM 5049 C CA . ALA B 1 405 ? 131.436 123.940 115.937 1.00 52.82 405 ALA B CA 1
ATOM 5050 C C . ALA B 1 405 ? 132.065 123.755 114.563 1.00 52.82 405 ALA B C 1
ATOM 5051 O O . ALA B 1 405 ? 132.013 124.660 113.722 1.00 52.82 405 ALA B O 1
ATOM 5053 N N . THR B 1 406 ? 132.669 122.591 114.315 1.00 54.25 406 THR B N 1
ATOM 5054 C CA . THR B 1 406 ? 133.285 122.352 113.017 1.00 54.25 406 THR B CA 1
ATOM 5055 C C . THR B 1 406 ? 132.239 122.264 111.916 1.00 54.25 406 THR B C 1
ATOM 5056 O O . THR B 1 406 ? 132.460 122.764 110.809 1.00 54.25 406 THR B O 1
ATOM 5060 N N . ILE B 1 407 ? 131.092 121.640 112.192 1.00 54.46 407 ILE B N 1
ATOM 5061 C CA . ILE B 1 407 ? 130.029 121.596 111.194 1.00 54.46 407 ILE B CA 1
ATOM 5062 C C . ILE B 1 407 ? 129.525 123.000 110.896 1.00 54.46 407 ILE B C 1
ATOM 5063 O O . ILE B 1 407 ? 129.276 123.354 109.739 1.00 54.46 407 ILE B O 1
ATOM 5068 N N . ILE B 1 408 ? 129.383 123.829 111.934 1.00 53.46 408 ILE B N 1
ATOM 5069 C CA . ILE B 1 408 ? 128.925 125.200 111.737 1.00 53.46 408 ILE B CA 1
ATOM 5070 C C . ILE B 1 408 ? 129.915 125.978 110.884 1.00 53.46 408 ILE B C 1
ATOM 5071 O O . ILE B 1 408 ? 129.526 126.703 109.962 1.00 53.46 408 ILE B O 1
ATOM 5076 N N . PHE B 1 409 ? 131.208 125.841 111.170 1.00 55.44 409 PHE B N 1
ATOM 5077 C CA . PHE B 1 409 ? 132.203 126.606 110.431 1.00 55.44 409 PHE B CA 1
ATOM 5078 C C . PHE B 1 409 ? 132.491 126.027 109.052 1.00 55.44 409 PHE B C 1
ATOM 5079 O O . PHE B 1 409 ? 133.085 126.718 108.220 1.00 55.44 409 PHE B O 1
ATOM 5087 N N . LEU B 1 410 ? 132.090 124.785 108.792 1.00 56.53 410 LEU B N 1
ATOM 5088 C CA . LEU B 1 410 ? 132.159 124.261 107.435 1.00 56.53 410 LEU B CA 1
ATOM 5089 C C . LEU B 1 410 ? 130.951 124.692 106.617 1.00 56.53 410 LEU B C 1
ATOM 5090 O O . LEU B 1 410 ? 131.077 124.974 105.422 1.00 56.53 410 LEU B O 1
ATOM 5095 N N . LEU B 1 411 ? 129.776 124.749 107.241 1.00 55.40 411 LEU B N 1
ATOM 5096 C CA . LEU B 1 411 ? 128.581 125.225 106.561 1.00 55.40 411 LEU B CA 1
ATOM 5097 C C . LEU B 1 411 ? 128.601 126.728 106.329 1.00 55.40 411 LEU B C 1
ATOM 5098 O O . LEU B 1 411 ? 127.778 127.227 105.558 1.00 55.40 411 LEU B O 1
ATOM 5103 N N . LEU B 1 412 ? 129.506 127.451 106.977 1.00 57.55 412 LEU B N 1
ATOM 5104 C CA . LEU B 1 412 ? 129.615 128.885 106.769 1.00 57.55 412 LEU B CA 1
ATOM 5105 C C . LEU B 1 412 ? 130.015 129.184 105.331 1.00 57.55 412 LEU B C 1
ATOM 5106 O O . LEU B 1 412 ? 130.950 128.582 104.795 1.00 57.55 412 LEU B O 1
ATOM 5111 N N . THR B 1 413 ? 129.301 130.113 104.704 1.00 61.51 413 THR B N 1
ATOM 5112 C CA . THR B 1 413 ? 129.566 130.517 103.330 1.00 61.51 413 THR B CA 1
ATOM 5113 C C . THR B 1 413 ? 130.037 131.961 103.325 1.00 61.51 413 THR B C 1
ATOM 5114 O O . THR B 1 413 ? 129.341 132.846 103.832 1.00 61.51 413 THR B O 1
ATOM 5118 N N . THR B 1 414 ? 131.212 132.195 102.755 1.00 66.54 414 THR B N 1
ATOM 5119 C CA . THR B 1 414 ? 131.755 133.529 102.571 1.00 66.54 414 THR B CA 1
ATOM 5120 C C . THR B 1 414 ? 132.084 133.736 101.100 1.00 66.54 414 THR B C 1
ATOM 5121 O O . THR B 1 414 ? 132.258 132.779 100.342 1.00 66.54 414 THR B O 1
ATOM 5125 N N . ASN B 1 415 ? 132.162 134.998 100.697 1.00 69.44 415 ASN B N 1
ATOM 5126 C CA . ASN B 1 415 ? 132.605 135.330 99.351 1.00 69.44 415 ASN B CA 1
ATOM 5127 C C . ASN B 1 415 ? 134.121 135.428 99.247 1.00 69.44 415 ASN B C 1
ATOM 5128 O O . ASN B 1 415 ? 134.636 135.754 98.174 1.00 69.44 415 ASN B O 1
ATOM 5133 N N . ASN B 1 416 ? 134.833 135.159 100.330 1.00 69.77 416 ASN B N 1
ATOM 5134 C CA . ASN B 1 416 ? 136.286 135.228 100.333 1.00 69.77 416 ASN B CA 1
ATOM 5135 C C . ASN B 1 416 ? 136.867 134.080 99.521 1.00 69.77 416 ASN B C 1
ATOM 5136 O O . ASN B 1 416 ? 136.577 132.915 99.817 1.00 69.77 416 ASN B O 1
ATOM 5141 N N . PRO B 1 417 ? 137.674 134.351 98.492 1.00 69.23 417 PRO B N 1
ATOM 5142 C CA . PRO B 1 417 ? 138.316 133.251 97.760 1.00 69.23 417 PRO B CA 1
ATOM 5143 C C . PRO B 1 417 ? 139.393 132.542 98.558 1.00 69.23 417 PRO B C 1
ATOM 5144 O O . PRO B 1 417 ? 139.696 131.382 98.260 1.00 69.23 417 PRO B O 1
ATOM 5148 N N . ALA B 1 418 ? 139.979 133.196 99.559 1.00 68.12 418 ALA B N 1
ATOM 5149 C CA . ALA B 1 418 ? 141.038 132.590 100.351 1.00 68.12 418 ALA B CA 1
ATOM 5150 C C . ALA B 1 418 ? 140.518 131.609 101.390 1.00 68.12 418 ALA B C 1
ATOM 5151 O O . ALA B 1 418 ? 141.308 130.829 101.930 1.00 68.12 418 ALA B O 1
ATOM 5153 N N . ILE B 1 419 ? 139.225 131.630 101.685 1.00 66.34 419 ILE B N 1
ATOM 5154 C CA . ILE B 1 419 ? 138.609 130.659 102.584 1.00 66.34 419 ILE B CA 1
ATOM 5155 C C . ILE B 1 419 ? 137.979 129.611 101.674 1.00 66.34 419 ILE B C 1
ATOM 5156 O O . ILE B 1 419 ? 136.824 129.719 101.265 1.00 66.34 419 ILE B O 1
ATOM 5161 N N . PHE B 1 420 ? 138.756 128.584 101.350 1.00 64.71 420 PHE B N 1
ATOM 5162 C CA . PHE B 1 420 ? 138.381 127.590 100.354 1.00 64.71 420 PHE B CA 1
ATOM 5163 C C . PHE B 1 420 ? 138.092 126.266 101.046 1.00 64.71 420 PHE B C 1
ATOM 5164 O O . PHE B 1 420 ? 138.964 125.712 101.721 1.00 64.71 420 PHE B O 1
ATOM 5172 N N . ARG B 1 421 ? 136.876 125.762 100.872 1.00 62.38 421 ARG B N 1
ATOM 5173 C CA . ARG B 1 421 ? 136.489 124.465 101.408 1.00 62.38 421 ARG B CA 1
ATOM 5174 C C . ARG B 1 421 ? 136.791 123.392 100.373 1.00 62.38 421 ARG B C 1
ATOM 5175 O O . ARG B 1 421 ? 136.177 123.366 99.303 1.00 62.38 421 ARG B O 1
ATOM 5183 N N . LEU B 1 422 ? 137.734 122.511 100.689 1.00 65.15 422 LEU B N 1
ATOM 5184 C CA . LEU B 1 422 ? 138.100 121.469 99.750 1.00 65.15 422 LEU B CA 1
ATOM 5185 C C . LEU B 1 422 ? 136.981 120.439 99.630 1.00 65.15 422 LEU B C 1
ATOM 5186 O O . LEU B 1 422 ? 136.245 120.193 100.590 1.00 65.15 422 LEU B O 1
ATOM 5191 N N . PRO B 1 423 ? 136.817 119.838 98.454 1.00 67.84 423 PRO B N 1
ATOM 5192 C CA . PRO B 1 423 ? 135.897 118.703 98.336 1.00 67.84 423 PRO B CA 1
ATOM 5193 C C . PRO B 1 423 ? 136.347 117.563 99.234 1.00 67.84 423 PRO B C 1
ATOM 5194 O O . PRO B 1 423 ? 137.543 117.342 99.431 1.00 67.84 423 PRO B O 1
ATOM 5198 N N . LEU B 1 424 ? 135.371 116.842 99.785 1.00 66.70 424 LEU B N 1
ATOM 5199 C CA . LEU B 1 424 ? 135.681 115.810 100.769 1.00 66.70 424 LEU B CA 1
ATOM 5200 C C . LEU B 1 424 ? 136.597 114.736 100.200 1.00 66.70 424 LEU B C 1
ATOM 5201 O O . LEU B 1 424 ? 137.395 114.150 100.939 1.00 66.70 424 LEU B O 1
ATOM 5206 N N . SER B 1 425 ? 136.505 114.463 98.900 1.00 69.89 425 SER B N 1
ATOM 5207 C CA . SER B 1 425 ? 137.345 113.444 98.288 1.00 69.89 425 SER B CA 1
ATOM 5208 C C . SER B 1 425 ? 138.785 113.900 98.098 1.00 69.89 425 SER B C 1
ATOM 5209 O O . SER B 1 425 ? 139.669 113.053 97.935 1.00 69.89 425 SER B O 1
ATOM 5212 N N . LYS B 1 426 ? 139.040 115.204 98.113 1.00 69.95 426 LYS B N 1
ATOM 5213 C CA . LYS B 1 426 ? 140.384 115.734 97.927 1.00 69.95 426 LYS B CA 1
ATOM 5214 C C . LYS B 1 426 ? 141.117 115.977 99.238 1.00 69.95 426 LYS B C 1
ATOM 5215 O O . LYS B 1 426 ? 142.267 116.424 99.212 1.00 69.95 426 LYS B O 1
ATOM 5221 N N . VAL B 1 427 ? 140.489 115.696 100.374 1.00 67.37 427 VAL B N 1
ATOM 5222 C CA . VAL B 1 427 ? 141.051 116.020 101.680 1.00 67.37 427 VAL B CA 1
ATOM 5223 C C . VAL B 1 427 ? 141.968 114.879 102.104 1.00 67.37 427 VAL B C 1
ATOM 5224 O O . VAL B 1 427 ? 141.507 113.767 102.370 1.00 67.37 427 VAL B O 1
ATOM 5228 N N . THR B 1 428 ? 143.274 115.145 102.147 1.00 67.57 428 THR B N 1
ATOM 5229 C CA . THR B 1 428 ? 144.233 114.176 102.667 1.00 67.57 428 THR B CA 1
ATOM 5230 C C . THR B 1 428 ? 144.940 114.679 103.919 1.00 67.57 428 THR B C 1
ATOM 5231 O O . THR B 1 428 ? 144.836 114.045 104.972 1.00 67.57 428 THR B O 1
ATOM 5235 N N . TYR B 1 429 ? 145.632 115.809 103.843 1.00 67.39 429 TYR B N 1
ATOM 5236 C CA . TYR B 1 429 ? 146.305 116.413 104.985 1.00 67.39 429 TYR B CA 1
ATOM 5237 C C . TYR B 1 429 ? 146.718 117.830 104.596 1.00 67.39 429 TYR B C 1
ATOM 5238 O O . TYR B 1 429 ? 146.812 118.137 103.406 1.00 67.39 429 TYR B O 1
ATOM 5247 N N . PRO B 1 430 ? 146.962 118.705 105.580 1.00 65.72 430 PRO B N 1
ATOM 5248 C CA . PRO B 1 430 ? 147.071 120.145 105.279 1.00 65.72 430 PRO B CA 1
ATOM 5249 C C . PRO B 1 430 ? 148.091 120.522 104.217 1.00 65.72 430 PRO B C 1
ATOM 5250 O O . PRO B 1 430 ? 147.830 121.449 103.444 1.00 65.72 430 PRO B O 1
ATOM 5254 N N . GLU B 1 431 ? 149.243 119.855 104.154 1.00 65.66 431 GLU B N 1
ATOM 5255 C CA . GLU B 1 431 ? 150.226 120.200 103.129 1.00 65.66 431 GLU B CA 1
ATOM 5256 C C . GLU B 1 431 ? 149.699 119.885 101.733 1.00 65.66 431 GLU B C 1
ATOM 5257 O O . GLU B 1 431 ? 149.736 120.734 100.831 1.00 65.66 431 GLU B O 1
ATOM 5263 N N . ALA B 1 432 ? 149.190 118.667 101.541 1.00 65.04 432 ALA B N 1
ATOM 5264 C CA . ALA B 1 432 ? 148.618 118.301 100.252 1.00 65.04 432 ALA B CA 1
ATOM 5265 C C . ALA B 1 432 ? 147.384 119.134 99.941 1.00 65.04 432 ALA B C 1
ATOM 5266 O O . ALA B 1 432 ? 147.140 119.487 98.783 1.00 65.04 432 ALA B O 1
ATOM 5268 N N . ASN B 1 433 ? 146.585 119.450 100.962 1.00 65.05 433 ASN B N 1
ATOM 5269 C CA . ASN B 1 433 ? 145.409 120.285 100.747 1.00 65.05 433 ASN B CA 1
ATOM 5270 C C . ASN B 1 433 ? 145.802 121.675 100.267 1.00 65.05 433 ASN B C 1
ATOM 5271 O O . ASN B 1 433 ? 145.172 122.227 99.359 1.00 65.05 433 ASN B O 1
ATOM 5276 N N . ARG B 1 434 ? 146.844 122.256 100.861 1.00 66.60 434 ARG B N 1
ATOM 5277 C CA . ARG B 1 434 ? 147.308 123.563 100.415 1.00 66.60 434 ARG B CA 1
ATOM 5278 C C . ARG B 1 434 ? 147.859 123.500 98.999 1.00 66.60 434 ARG B C 1
ATOM 5279 O O . ARG B 1 434 ? 147.639 124.420 98.204 1.00 66.60 434 ARG B O 1
ATOM 5287 N N . ILE B 1 435 ? 148.584 122.432 98.666 1.00 67.54 435 ILE B N 1
ATOM 5288 C CA . ILE B 1 435 ? 149.094 122.300 97.302 1.00 67.54 435 ILE B CA 1
ATOM 5289 C C . ILE B 1 435 ? 147.940 122.213 96.309 1.00 67.54 435 ILE B C 1
ATOM 5290 O O . ILE B 1 435 ? 147.940 122.886 95.269 1.00 67.54 435 ILE B O 1
ATOM 5295 N N . TYR B 1 436 ? 146.928 121.402 96.624 1.00 68.63 436 TYR B N 1
ATOM 5296 C CA . TYR B 1 436 ? 145.767 121.283 95.747 1.00 68.63 436 TYR B CA 1
ATOM 5297 C C . TYR B 1 436 ? 145.052 122.617 95.595 1.00 68.63 436 TYR B C 1
ATOM 5298 O O . TYR B 1 436 ? 144.612 122.972 94.496 1.00 68.63 436 TYR B O 1
ATOM 5307 N N . TYR B 1 437 ? 144.915 123.365 96.690 1.00 67.31 437 TYR B N 1
ATOM 5308 C CA . TYR B 1 437 ? 144.265 124.667 96.624 1.00 67.31 437 TYR B CA 1
ATOM 5309 C C . TYR B 1 437 ? 145.063 125.640 95.770 1.00 67.31 437 TYR B C 1
ATOM 5310 O O . TYR B 1 437 ? 144.487 126.441 95.026 1.00 67.31 437 TYR B O 1
ATOM 5319 N N . LEU B 1 438 ? 146.391 125.596 95.874 1.00 68.70 438 LEU B N 1
ATOM 5320 C CA . LEU B 1 438 ? 147.219 126.465 95.046 1.00 68.70 438 LEU B CA 1
ATOM 5321 C C . LEU B 1 438 ? 147.068 126.124 93.571 1.00 68.70 438 LEU B C 1
ATOM 5322 O O . LEU B 1 438 ? 147.006 127.022 92.724 1.00 68.70 438 LEU B O 1
ATOM 5327 N N . THR B 1 439 ? 147.006 124.831 93.239 1.00 70.26 439 THR B N 1
ATOM 5328 C CA . THR B 1 439 ? 146.798 124.458 91.842 1.00 70.26 439 THR B CA 1
ATOM 5329 C C . THR B 1 439 ? 145.423 124.879 91.345 1.00 70.26 439 THR B C 1
ATOM 5330 O O . THR B 1 439 ? 145.264 125.190 90.159 1.00 70.26 439 THR B O 1
ATOM 5334 N N . VAL B 1 440 ? 144.424 124.895 92.219 1.00 70.26 440 VAL B N 1
ATOM 5335 C CA . VAL B 1 440 ? 143.075 125.288 91.833 1.00 70.26 440 VAL B CA 1
ATOM 5336 C C . VAL B 1 440 ? 142.983 126.803 91.696 1.00 70.26 440 VAL B C 1
ATOM 5337 O O . VAL B 1 440 ? 142.451 127.320 90.716 1.00 70.26 440 VAL B O 1
ATOM 5341 N N . GLY C 1 96 ? 90.095 85.398 104.480 1.00 81.90 96 GLY C N 1
ATOM 5342 C CA . GLY C 1 96 ? 90.543 85.869 103.182 1.00 81.90 96 GLY C CA 1
ATOM 5343 C C . GLY C 1 96 ? 90.297 87.348 102.976 1.00 81.90 96 GLY C C 1
ATOM 5344 O O . GLY C 1 96 ? 91.212 88.100 102.647 1.00 81.90 96 GLY C O 1
ATOM 5345 N N . TYR C 1 97 ? 89.046 87.765 103.167 1.00 83.82 97 TYR C N 1
ATOM 5346 C CA . TYR C 1 97 ? 88.688 89.174 103.081 1.00 83.82 97 TYR C CA 1
ATOM 5347 C C . TYR C 1 97 ? 89.056 89.952 104.335 1.00 83.82 97 TYR C C 1
ATOM 5348 O O . TYR C 1 97 ? 88.928 91.180 104.339 1.00 83.82 97 TYR C O 1
ATOM 5357 N N . LEU C 1 98 ? 89.499 89.273 105.393 1.00 78.09 98 LEU C N 1
ATOM 5358 C CA . LEU C 1 98 ? 89.815 89.921 106.657 1.00 78.09 98 LEU C CA 1
ATOM 5359 C C . LEU C 1 98 ? 91.305 90.138 106.873 1.00 78.09 98 LEU C C 1
ATOM 5360 O O . LEU C 1 98 ? 91.677 90.973 107.702 1.00 78.09 98 LEU C O 1
ATOM 5365 N N . THR C 1 99 ? 92.160 89.415 106.158 1.00 76.02 99 THR C N 1
ATOM 5366 C CA . THR C 1 99 ? 93.595 89.517 106.347 1.00 76.02 99 THR C CA 1
ATOM 5367 C C . THR C 1 99 ? 94.159 90.674 105.526 1.00 76.02 99 THR C C 1
ATOM 5368 O O . THR C 1 99 ? 93.435 91.403 104.847 1.00 76.02 99 THR C O 1
ATOM 5372 N N . GLY C 1 100 ? 95.477 90.837 105.586 1.00 72.72 100 GLY C N 1
ATOM 5373 C CA . GLY C 1 100 ? 96.121 91.903 104.835 1.00 72.72 100 GLY C CA 1
ATOM 5374 C C . GLY C 1 100 ? 95.644 93.261 105.299 1.00 72.72 100 GLY C C 1
ATOM 5375 O O . GLY C 1 100 ? 95.539 93.531 106.500 1.00 72.72 100 GLY C O 1
ATOM 5376 N N . ASP C 1 101 ? 95.349 94.136 104.341 1.00 74.70 101 ASP C N 1
ATOM 5377 C CA . ASP C 1 101 ? 94.838 95.467 104.641 1.00 74.70 101 ASP C CA 1
ATOM 5378 C C . ASP C 1 101 ? 93.380 95.634 104.238 1.00 74.70 101 ASP C C 1
ATOM 5379 O O . ASP C 1 101 ? 92.884 96.765 104.218 1.00 74.70 101 ASP C O 1
ATOM 5384 N N . MET C 1 102 ? 92.686 94.544 103.920 1.00 77.89 102 MET C N 1
ATOM 5385 C CA . MET C 1 102 ? 91.281 94.570 103.520 1.00 77.89 102 MET C CA 1
ATOM 5386 C C . MET C 1 102 ? 91.058 95.514 102.339 1.00 77.89 102 MET C C 1
ATOM 5387 O O . MET C 1 102 ? 90.297 96.479 102.409 1.00 77.89 102 MET C O 1
ATOM 5392 N N . LYS C 1 103 ? 91.754 95.215 101.241 1.00 81.66 103 LYS C N 1
ATOM 5393 C CA . LYS C 1 103 ? 91.617 96.023 100.033 1.00 81.66 103 LYS C CA 1
ATOM 5394 C C . LYS C 1 103 ? 90.211 95.925 99.454 1.00 81.66 103 LYS C C 1
ATOM 5395 O O . LYS C 1 103 ? 89.652 96.928 98.993 1.00 81.66 103 LYS C O 1
ATOM 5401 N N . GLU C 1 104 ? 89.627 94.725 99.460 1.00 83.39 104 GLU C N 1
ATOM 5402 C CA . GLU C 1 104 ? 88.275 94.559 98.936 1.00 83.39 104 GLU C CA 1
ATOM 5403 C C . GLU C 1 104 ? 87.269 95.361 99.749 1.00 83.39 104 GLU C C 1
ATOM 5404 O O . GLU C 1 104 ? 86.364 95.987 99.187 1.00 83.39 104 GLU C O 1
ATOM 5410 N N . TYR C 1 105 ? 87.411 95.354 101.074 1.00 79.71 105 TYR C N 1
ATOM 5411 C CA . TYR C 1 105 ? 86.522 96.145 101.916 1.00 79.71 105 TYR C CA 1
ATOM 5412 C C . TYR C 1 105 ? 86.705 97.635 101.662 1.00 79.71 105 TYR C C 1
ATOM 5413 O O . TYR C 1 105 ? 85.730 98.392 101.653 1.00 79.71 105 TYR C O 1
ATOM 5422 N N . ARG C 1 106 ? 87.948 98.076 101.455 1.00 79.85 106 ARG C N 1
ATOM 5423 C CA . ARG C 1 106 ? 88.187 99.479 101.135 1.00 79.85 106 ARG C CA 1
ATOM 5424 C C . ARG C 1 106 ? 87.505 99.869 99.830 1.00 79.85 106 ARG C C 1
ATOM 5425 O O . ARG C 1 106 ? 86.881 100.934 99.736 1.00 79.85 106 ARG C O 1
ATOM 5433 N N . ILE C 1 107 ? 87.610 99.011 98.814 1.00 82.38 107 ILE C N 1
ATOM 5434 C CA . ILE C 1 107 ? 86.959 99.286 97.537 1.00 82.38 107 ILE C CA 1
ATOM 5435 C C . ILE C 1 107 ? 85.448 99.342 97.715 1.00 82.38 107 ILE C C 1
ATOM 5436 O O . ILE C 1 107 ? 84.781 100.254 97.211 1.00 82.38 107 ILE C O 1
ATOM 5441 N N . TRP C 1 108 ? 84.885 98.380 98.448 1.00 83.58 108 TRP C N 1
ATOM 5442 C CA . TRP C 1 108 ? 83.443 98.331 98.651 1.00 83.58 108 TRP C CA 1
ATOM 5443 C C . TRP C 1 108 ? 82.933 99.487 99.500 1.00 83.58 108 TRP C C 1
ATOM 5444 O O . TRP C 1 108 ? 81.759 99.850 99.386 1.00 83.58 108 TRP C O 1
ATOM 5455 N N . LEU C 1 109 ? 83.781 100.072 100.342 1.00 81.30 109 LEU C N 1
ATOM 5456 C CA . LEU C 1 109 ? 83.360 101.174 101.193 1.00 81.30 109 LEU C CA 1
ATOM 5457 C C . LEU C 1 109 ? 83.645 102.545 100.598 1.00 81.30 109 LEU C C 1
ATOM 5458 O O . LEU C 1 109 ? 83.095 103.538 101.084 1.00 81.30 109 LEU C O 1
ATOM 5463 N N . LYS C 1 110 ? 84.480 102.629 99.564 1.00 83.25 110 LYS C N 1
ATOM 5464 C CA . LYS C 1 110 ? 84.800 103.921 98.966 1.00 83.25 110 LYS C CA 1
ATOM 5465 C C . LYS C 1 110 ? 83.572 104.593 98.352 1.00 83.25 110 LYS C C 1
ATOM 5466 O O . LYS C 1 110 ? 83.632 105.758 97.948 1.00 83.25 110 LYS C O 1
ATOM 5472 N N . ASP C 1 111 ? 82.446 103.878 98.288 1.00 84.75 111 ASP C N 1
ATOM 5473 C CA . ASP C 1 111 ? 81.215 104.434 97.740 1.00 84.75 111 ASP C CA 1
ATOM 5474 C C . ASP C 1 111 ? 80.046 104.393 98.719 1.00 84.75 111 ASP C C 1
ATOM 5475 O O . ASP C 1 111 ? 78.897 104.572 98.297 1.00 84.75 111 ASP C O 1
ATOM 5480 N N . LYS C 1 112 ? 80.298 104.168 100.007 1.00 82.94 112 LYS C N 1
ATOM 5481 C CA . LYS C 1 112 ? 79.252 104.199 101.022 1.00 82.94 112 LYS C CA 1
ATOM 5482 C C . LYS C 1 112 ? 79.132 105.602 101.616 1.00 82.94 112 LYS C C 1
ATOM 5483 O O . LYS C 1 112 ? 79.701 106.574 101.113 1.00 82.94 112 LYS C O 1
ATOM 5489 N N . HIS C 1 113 ? 78.375 105.713 102.705 1.00 81.00 113 HIS C N 1
ATOM 5490 C CA . HIS C 1 113 ? 78.174 106.983 103.384 1.00 81.00 113 HIS C CA 1
ATOM 5491 C C . HIS C 1 113 ? 79.482 107.490 103.987 1.00 81.00 113 HIS C C 1
ATOM 5492 O O . HIS C 1 113 ? 80.383 106.719 104.323 1.00 81.00 113 HIS C O 1
ATOM 5499 N N . LEU C 1 114 ? 79.575 108.814 104.122 1.00 77.97 114 LEU C N 1
ATOM 5500 C CA . LEU C 1 114 ? 80.783 109.420 104.675 1.00 77.97 114 LEU C CA 1
ATOM 5501 C C . LEU C 1 114 ? 81.004 109.033 106.131 1.00 77.97 114 LEU C C 1
ATOM 5502 O O . LEU C 1 114 ? 82.153 108.959 106.577 1.00 77.97 114 LEU C O 1
ATOM 5507 N N . ALA C 1 115 ? 79.932 108.803 106.890 1.00 76.08 115 ALA C N 1
ATOM 5508 C CA . ALA C 1 115 ? 80.095 108.395 108.282 1.00 76.08 115 ALA C CA 1
ATOM 5509 C C . ALA C 1 115 ? 80.757 107.027 108.386 1.00 76.08 115 ALA C C 1
ATOM 5510 O O . ALA C 1 115 ? 81.645 106.821 109.222 1.00 76.08 115 ALA C O 1
ATOM 5512 N N . LEU C 1 116 ? 80.335 106.076 107.549 1.00 75.20 116 LEU C N 1
ATOM 5513 C CA . LEU C 1 116 ? 80.959 104.758 107.556 1.00 75.20 116 LEU C CA 1
ATOM 5514 C C . LEU C 1 116 ? 82.421 104.842 107.144 1.00 75.20 116 LEU C C 1
ATOM 5515 O O . LEU C 1 116 ? 83.280 104.167 107.724 1.00 75.20 116 LEU C O 1
ATOM 5520 N N . GLN C 1 117 ? 82.724 105.670 106.144 1.00 73.52 117 GLN C N 1
ATOM 5521 C CA . GLN C 1 117 ? 84.110 105.856 105.736 1.00 73.52 117 GLN C CA 1
ATOM 5522 C C . GLN C 1 117 ? 84.937 106.459 106.861 1.00 73.52 117 GLN C C 1
ATOM 5523 O O . GLN C 1 117 ? 86.085 106.059 107.078 1.00 73.52 117 GLN C O 1
ATOM 5529 N N . PHE C 1 118 ? 84.376 107.428 107.586 1.00 66.10 118 PHE C N 1
ATOM 5530 C CA . PHE C 1 118 ? 85.104 108.024 108.699 1.00 66.10 118 PHE C CA 1
ATOM 5531 C C . PHE C 1 118 ? 85.346 107.012 109.810 1.00 66.10 118 PHE C C 1
ATOM 5532 O O . PHE C 1 118 ? 86.422 106.993 110.418 1.00 66.10 118 PHE C O 1
ATOM 5540 N N . ILE C 1 119 ? 84.351 106.172 110.101 1.00 66.58 119 ILE C N 1
ATOM 5541 C CA . ILE C 1 119 ? 84.535 105.127 111.104 1.00 66.58 119 ILE C CA 1
ATOM 5542 C C . ILE C 1 119 ? 85.639 104.170 110.673 1.00 66.58 119 ILE C C 1
ATOM 5543 O O . ILE C 1 119 ? 86.470 103.744 111.486 1.00 66.58 119 ILE C O 1
ATOM 5548 N N . ASP C 1 120 ? 85.665 103.822 109.387 1.00 67.42 120 ASP C N 1
ATOM 5549 C CA . ASP C 1 120 ? 86.732 102.970 108.873 1.00 67.42 120 ASP C CA 1
ATOM 5550 C C . ASP C 1 120 ? 88.093 103.634 109.017 1.00 67.42 120 ASP C C 1
ATOM 5551 O O . ASP C 1 120 ? 89.073 102.980 109.386 1.00 67.42 120 ASP C O 1
ATOM 5556 N N . TRP C 1 121 ? 88.179 104.929 108.712 1.00 64.92 121 TRP C N 1
ATOM 5557 C CA . TRP C 1 121 ? 89.448 105.634 108.857 1.00 64.92 121 TRP C CA 1
ATOM 5558 C C . TRP C 1 121 ? 89.893 105.662 110.310 1.00 64.92 121 TRP C C 1
ATOM 5559 O O . TRP C 1 121 ? 91.085 105.543 110.602 1.00 64.92 121 TRP C O 1
ATOM 5570 N N . VAL C 1 122 ? 88.949 105.826 111.235 1.00 60.60 122 VAL C N 1
ATOM 5571 C CA . VAL C 1 122 ? 89.296 105.843 112.652 1.00 60.60 122 VAL C CA 1
ATOM 5572 C C . VAL C 1 122 ? 89.798 104.475 113.100 1.00 60.60 122 VAL C C 1
ATOM 5573 O O . VAL C 1 122 ? 90.782 104.373 113.841 1.00 60.60 122 VAL C O 1
ATOM 5577 N N . LEU C 1 123 ? 89.141 103.402 112.658 1.00 59.79 123 LEU C N 1
ATOM 5578 C CA . LEU C 1 123 ? 89.600 102.063 113.018 1.00 59.79 123 LEU C CA 1
ATOM 5579 C C . LEU C 1 123 ? 90.975 101.769 112.428 1.00 59.79 123 LEU C C 1
ATOM 5580 O O . LEU C 1 123 ? 91.836 101.179 113.093 1.00 59.79 123 LEU C O 1
ATOM 5585 N N . ARG C 1 124 ? 91.201 102.178 111.181 1.00 62.55 124 ARG C N 1
ATOM 5586 C CA . ARG C 1 124 ? 92.508 101.975 110.569 1.00 62.55 124 ARG C 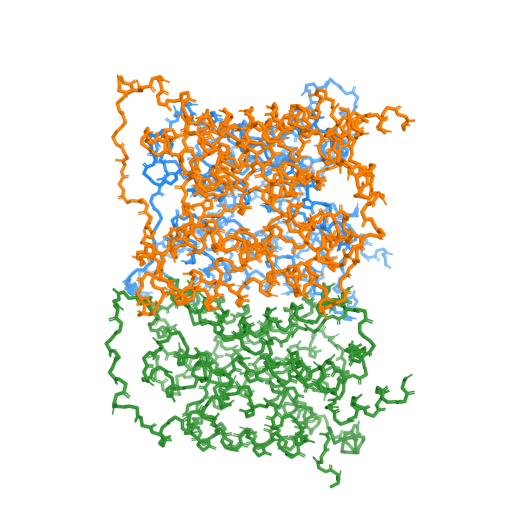CA 1
ATOM 5587 C C . ARG C 1 124 ? 93.577 102.802 111.266 1.00 62.55 124 ARG C C 1
ATOM 5588 O O . ARG C 1 124 ? 94.713 102.349 111.418 1.00 62.55 124 ARG C O 1
ATOM 5596 N N . GLY C 1 125 ? 93.235 104.014 111.703 1.00 58.05 125 GLY C N 1
ATOM 5597 C CA . GLY C 1 125 ? 94.177 104.799 112.481 1.00 58.05 125 GLY C CA 1
ATOM 5598 C C . GLY C 1 125 ? 94.496 104.158 113.815 1.00 58.05 125 GLY C C 1
ATOM 5599 O O . GLY C 1 125 ? 95.635 104.204 114.278 1.00 58.05 125 GLY C O 1
ATOM 5600 N N . THR C 1 126 ? 93.496 103.550 114.448 1.00 57.68 126 THR C N 1
ATOM 5601 C CA . THR C 1 126 ? 93.749 102.801 115.675 1.00 57.68 126 THR C CA 1
ATOM 5602 C C . THR C 1 126 ? 94.722 101.660 115.423 1.00 57.68 126 THR C C 1
ATOM 5603 O O . THR C 1 126 ? 95.648 101.430 116.208 1.00 57.68 126 THR C O 1
ATOM 5607 N N . ALA C 1 127 ? 94.529 100.935 114.322 1.00 58.01 127 ALA C N 1
ATOM 5608 C CA . ALA C 1 127 ? 95.390 99.792 114.039 1.00 58.01 127 ALA C CA 1
ATOM 5609 C C . ALA C 1 127 ? 96.784 100.216 113.591 1.00 58.01 127 ALA C C 1
ATOM 5610 O O . ALA C 1 127 ? 97.745 99.467 113.785 1.00 58.01 127 ALA C O 1
ATOM 5612 N N . GLN C 1 128 ? 96.921 101.404 112.999 1.00 57.06 128 GLN C N 1
ATOM 5613 C CA . GLN C 1 128 ? 98.195 101.816 112.418 1.00 57.06 128 GLN C CA 1
ATOM 5614 C C . GLN C 1 128 ? 99.246 102.170 113.456 1.00 57.06 128 GLN C C 1
ATOM 5615 O O . GLN C 1 128 ? 100.383 102.465 113.074 1.00 57.06 128 GLN C O 1
ATOM 5621 N N . VAL C 1 129 ? 98.904 102.169 114.744 1.00 55.97 129 VAL C N 1
ATOM 5622 C CA . VAL C 1 129 ? 99.922 102.345 115.774 1.00 55.97 129 VAL C CA 1
ATOM 5623 C C . VAL C 1 129 ? 100.968 101.247 115.662 1.00 55.97 129 VAL C C 1
ATOM 5624 O O . VAL C 1 129 ? 102.170 101.491 115.821 1.00 55.97 129 VAL C O 1
ATOM 5628 N N . MET C 1 130 ? 100.530 100.024 115.370 1.00 59.83 130 MET C N 1
ATOM 5629 C CA . MET C 1 130 ? 101.416 98.890 115.155 1.00 59.83 130 MET C CA 1
ATOM 5630 C C . MET C 1 130 ? 101.572 98.550 113.676 1.00 59.83 130 MET C C 1
ATOM 5631 O O . MET C 1 130 ? 101.705 97.375 113.321 1.00 59.83 130 MET C O 1
ATOM 5636 N N . PHE C 1 131 ? 101.545 99.563 112.808 1.00 58.20 131 PHE C N 1
ATOM 5637 C CA . PHE C 1 131 ? 101.793 99.433 111.371 1.00 58.20 131 PHE C CA 1
ATOM 5638 C C . PHE C 1 131 ? 100.753 98.574 110.665 1.00 58.20 131 PHE C C 1
ATOM 5639 O O . PHE C 1 131 ? 101.027 98.019 109.599 1.00 58.20 131 PHE C O 1
ATOM 5647 N N . ILE C 1 132 ? 99.557 98.458 111.224 1.00 59.92 132 ILE C N 1
ATOM 5648 C CA . ILE C 1 132 ? 98.506 97.621 110.663 1.00 59.92 132 ILE C CA 1
ATOM 5649 C C . ILE C 1 132 ? 97.472 98.520 110.003 1.00 59.92 132 ILE C C 1
ATOM 5650 O O . ILE C 1 132 ? 96.876 99.379 110.661 1.00 59.92 132 ILE C O 1
ATOM 5655 N N . ASN C 1 133 ? 97.264 98.336 108.706 1.00 63.92 133 ASN C N 1
ATOM 5656 C CA . ASN C 1 133 ? 96.224 99.063 107.979 1.00 63.92 133 ASN C CA 1
ATOM 5657 C C . ASN C 1 133 ? 94.985 98.184 107.808 1.00 63.92 133 ASN C C 1
ATOM 5658 O O . ASN C 1 133 ? 94.573 97.846 106.704 1.00 63.92 133 ASN C O 1
ATOM 5663 N N . ASN C 1 134 ? 94.383 97.824 108.932 1.00 64.28 134 ASN C N 1
ATOM 5664 C CA . ASN C 1 134 ? 93.259 96.899 108.928 1.00 64.28 134 ASN C CA 1
ATOM 5665 C C . ASN C 1 134 ? 92.181 97.390 109.886 1.00 64.28 134 ASN C C 1
ATOM 5666 O O . ASN C 1 134 ? 92.461 97.617 111.068 1.00 64.28 134 ASN C O 1
ATOM 5671 N N . PRO C 1 135 ? 90.942 97.573 109.421 1.00 62.93 135 PRO C N 1
ATOM 5672 C CA . PRO C 1 135 ? 89.893 98.053 110.332 1.00 62.93 135 PRO C CA 1
ATOM 5673 C C . PRO C 1 135 ? 89.433 97.009 111.331 1.00 62.93 135 PRO C C 1
ATOM 5674 O O . PRO C 1 135 ? 89.065 97.371 112.455 1.00 62.93 135 PRO C O 1
ATOM 5678 N N . LEU C 1 136 ? 89.426 95.728 110.961 1.00 61.46 136 LEU C N 1
ATOM 5679 C CA . LEU C 1 136 ? 89.085 94.692 111.929 1.00 61.46 136 LEU C CA 1
ATOM 5680 C C . LEU C 1 136 ? 90.124 94.620 113.039 1.00 61.46 136 LEU C C 1
ATOM 5681 O O . LEU C 1 136 ? 89.779 94.444 114.214 1.00 61.46 136 LEU C O 1
ATOM 5686 N N . SER C 1 137 ? 91.402 94.763 112.687 1.00 59.56 137 SER C N 1
ATOM 5687 C CA . SER C 1 137 ? 92.442 94.832 113.704 1.00 59.56 137 SER C CA 1
ATOM 5688 C C . SER C 1 137 ? 92.247 96.046 114.600 1.00 59.56 137 SER C C 1
ATOM 5689 O O . SER C 1 137 ? 92.471 95.972 115.811 1.00 59.56 137 SER C O 1
ATOM 5692 N N . GLY C 1 138 ? 91.830 97.172 114.024 1.00 57.92 138 GLY C N 1
ATOM 5693 C CA . GLY C 1 138 ? 91.538 98.340 114.838 1.00 57.92 138 GLY C CA 1
ATOM 5694 C C . GLY C 1 138 ? 90.389 98.110 115.800 1.00 57.92 138 GLY C C 1
ATOM 5695 O O . GLY C 1 138 ? 90.429 98.559 116.946 1.00 57.92 138 GLY C O 1
ATOM 5696 N N . LEU C 1 139 ? 89.348 97.411 115.347 1.00 56.67 139 LEU C N 1
ATOM 5697 C CA . LEU C 1 139 ? 88.237 97.081 116.234 1.00 56.67 139 LEU C CA 1
ATOM 5698 C C . LEU C 1 139 ? 88.687 96.167 117.367 1.00 56.67 139 LEU C C 1
ATOM 5699 O O . LEU C 1 139 ? 88.282 96.345 118.523 1.00 56.67 139 LEU C O 1
ATOM 5704 N N . ILE C 1 140 ? 89.524 95.179 117.054 1.00 56.52 140 ILE C N 1
ATOM 5705 C CA . ILE C 1 140 ? 90.030 94.286 118.092 1.00 56.52 140 ILE C CA 1
ATOM 5706 C C . ILE C 1 140 ? 90.908 95.051 119.077 1.00 56.52 140 ILE C C 1
ATOM 5707 O O . ILE C 1 140 ? 90.874 94.800 120.288 1.00 56.52 140 ILE C O 1
ATOM 5712 N N . ILE C 1 141 ? 91.695 96.005 118.582 1.00 55.65 141 ILE C N 1
ATOM 5713 C CA . ILE C 1 141 ? 92.515 96.825 119.466 1.00 55.65 141 ILE C CA 1
ATOM 5714 C C . ILE C 1 141 ? 91.634 97.696 120.353 1.00 55.65 141 ILE C C 1
ATOM 5715 O O . ILE C 1 141 ? 91.938 97.911 121.530 1.00 55.65 141 ILE C O 1
ATOM 5720 N N . PHE C 1 142 ? 90.527 98.203 119.810 1.00 55.33 142 PHE C N 1
ATOM 5721 C CA . PHE C 1 142 ? 89.583 98.961 120.626 1.00 55.33 142 PHE C CA 1
ATOM 5722 C C . PHE C 1 142 ? 88.978 98.093 121.719 1.00 55.33 142 PHE C C 1
ATOM 5723 O O . PHE C 1 142 ? 88.781 98.551 122.851 1.00 55.33 142 PHE C O 1
ATOM 5731 N N . ILE C 1 143 ? 88.670 96.837 121.399 1.00 55.70 143 ILE C N 1
ATOM 5732 C CA . ILE C 1 143 ? 88.174 95.914 122.417 1.00 55.70 143 ILE C CA 1
ATOM 5733 C C . ILE C 1 143 ? 89.225 95.696 123.499 1.00 55.70 143 ILE C C 1
ATOM 5734 O O . ILE C 1 143 ? 88.915 95.684 124.697 1.00 55.70 143 ILE C O 1
ATOM 5739 N N . GLY C 1 144 ? 90.482 95.521 123.097 1.00 55.52 144 GLY C N 1
ATOM 5740 C CA . GLY C 1 144 ? 91.545 95.365 124.078 1.00 55.52 144 GLY C CA 1
ATOM 5741 C C . GLY C 1 144 ? 91.701 96.582 124.971 1.00 55.52 144 GLY C C 1
ATOM 5742 O O . GLY C 1 144 ? 91.919 96.457 126.178 1.00 55.52 144 GLY C O 1
ATOM 5743 N N . LEU C 1 145 ? 91.595 97.775 124.388 1.00 54.50 145 LEU C N 1
ATOM 5744 C CA . LEU C 1 145 ? 91.672 98.998 125.179 1.00 54.50 145 LEU C CA 1
ATOM 5745 C C . LEU C 1 145 ? 90.502 99.106 126.145 1.00 54.50 145 LEU C C 1
ATOM 5746 O O . LEU C 1 145 ? 90.670 99.559 127.282 1.00 54.50 145 LEU C O 1
ATOM 5751 N N . LEU C 1 146 ? 89.305 98.716 125.706 1.00 54.64 146 LEU C N 1
ATOM 5752 C CA . LEU C 1 146 ? 88.167 98.684 126.616 1.00 54.64 146 LEU C CA 1
ATOM 5753 C C . LEU C 1 146 ? 88.419 97.720 127.764 1.00 54.64 146 LEU C C 1
ATOM 5754 O O . LEU C 1 146 ? 88.014 97.977 128.903 1.00 54.64 146 LEU C O 1
ATOM 5759 N N . ILE C 1 147 ? 89.078 96.597 127.481 1.00 55.76 147 ILE C N 1
ATOM 5760 C CA . ILE C 1 147 ? 89.456 95.673 128.547 1.00 55.76 147 ILE C CA 1
ATOM 5761 C C . ILE C 1 147 ? 90.409 96.351 129.522 1.00 55.76 147 ILE C C 1
ATOM 5762 O O . ILE C 1 147 ? 90.257 96.235 130.744 1.00 55.76 147 ILE C O 1
ATOM 5767 N N . GLN C 1 148 ? 91.405 97.067 129.002 1.00 56.67 148 GLN C N 1
ATOM 5768 C CA . GLN C 1 148 ? 92.349 97.784 129.852 1.00 56.67 148 GLN C CA 1
ATOM 5769 C C . GLN C 1 148 ? 91.670 98.887 130.657 1.00 56.67 148 GLN C C 1
ATOM 5770 O O . GLN C 1 148 ? 91.612 98.814 131.888 1.00 56.67 148 GLN C O 1
ATOM 5776 N N . ASN C 1 149 ? 91.159 99.910 129.978 1.00 54.70 149 ASN C N 1
ATOM 5777 C CA . ASN C 1 149 ? 90.546 101.050 130.649 1.00 54.70 149 ASN C CA 1
ATOM 5778 C C . ASN C 1 149 ? 89.580 101.760 129.710 1.00 54.70 149 ASN C C 1
ATOM 5779 O O . ASN C 1 149 ? 90.009 102.331 128.701 1.00 54.70 149 ASN C O 1
ATOM 5784 N N . PRO C 1 150 ? 88.278 101.744 129.998 1.00 53.59 150 PRO C N 1
ATOM 5785 C CA . PRO C 1 150 ? 87.332 102.476 129.139 1.00 53.59 150 PRO C CA 1
ATOM 5786 C C . PRO C 1 150 ? 87.603 103.969 129.057 1.00 53.59 150 PRO C C 1
ATOM 5787 O O . PRO C 1 150 ? 87.340 104.576 128.014 1.00 53.59 150 PRO C O 1
ATOM 5791 N N . TRP C 1 151 ? 88.103 104.588 130.128 1.00 53.45 151 TRP C N 1
ATOM 5792 C CA . TRP C 1 151 ? 88.433 106.008 130.071 1.00 53.45 151 TRP C CA 1
ATOM 5793 C C . TRP C 1 151 ? 89.584 106.267 129.105 1.00 53.45 151 TRP C C 1
ATOM 5794 O O . TRP C 1 151 ? 89.550 107.230 128.327 1.00 53.45 151 TRP C O 1
ATOM 5805 N N . TRP C 1 152 ? 90.610 105.416 129.142 1.00 53.63 152 TRP C N 1
ATOM 5806 C CA . TRP C 1 152 ? 91.691 105.522 128.170 1.00 53.63 152 TRP C CA 1
ATOM 5807 C C . TRP C 1 152 ? 91.173 105.288 126.761 1.00 53.63 152 TRP C C 1
ATOM 5808 O O . TRP C 1 152 ? 91.641 105.917 125.808 1.00 53.63 152 TRP C O 1
ATOM 5819 N N . THR C 1 153 ? 90.205 104.384 126.610 1.00 52.23 153 THR C N 1
ATOM 5820 C CA . THR C 1 153 ? 89.574 104.184 125.311 1.00 52.23 153 THR C CA 1
ATOM 5821 C C . THR C 1 153 ? 88.885 105.453 124.834 1.00 52.23 153 THR C C 1
ATOM 5822 O O . THR C 1 153 ? 88.989 105.813 123.659 1.00 52.23 153 THR C O 1
ATOM 5826 N N . ILE C 1 154 ? 88.179 106.143 125.731 1.00 51.04 154 ILE C N 1
ATOM 5827 C CA . ILE C 1 154 ? 87.501 107.379 125.351 1.00 51.04 154 ILE C CA 1
ATOM 5828 C C . ILE C 1 154 ? 88.514 108.424 124.907 1.00 51.04 154 ILE C C 1
ATOM 5829 O O . ILE C 1 154 ? 88.354 109.067 123.863 1.00 51.04 154 ILE C O 1
ATOM 5834 N N . THR C 1 155 ? 89.577 108.605 125.690 1.00 51.44 155 THR C N 1
ATOM 5835 C CA . THR C 1 155 ? 90.567 109.623 125.345 1.00 51.44 155 THR C CA 1
ATOM 5836 C C . THR C 1 155 ? 91.281 109.288 124.039 1.00 51.44 155 THR C C 1
ATOM 5837 O O . THR C 1 155 ? 91.491 110.169 123.199 1.00 51.44 155 THR C O 1
ATOM 5841 N N . GLY C 1 156 ? 91.650 108.021 123.843 1.00 51.13 156 GLY C N 1
ATOM 5842 C CA . GLY C 1 156 ? 92.312 107.635 122.609 1.00 51.13 156 GLY C CA 1
ATOM 5843 C C . GLY C 1 156 ? 91.412 107.744 121.395 1.00 51.13 156 GLY C C 1
ATOM 5844 O O . GLY C 1 156 ? 91.846 108.193 120.332 1.00 51.13 156 GLY C O 1
ATOM 5845 N N . GLY C 1 157 ? 90.152 107.328 121.527 1.00 52.28 157 GLY C N 1
ATOM 5846 C CA . GLY C 1 157 ? 89.218 107.478 120.427 1.00 52.28 157 GLY C CA 1
ATOM 5847 C C . GLY C 1 157 ? 88.975 108.929 120.071 1.00 52.28 157 GLY C C 1
ATOM 5848 O O . GLY C 1 157 ? 88.903 109.284 118.893 1.00 52.28 157 GLY C O 1
ATOM 5849 N N . LEU C 1 158 ? 88.845 109.790 121.083 1.00 52.01 158 LEU C N 1
ATOM 5850 C CA . LEU C 1 158 ? 88.702 111.214 120.808 1.00 52.01 158 LEU C CA 1
ATOM 5851 C C . LEU C 1 158 ? 89.942 111.763 120.120 1.00 52.01 158 LEU C C 1
ATOM 5852 O O . LEU C 1 158 ? 89.837 112.577 119.200 1.00 52.01 158 LEU C O 1
ATOM 5857 N N . GLY C 1 159 ? 91.125 111.331 120.555 1.00 52.24 159 GLY C N 1
ATOM 5858 C CA . GLY C 1 159 ? 92.341 111.764 119.890 1.00 52.24 159 GLY C CA 1
ATOM 5859 C C . GLY C 1 159 ? 92.389 111.340 118.436 1.00 52.24 159 GLY C C 1
ATOM 5860 O O . GLY C 1 159 ? 92.765 112.124 117.565 1.00 52.24 159 GLY C O 1
ATOM 5861 N N . THR C 1 160 ? 92.000 110.095 118.154 1.00 52.49 160 THR C N 1
ATOM 5862 C CA . THR C 1 160 ? 91.973 109.615 116.775 1.00 52.49 160 THR C CA 1
ATOM 5863 C C . THR C 1 160 ? 90.990 110.414 115.935 1.00 52.49 160 THR C C 1
ATOM 5864 O O . THR C 1 160 ? 91.303 110.827 114.812 1.00 52.49 160 THR C O 1
ATOM 5868 N N . VAL C 1 161 ? 89.789 110.639 116.467 1.00 53.19 161 VAL C N 1
ATOM 5869 C CA . VAL C 1 161 ? 88.766 111.365 115.722 1.00 53.19 161 VAL C CA 1
ATOM 5870 C C . VAL C 1 161 ? 89.226 112.788 115.442 1.00 53.19 161 VAL C C 1
ATOM 5871 O O . VAL C 1 161 ? 89.089 113.293 114.322 1.00 53.19 161 VAL C O 1
ATOM 5875 N N . VAL C 1 162 ? 89.791 113.451 116.451 1.00 53.62 162 VAL C N 1
ATOM 5876 C CA . VAL C 1 162 ? 90.227 114.831 116.287 1.00 53.62 162 VAL C CA 1
ATOM 5877 C C . VAL C 1 162 ? 91.389 114.916 115.307 1.00 53.62 162 VAL C C 1
ATOM 5878 O O . VAL C 1 162 ? 91.446 115.826 114.476 1.00 53.62 162 VAL C O 1
ATOM 5882 N N . SER C 1 163 ? 92.333 113.975 115.383 1.00 54.65 163 SER C N 1
ATOM 5883 C CA . SER C 1 163 ? 93.456 113.978 114.453 1.00 54.65 163 SER C CA 1
ATOM 5884 C C . SER C 1 163 ? 92.989 113.770 113.018 1.00 54.65 163 SER C C 1
ATOM 5885 O O . SER C 1 163 ? 93.439 114.469 112.103 1.00 54.65 163 SER C O 1
ATOM 5888 N N . THR C 1 164 ? 92.080 112.818 112.802 1.00 55.73 164 THR C N 1
ATOM 5889 C CA . THR C 1 164 ? 91.559 112.586 111.459 1.00 55.73 164 THR C CA 1
ATOM 5890 C C . THR C 1 164 ? 90.798 113.801 110.942 1.00 55.73 164 THR C C 1
ATOM 5891 O O . THR C 1 164 ? 90.953 114.191 109.778 1.00 55.73 164 THR C O 1
ATOM 5895 N N . LEU C 1 165 ? 89.974 114.414 111.791 1.00 56.26 165 LEU C N 1
ATOM 5896 C CA . LEU C 1 165 ? 89.214 115.583 111.367 1.00 56.26 165 LEU C CA 1
ATOM 5897 C C . LEU C 1 165 ? 90.131 116.758 111.054 1.00 56.26 165 LEU C C 1
ATOM 5898 O O . LEU C 1 165 ? 89.883 117.506 110.105 1.00 56.26 165 LEU C O 1
ATOM 5903 N N . THR C 1 166 ? 91.186 116.944 111.846 1.00 56.33 166 THR C N 1
ATOM 5904 C CA . THR C 1 166 ? 92.137 118.014 111.573 1.00 56.33 166 THR C CA 1
ATOM 5905 C C . THR C 1 166 ? 92.889 117.762 110.276 1.00 56.33 166 THR C C 1
ATOM 5906 O O . THR C 1 166 ? 93.151 118.698 109.514 1.00 56.33 166 THR C O 1
ATOM 5910 N N . ALA C 1 167 ? 93.256 116.508 110.012 1.00 57.83 167 ALA C N 1
ATOM 5911 C CA . ALA C 1 167 ? 93.902 116.187 108.746 1.00 57.83 167 ALA C CA 1
ATOM 5912 C C . ALA C 1 167 ? 92.973 116.466 107.573 1.00 57.83 167 ALA C C 1
ATOM 5913 O O . ALA C 1 167 ? 93.413 116.961 106.530 1.00 57.83 167 ALA C O 1
ATOM 5915 N N . LEU C 1 168 ? 91.688 116.144 107.720 1.00 58.28 168 LEU C N 1
ATOM 5916 C CA . LEU C 1 168 ? 90.727 116.471 106.672 1.00 58.28 168 LEU C CA 1
ATOM 5917 C C . LEU C 1 168 ? 90.606 117.978 106.480 1.00 58.28 168 LEU C C 1
ATOM 5918 O O . LEU C 1 168 ? 90.580 118.466 105.346 1.00 58.28 168 LEU C O 1
ATOM 5923 N N . ALA C 1 169 ? 90.529 118.730 107.579 1.00 59.57 169 ALA C N 1
ATOM 5924 C CA . ALA C 1 169 ? 90.363 120.176 107.483 1.00 59.57 169 ALA C CA 1
ATOM 5925 C C . ALA C 1 169 ? 91.596 120.851 106.901 1.00 59.57 169 ALA C C 1
ATOM 5926 O O . ALA C 1 169 ? 91.478 121.891 106.245 1.00 59.57 169 ALA C O 1
ATOM 5928 N N . LEU C 1 170 ? 92.776 120.285 107.125 1.00 61.08 170 LEU C N 1
ATOM 5929 C CA . LEU C 1 170 ? 94.014 120.840 106.602 1.00 61.08 170 LEU C CA 1
ATOM 5930 C C . LEU C 1 170 ? 94.319 120.361 105.193 1.00 61.08 170 LEU C C 1
ATOM 5931 O O . LEU C 1 170 ? 95.397 120.657 104.673 1.00 61.08 170 LEU C O 1
ATOM 5936 N N . GLY C 1 171 ? 93.406 119.624 104.572 1.00 62.37 171 GLY C N 1
ATOM 5937 C CA . GLY C 1 171 ? 93.608 119.188 103.203 1.00 62.37 171 GLY C CA 1
ATOM 5938 C C . GLY C 1 171 ? 94.792 118.269 103.017 1.00 62.37 171 GLY C C 1
ATOM 5939 O O . GLY C 1 171 ? 95.549 118.422 102.051 1.00 62.37 171 GLY C O 1
ATOM 5940 N N . GLN C 1 172 ? 94.976 117.318 103.924 1.00 62.30 172 GLN C N 1
ATOM 5941 C CA . GLN C 1 172 ? 96.035 116.342 103.767 1.00 62.30 172 GLN C CA 1
ATOM 5942 C C . GLN C 1 172 ? 95.639 115.303 102.722 1.00 62.30 172 GLN C C 1
ATOM 5943 O O . GLN C 1 172 ? 94.495 115.247 102.265 1.00 62.30 172 GLN C O 1
ATOM 5949 N N . ASP C 1 173 ? 96.611 114.483 102.335 1.00 65.42 173 ASP C N 1
ATOM 5950 C CA . ASP C 1 173 ? 96.389 113.486 101.297 1.00 65.42 173 ASP C CA 1
ATOM 5951 C C . ASP C 1 173 ? 95.268 112.542 101.704 1.00 65.42 173 ASP C C 1
ATOM 5952 O O . ASP C 1 173 ? 95.363 111.853 102.723 1.00 65.42 173 ASP C O 1
ATOM 5957 N N . ARG C 1 174 ? 94.203 112.515 100.900 1.00 64.21 174 ARG C N 1
ATOM 5958 C CA . ARG C 1 174 ? 93.044 111.694 101.228 1.00 64.21 174 ARG C CA 1
ATOM 5959 C C . ARG C 1 174 ? 93.400 110.216 101.288 1.00 64.21 174 ARG C C 1
ATOM 5960 O O . ARG C 1 174 ? 92.814 109.470 102.077 1.00 64.21 174 ARG C O 1
ATOM 5968 N N . SER C 1 175 ? 94.352 109.775 100.465 1.00 63.94 175 SER C N 1
ATOM 5969 C CA . SER C 1 175 ? 94.790 108.385 100.528 1.00 63.94 175 SER C CA 1
ATOM 5970 C C . SER C 1 175 ? 95.445 108.076 101.867 1.00 63.94 175 SER C C 1
ATOM 5971 O O . SER C 1 175 ? 95.228 107.003 102.439 1.00 63.94 175 SER C O 1
ATOM 5974 N N . ALA C 1 176 ? 96.259 109.002 102.378 1.00 61.56 176 ALA C N 1
ATOM 5975 C CA . ALA C 1 176 ? 96.879 108.804 103.684 1.00 61.56 176 ALA C CA 1
ATOM 5976 C C . ALA C 1 176 ? 95.842 108.802 104.797 1.00 61.56 176 ALA C C 1
ATOM 5977 O O . ALA C 1 176 ? 95.930 108.001 105.733 1.00 61.56 176 ALA C O 1
ATOM 5979 N N . ILE C 1 177 ? 94.857 109.698 104.719 1.00 61.32 177 ILE C N 1
ATOM 5980 C CA . ILE C 1 177 ? 93.810 109.748 105.733 1.00 61.32 177 ILE C CA 1
ATOM 5981 C C . ILE C 1 177 ? 92.996 108.462 105.725 1.00 61.32 177 ILE C C 1
ATOM 5982 O O . ILE C 1 177 ? 92.669 107.908 106.780 1.00 61.32 177 ILE C O 1
ATOM 5987 N N . ALA C 1 178 ? 92.659 107.961 104.535 1.00 61.66 178 ALA C N 1
ATOM 5988 C CA . ALA C 1 178 ? 91.832 106.767 104.432 1.00 61.66 178 ALA C CA 1
ATOM 5989 C C . ALA C 1 178 ? 92.547 105.515 104.917 1.00 61.66 178 ALA C C 1
ATOM 5990 O O . ALA C 1 178 ? 91.883 104.530 105.248 1.00 61.66 178 ALA C O 1
ATOM 5992 N N . SER C 1 179 ? 93.875 105.523 104.959 1.00 60.26 179 SER C N 1
ATOM 5993 C CA . SER C 1 179 ? 94.638 104.391 105.464 1.00 60.26 179 SER C CA 1
ATOM 5994 C C . SER C 1 179 ? 94.956 104.519 106.946 1.00 60.26 179 SER C C 1
ATOM 5995 O O . SER C 1 179 ? 95.674 103.675 107.488 1.00 60.26 179 SER C O 1
ATOM 5998 N N . GLY C 1 180 ? 94.446 105.552 107.608 1.00 57.98 180 GLY C N 1
ATOM 5999 C CA . GLY C 1 180 ? 94.680 105.721 109.025 1.00 57.98 180 GLY C CA 1
ATOM 6000 C C . GLY C 1 180 ? 96.022 106.301 109.389 1.00 57.98 180 GLY C C 1
ATOM 6001 O O . GLY C 1 180 ? 96.406 106.253 110.559 1.00 57.98 180 GLY C O 1
ATOM 6002 N N . LEU C 1 181 ? 96.752 106.856 108.428 1.00 57.66 181 LEU C N 1
ATOM 6003 C CA . LEU C 1 181 ? 98.074 107.397 108.701 1.00 57.66 181 LEU C CA 1
ATOM 6004 C C . LEU C 1 181 ? 98.030 108.748 109.398 1.00 57.66 181 LEU C C 1
ATOM 6005 O O . LEU C 1 181 ? 99.087 109.276 109.751 1.00 57.66 181 LEU C O 1
ATOM 6010 N N . HIS C 1 182 ? 96.845 109.320 109.597 1.00 58.73 182 HIS C N 1
ATOM 6011 C CA . HIS C 1 182 ? 96.702 110.589 110.299 1.00 58.73 182 HIS C CA 1
ATOM 6012 C C . HIS C 1 182 ? 95.864 110.455 111.562 1.00 58.73 182 HIS C C 1
ATOM 6013 O O . HIS C 1 182 ? 95.397 111.461 112.098 1.00 58.73 182 HIS C O 1
ATOM 6020 N N . GLY C 1 183 ? 95.667 109.237 112.051 1.00 53.87 183 GLY C N 1
ATOM 6021 C CA . GLY C 1 183 ? 94.846 109.040 113.225 1.00 53.87 183 GLY C CA 1
ATOM 6022 C C . GLY C 1 183 ? 95.556 108.338 114.359 1.00 53.87 183 GLY C C 1
ATOM 6023 O O . GLY C 1 183 ? 95.129 108.432 115.510 1.00 53.87 183 GLY C O 1
ATOM 6024 N N . TYR C 1 184 ? 96.645 107.633 114.059 1.00 52.96 184 TYR C N 1
ATOM 6025 C CA . TYR C 1 184 ? 97.316 106.865 115.099 1.00 52.96 184 TYR C CA 1
ATOM 6026 C C . TYR C 1 184 ? 98.139 107.746 116.028 1.00 52.96 184 TYR C C 1
ATOM 6027 O O . TYR C 1 184 ? 98.253 107.440 117.219 1.00 52.96 184 TYR C O 1
ATOM 6036 N N . ASN C 1 185 ? 98.708 108.836 115.518 1.00 50.98 185 ASN C N 1
ATOM 6037 C CA . ASN C 1 185 ? 99.433 109.751 116.391 1.00 50.98 185 ASN C CA 1
ATOM 6038 C C . ASN C 1 185 ? 98.493 110.420 117.383 1.00 50.98 185 ASN C C 1
ATOM 6039 O O . ASN C 1 185 ? 98.818 110.538 118.569 1.00 50.98 185 ASN C O 1
ATOM 6044 N N . GLY C 1 186 ? 97.318 110.853 116.925 1.00 51.40 186 GLY C N 1
ATOM 6045 C CA . GLY C 1 186 ? 96.327 111.382 117.844 1.00 51.40 186 GLY C CA 1
ATOM 6046 C C . GLY C 1 186 ? 95.802 110.338 118.806 1.00 51.40 186 GLY C C 1
ATOM 6047 O O . GLY C 1 186 ? 95.506 110.644 119.966 1.00 51.40 186 GLY C O 1
ATOM 6048 N N . MET C 1 187 ? 95.672 109.094 118.340 1.00 52.39 187 MET C N 1
ATOM 6049 C CA . MET C 1 187 ? 95.296 107.999 119.225 1.00 52.39 187 MET C CA 1
ATOM 6050 C C . MET C 1 187 ? 96.285 107.866 120.372 1.00 52.39 187 MET C C 1
ATOM 6051 O O . MET C 1 187 ? 95.897 107.807 121.545 1.00 52.39 187 MET C O 1
ATOM 6056 N N . LEU C 1 188 ? 97.574 107.819 120.043 1.00 49.64 188 LEU C N 1
ATOM 6057 C CA . LEU C 1 188 ? 98.599 107.718 121.072 1.00 49.64 188 LEU C CA 1
ATOM 6058 C C . LEU C 1 188 ? 98.598 108.943 121.972 1.00 49.64 188 LEU C C 1
ATOM 6059 O O . LEU C 1 188 ? 98.796 108.829 123.183 1.00 49.64 188 LEU C O 1
ATOM 6064 N N . VAL C 1 189 ? 98.381 110.125 121.399 1.00 49.86 189 VAL C N 1
ATOM 6065 C CA . VAL C 1 189 ? 98.344 111.341 122.205 1.00 49.86 189 VAL C CA 1
ATOM 6066 C C . VAL C 1 189 ? 97.253 111.242 123.260 1.00 49.86 189 VAL C C 1
ATOM 6067 O O . VAL C 1 189 ? 97.503 111.438 124.454 1.00 49.86 189 VAL C O 1
ATOM 6071 N N . GLY C 1 190 ? 96.035 110.900 122.844 1.00 50.03 190 GLY C N 1
ATOM 6072 C CA . GLY C 1 190 ? 94.952 110.784 123.806 1.00 50.03 190 GLY C CA 1
ATOM 6073 C C . GLY C 1 190 ? 95.216 109.712 124.843 1.00 50.03 190 GLY C C 1
ATOM 6074 O O . GLY C 1 190 ? 95.047 109.934 126.049 1.00 50.03 190 GLY C O 1
ATOM 6075 N N . LEU C 1 191 ? 95.679 108.546 124.390 1.00 50.94 191 LEU C N 1
ATOM 6076 C CA . LEU C 1 191 ? 95.911 107.435 125.304 1.00 50.94 191 LEU C CA 1
ATOM 6077 C C . LEU C 1 191 ? 96.955 107.786 126.353 1.00 50.94 191 LEU C C 1
ATOM 6078 O O . LEU C 1 191 ? 96.756 107.535 127.544 1.00 50.94 191 LEU C O 1
ATOM 6083 N N . LEU C 1 192 ? 98.072 108.380 125.936 1.00 51.16 192 LEU C N 1
ATOM 6084 C CA . LEU C 1 192 ? 99.155 108.636 126.873 1.00 51.16 192 LEU C CA 1
ATOM 6085 C C . LEU C 1 192 ? 98.960 109.894 127.708 1.00 51.16 192 LEU C C 1
ATOM 6086 O O . LEU C 1 192 ? 99.560 109.991 128.781 1.00 51.16 192 LEU C O 1
ATOM 6091 N N . MET C 1 193 ? 98.146 110.861 127.273 1.00 51.70 193 MET C N 1
ATOM 6092 C CA . MET C 1 193 ? 97.779 111.904 128.225 1.00 51.70 193 MET C CA 1
ATOM 6093 C C . MET C 1 193 ? 96.735 111.415 129.216 1.00 51.70 193 MET C C 1
ATOM 6094 O O . MET C 1 193 ? 96.610 111.986 130.303 1.00 51.70 193 MET C O 1
ATOM 6099 N N . ALA C 1 194 ? 95.977 110.371 128.874 1.00 50.79 194 ALA C N 1
ATOM 6100 C CA . ALA C 1 194 ? 95.146 109.742 129.895 1.00 50.79 194 ALA C CA 1
ATOM 6101 C C . ALA C 1 194 ? 95.985 108.906 130.856 1.00 50.79 194 ALA C C 1
ATOM 6102 O O . ALA C 1 194 ? 95.732 108.901 132.065 1.00 50.79 194 ALA C O 1
ATOM 6104 N N . VAL C 1 195 ? 96.982 108.191 130.335 1.00 51.99 195 VAL C N 1
ATOM 6105 C CA . VAL C 1 195 ? 97.794 107.303 131.163 1.00 51.99 195 VAL C CA 1
ATOM 6106 C C . VAL C 1 195 ? 98.604 108.097 132.177 1.00 51.99 195 VAL C C 1
ATOM 6107 O O . VAL C 1 195 ? 98.677 107.734 133.356 1.00 51.99 195 VAL C O 1
ATOM 6111 N N . PHE C 1 196 ? 99.218 109.196 131.742 1.00 52.01 196 PHE C N 1
ATOM 6112 C CA . PHE C 1 196 ? 100.113 109.978 132.584 1.00 52.01 196 PHE C CA 1
ATOM 6113 C C . PHE C 1 196 ? 99.412 111.166 133.226 1.00 52.01 196 PHE C C 1
ATOM 6114 O O . PHE C 1 196 ? 100.031 112.209 133.439 1.00 52.01 196 PHE C O 1
ATOM 6122 N N . SER C 1 197 ? 98.131 111.026 133.537 1.00 54.19 197 SER C N 1
ATOM 6123 C CA . SER C 1 197 ? 97.378 112.048 134.243 1.00 54.19 197 SER C CA 1
ATOM 6124 C C . SER C 1 197 ? 97.288 111.669 135.713 1.00 54.19 197 SER C C 1
ATOM 6125 O O . SER C 1 197 ? 96.905 110.543 136.043 1.00 54.19 197 SER C O 1
ATOM 6128 N N . GLU C 1 198 ? 97.649 112.603 136.590 1.00 56.79 198 GLU C N 1
ATOM 6129 C CA . GLU C 1 198 ? 97.559 112.344 138.018 1.00 56.79 198 GLU C CA 1
ATOM 6130 C C . GLU C 1 198 ? 96.130 112.420 138.530 1.00 56.79 198 GLU C C 1
ATOM 6131 O O . GLU C 1 198 ? 95.874 112.026 139.671 1.00 56.79 198 GLU C O 1
ATOM 6137 N N . LYS C 1 199 ? 95.203 112.915 137.720 1.00 55.25 199 LYS C N 1
ATOM 6138 C CA . LYS C 1 199 ? 93.803 112.924 138.095 1.00 55.25 199 LYS C CA 1
ATOM 6139 C C . LYS C 1 199 ? 93.211 111.526 137.937 1.00 55.25 199 LYS C C 1
ATOM 6140 O O . LYS C 1 199 ? 93.828 110.617 137.380 1.00 55.25 199 LYS C O 1
ATOM 6146 N N . LEU C 1 200 ? 91.996 111.360 138.444 1.00 56.47 200 LEU C N 1
ATOM 6147 C CA . LEU C 1 200 ? 91.344 110.063 138.403 1.00 56.47 200 LEU C CA 1
ATOM 6148 C C . LEU C 1 200 ? 90.772 109.802 137.013 1.00 56.47 200 LEU C C 1
ATOM 6149 O O . LEU C 1 200 ? 90.887 110.620 136.096 1.00 56.47 200 LEU C O 1
ATOM 6154 N N . ASP C 1 201 ? 90.147 108.641 136.851 1.00 57.09 201 ASP C N 1
ATOM 6155 C CA . ASP C 1 201 ? 89.499 108.315 135.593 1.00 57.09 201 ASP C CA 1
ATOM 6156 C C . ASP C 1 201 ? 88.268 109.186 135.390 1.00 57.09 201 ASP C C 1
ATOM 6157 O O . ASP C 1 201 ? 87.665 109.682 136.345 1.00 57.09 201 ASP C O 1
ATOM 6162 N N . TYR C 1 202 ? 87.902 109.371 134.123 1.00 54.48 202 TYR C N 1
ATOM 6163 C CA . TYR C 1 202 ? 86.736 110.166 133.741 1.00 54.48 202 TYR C CA 1
ATOM 6164 C C . TYR C 1 202 ? 86.845 111.594 134.262 1.00 54.48 202 TYR C C 1
ATOM 6165 O O . TYR C 1 202 ? 85.867 112.192 134.714 1.00 54.48 202 TYR C O 1
ATOM 6174 N N . TYR C 1 203 ? 88.054 112.140 134.206 1.00 52.50 203 TYR C N 1
ATOM 6175 C CA . TYR C 1 203 ? 88.302 113.559 134.435 1.00 52.50 203 TYR C CA 1
ATOM 6176 C C . TYR C 1 203 ? 88.042 114.258 133.111 1.00 52.50 203 TYR C C 1
ATOM 6177 O O . TYR C 1 203 ? 88.943 114.455 132.298 1.00 52.50 203 TYR C O 1
ATOM 6186 N N . TRP C 1 204 ? 86.778 114.628 132.888 1.00 51.68 204 TRP C N 1
ATOM 6187 C CA . TRP C 1 204 ? 86.344 115.053 131.561 1.00 51.68 204 TRP C CA 1
ATOM 6188 C C . TRP C 1 204 ? 87.096 116.281 131.076 1.00 51.68 204 TRP C C 1
ATOM 6189 O O . TRP C 1 204 ? 87.234 116.482 129.865 1.00 51.68 204 TRP C O 1
ATOM 6200 N N . TRP C 1 205 ? 87.594 117.108 131.995 1.00 50.54 205 TRP C N 1
ATOM 6201 C CA . TRP C 1 205 ? 88.319 118.303 131.587 1.00 50.54 205 TRP C CA 1
ATOM 6202 C C . TRP C 1 205 ? 89.577 117.955 130.810 1.00 50.54 205 TRP C C 1
ATOM 6203 O O . TRP C 1 205 ? 90.035 118.751 129.984 1.00 50.54 205 TRP C O 1
ATOM 6214 N N . LEU C 1 206 ? 90.129 116.762 131.033 1.00 49.27 206 LEU C N 1
ATOM 6215 C CA . LEU C 1 206 ? 91.292 116.320 130.277 1.00 49.27 206 LEU C CA 1
ATOM 6216 C C . LEU C 1 206 ? 91.003 116.219 128.788 1.00 49.27 206 LEU C C 1
ATOM 6217 O O . LEU C 1 206 ? 91.939 116.215 127.985 1.00 49.27 206 LEU C O 1
ATOM 6222 N N . LEU C 1 207 ? 89.732 116.137 128.397 1.00 49.54 207 LEU C N 1
ATOM 6223 C CA . LEU C 1 207 ? 89.407 116.140 126.979 1.00 49.54 207 LEU C CA 1
ATOM 6224 C C . LEU C 1 207 ? 89.724 117.475 126.319 1.00 49.54 207 LEU C C 1
ATOM 6225 O O . LEU C 1 207 ? 89.953 117.508 125.107 1.00 49.54 207 LEU C O 1
ATOM 6230 N N . PHE C 1 208 ? 89.732 118.574 127.080 1.00 49.60 208 PHE C N 1
ATOM 6231 C CA . PHE C 1 208 ? 90.094 119.857 126.479 1.00 49.60 208 PHE C CA 1
ATOM 6232 C C . PHE C 1 208 ? 91.542 119.879 126.007 1.00 49.60 208 PHE C C 1
ATOM 6233 O O . PHE C 1 208 ? 91.779 120.224 124.838 1.00 49.60 208 PHE C O 1
ATOM 6241 N N . PRO C 1 209 ? 92.546 119.540 126.827 1.00 49.83 209 PRO C N 1
ATOM 6242 C CA . PRO C 1 209 ? 93.903 119.468 126.271 1.00 49.83 209 PRO C CA 1
ATOM 6243 C C . PRO C 1 209 ? 94.060 118.394 125.216 1.00 49.83 209 PRO C C 1
ATOM 6244 O O . PRO C 1 209 ? 94.669 118.668 124.177 1.00 49.83 209 PRO C O 1
ATOM 6248 N N . VAL C 1 210 ? 93.494 117.198 125.428 1.00 51.22 210 VAL C N 1
ATOM 6249 C CA . VAL C 1 210 ? 93.669 116.091 124.485 1.00 51.22 210 VAL C CA 1
ATOM 6250 C C . VAL C 1 210 ? 93.376 116.559 123.067 1.00 51.22 210 VAL C C 1
ATOM 6251 O O . VAL C 1 210 ? 94.262 116.576 122.201 1.00 51.22 210 VAL C O 1
ATOM 6255 N N . THR C 1 211 ? 92.140 117.010 122.839 1.00 52.33 211 THR C N 1
ATOM 6256 C CA . THR C 1 211 ? 91.726 117.562 121.557 1.00 52.33 211 THR C CA 1
ATOM 6257 C C . THR C 1 211 ? 92.786 118.493 120.988 1.00 52.33 211 THR C C 1
ATOM 6258 O O . THR C 1 211 ? 93.274 118.294 119.870 1.00 52.33 211 THR C O 1
ATOM 6262 N N . PHE C 1 212 ? 93.196 119.478 121.786 1.00 53.58 212 PHE C N 1
ATOM 6263 C CA . PHE C 1 212 ? 94.157 120.465 121.311 1.00 53.58 212 PHE C CA 1
ATOM 6264 C C . PHE C 1 212 ? 95.436 119.795 120.829 1.00 53.58 212 PHE C C 1
ATOM 6265 O O . PHE C 1 212 ? 95.864 120.008 119.689 1.00 53.58 212 PHE C O 1
ATOM 6273 N N . THR C 1 213 ? 96.040 118.939 121.654 1.00 52.20 213 THR C N 1
ATOM 6274 C CA . THR C 1 213 ? 97.292 118.358 121.189 1.00 52.20 213 THR C CA 1
ATOM 6275 C C . THR C 1 213 ? 97.064 117.190 120.245 1.00 52.20 213 THR C C 1
ATOM 6276 O O . THR C 1 213 ? 98.035 116.667 119.691 1.00 52.20 213 THR C O 1
ATOM 6280 N N . ALA C 1 214 ? 95.815 116.774 120.043 1.00 53.73 214 ALA C N 1
ATOM 6281 C CA . ALA C 1 214 ? 95.516 115.899 118.921 1.00 53.73 214 ALA C CA 1
ATOM 6282 C C . ALA C 1 214 ? 95.378 116.681 117.625 1.00 53.73 214 ALA C C 1
ATOM 6283 O O . ALA C 1 214 ? 95.550 116.104 116.549 1.00 53.73 214 ALA C O 1
ATOM 6285 N N . MET C 1 215 ? 95.079 117.980 117.705 1.00 56.34 215 MET C N 1
ATOM 6286 C CA . MET C 1 215 ? 95.029 118.808 116.508 1.00 56.34 215 MET C CA 1
ATOM 6287 C C . MET C 1 215 ? 96.415 119.119 115.970 1.00 56.34 215 MET C C 1
ATOM 6288 O O . MET C 1 215 ? 96.558 119.387 114.775 1.00 56.34 215 MET C O 1
ATOM 6293 N N . SER C 1 216 ? 97.434 119.098 116.826 1.00 54.92 216 SER C N 1
ATOM 6294 C CA . SER C 1 216 ? 98.793 119.374 116.386 1.00 54.92 216 SER C CA 1
ATOM 6295 C C . SER C 1 216 ? 99.443 118.183 115.705 1.00 54.92 216 SER C C 1
ATOM 6296 O O . SER C 1 216 ? 100.449 118.359 115.012 1.00 54.92 216 SER C O 1
ATOM 6299 N N . CYS C 1 217 ? 98.902 116.982 115.888 1.00 54.64 217 CYS C N 1
ATOM 6300 C CA . CYS C 1 217 ? 99.502 115.800 115.274 1.00 54.64 217 CYS C CA 1
ATOM 6301 C C . CYS C 1 217 ? 99.499 115.851 113.753 1.00 54.64 217 CYS C C 1
ATOM 6302 O O . CYS C 1 217 ? 100.534 115.520 113.150 1.00 54.64 217 CYS C O 1
ATOM 6305 N N . PRO C 1 218 ? 98.409 116.222 113.070 1.00 54.22 218 PRO C N 1
ATOM 6306 C CA . PRO C 1 218 ? 98.512 116.373 111.609 1.00 54.22 218 PRO C CA 1
ATOM 6307 C C . PRO C 1 218 ? 99.518 117.430 111.198 1.00 54.22 218 PRO C C 1
ATOM 6308 O O . PRO C 1 218 ? 100.401 117.154 110.374 1.00 54.22 218 PRO C O 1
ATOM 6312 N N . VAL C 1 219 ? 99.423 118.629 111.781 1.00 53.97 219 VAL C N 1
ATOM 6313 C CA . VAL C 1 219 ? 100.358 119.709 111.470 1.00 53.97 219 VAL C CA 1
ATOM 6314 C C . VAL C 1 219 ? 101.789 119.202 111.546 1.00 53.97 219 VAL C C 1
ATOM 6315 O O . VAL C 1 219 ? 102.533 119.225 110.558 1.00 53.97 219 VAL C O 1
ATOM 6319 N N . LEU C 1 220 ? 102.170 118.685 112.716 1.00 51.32 220 LEU C N 1
ATOM 6320 C CA . LEU C 1 220 ? 103.512 118.151 112.898 1.00 51.32 220 LEU C CA 1
ATOM 6321 C C . LEU C 1 220 ? 103.853 117.156 111.801 1.00 51.32 220 LEU C C 1
ATOM 6322 O O . LEU C 1 220 ? 104.887 117.285 111.136 1.00 51.32 220 LEU C O 1
ATOM 6327 N N . SER C 1 221 ? 102.956 116.197 111.552 1.00 53.67 221 SER C N 1
ATOM 6328 C CA . SER C 1 221 ? 103.209 115.211 110.510 1.00 53.67 221 SER C CA 1
ATOM 6329 C C . SER C 1 221 ? 103.540 115.904 109.202 1.00 53.67 221 SER C C 1
ATOM 6330 O O . SER C 1 221 ? 104.605 115.677 108.616 1.00 53.67 221 SER C O 1
ATOM 6333 N N . SER C 1 222 ? 102.673 116.831 108.785 1.00 54.32 222 SER C N 1
ATOM 6334 C CA . SER C 1 222 ? 102.912 117.561 107.549 1.00 54.32 222 SER C CA 1
ATOM 6335 C C . SER C 1 222 ? 104.293 118.190 107.568 1.00 54.32 222 SER C C 1
ATOM 6336 O O . SER C 1 222 ? 105.108 117.957 106.667 1.00 54.32 222 SER C O 1
ATOM 6339 N N . ALA C 1 223 ? 104.603 118.922 108.640 1.00 53.49 223 ALA C N 1
ATOM 6340 C CA . ALA C 1 223 ? 105.897 119.582 108.719 1.00 53.49 223 ALA C CA 1
ATOM 6341 C C . ALA C 1 223 ? 107.016 118.564 108.609 1.00 53.49 223 ALA C C 1
ATOM 6342 O O . ALA C 1 223 ? 107.945 118.724 107.808 1.00 53.49 223 ALA C O 1
ATOM 6344 N N . LEU C 1 224 ? 106.905 117.466 109.356 1.00 53.95 224 LEU C N 1
ATOM 6345 C CA . LEU C 1 224 ? 107.960 116.466 109.319 1.00 53.95 224 LEU C CA 1
ATOM 6346 C C . LEU C 1 224 ? 108.027 115.810 107.951 1.00 53.95 224 LEU C C 1
ATOM 6347 O O . LEU C 1 224 ? 109.117 115.504 107.453 1.00 53.95 224 LEU C O 1
ATOM 6352 N N . ASN C 1 225 ? 106.874 115.630 107.304 1.00 56.18 225 ASN C N 1
ATOM 6353 C CA . ASN C 1 225 ? 106.883 115.052 105.972 1.00 56.18 225 ASN C CA 1
ATOM 6354 C C . ASN C 1 225 ? 107.537 115.976 104.960 1.00 56.18 225 ASN C C 1
ATOM 6355 O O . ASN C 1 225 ? 107.980 115.506 103.910 1.00 56.18 225 ASN C O 1
ATOM 6360 N N . SER C 1 226 ? 107.615 117.275 105.250 1.00 57.79 226 SER C N 1
ATOM 6361 C CA . SER C 1 226 ? 108.337 118.164 104.351 1.00 57.79 226 SER C CA 1
ATOM 6362 C C . SER C 1 226 ? 109.826 117.864 104.355 1.00 57.79 226 SER C C 1
ATOM 6363 O O . SER C 1 226 ? 110.518 118.150 103.373 1.00 57.79 226 SER C O 1
ATOM 6366 N N . ILE C 1 227 ? 110.335 117.286 105.437 1.00 59.25 227 ILE C N 1
ATOM 6367 C CA . ILE C 1 227 ? 111.743 116.929 105.541 1.00 59.25 227 ILE C CA 1
ATOM 6368 C C . ILE C 1 227 ? 111.970 115.463 105.211 1.00 59.25 227 ILE C C 1
ATOM 6369 O O . ILE C 1 227 ? 112.771 115.130 104.339 1.00 59.25 227 ILE C O 1
ATOM 6374 N N . PHE C 1 228 ? 111.243 114.575 105.889 1.00 58.92 228 PHE C N 1
ATOM 6375 C CA . PHE C 1 228 ? 111.537 113.150 105.802 1.00 58.92 228 PHE C CA 1
ATOM 6376 C C . PHE C 1 228 ? 111.280 112.597 104.410 1.00 58.92 228 PHE C C 1
ATOM 6377 O O . PHE C 1 228 ? 111.940 111.637 103.999 1.00 58.92 228 PHE C O 1
ATOM 6385 N N . SER C 1 229 ? 110.334 113.178 103.670 1.00 61.53 229 SER C N 1
ATOM 6386 C CA . SER C 1 229 ? 110.092 112.720 102.308 1.00 61.53 229 SER C CA 1
ATOM 6387 C C . SER C 1 229 ? 111.306 112.925 101.417 1.00 61.53 229 SER C C 1
ATOM 6388 O O . SER C 1 229 ? 111.455 112.218 100.415 1.00 61.53 229 SER C O 1
ATOM 6391 N N . LYS C 1 230 ? 112.177 113.874 101.759 1.00 62.61 230 LYS C N 1
ATOM 6392 C CA . LYS C 1 230 ? 113.397 114.069 100.993 1.00 62.61 230 LYS C CA 1
ATOM 6393 C C . LYS C 1 230 ? 114.382 112.925 101.186 1.00 62.61 230 LYS C C 1
ATOM 6394 O O . LYS C 1 230 ? 115.331 112.807 100.406 1.00 62.61 230 LYS C O 1
ATOM 6400 N N . TRP C 1 231 ? 114.177 112.089 102.204 1.00 61.79 231 TRP C N 1
ATOM 6401 C CA . TRP C 1 231 ? 114.934 110.858 102.393 1.00 61.79 231 TRP C CA 1
ATOM 6402 C C . TRP C 1 231 ? 114.055 109.621 102.280 1.00 61.79 231 TRP C C 1
ATOM 6403 O O . TRP C 1 231 ? 114.514 108.521 102.604 1.00 61.79 231 TRP C O 1
ATOM 6414 N N . ASP C 1 232 ? 112.808 109.776 101.832 1.00 63.83 232 ASP C N 1
ATOM 6415 C CA . ASP C 1 232 ? 111.861 108.666 101.704 1.00 63.83 232 ASP C CA 1
ATOM 6416 C C . ASP C 1 232 ? 111.665 107.947 103.037 1.00 63.83 232 ASP C C 1
ATOM 6417 O O . ASP C 1 232 ? 111.600 106.720 103.099 1.00 63.83 232 ASP C O 1
ATOM 6422 N N . LEU C 1 233 ? 111.572 108.722 104.114 1.00 60.27 233 LEU C N 1
ATOM 6423 C CA . LEU C 1 233 ? 111.393 108.181 105.450 1.00 60.27 233 LEU C CA 1
ATOM 6424 C C . LEU C 1 233 ? 109.975 108.424 105.945 1.00 60.27 233 LEU C C 1
ATOM 6425 O O . LEU C 1 233 ? 109.365 109.441 105.607 1.00 60.27 233 LEU C O 1
ATOM 6430 N N . PRO C 1 234 ? 109.429 107.510 106.737 1.00 58.88 234 PRO C N 1
ATOM 6431 C CA . PRO C 1 234 ? 108.149 107.769 107.394 1.00 58.88 234 PRO C CA 1
ATOM 6432 C C . PRO C 1 234 ? 108.326 108.598 108.655 1.00 58.88 234 PRO C C 1
ATOM 6433 O O . PRO C 1 234 ? 109.408 108.671 109.239 1.00 58.88 234 PRO C O 1
ATOM 6437 N N . VAL C 1 235 ? 107.235 109.238 109.066 1.00 57.19 235 VAL C N 1
ATOM 6438 C CA . VAL C 1 235 ? 107.196 109.893 110.368 1.00 57.19 235 VAL C CA 1
ATOM 6439 C C . VAL C 1 235 ? 106.530 108.971 111.381 1.00 57.19 235 VAL C C 1
ATOM 6440 O O . VAL C 1 235 ? 105.310 109.013 111.573 1.00 57.19 235 VAL C O 1
ATOM 6444 N N . PHE C 1 236 ? 107.317 108.125 112.034 1.00 55.16 236 PHE C N 1
ATOM 6445 C CA . PHE C 1 236 ? 106.802 106.924 112.697 1.00 55.16 236 PHE C CA 1
ATOM 6446 C C . PHE C 1 236 ? 105.824 107.343 113.794 1.00 55.16 236 PHE C C 1
ATOM 6447 O O . PHE C 1 236 ? 104.611 107.167 113.640 1.00 55.16 236 PHE C O 1
ATOM 6455 N N . THR C 1 237 ? 106.314 107.938 114.873 1.00 51.23 237 THR C N 1
ATOM 6456 C CA . THR C 1 237 ? 105.503 108.504 115.939 1.00 51.23 237 THR C CA 1
ATOM 6457 C C . THR C 1 237 ? 106.097 109.811 116.425 1.00 51.23 237 THR C C 1
ATOM 6458 O O . THR C 1 237 ? 105.791 110.250 117.536 1.00 51.23 237 THR C O 1
ATOM 6462 N N . LEU C 1 238 ? 106.960 110.424 115.624 1.00 50.39 238 LEU C N 1
ATOM 6463 C CA . LEU C 1 238 ? 107.518 111.721 115.977 1.00 50.39 238 LEU C CA 1
ATOM 6464 C C . LEU C 1 238 ? 106.457 112.787 116.219 1.00 50.39 238 LEU C C 1
ATOM 6465 O O . LEU C 1 238 ? 106.646 113.597 117.140 1.00 50.39 238 LEU C O 1
ATOM 6470 N N . PRO C 1 239 ? 105.363 112.876 115.452 1.00 49.23 239 PRO C N 1
ATOM 6471 C CA . PRO C 1 239 ? 104.306 113.824 115.841 1.00 49.23 239 PRO C CA 1
ATOM 6472 C C . PRO C 1 239 ? 103.777 113.582 117.241 1.00 49.23 239 PRO C C 1
ATOM 6473 O O . PRO C 1 239 ? 103.700 114.521 118.043 1.00 49.23 239 PRO C O 1
ATOM 6477 N N . PHE C 1 240 ? 103.430 112.335 117.565 1.00 47.99 240 PHE C N 1
ATOM 6478 C CA . PHE C 1 240 ? 102.943 112.031 118.904 1.00 47.99 240 PHE C CA 1
ATOM 6479 C C . PHE C 1 240 ? 104.008 112.299 119.954 1.00 47.99 240 PHE C C 1
ATOM 6480 O O . PHE C 1 240 ? 103.710 112.838 121.021 1.00 47.99 240 PHE C O 1
ATOM 6488 N N . ASN C 1 241 ? 105.254 111.917 119.679 1.00 47.52 241 ASN C N 1
ATOM 6489 C CA . ASN C 1 241 ? 106.309 112.093 120.670 1.00 47.52 241 ASN C CA 1
ATOM 6490 C C . ASN C 1 241 ? 106.545 113.567 120.958 1.00 47.52 241 ASN C C 1
ATOM 6491 O O . ASN C 1 241 ? 106.610 113.980 122.119 1.00 47.52 241 ASN C O 1
ATOM 6496 N N . ILE C 1 242 ? 106.652 114.380 119.907 1.00 46.72 242 ILE C N 1
ATOM 6497 C CA . ILE C 1 242 ? 106.828 115.816 120.087 1.00 46.72 242 ILE C CA 1
ATOM 6498 C C . ILE C 1 242 ? 105.651 116.401 120.854 1.00 46.72 242 ILE C C 1
ATOM 6499 O O . ILE C 1 242 ? 105.830 117.108 121.853 1.00 46.72 242 ILE C O 1
ATOM 6504 N N . ALA C 1 243 ? 104.429 116.095 120.413 1.00 46.67 243 ALA C N 1
ATOM 6505 C CA . ALA C 1 243 ? 103.248 116.697 121.020 1.00 46.67 243 ALA C CA 1
ATOM 6506 C C . ALA C 1 243 ? 103.118 116.309 122.487 1.00 46.67 243 ALA C C 1
ATOM 6507 O O . ALA C 1 243 ? 102.881 117.164 123.345 1.00 46.67 243 ALA C O 1
ATOM 6509 N N . VAL C 1 244 ? 103.284 115.024 122.798 1.00 46.95 244 VAL C N 1
ATOM 6510 C CA . VAL C 1 244 ? 103.078 114.570 124.165 1.00 46.95 244 VAL C CA 1
ATOM 6511 C C . VAL C 1 244 ? 104.224 115.006 125.067 1.00 46.95 244 VAL C C 1
ATOM 6512 O O . VAL C 1 244 ? 103.999 115.329 126.237 1.00 46.95 244 VAL C O 1
ATOM 6516 N N . THR C 1 245 ? 105.462 115.043 124.563 1.00 47.44 245 THR C N 1
ATOM 6517 C CA . THR C 1 245 ? 106.556 115.554 125.375 1.00 47.44 245 THR C CA 1
ATOM 6518 C C . THR C 1 245 ? 106.341 117.021 125.702 1.00 47.44 245 THR C C 1
ATOM 6519 O O . THR C 1 245 ? 106.518 117.442 126.851 1.00 47.44 245 THR C O 1
ATOM 6523 N N . LEU C 1 246 ? 105.927 117.811 124.710 1.00 47.23 246 LEU C N 1
ATOM 6524 C CA . LEU C 1 246 ? 105.652 119.218 124.966 1.00 47.23 246 LEU C CA 1
ATOM 6525 C C . LEU C 1 246 ? 104.501 119.383 125.947 1.00 47.23 246 LEU C C 1
ATOM 6526 O O . LEU C 1 246 ? 104.569 120.218 126.850 1.00 47.23 246 LEU C O 1
ATOM 6531 N N . TYR C 1 247 ? 103.442 118.585 125.805 1.00 47.09 247 TYR C N 1
ATOM 6532 C CA . TYR C 1 247 ? 102.311 118.711 126.718 1.00 47.09 247 TYR C CA 1
ATOM 6533 C C . TYR C 1 247 ? 102.710 118.357 128.146 1.00 47.09 247 TYR C C 1
ATOM 6534 O O . TYR C 1 247 ? 102.384 119.081 129.094 1.00 47.09 247 TYR C O 1
ATOM 6543 N N . LEU C 1 248 ? 103.416 117.239 128.321 1.00 47.84 248 LEU C N 1
ATOM 6544 C CA . LEU C 1 248 ? 103.758 116.787 129.662 1.00 47.84 248 LEU C CA 1
ATOM 6545 C C . LEU C 1 248 ? 104.829 117.656 130.301 1.00 47.84 248 LEU C C 1
ATOM 6546 O O . LEU C 1 248 ? 104.904 117.716 131.531 1.00 47.84 248 LEU C O 1
ATOM 6551 N N . ALA C 1 249 ? 105.662 118.322 129.503 1.00 48.15 249 ALA C N 1
ATOM 6552 C CA . ALA C 1 249 ? 106.586 119.297 130.067 1.00 48.15 249 ALA C CA 1
ATOM 6553 C C . ALA C 1 249 ? 105.879 120.601 130.410 1.00 48.15 249 ALA C C 1
ATOM 6554 O O . ALA C 1 249 ? 106.201 121.234 131.420 1.00 48.15 249 ALA C O 1
ATOM 6556 N N . ALA C 1 250 ? 104.915 121.016 129.585 1.00 48.17 250 ALA C N 1
ATOM 6557 C CA . ALA C 1 250 ? 104.201 122.261 129.834 1.00 48.17 250 ALA C CA 1
ATOM 6558 C C . ALA C 1 250 ? 103.342 122.168 131.082 1.00 48.17 250 ALA C C 1
ATOM 6559 O O . ALA C 1 250 ? 103.298 123.108 131.883 1.00 48.17 250 ALA C O 1
ATOM 6561 N N . THR C 1 251 ? 102.641 121.050 131.265 1.00 50.45 251 THR C N 1
ATOM 6562 C CA . THR C 1 251 ? 101.816 120.898 132.456 1.00 50.45 251 THR C CA 1
ATOM 6563 C C . THR C 1 251 ? 102.657 120.466 133.650 1.00 50.45 251 THR C C 1
ATOM 6564 O O . THR C 1 251 ? 102.751 121.182 134.651 1.00 50.45 251 THR C O 1
ATOM 6568 N N . GLY C 1 252 ? 103.289 119.305 133.556 1.00 51.99 252 GLY C N 1
ATOM 6569 C CA . GLY C 1 252 ? 104.128 118.822 134.628 1.00 51.99 252 GLY C CA 1
ATOM 6570 C C . GLY C 1 252 ? 103.327 118.252 135.779 1.00 51.99 252 GLY C C 1
ATOM 6571 O O . GLY C 1 252 ? 102.098 118.200 135.773 1.00 51.99 252 GLY C O 1
ATOM 6572 N N . HIS C 1 253 ? 104.061 117.818 136.803 1.00 55.99 253 HIS C N 1
ATOM 6573 C CA . HIS C 1 253 ? 103.435 117.198 137.961 1.00 55.99 253 HIS C CA 1
ATOM 6574 C C . HIS C 1 253 ? 102.711 118.201 138.847 1.00 55.99 253 HIS C C 1
ATOM 6575 O O . HIS C 1 253 ? 101.801 117.813 139.586 1.00 55.99 253 HIS C O 1
ATOM 6582 N N . TYR C 1 254 ? 103.078 119.480 138.785 1.00 58.98 254 TYR C N 1
ATOM 6583 C CA . TYR C 1 254 ? 102.560 120.484 139.704 1.00 58.98 254 TYR C CA 1
ATOM 6584 C C . TYR C 1 254 ? 101.548 121.416 139.050 1.00 58.98 254 TYR C C 1
ATOM 6585 O O . TYR C 1 254 ? 101.250 122.479 139.599 1.00 58.98 254 TYR C O 1
ATOM 6594 N N . ASN C 1 255 ? 101.019 121.047 137.889 1.00 53.16 255 ASN C N 1
ATOM 6595 C CA . ASN C 1 255 ? 99.970 121.843 137.273 1.00 53.16 255 ASN C CA 1
ATOM 6596 C C . ASN C 1 255 ? 98.687 121.740 138.086 1.00 53.16 255 ASN C C 1
ATOM 6597 O O . ASN C 1 255 ? 98.366 120.686 138.639 1.00 53.16 255 ASN C O 1
ATOM 6602 N N . LEU C 1 256 ? 97.959 122.851 138.170 1.00 54.20 256 LEU C N 1
ATOM 6603 C CA . LEU C 1 256 ? 96.733 122.871 138.954 1.00 54.20 256 LEU C CA 1
ATOM 6604 C C . LEU C 1 256 ? 95.582 122.184 138.228 1.00 54.20 256 LEU C C 1
ATOM 6605 O O . LEU C 1 256 ? 94.764 121.508 138.859 1.00 54.20 256 LEU C O 1
ATOM 6610 N N . PHE C 1 257 ? 95.501 122.344 136.909 1.00 52.05 257 PHE C N 1
ATOM 6611 C CA . PHE C 1 257 ? 94.384 121.806 136.144 1.00 52.05 257 PHE C CA 1
ATOM 6612 C C . PHE C 1 257 ? 94.652 120.389 135.653 1.00 52.05 257 PHE C C 1
ATOM 6613 O O . PHE C 1 257 ? 93.800 119.510 135.793 1.00 52.05 257 PHE C O 1
ATOM 6621 N N . PHE C 1 258 ? 95.825 120.156 135.074 1.00 51.23 258 PHE C N 1
ATOM 6622 C CA . PHE C 1 258 ? 96.165 118.879 134.453 1.00 51.23 258 PHE C CA 1
ATOM 6623 C C . PHE C 1 258 ? 97.509 118.399 134.981 1.00 51.23 258 PHE C C 1
ATOM 6624 O O . PHE C 1 258 ? 98.511 118.399 134.257 1.00 51.23 258 PHE C O 1
ATOM 6632 N N . PRO C 1 259 ? 97.567 117.980 136.241 1.00 53.09 259 PRO C N 1
ATOM 6633 C CA . PRO C 1 259 ? 98.825 117.449 136.772 1.00 53.09 259 PRO C CA 1
ATOM 6634 C C . PRO C 1 259 ? 99.137 116.090 136.174 1.00 53.09 259 PRO C C 1
ATOM 6635 O O . PRO C 1 259 ? 98.250 115.260 135.971 1.00 53.09 259 PRO C O 1
ATOM 6639 N N . THR C 1 260 ? 100.412 115.868 135.890 1.00 53.49 260 THR C N 1
ATOM 6640 C CA . THR C 1 260 ? 100.874 114.591 135.374 1.00 53.49 260 THR C CA 1
ATOM 6641 C C . THR C 1 260 ? 101.506 113.773 136.493 1.00 53.49 260 THR C C 1
ATOM 6642 O O . THR C 1 260 ? 101.812 114.281 137.572 1.00 53.49 260 THR C O 1
ATOM 6646 N N . THR C 1 261 ? 101.684 112.485 136.228 1.00 55.18 261 THR C N 1
ATOM 6647 C CA . THR C 1 261 ? 102.318 111.612 137.201 1.00 55.18 261 THR C CA 1
ATOM 6648 C C . THR C 1 261 ? 103.777 112.005 137.392 1.00 55.18 261 THR C C 1
ATOM 6649 O O . THR C 1 261 ? 104.424 112.537 136.488 1.00 55.18 261 THR C O 1
ATOM 6653 N N . LEU C 1 262 ? 104.292 111.742 138.588 1.00 57.07 262 LEU C N 1
ATOM 6654 C CA . LEU C 1 262 ? 105.656 112.123 138.926 1.00 57.07 262 LEU C CA 1
ATOM 6655 C C . LEU C 1 262 ? 106.636 111.154 138.280 1.00 57.07 262 LEU C C 1
ATOM 6656 O O . LEU C 1 262 ? 106.585 109.947 138.534 1.00 57.07 262 LEU C O 1
ATOM 6661 N N . VAL C 1 263 ? 107.525 111.684 137.447 1.00 55.57 263 VAL C N 1
ATOM 6662 C CA . VAL C 1 263 ? 108.609 110.920 136.847 1.00 55.57 263 VAL C CA 1
ATOM 6663 C C . VAL C 1 263 ? 109.909 111.462 137.414 1.00 55.57 263 VAL C C 1
ATOM 6664 O O . VAL C 1 263 ? 110.191 112.660 137.300 1.00 55.57 263 VAL C O 1
ATOM 6668 N N . GLU C 1 264 ? 110.696 110.589 138.029 1.00 59.66 264 GLU C N 1
ATOM 6669 C CA . GLU C 1 264 ? 111.909 111.017 138.701 1.00 59.66 264 GLU C CA 1
ATOM 6670 C C . GLU C 1 264 ? 113.080 110.143 138.286 1.00 59.66 264 GLU C C 1
ATOM 6671 O O . GLU C 1 264 ? 112.904 108.957 137.991 1.00 59.66 264 GLU C O 1
ATOM 6677 N N . PRO C 1 265 ? 114.284 110.704 138.250 1.00 58.26 265 PRO C N 1
ATOM 6678 C CA . PRO C 1 265 ? 115.462 109.900 137.920 1.00 58.26 265 PRO C CA 1
ATOM 6679 C C . PRO C 1 265 ? 115.813 108.930 139.036 1.00 58.26 265 PRO C C 1
ATOM 6680 O O . PRO C 1 265 ? 115.481 109.128 140.205 1.00 58.26 265 PRO C O 1
ATOM 6684 N N . VAL C 1 266 ? 116.495 107.856 138.646 1.00 62.87 266 VAL C N 1
ATOM 6685 C CA . VAL C 1 266 ? 116.962 106.866 139.606 1.00 62.87 266 VAL C CA 1
ATOM 6686 C C . VAL C 1 266 ? 118.119 107.451 140.402 1.00 62.87 266 VAL C C 1
ATOM 6687 O O . VAL C 1 266 ? 119.042 108.050 139.837 1.00 62.87 266 VAL C O 1
ATOM 6691 N N . SER C 1 267 ? 118.074 107.286 141.725 1.00 64.31 267 SER C N 1
ATOM 6692 C CA . SER C 1 267 ? 119.065 107.893 142.601 1.00 64.31 267 SER C CA 1
ATOM 6693 C C . SER C 1 267 ? 119.775 106.885 143.499 1.00 64.31 267 SER C C 1
ATOM 6694 O O . SER C 1 267 ? 120.526 107.296 144.390 1.00 64.31 267 SER C O 1
ATOM 6697 N N . SER C 1 268 ? 119.568 105.587 143.296 1.00 64.79 268 SER C N 1
ATOM 6698 C CA . SER C 1 268 ? 120.228 104.588 144.122 1.00 64.79 268 SER C CA 1
ATOM 6699 C C . SER C 1 268 ? 120.380 103.298 143.333 1.00 64.79 268 SER C C 1
ATOM 6700 O O . SER C 1 268 ? 119.641 103.037 142.382 1.00 64.79 268 SER C O 1
ATOM 6703 N N . VAL C 1 269 ? 121.348 102.493 143.746 1.00 65.85 269 VAL C N 1
ATOM 6704 C CA . VAL C 1 269 ? 121.615 101.219 143.070 1.00 65.85 269 VAL C CA 1
ATOM 6705 C C . VAL C 1 269 ? 120.514 100.225 143.421 1.00 65.85 269 VAL C C 1
ATOM 6706 O O . VAL C 1 269 ? 120.232 100.014 144.613 1.00 65.85 269 VAL C O 1
ATOM 6710 N N . PRO C 1 270 ? 119.865 99.603 142.441 1.00 68.43 270 PRO C N 1
ATOM 6711 C CA . PRO C 1 270 ? 118.835 98.611 142.757 1.00 68.43 270 PRO C CA 1
ATOM 6712 C C . PRO C 1 270 ? 119.428 97.385 143.427 1.00 68.43 270 PRO C C 1
ATOM 6713 O O . PRO C 1 270 ? 120.584 97.018 143.202 1.00 68.43 270 PRO C O 1
ATOM 6717 N N . ASN C 1 271 ? 118.618 96.749 144.266 1.00 73.98 271 ASN C N 1
ATOM 6718 C CA . ASN C 1 271 ? 118.997 95.507 144.933 1.00 73.98 271 ASN C CA 1
ATOM 6719 C C . ASN C 1 271 ? 118.345 94.366 144.163 1.00 73.98 271 ASN C C 1
ATOM 6720 O O . ASN C 1 271 ? 117.146 94.114 144.300 1.00 73.98 271 ASN C O 1
ATOM 6725 N N . ILE C 1 272 ? 119.137 93.676 143.350 1.00 71.64 272 ILE C N 1
ATOM 6726 C CA . ILE C 1 272 ? 118.650 92.603 142.496 1.00 71.64 272 ILE C CA 1
ATOM 6727 C C . ILE C 1 272 ? 119.212 91.295 143.029 1.00 71.64 272 ILE C C 1
ATOM 6728 O O . ILE C 1 272 ? 120.425 91.063 142.977 1.00 71.64 272 ILE C O 1
ATOM 6733 N N . THR C 1 273 ? 118.335 90.438 143.538 1.00 75.35 273 THR C N 1
ATOM 6734 C CA . THR C 1 273 ? 118.697 89.077 143.903 1.00 75.35 273 THR C CA 1
ATOM 6735 C C . THR C 1 273 ? 118.054 88.151 142.882 1.00 75.35 273 THR C C 1
ATOM 6736 O O . THR C 1 273 ? 116.825 88.090 142.777 1.00 75.35 273 THR C O 1
ATOM 6740 N N . TRP C 1 274 ? 118.885 87.431 142.135 1.00 72.24 274 TRP C N 1
ATOM 6741 C CA . TRP C 1 274 ? 118.430 86.724 140.947 1.00 72.24 274 TRP C CA 1
ATOM 6742 C C . TRP C 1 274 ? 117.648 85.460 141.260 1.00 72.24 274 TRP C C 1
ATOM 6743 O O . TRP C 1 274 ? 117.265 84.748 140.326 1.00 72.24 274 TRP C O 1
ATOM 6754 N N . THR C 1 275 ? 117.398 85.161 142.530 1.00 76.97 275 THR C N 1
ATOM 6755 C CA . THR C 1 275 ? 116.614 83.995 142.910 1.00 76.97 275 THR C CA 1
ATOM 6756 C C . THR C 1 275 ? 115.132 84.301 143.080 1.00 76.97 275 THR C C 1
ATOM 6757 O O . THR C 1 275 ? 114.346 83.371 143.286 1.00 76.97 275 THR C O 1
ATOM 6761 N N . GLU C 1 276 ? 114.725 85.567 142.998 1.00 79.17 276 GLU C N 1
ATOM 6762 C CA . GLU C 1 276 ? 113.315 85.926 143.044 1.00 79.17 276 GLU C CA 1
ATOM 6763 C C . GLU C 1 276 ? 112.739 86.223 141.669 1.00 79.17 276 GLU C C 1
ATOM 6764 O O . GLU C 1 276 ? 111.664 86.821 141.575 1.00 79.17 276 GLU C O 1
ATOM 6770 N N . MET C 1 277 ? 113.434 85.837 140.602 1.00 79.51 277 MET C N 1
ATOM 6771 C CA . MET C 1 277 ? 112.846 85.918 139.275 1.00 79.51 277 MET C CA 1
ATOM 6772 C C . MET C 1 277 ? 111.630 85.008 139.197 1.00 79.51 277 MET C C 1
ATOM 6773 O O . MET C 1 277 ? 111.690 83.836 139.578 1.00 79.51 277 MET C O 1
ATOM 6778 N N . GLU C 1 278 ? 110.523 85.551 138.707 1.00 77.38 278 GLU C N 1
ATOM 6779 C CA . GLU C 1 278 ? 109.287 84.800 138.532 1.00 77.38 278 GLU C CA 1
ATOM 6780 C C . GLU C 1 278 ? 109.127 84.509 137.048 1.00 77.38 278 GLU C C 1
ATOM 6781 O O . GLU C 1 278 ? 108.819 85.413 136.264 1.00 77.38 278 GLU C O 1
ATOM 6787 N N . MET C 1 279 ? 109.350 83.255 136.665 1.00 76.64 279 MET C N 1
ATOM 6788 C CA . MET C 1 279 ? 109.176 82.876 135.267 1.00 76.64 279 MET C CA 1
ATOM 6789 C C . MET C 1 279 ? 107.772 83.161 134.744 1.00 76.64 279 MET C C 1
ATOM 6790 O O . MET C 1 279 ? 107.662 83.637 133.601 1.00 76.64 279 MET C O 1
ATOM 6795 N N . PRO C 1 280 ? 106.683 82.887 135.476 1.00 72.64 280 PRO C N 1
ATOM 6796 C CA . PRO C 1 280 ? 105.365 83.304 134.975 1.00 72.64 280 PRO C CA 1
ATOM 6797 C C . PRO C 1 280 ? 105.267 84.789 134.673 1.00 72.64 280 PRO C C 1
ATOM 6798 O O . PRO C 1 280 ? 104.701 85.164 133.642 1.00 72.64 280 PRO C O 1
ATOM 6802 N N . LEU C 1 281 ? 105.830 85.649 135.522 1.00 69.69 281 LEU C N 1
ATOM 6803 C CA . LEU C 1 281 ? 105.749 87.083 135.267 1.00 69.69 281 LEU C CA 1
ATOM 6804 C C . LEU C 1 281 ? 106.653 87.491 134.111 1.00 69.69 281 LEU C C 1
ATOM 6805 O O . LEU C 1 281 ? 106.297 88.367 133.314 1.00 69.69 281 LEU C O 1
ATOM 6810 N N . LEU C 1 282 ? 107.820 86.854 133.991 1.00 67.80 282 LEU C N 1
ATOM 6811 C CA . LEU C 1 282 ? 108.694 87.134 132.859 1.00 67.80 282 LEU C CA 1
ATOM 6812 C C . LEU C 1 282 ? 108.024 86.763 131.544 1.00 67.80 282 LEU C C 1
ATOM 6813 O O . LEU C 1 282 ? 108.137 87.491 130.553 1.00 67.80 282 LEU C O 1
ATOM 6818 N N . LEU C 1 283 ? 107.326 85.627 131.515 1.00 67.07 283 LEU C N 1
ATOM 6819 C CA . LEU C 1 283 ? 106.574 85.249 130.323 1.00 67.07 283 LEU C CA 1
ATOM 6820 C C . LEU C 1 283 ? 105.409 86.199 130.080 1.00 67.07 283 LEU C C 1
ATOM 6821 O O . LEU C 1 283 ? 105.135 86.573 128.935 1.00 67.07 283 LEU C O 1
ATOM 6826 N N . GLN C 1 284 ? 104.709 86.594 131.146 1.00 65.08 284 GLN C N 1
ATOM 6827 C CA . GLN C 1 284 ? 103.600 87.530 131.012 1.00 65.08 284 GLN C CA 1
ATOM 6828 C C . GLN C 1 284 ? 104.062 88.872 130.470 1.00 65.08 284 GLN C C 1
ATOM 6829 O O . GLN C 1 284 ? 103.270 89.608 129.877 1.00 65.08 284 GLN C O 1
ATOM 6835 N N . ALA C 1 285 ? 105.329 89.214 130.679 1.00 61.43 285 ALA C N 1
ATOM 6836 C CA . ALA C 1 285 ? 105.832 90.494 130.205 1.00 61.43 285 ALA C CA 1
ATOM 6837 C C . ALA C 1 285 ? 105.936 90.578 128.688 1.00 61.43 285 ALA C C 1
ATOM 6838 O O . ALA C 1 285 ? 106.187 91.669 128.170 1.00 61.43 285 ALA C O 1
ATOM 6840 N N . ILE C 1 286 ? 105.765 89.474 127.966 1.00 59.10 286 ILE C N 1
ATOM 6841 C CA . ILE C 1 286 ? 105.809 89.509 126.505 1.00 59.10 286 ILE C CA 1
ATOM 6842 C C . ILE C 1 286 ? 104.514 90.120 125.968 1.00 59.10 286 ILE C C 1
ATOM 6843 O O . ILE C 1 286 ? 104.577 91.134 125.254 1.00 59.10 286 ILE C O 1
ATOM 6848 N N . PRO C 1 287 ? 103.327 89.570 126.266 1.00 58.06 287 PRO C N 1
ATOM 6849 C CA . PRO C 1 287 ? 102.105 90.268 125.843 1.00 58.06 287 PRO C CA 1
ATOM 6850 C C . PRO C 1 287 ? 101.949 91.637 126.478 1.00 58.06 287 PRO C C 1
ATOM 6851 O O . PRO C 1 287 ? 101.418 92.545 125.835 1.00 58.06 287 PRO C O 1
ATOM 6855 N N . VAL C 1 288 ? 102.402 91.818 127.719 1.00 57.68 288 VAL C N 1
ATOM 6856 C CA . VAL C 1 288 ? 102.358 93.141 128.332 1.00 57.68 288 VAL C CA 1
ATOM 6857 C C . VAL C 1 288 ? 103.282 94.099 127.593 1.00 57.68 288 VAL C C 1
ATOM 6858 O O . VAL C 1 288 ? 102.950 95.272 127.390 1.00 57.68 288 VAL C O 1
ATOM 6862 N N . GLY C 1 289 ? 104.454 93.620 127.180 1.00 56.25 289 GLY C N 1
ATOM 6863 C CA . GLY C 1 289 ? 105.341 94.455 126.390 1.00 56.25 289 GLY C CA 1
ATOM 6864 C C . GLY C 1 289 ? 104.737 94.840 125.055 1.00 56.25 289 GLY C C 1
ATOM 6865 O O . GLY C 1 289 ? 104.963 95.942 124.555 1.00 56.25 289 GLY C O 1
ATOM 6866 N N . VAL C 1 290 ? 103.971 93.929 124.452 1.00 56.69 290 VAL C N 1
ATOM 6867 C CA . VAL C 1 290 ? 103.274 94.266 123.214 1.00 56.69 290 VAL C CA 1
ATOM 6868 C C . VAL C 1 290 ? 102.179 95.291 123.477 1.00 56.69 290 VAL C C 1
ATOM 6869 O O . VAL C 1 290 ? 102.010 96.250 122.715 1.00 56.69 290 VAL C O 1
ATOM 6873 N N . GLY C 1 291 ? 101.422 95.110 124.558 1.00 54.92 291 GLY C N 1
ATOM 6874 C CA . GLY C 1 291 ? 100.327 96.010 124.872 1.00 54.92 291 GLY C CA 1
ATOM 6875 C C . GLY C 1 291 ? 100.767 97.387 125.313 1.00 54.92 291 GLY C C 1
ATOM 6876 O O . GLY C 1 291 ? 99.986 98.335 125.209 1.00 54.92 291 GLY C O 1
ATOM 6877 N N . GLN C 1 292 ? 101.998 97.519 125.798 1.00 54.63 292 GLN C N 1
ATOM 6878 C CA . GLN C 1 292 ? 102.473 98.817 126.257 1.00 54.63 292 GLN C CA 1
ATOM 6879 C C . GLN C 1 292 ? 102.754 99.788 125.121 1.00 54.63 292 GLN C C 1
ATOM 6880 O O . GLN C 1 292 ? 103.090 100.942 125.397 1.00 54.63 292 GLN C O 1
ATOM 6886 N N . VAL C 1 293 ? 102.644 99.361 123.860 1.00 53.99 293 VAL C N 1
ATOM 6887 C CA . VAL C 1 293 ? 102.748 100.327 122.771 1.00 53.99 293 VAL C CA 1
ATOM 6888 C C . VAL C 1 293 ? 101.566 101.285 122.805 1.00 53.99 293 VAL C C 1
ATOM 6889 O O . VAL C 1 293 ? 101.666 102.421 122.328 1.00 53.99 293 VAL C O 1
ATOM 6893 N N . TYR C 1 294 ? 100.439 100.857 123.370 1.00 55.29 294 TYR C N 1
ATOM 6894 C CA . TYR C 1 294 ? 99.289 101.716 123.608 1.00 55.29 294 TYR C CA 1
ATOM 6895 C C . TYR C 1 294 ? 99.223 102.215 125.043 1.00 55.29 294 TYR C C 1
ATOM 6896 O O . TYR C 1 294 ? 98.224 102.822 125.431 1.00 55.29 294 TYR C O 1
ATOM 6905 N N . GLY C 1 295 ? 100.254 101.965 125.843 1.00 55.08 295 GLY C N 1
ATOM 6906 C CA . GLY C 1 295 ? 100.235 102.362 127.236 1.00 55.08 295 GLY C CA 1
ATOM 6907 C C . GLY C 1 295 ? 99.457 101.451 128.153 1.00 55.08 295 GLY C C 1
ATOM 6908 O O . GLY C 1 295 ? 99.146 101.846 129.279 1.00 55.08 295 GLY C O 1
ATOM 6909 N N . CYS C 1 296 ? 99.142 100.237 127.715 1.00 56.97 296 CYS C N 1
ATOM 6910 C CA . CYS C 1 296 ? 98.314 99.312 128.475 1.00 56.97 296 CYS C CA 1
ATOM 6911 C C . CYS C 1 296 ? 99.180 98.242 129.125 1.00 56.97 296 CYS C C 1
ATOM 6912 O O . CYS C 1 296 ? 100.028 97.638 128.464 1.00 56.97 296 CYS C O 1
ATOM 6915 N N . ASP C 1 297 ? 98.958 98.006 130.416 1.00 59.18 297 ASP C N 1
ATOM 6916 C CA . ASP C 1 297 ? 99.708 97.012 131.168 1.00 59.18 297 ASP C CA 1
ATOM 6917 C C . ASP C 1 297 ? 98.922 95.735 131.434 1.00 59.18 297 ASP C C 1
ATOM 6918 O O . ASP C 1 297 ? 99.437 94.841 132.110 1.00 59.18 297 ASP C O 1
ATOM 6923 N N . ASN C 1 298 ? 97.702 95.626 130.931 1.00 58.68 298 ASN C N 1
ATOM 6924 C CA . ASN C 1 298 ? 96.924 94.407 131.117 1.00 58.68 298 ASN C CA 1
ATOM 6925 C C . ASN C 1 298 ? 97.456 93.309 130.203 1.00 58.68 298 ASN C C 1
ATOM 6926 O O . ASN C 1 298 ? 97.587 93.528 128.994 1.00 58.68 298 ASN C O 1
ATOM 6931 N N . PRO C 1 299 ? 97.797 92.133 130.736 1.00 58.11 299 PRO C N 1
ATOM 6932 C CA . PRO C 1 299 ? 98.238 91.040 129.852 1.00 58.11 299 PRO C CA 1
ATOM 6933 C C . PRO C 1 299 ? 97.180 90.606 128.854 1.00 58.11 299 PRO C C 1
ATOM 6934 O O . PRO C 1 299 ? 97.514 90.250 127.716 1.00 58.11 299 PRO C O 1
ATOM 6938 N N . TRP C 1 300 ? 95.905 90.623 129.248 1.00 57.57 300 TRP C N 1
ATOM 6939 C CA . TRP C 1 300 ? 94.841 90.276 128.315 1.00 57.57 300 TRP C CA 1
ATOM 6940 C C . TRP C 1 300 ? 94.757 91.285 127.181 1.00 57.57 300 TRP C C 1
ATOM 6941 O O . TRP C 1 300 ? 94.489 90.916 126.033 1.00 57.57 300 TRP C O 1
ATOM 6952 N N . THR C 1 301 ? 94.979 92.562 127.487 1.00 57.26 301 THR C N 1
ATOM 6953 C CA . THR C 1 301 ? 95.023 93.579 126.444 1.00 57.26 301 THR C CA 1
ATOM 6954 C C . THR C 1 301 ? 96.141 93.292 125.451 1.00 57.26 301 THR C C 1
ATOM 6955 O O . THR C 1 301 ? 95.950 93.419 124.237 1.00 57.26 301 THR C O 1
ATOM 6959 N N . GLY C 1 302 ? 97.310 92.888 125.945 1.00 56.23 302 GLY C N 1
ATOM 6960 C CA . GLY C 1 302 ? 98.400 92.547 125.049 1.00 56.23 302 GLY C CA 1
ATOM 6961 C C . GLY C 1 302 ? 98.112 91.323 124.203 1.00 56.23 302 GLY C C 1
ATOM 6962 O O . GLY C 1 302 ? 98.463 91.278 123.022 1.00 56.23 302 GLY C O 1
ATOM 6963 N N . GLY C 1 303 ? 97.480 90.308 124.791 1.00 56.59 303 GLY C N 1
ATOM 6964 C CA . GLY C 1 303 ? 97.087 89.151 124.004 1.00 56.59 303 GLY C CA 1
ATOM 6965 C C . GLY C 1 303 ? 96.083 89.501 122.923 1.00 56.59 303 GLY C C 1
ATOM 6966 O O . GLY C 1 303 ? 96.166 89.006 121.796 1.00 56.59 303 GLY C O 1
ATOM 6967 N N . VAL C 1 304 ? 95.123 90.364 123.252 1.00 57.42 304 VAL C N 1
A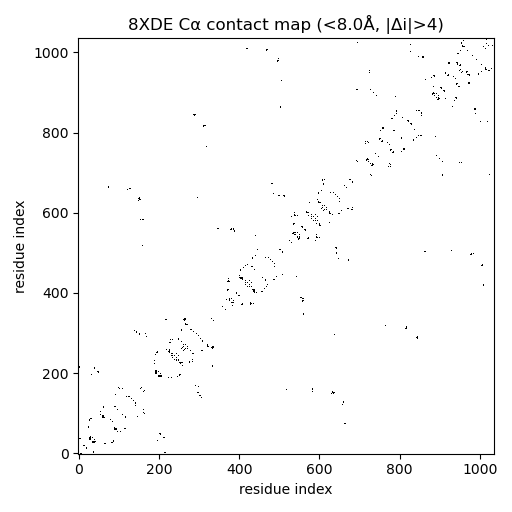TOM 6968 C CA . VAL C 1 304 ? 94.155 90.822 122.262 1.00 57.42 304 VAL C CA 1
ATOM 6969 C C . VAL C 1 304 ? 94.856 91.603 121.157 1.00 57.42 304 VAL C C 1
ATOM 6970 O O . VAL C 1 304 ? 94.507 91.488 119.975 1.00 57.42 304 VAL C O 1
ATOM 6974 N N . PHE C 1 305 ? 95.863 92.398 121.518 1.00 56.75 305 PHE C N 1
ATOM 6975 C CA . PHE C 1 305 ? 96.638 93.114 120.508 1.00 56.75 305 PHE C CA 1
ATOM 6976 C C . PHE C 1 305 ? 97.394 92.149 119.607 1.00 56.75 305 PHE C C 1
ATOM 6977 O O . PHE C 1 305 ? 97.518 92.382 118.400 1.00 56.75 305 PHE C O 1
ATOM 6985 N N . LEU C 1 306 ? 97.926 91.068 120.176 1.00 56.59 306 LEU C N 1
ATOM 6986 C CA . LEU C 1 306 ? 98.600 90.066 119.355 1.00 56.59 306 LEU C CA 1
ATOM 6987 C C . LEU C 1 306 ? 97.624 89.396 118.399 1.00 56.59 306 LEU C C 1
ATOM 6988 O O . LEU C 1 306 ? 97.966 89.115 117.247 1.00 56.59 306 LEU C O 1
ATOM 6993 N N . VAL C 1 307 ? 96.405 89.123 118.863 1.00 57.88 307 VAL C N 1
ATOM 6994 C CA . VAL C 1 307 ? 95.383 88.570 117.975 1.00 57.88 307 VAL C CA 1
ATOM 6995 C C . VAL C 1 307 ? 95.078 89.547 116.846 1.00 57.88 307 VAL C C 1
ATOM 6996 O O . VAL C 1 307 ? 94.937 89.152 115.681 1.00 57.88 307 VAL C O 1
ATOM 7000 N N . ALA C 1 308 ? 94.966 90.834 117.174 1.00 58.81 308 ALA C N 1
ATOM 7001 C CA . ALA C 1 308 ? 94.712 91.847 116.155 1.00 58.81 308 ALA C CA 1
ATOM 7002 C C . ALA C 1 308 ? 95.844 91.906 115.139 1.00 58.81 308 ALA C C 1
ATOM 7003 O O . ALA C 1 308 ? 95.602 92.077 113.939 1.00 58.81 308 ALA C O 1
ATOM 7005 N N . LEU C 1 309 ? 97.089 91.790 115.603 1.00 59.27 309 LEU C N 1
ATOM 7006 C CA . LEU C 1 309 ? 98.224 91.753 114.686 1.00 59.27 309 LEU C CA 1
ATOM 7007 C C . LEU C 1 309 ? 98.171 90.523 113.791 1.00 59.27 309 LEU C C 1
ATOM 7008 O O . LEU C 1 309 ? 98.437 90.610 112.588 1.00 59.27 309 LEU C O 1
ATOM 7013 N N . PHE C 1 310 ? 97.835 89.368 114.365 1.00 61.56 310 PHE C N 1
ATOM 7014 C CA . PHE C 1 310 ? 97.816 88.132 113.592 1.00 61.56 310 PHE C CA 1
ATOM 7015 C C . PHE C 1 310 ? 96.722 88.154 112.536 1.00 61.56 310 PHE C C 1
ATOM 7016 O O . PHE C 1 310 ? 96.884 87.572 111.458 1.00 61.56 310 PHE C O 1
ATOM 7024 N N . ILE C 1 311 ? 95.594 88.801 112.833 1.00 63.20 311 ILE C N 1
ATOM 7025 C CA . ILE C 1 311 ? 94.506 88.866 111.861 1.00 63.20 311 ILE C CA 1
ATOM 7026 C C . ILE C 1 311 ? 94.990 89.496 110.562 1.00 63.20 311 ILE C C 1
ATOM 7027 O O . ILE C 1 311 ? 94.665 89.025 109.467 1.00 63.20 311 ILE C O 1
ATOM 7032 N N . SER C 1 312 ? 95.792 90.554 110.661 1.00 64.83 312 SER C N 1
ATOM 7033 C CA . SER C 1 312 ? 96.282 91.231 109.467 1.00 64.83 312 SER C CA 1
ATOM 7034 C C . SER C 1 312 ? 97.490 90.513 108.874 1.00 64.83 312 SER C C 1
ATOM 7035 O O . SER C 1 312 ? 97.471 90.099 107.710 1.00 64.83 312 SER C O 1
ATOM 7038 N N . SER C 1 313 ? 98.550 90.362 109.657 1.00 63.91 313 SER C N 1
ATOM 7039 C CA . SER C 1 313 ? 99.786 89.782 109.152 1.00 63.91 313 SER C CA 1
ATOM 7040 C C . SER C 1 313 ? 100.457 88.929 110.220 1.00 63.91 313 SER C C 1
ATOM 7041 O O . SER C 1 313 ? 100.920 89.462 111.235 1.00 63.91 313 SER C O 1
ATOM 7044 N N . PRO C 1 314 ? 100.524 87.610 110.034 1.00 63.07 314 PRO C N 1
ATOM 7045 C CA . PRO C 1 314 ? 101.218 86.766 111.021 1.00 63.07 314 PRO C CA 1
ATOM 7046 C C . PRO C 1 314 ? 102.674 87.141 111.231 1.00 63.07 314 PRO C C 1
ATOM 7047 O O . PRO C 1 314 ? 103.193 86.977 112.343 1.00 63.07 314 PRO C O 1
ATOM 7051 N N . LEU C 1 315 ? 103.353 87.640 110.199 1.00 62.73 315 LEU C N 1
ATOM 7052 C CA . LEU C 1 315 ? 104.745 88.045 110.361 1.00 62.73 315 LEU C CA 1
ATOM 7053 C C . LEU C 1 315 ? 104.867 89.242 111.295 1.00 62.73 315 LEU C C 1
ATOM 7054 O O . LEU C 1 315 ? 105.827 89.336 112.069 1.00 62.73 315 LEU C O 1
ATOM 7059 N N . ILE C 1 316 ? 103.903 90.164 111.246 1.00 61.24 316 ILE C N 1
ATOM 7060 C CA . ILE C 1 316 ? 103.918 91.297 112.164 1.00 61.24 316 ILE C CA 1
ATOM 7061 C C . ILE C 1 316 ? 103.741 90.823 113.600 1.00 61.24 316 ILE C C 1
ATOM 7062 O O . ILE C 1 316 ? 104.427 91.296 114.511 1.00 61.24 316 ILE C O 1
ATOM 7067 N N . CYS C 1 317 ? 102.823 89.881 113.828 1.00 61.23 317 CYS C N 1
ATOM 7068 C CA . CYS C 1 317 ? 102.642 89.332 115.168 1.00 61.23 317 CYS C CA 1
ATOM 7069 C C . CYS C 1 317 ? 103.906 88.637 115.657 1.00 61.23 317 CYS C C 1
ATOM 7070 O O . CYS C 1 317 ? 104.316 88.807 116.816 1.00 61.23 317 CYS C O 1
ATOM 7073 N N . LEU C 1 318 ? 104.540 87.852 114.785 1.00 59.96 318 LEU C N 1
ATOM 7074 C CA . LEU C 1 318 ? 105.765 87.157 115.165 1.00 59.96 318 LEU C CA 1
ATOM 7075 C C . LEU C 1 318 ? 106.865 88.144 115.527 1.00 59.96 318 LEU C C 1
ATOM 7076 O O . LEU C 1 318 ? 107.560 87.978 116.535 1.00 59.96 318 LEU C O 1
ATOM 7081 N N . HIS C 1 319 ? 107.030 89.193 114.721 1.00 59.73 319 HIS C N 1
ATOM 7082 C CA . HIS C 1 319 ? 108.079 90.161 115.005 1.00 59.73 319 HIS C CA 1
ATOM 7083 C C . HIS C 1 319 ? 107.761 90.987 116.240 1.00 59.73 319 HIS C C 1
ATOM 7084 O O . HIS C 1 319 ? 108.679 91.404 116.949 1.00 59.73 319 HIS C O 1
ATOM 7091 N N . ALA C 1 320 ? 106.481 91.215 116.533 1.00 57.57 320 ALA C N 1
ATOM 7092 C CA . ALA C 1 320 ? 106.120 91.898 117.771 1.00 57.57 320 ALA C CA 1
ATOM 7093 C C . ALA C 1 320 ? 106.496 91.061 118.987 1.00 57.57 320 ALA C C 1
ATOM 7094 O O . ALA C 1 320 ? 107.080 91.572 119.953 1.00 57.57 320 ALA C O 1
ATOM 7096 N N . ALA C 1 321 ? 106.176 89.766 118.954 1.00 57.03 321 ALA C N 1
ATOM 7097 C CA . ALA C 1 321 ? 106.550 88.898 120.067 1.00 57.03 321 ALA C CA 1
ATOM 7098 C C . ALA C 1 321 ? 108.065 88.817 120.218 1.00 57.03 321 ALA C C 1
ATOM 7099 O O . ALA C 1 321 ? 108.593 88.861 121.338 1.00 57.03 321 ALA C O 1
ATOM 7101 N N . ILE C 1 322 ? 108.782 88.713 119.099 1.00 56.53 322 ILE C N 1
ATOM 7102 C CA . ILE C 1 322 ? 110.236 88.621 119.160 1.00 56.53 322 ILE C CA 1
ATOM 7103 C C . ILE C 1 322 ? 110.839 89.921 119.677 1.00 56.53 322 ILE C C 1
ATOM 7104 O O . ILE C 1 322 ? 111.819 89.905 120.429 1.00 56.53 322 ILE C O 1
ATOM 7109 N N . GLY C 1 323 ? 110.268 91.063 119.297 1.00 55.69 323 GLY C N 1
ATOM 7110 C CA . GLY C 1 323 ? 110.748 92.328 119.825 1.00 55.69 323 GLY C CA 1
ATOM 7111 C C . GLY C 1 323 ? 110.516 92.461 121.316 1.00 55.69 323 GLY C C 1
ATOM 7112 O O . GLY C 1 323 ? 111.362 92.991 122.041 1.00 55.69 323 GLY C O 1
ATOM 7113 N N . SER C 1 324 ? 109.370 91.978 121.796 1.00 55.09 324 SER C N 1
ATOM 7114 C CA . SER C 1 324 ? 109.124 91.968 123.235 1.00 55.09 324 SER C CA 1
ATOM 7115 C C . SER C 1 324 ? 110.160 91.115 123.959 1.00 55.09 324 SER C C 1
ATOM 7116 O O . SER C 1 324 ? 110.712 91.521 124.993 1.00 55.09 324 SER C O 1
ATOM 7119 N N . ILE C 1 325 ? 110.448 89.931 123.417 1.00 54.15 325 ILE C N 1
ATOM 7120 C CA . ILE C 1 325 ? 111.440 89.055 124.038 1.00 54.15 325 ILE C CA 1
ATOM 7121 C C . ILE C 1 325 ? 112.815 89.711 124.031 1.00 54.15 325 ILE C C 1
ATOM 7122 O O . ILE C 1 325 ? 113.568 89.621 125.009 1.00 54.15 325 ILE C O 1
ATOM 7127 N N . VAL C 1 326 ? 113.169 90.373 122.930 1.00 54.12 326 VAL C N 1
ATOM 7128 C CA . VAL C 1 326 ? 114.463 91.041 122.837 1.00 54.12 326 VAL C CA 1
ATOM 7129 C C . VAL C 1 326 ? 114.563 92.155 123.870 1.00 54.12 326 VAL C C 1
ATOM 7130 O O . VAL C 1 326 ? 115.611 92.348 124.499 1.00 54.12 326 VAL C O 1
ATOM 7134 N N . GLY C 1 327 ? 113.481 92.909 124.057 1.00 53.48 327 GLY C N 1
ATOM 7135 C CA . GLY C 1 327 ? 113.480 93.937 125.084 1.00 53.48 327 GLY C CA 1
ATOM 7136 C C . GLY C 1 327 ? 113.685 93.371 126.476 1.00 53.48 327 GLY C C 1
ATOM 7137 O O . GLY C 1 327 ? 114.441 93.928 127.278 1.00 53.48 327 GLY C O 1
ATOM 7138 N N . LEU C 1 328 ? 113.020 92.255 126.782 1.00 55.24 328 LEU C N 1
ATOM 7139 C CA . LEU C 1 328 ? 113.222 91.630 128.088 1.00 55.24 328 LEU C CA 1
ATOM 7140 C C . LEU C 1 328 ? 114.657 91.151 128.261 1.00 55.24 328 LEU C C 1
ATOM 7141 O O . LEU C 1 328 ? 115.244 91.293 129.341 1.00 55.24 328 LEU C O 1
ATOM 7146 N N . LEU C 1 329 ? 115.234 90.566 127.212 1.00 52.78 329 LEU C N 1
ATOM 7147 C CA . LEU C 1 329 ? 116.608 90.090 127.301 1.00 52.78 329 LEU C CA 1
ATOM 7148 C C . LEU C 1 329 ? 117.579 91.241 127.519 1.00 52.78 329 LEU C C 1
ATOM 7149 O O . LEU C 1 329 ? 118.521 91.125 128.305 1.00 52.78 329 LEU C O 1
ATOM 7154 N N . ALA C 1 330 ? 117.363 92.367 126.838 1.00 52.59 330 ALA C N 1
ATOM 7155 C CA . ALA C 1 330 ? 118.211 93.534 127.061 1.00 52.59 330 ALA C CA 1
ATOM 7156 C C . ALA C 1 330 ? 118.079 94.053 128.487 1.00 52.59 330 ALA C C 1
ATOM 7157 O O . ALA C 1 330 ? 119.083 94.393 129.137 1.00 52.59 330 ALA C O 1
ATOM 7159 N N . ALA C 1 331 ? 116.844 94.117 128.995 1.00 53.72 331 ALA C N 1
ATOM 7160 C CA . ALA C 1 331 ? 116.630 94.572 130.363 1.00 53.72 331 ALA C CA 1
ATOM 7161 C C . ALA C 1 331 ? 117.364 93.686 131.355 1.00 53.72 331 ALA C C 1
ATOM 7162 O O . ALA C 1 331 ? 117.977 94.183 132.305 1.00 53.72 331 ALA C O 1
ATOM 7164 N N . LEU C 1 332 ? 117.314 92.371 131.153 1.00 55.15 332 LEU C N 1
ATOM 7165 C CA . LEU C 1 332 ? 118.096 91.476 131.998 1.00 55.15 332 LEU C CA 1
ATOM 7166 C C . LEU C 1 332 ? 119.591 91.683 131.800 1.00 55.15 332 LEU C C 1
ATOM 7167 O O . LEU C 1 332 ? 120.368 91.521 132.746 1.00 55.15 332 LEU C O 1
ATOM 7172 N N . SER C 1 333 ? 120.009 92.034 130.584 1.00 52.77 333 SER C N 1
ATOM 7173 C CA . SER C 1 333 ? 121.427 92.195 130.295 1.00 52.77 333 SER C CA 1
ATOM 7174 C C . SER C 1 333 ? 122.037 93.367 131.047 1.00 52.77 333 SER C C 1
ATOM 7175 O O . SER C 1 333 ? 123.196 93.287 131.467 1.00 52.77 333 SER C O 1
ATOM 7178 N N . VAL C 1 334 ? 121.299 94.458 131.225 1.00 53.95 334 VAL C N 1
ATOM 7179 C CA . VAL C 1 334 ? 121.834 95.612 131.946 1.00 53.95 334 VAL C CA 1
ATOM 7180 C C . VAL C 1 334 ? 121.344 95.659 133.395 1.00 53.95 334 VAL C C 1
ATOM 7181 O O . VAL C 1 334 ? 121.356 96.722 134.012 1.00 53.95 334 VAL C O 1
ATOM 7185 N N . ALA C 1 335 ? 120.917 94.524 133.947 1.00 55.77 335 ALA C N 1
ATOM 7186 C CA . ALA C 1 335 ? 120.552 94.401 135.360 1.00 55.77 335 ALA C CA 1
ATOM 7187 C C . ALA C 1 335 ? 119.452 95.391 135.747 1.00 55.77 335 ALA C C 1
ATOM 7188 O O . ALA C 1 335 ? 119.615 96.232 136.630 1.00 55.77 335 ALA C O 1
ATOM 7190 N N . THR C 1 336 ? 118.324 95.277 135.060 1.00 58.37 336 THR C N 1
ATOM 7191 C CA . THR C 1 336 ? 117.139 96.048 135.408 1.00 58.37 336 THR C CA 1
ATOM 7192 C C . THR C 1 336 ? 116.380 95.353 136.534 1.00 58.37 336 THR C C 1
ATOM 7193 O O . THR C 1 336 ? 116.299 94.122 136.553 1.00 58.37 336 THR C O 1
ATOM 7197 N N . PRO C 1 337 ? 115.841 96.100 137.497 1.00 62.40 337 PRO C N 1
ATOM 7198 C CA . PRO C 1 337 ? 115.018 95.468 138.535 1.00 62.40 337 PRO C CA 1
ATOM 7199 C C . PRO C 1 337 ? 113.857 94.705 137.916 1.00 62.40 337 PRO C C 1
ATOM 7200 O O . PRO C 1 337 ? 113.252 95.147 136.939 1.00 62.40 337 PRO C O 1
ATOM 7204 N N . PHE C 1 338 ? 113.555 93.544 138.497 1.00 67.01 338 PHE C N 1
ATOM 7205 C CA . PHE C 1 338 ? 112.545 92.665 137.918 1.00 67.01 338 PHE C CA 1
ATOM 7206 C C . PHE C 1 338 ? 111.180 93.332 137.861 1.00 67.01 338 PHE C C 1
ATOM 7207 O O . PHE C 1 338 ? 110.397 93.065 136.943 1.00 67.01 338 PHE C O 1
ATOM 7215 N N . GLU C 1 339 ? 110.876 94.199 138.827 1.00 66.83 339 GLU C N 1
ATOM 7216 C CA . GLU C 1 339 ? 109.589 94.883 138.828 1.00 66.83 339 GLU C CA 1
ATOM 7217 C C . GLU C 1 339 ? 109.431 95.760 137.594 1.00 66.83 339 GLU C C 1
ATOM 7218 O O . GLU C 1 339 ? 108.348 95.826 137.005 1.00 66.83 339 GLU C O 1
ATOM 7224 N N . THR C 1 340 ? 110.502 96.447 137.193 1.00 63.53 340 THR C N 1
ATOM 7225 C CA . THR C 1 340 ? 110.457 97.248 135.974 1.00 63.53 340 THR C CA 1
ATOM 7226 C C . THR C 1 340 ? 110.317 96.370 134.738 1.00 63.53 340 THR C C 1
ATOM 7227 O O . THR C 1 340 ? 109.613 96.732 133.790 1.00 63.53 340 THR C O 1
ATOM 7231 N N . ILE C 1 341 ? 110.992 95.219 134.725 1.00 62.34 341 ILE C N 1
ATOM 7232 C CA . ILE C 1 341 ? 110.914 94.319 133.580 1.00 62.34 341 ILE C CA 1
ATOM 7233 C C . ILE C 1 341 ? 109.495 93.799 133.402 1.00 62.34 341 ILE C C 1
ATOM 7234 O O . ILE C 1 341 ? 108.986 93.716 132.279 1.00 62.34 341 ILE C O 1
ATOM 7239 N N . TYR C 1 342 ? 108.834 93.444 134.505 1.00 64.85 342 TYR C N 1
ATOM 7240 C CA . TYR C 1 342 ? 107.503 92.852 134.423 1.00 64.85 342 TYR C CA 1
ATOM 7241 C C . TYR C 1 342 ? 106.474 93.792 133.810 1.00 64.85 342 TYR C C 1
ATOM 7242 O O . TYR C 1 342 ? 105.453 93.322 133.298 1.00 64.85 342 TYR C O 1
ATOM 7251 N N . THR C 1 343 ? 106.708 95.101 133.851 1.00 59.12 343 THR C N 1
ATOM 7252 C CA . THR C 1 343 ? 105.723 96.055 133.360 1.00 59.12 343 THR C CA 1
ATOM 7253 C C . THR C 1 343 ? 105.739 96.210 131.847 1.00 59.12 343 THR C C 1
ATOM 7254 O O . THR C 1 343 ? 104.865 96.891 131.305 1.00 59.12 343 THR C O 1
ATOM 7258 N N . GLY C 1 344 ? 106.701 95.609 131.156 1.00 56.66 344 GLY C N 1
ATOM 7259 C CA . GLY C 1 344 ? 106.762 95.744 129.718 1.00 56.66 344 GLY C CA 1
ATOM 7260 C C . GLY C 1 344 ? 107.240 97.087 129.223 1.00 56.66 344 GLY C C 1
ATOM 7261 O O . GLY C 1 344 ? 107.133 97.362 128.026 1.00 56.66 344 GLY C O 1
ATOM 7262 N N . LEU C 1 345 ? 107.763 97.934 130.104 1.00 55.93 345 LEU C N 1
ATOM 7263 C CA . LEU C 1 345 ? 108.259 99.240 129.698 1.00 55.93 345 LEU C CA 1
ATOM 7264 C C . LEU C 1 345 ? 109.605 99.162 128.997 1.00 55.93 345 LEU C C 1
ATOM 7265 O O . LEU C 1 345 ? 110.074 100.176 128.472 1.00 55.93 345 LEU C O 1
ATOM 7270 N N . TRP C 1 346 ? 110.232 97.992 128.981 1.00 54.89 346 TRP C N 1
ATOM 7271 C CA . TRP C 1 346 ? 111.486 97.776 128.282 1.00 54.89 346 TRP C CA 1
ATOM 7272 C C . TRP C 1 346 ? 111.299 97.132 126.917 1.00 54.89 346 TRP C C 1
ATOM 7273 O O . TRP C 1 346 ? 112.284 96.942 126.201 1.00 54.89 346 TRP C O 1
ATOM 7284 N N . SER C 1 347 ? 110.070 96.801 126.535 1.00 55.65 347 SER C N 1
ATOM 7285 C CA . SER C 1 347 ? 109.831 95.966 125.369 1.00 55.65 347 SER C CA 1
ATOM 7286 C C . SER C 1 347 ? 109.069 96.642 124.241 1.00 55.65 347 SER C C 1
ATOM 7287 O O . SER C 1 347 ? 109.272 96.268 123.086 1.00 55.65 347 SER C O 1
ATOM 7290 N N . TYR C 1 348 ? 108.200 97.612 124.530 1.00 53.38 348 TYR C N 1
ATOM 7291 C CA . TYR C 1 348 ? 107.279 98.088 123.502 1.00 53.38 348 TYR C CA 1
ATOM 7292 C C . TYR C 1 348 ? 108.007 98.837 122.389 1.00 53.38 348 TYR C C 1
ATOM 7293 O O . TYR C 1 348 ? 107.656 98.699 121.208 1.00 53.38 348 TYR C O 1
ATOM 7302 N N . ASN C 1 349 ? 109.033 99.614 122.737 1.00 52.84 349 ASN C N 1
ATOM 7303 C CA . ASN C 1 349 ? 109.852 100.245 121.710 1.00 52.84 349 ASN C CA 1
ATOM 7304 C C . ASN C 1 349 ? 110.511 99.198 120.825 1.00 52.84 349 ASN C C 1
ATOM 7305 O O . ASN C 1 349 ? 110.554 99.344 119.599 1.00 52.84 349 ASN C O 1
ATOM 7310 N N . CYS C 1 350 ? 111.025 98.130 121.435 1.00 55.46 350 CYS C N 1
ATOM 7311 C CA . CYS C 1 350 ? 111.614 97.046 120.663 1.00 55.46 350 CYS C CA 1
ATOM 7312 C C . CYS C 1 350 ? 110.570 96.317 119.834 1.00 55.46 350 CYS C C 1
ATOM 7313 O O . CYS C 1 350 ? 110.872 95.864 118.730 1.00 55.46 350 CYS C O 1
ATOM 7316 N N . VAL C 1 351 ? 109.344 96.194 120.345 1.00 54.26 351 VAL C N 1
ATOM 7317 C CA . VAL C 1 351 ? 108.263 95.614 119.552 1.00 54.26 351 VAL C CA 1
ATOM 7318 C C . VAL C 1 351 ? 108.069 96.408 118.270 1.00 54.26 351 VAL C C 1
ATOM 7319 O O . VAL C 1 351 ? 108.045 95.850 117.164 1.00 54.26 351 VAL C O 1
ATOM 7323 N N . LEU C 1 352 ? 107.948 97.730 118.398 1.00 53.86 352 LEU C N 1
ATOM 7324 C CA . LEU C 1 352 ? 107.729 98.564 117.221 1.00 53.86 352 LEU C CA 1
ATOM 7325 C C . LEU C 1 352 ? 108.920 98.516 116.272 1.00 53.86 352 LEU C C 1
ATOM 7326 O O . LEU C 1 352 ? 108.744 98.443 115.050 1.00 53.86 352 LEU C O 1
ATOM 7331 N N . SER C 1 353 ? 110.141 98.553 116.813 1.00 55.22 353 SER C N 1
ATOM 7332 C CA . SER C 1 353 ? 111.329 98.516 115.963 1.00 55.22 353 SER C CA 1
ATOM 7333 C C . SER C 1 353 ? 111.436 97.197 115.209 1.00 55.22 353 SER C C 1
ATOM 7334 O O . SER C 1 353 ? 111.774 97.181 114.020 1.00 55.22 353 SER C O 1
ATOM 7337 N N . CYS C 1 354 ? 111.168 96.081 115.886 1.00 57.40 354 CYS C N 1
ATOM 7338 C CA . CYS C 1 354 ? 111.244 94.784 115.230 1.00 57.40 354 CYS C CA 1
ATOM 7339 C C . CYS C 1 354 ? 110.166 94.642 114.167 1.00 57.40 354 CYS C C 1
ATOM 7340 O O . CYS C 1 354 ? 110.402 94.035 113.118 1.00 57.40 354 CYS C O 1
ATOM 7343 N N . ILE C 1 355 ? 108.972 95.183 114.419 1.00 57.16 355 ILE C N 1
ATOM 7344 C CA . ILE C 1 355 ? 107.939 95.160 113.389 1.00 57.16 355 ILE C CA 1
ATOM 7345 C C . ILE C 1 355 ? 108.378 95.976 112.180 1.00 57.16 355 ILE C C 1
ATOM 7346 O O . ILE C 1 355 ? 108.264 95.529 111.035 1.00 57.16 355 ILE C O 1
ATOM 7351 N N . ALA C 1 356 ? 108.896 97.183 112.420 1.00 57.38 356 ALA C N 1
ATOM 7352 C CA . ALA C 1 356 ? 109.218 98.081 111.317 1.00 57.38 356 ALA C CA 1
ATOM 7353 C C . ALA C 1 356 ? 110.369 97.549 110.473 1.00 57.38 356 ALA C C 1
ATOM 7354 O O . ALA C 1 356 ? 110.263 97.465 109.245 1.00 57.38 356 ALA C O 1
ATOM 7356 N N . ILE C 1 357 ? 111.481 97.186 111.109 1.00 57.75 357 ILE C N 1
ATOM 7357 C CA . ILE C 1 357 ? 112.654 96.769 110.346 1.00 57.75 357 ILE C CA 1
ATOM 7358 C C . ILE C 1 357 ? 112.458 95.373 109.772 1.00 57.75 357 ILE C C 1
ATOM 7359 O O . ILE C 1 357 ? 112.890 95.080 108.653 1.00 57.75 357 ILE C O 1
ATOM 7364 N N . GLY C 1 358 ? 111.801 94.492 110.519 1.00 59.78 358 GLY C N 1
ATOM 7365 C CA . GLY C 1 358 ? 111.651 93.116 110.094 1.00 59.78 358 GLY C CA 1
ATOM 7366 C C . GLY C 1 358 ? 110.454 92.851 109.206 1.00 59.78 358 GLY C C 1
ATOM 7367 O O . GLY C 1 358 ? 109.496 92.201 109.630 1.00 59.78 358 GLY C O 1
ATOM 7368 N N . GLY C 1 359 ? 110.490 93.348 107.975 1.00 62.00 359 GLY C N 1
ATOM 7369 C CA . GLY C 1 359 ? 109.490 93.035 106.975 1.00 62.00 359 GLY C CA 1
ATOM 7370 C C . GLY C 1 359 ? 108.606 94.193 106.566 1.00 62.00 359 GLY C C 1
ATOM 7371 O O . GLY C 1 359 ? 107.989 94.132 105.496 1.00 62.00 359 GLY C O 1
ATOM 7372 N N . MET C 1 360 ? 108.520 95.251 107.369 1.00 62.04 360 MET C N 1
ATOM 7373 C CA . MET C 1 360 ? 107.582 96.325 107.060 1.00 62.04 360 MET C CA 1
ATOM 7374 C C . MET C 1 360 ? 108.196 97.333 106.097 1.00 62.04 360 MET C C 1
ATOM 7375 O O . MET C 1 360 ? 107.653 97.588 105.019 1.00 62.04 360 MET C O 1
ATOM 7380 N N . PHE C 1 361 ? 109.332 97.917 106.469 1.00 60.25 361 PHE C N 1
ATOM 7381 C CA . PHE C 1 361 ? 110.021 98.874 105.618 1.00 60.25 361 PHE C CA 1
ATOM 7382 C C . PHE C 1 361 ? 111.285 98.313 104.992 1.00 60.25 361 PHE C C 1
ATOM 7383 O O . PHE C 1 361 ? 111.887 98.982 104.147 1.00 60.25 361 PHE C O 1
ATOM 7391 N N . TYR C 1 362 ? 111.697 97.116 105.384 1.00 59.89 362 TYR C N 1
ATOM 7392 C CA . TYR C 1 362 ? 112.674 96.323 104.662 1.00 59.89 362 TYR C CA 1
ATOM 7393 C C . TYR C 1 362 ? 111.986 95.059 104.175 1.00 59.89 362 TYR C C 1
ATOM 7394 O O . TYR C 1 362 ? 110.978 94.628 104.734 1.00 59.89 362 TYR C O 1
ATOM 7403 N N . ALA C 1 363 ? 112.521 94.476 103.112 1.00 63.37 363 ALA C N 1
ATOM 7404 C CA . ALA C 1 363 ? 112.002 93.208 102.625 1.00 63.37 363 ALA C CA 1
ATOM 7405 C C . ALA C 1 363 ? 112.432 92.094 103.566 1.00 63.37 363 ALA C C 1
ATOM 7406 O O . ALA C 1 363 ? 113.611 91.991 103.911 1.00 63.37 363 ALA C O 1
ATOM 7408 N N . LEU C 1 364 ? 111.487 91.255 103.972 1.00 63.30 364 LEU C N 1
ATOM 7409 C CA . LEU C 1 364 ? 111.777 90.239 104.980 1.00 63.30 364 LEU C CA 1
ATOM 7410 C C . LEU C 1 364 ? 112.662 89.155 104.383 1.00 63.30 364 LEU C C 1
ATOM 7411 O O . LEU C 1 364 ? 112.198 88.288 103.641 1.00 63.30 364 LEU C O 1
ATOM 7416 N N . THR C 1 365 ? 113.947 89.207 104.711 1.00 63.85 365 THR C N 1
ATOM 7417 C CA . THR C 1 365 ? 114.888 88.128 104.468 1.00 63.85 365 THR C CA 1
ATOM 7418 C C . THR C 1 365 ? 115.549 87.789 105.796 1.00 63.85 365 THR C C 1
ATOM 7419 O O . THR C 1 365 ? 115.323 88.459 106.805 1.00 63.85 365 THR C O 1
ATOM 7423 N N . TRP C 1 366 ? 116.369 86.738 105.806 1.00 62.96 366 TRP C N 1
ATOM 7424 C CA . TRP C 1 366 ? 117.044 86.389 107.050 1.00 62.96 366 TRP C CA 1
ATOM 7425 C C . TRP C 1 366 ? 118.040 87.467 107.456 1.00 62.96 366 TRP C C 1
ATOM 7426 O O . TRP C 1 366 ? 118.204 87.739 108.650 1.00 62.96 366 TRP C O 1
ATOM 7437 N N . GLN C 1 367 ? 118.695 88.102 106.483 1.00 62.94 367 GLN C N 1
ATOM 7438 C CA . GLN C 1 367 ? 119.546 89.244 106.793 1.00 62.94 367 GLN C CA 1
ATOM 7439 C C . GLN C 1 367 ? 118.731 90.383 107.386 1.00 62.94 367 GLN C C 1
ATOM 7440 O O . GLN C 1 367 ? 119.153 91.023 108.355 1.00 62.94 367 GLN C O 1
ATOM 7446 N N . THR C 1 368 ? 117.554 90.645 106.822 1.00 61.55 368 THR C N 1
ATOM 7447 C CA . THR C 1 368 ? 116.700 91.697 107.356 1.00 61.55 368 THR C CA 1
ATOM 7448 C C . THR C 1 368 ? 116.131 91.317 108.717 1.00 61.55 368 THR C C 1
ATOM 7449 O O . THR C 1 368 ? 115.956 92.185 109.575 1.00 61.55 368 THR C O 1
ATOM 7453 N N . HIS C 1 369 ? 115.864 90.032 108.948 1.00 61.03 369 HIS C N 1
ATOM 7454 C CA . HIS C 1 369 ? 115.436 89.598 110.274 1.00 61.03 369 HIS C CA 1
ATOM 7455 C C . HIS C 1 369 ? 116.537 89.806 111.310 1.00 61.03 369 HIS C C 1
ATOM 7456 O O . HIS C 1 369 ? 116.268 90.255 112.432 1.00 61.03 369 HIS C O 1
ATOM 7463 N N . LEU C 1 370 ? 117.782 89.483 110.957 1.00 59.74 370 LEU C N 1
ATOM 7464 C CA . LEU C 1 370 ? 118.894 89.757 111.861 1.00 59.74 370 LEU C CA 1
ATOM 7465 C C . LEU C 1 370 ? 119.043 91.251 112.109 1.00 59.74 370 LEU C C 1
ATOM 7466 O O . LEU C 1 370 ? 119.312 91.681 113.237 1.00 59.74 370 LEU C O 1
ATOM 7471 N N . LEU C 1 371 ? 118.889 92.056 111.058 1.00 57.89 371 LEU C N 1
ATOM 7472 C CA . LEU C 1 371 ? 118.942 93.502 111.222 1.00 57.89 371 LEU C CA 1
ATOM 7473 C C . LEU C 1 371 ? 117.834 93.984 112.145 1.00 57.89 371 LEU C C 1
ATOM 7474 O O . LEU C 1 371 ? 118.033 94.914 112.930 1.00 57.89 371 LEU C O 1
ATOM 7479 N N . ALA C 1 372 ? 116.659 93.360 112.066 1.00 57.99 372 ALA C N 1
ATOM 7480 C CA . ALA C 1 372 ? 115.563 93.705 112.963 1.00 57.99 372 ALA C CA 1
ATOM 7481 C C . ALA C 1 372 ? 115.905 93.369 114.405 1.00 57.99 372 ALA C C 1
ATOM 7482 O O . ALA C 1 372 ? 115.607 94.146 115.316 1.00 57.99 372 ALA C O 1
ATOM 7484 N N . LEU C 1 373 ? 116.523 92.209 114.633 1.00 56.50 373 LEU C N 1
ATOM 7485 C CA . LEU C 1 373 ? 116.938 91.849 115.987 1.00 56.50 373 LEU C CA 1
ATOM 7486 C C . LEU C 1 373 ? 117.945 92.850 116.539 1.00 56.50 373 LEU C C 1
ATOM 7487 O O . LEU C 1 373 ? 117.834 93.297 117.689 1.00 56.50 373 LEU C O 1
ATOM 7492 N N . ILE C 1 374 ? 118.937 93.217 115.728 1.00 56.84 374 ILE C N 1
ATOM 7493 C CA . ILE C 1 374 ? 119.956 94.159 116.179 1.00 56.84 374 ILE C CA 1
ATOM 7494 C C . ILE C 1 374 ? 119.345 95.534 116.423 1.00 56.84 374 ILE C C 1
ATOM 7495 O O . ILE C 1 374 ? 119.689 96.220 117.393 1.00 56.84 374 ILE C O 1
ATOM 7500 N N . CYS C 1 375 ? 118.423 95.955 115.555 1.00 56.46 375 CYS C N 1
ATOM 7501 C CA . CYS C 1 375 ? 117.751 97.233 115.742 1.00 56.46 375 CYS C CA 1
ATOM 7502 C C . CYS C 1 375 ? 116.909 97.230 117.007 1.00 56.46 375 CYS C C 1
ATOM 7503 O O . CYS C 1 375 ? 116.855 98.233 117.719 1.00 56.46 375 CYS C O 1
ATOM 7506 N N . ALA C 1 376 ? 116.245 96.113 117.305 1.00 55.08 376 ALA C N 1
ATOM 7507 C CA . ALA C 1 376 ? 115.453 96.028 118.525 1.00 55.08 376 ALA C CA 1
ATOM 7508 C C . ALA C 1 376 ? 116.336 96.084 119.766 1.00 55.08 376 ALA C C 1
ATOM 7509 O O . ALA C 1 376 ? 115.977 96.726 120.758 1.00 55.08 376 ALA C O 1
ATOM 7511 N N . LEU C 1 377 ? 117.493 95.421 119.733 1.00 53.67 377 LEU C N 1
ATOM 7512 C CA . LEU C 1 377 ? 118.410 95.484 120.869 1.00 53.67 377 LEU C CA 1
ATOM 7513 C C . LEU C 1 377 ? 118.929 96.904 121.082 1.00 53.67 377 LEU C C 1
ATOM 7514 O O . LEU C 1 377 ? 118.920 97.434 122.207 1.00 53.67 377 LEU C O 1
ATOM 7519 N N . PHE C 1 378 ? 119.387 97.537 120.002 1.00 54.33 378 PHE C N 1
ATOM 7520 C CA . PHE C 1 378 ? 119.867 98.907 120.099 1.00 54.33 378 PHE C CA 1
ATOM 7521 C C . PHE C 1 378 ? 118.751 99.844 120.527 1.00 54.33 378 PHE C C 1
ATOM 7522 O O . PHE C 1 378 ? 118.998 100.812 121.249 1.00 54.33 378 PHE C O 1
ATOM 7530 N N . CYS C 1 379 ? 117.518 99.558 120.110 1.00 54.61 379 CYS C N 1
ATOM 7531 C CA . CYS C 1 379 ? 116.369 100.347 120.529 1.00 54.61 379 CYS C CA 1
ATOM 7532 C C . CYS C 1 379 ? 116.098 100.187 122.015 1.00 54.61 379 CYS C C 1
ATOM 7533 O O . CYS C 1 379 ? 115.737 101.153 122.684 1.00 54.61 379 CYS C O 1
ATOM 7536 N N . ALA C 1 380 ? 116.253 98.975 122.547 1.00 51.91 380 ALA C N 1
ATOM 7537 C CA . ALA C 1 380 ? 116.073 98.772 123.981 1.00 51.91 380 ALA C CA 1
ATOM 7538 C C . ALA C 1 380 ? 117.078 99.590 124.776 1.00 51.91 380 ALA C C 1
ATOM 7539 O O . ALA C 1 380 ? 116.727 100.260 125.758 1.00 51.91 380 ALA C O 1
ATOM 7541 N N . TYR C 1 381 ? 118.340 99.562 124.356 1.00 50.34 381 TYR C N 1
ATOM 7542 C CA . TYR C 1 381 ? 119.348 100.311 125.101 1.00 50.34 381 TYR C CA 1
ATOM 7543 C C . TYR C 1 381 ? 119.170 101.818 124.930 1.00 50.34 381 TYR C C 1
ATOM 7544 O O . TYR C 1 381 ? 119.319 102.585 125.892 1.00 50.34 381 TYR C O 1
ATOM 7553 N N . MET C 1 382 ? 118.826 102.262 123.720 1.00 52.12 382 MET C N 1
ATOM 7554 C CA . MET C 1 382 ? 118.540 103.674 123.501 1.00 52.12 382 MET C CA 1
ATOM 7555 C C . MET C 1 382 ? 117.310 104.115 124.279 1.00 52.12 382 MET C C 1
ATOM 7556 O O . MET C 1 382 ? 117.231 105.265 124.714 1.00 52.12 382 MET C O 1
ATOM 7561 N N . GLU C 1 383 ? 116.352 103.211 124.478 1.00 52.24 383 GLU C N 1
ATOM 7562 C CA . GLU C 1 383 ? 115.173 103.517 125.277 1.00 52.24 383 GLU C CA 1
ATOM 7563 C C . GLU C 1 383 ? 115.533 103.680 126.741 1.00 52.24 383 GLU C C 1
ATOM 7564 O O . GLU C 1 383 ? 115.017 104.577 127.412 1.00 52.24 383 GLU C O 1
ATOM 7570 N N . ALA C 1 384 ? 116.417 102.824 127.254 1.00 48.82 384 ALA C N 1
ATOM 7571 C CA . ALA C 1 384 ? 116.914 103.022 128.612 1.00 48.82 384 ALA C CA 1
ATOM 7572 C C . ALA C 1 384 ? 117.585 104.382 128.747 1.00 48.82 384 ALA C C 1
ATOM 7573 O O . ALA C 1 384 ? 117.331 105.129 129.701 1.00 48.82 384 ALA C O 1
ATOM 7575 N N . ALA C 1 385 ? 118.430 104.730 127.774 1.00 47.99 385 ALA C N 1
ATOM 7576 C CA . ALA C 1 385 ? 119.121 106.015 127.806 1.00 47.99 385 ALA C CA 1
ATOM 7577 C C . ALA C 1 385 ? 118.137 107.177 127.784 1.00 47.99 385 ALA C C 1
ATOM 7578 O O . ALA C 1 385 ? 118.251 108.118 128.575 1.00 47.99 385 ALA C O 1
ATOM 7580 N N . ILE C 1 386 ? 117.168 107.128 126.871 1.00 48.96 386 ILE C N 1
ATOM 7581 C CA . ILE C 1 386 ? 116.238 108.235 126.696 1.00 48.96 386 ILE C CA 1
ATOM 7582 C C . ILE C 1 386 ? 115.327 108.363 127.907 1.00 48.96 386 ILE C C 1
ATOM 7583 O O . ILE C 1 386 ? 115.011 109.473 128.344 1.00 48.96 386 ILE C O 1
ATOM 7588 N N . SER C 1 387 ? 114.897 107.236 128.476 1.00 49.36 387 SER C N 1
ATOM 7589 C CA . SER C 1 387 ? 114.088 107.283 129.684 1.00 49.36 387 SER C CA 1
ATOM 7590 C C . SER C 1 387 ? 114.860 107.909 130.834 1.00 49.36 387 SER C C 1
ATOM 7591 O O . SER C 1 387 ? 114.328 108.761 131.555 1.00 49.36 387 SER C O 1
ATOM 7594 N N . ASN C 1 388 ? 116.125 107.519 131.010 1.00 49.05 388 ASN C N 1
ATOM 7595 C CA . ASN C 1 388 ? 116.926 108.113 132.075 1.00 49.05 388 ASN C CA 1
ATOM 7596 C C . ASN C 1 388 ? 117.125 109.606 131.853 1.00 49.05 388 ASN C C 1
ATOM 7597 O O . ASN C 1 388 ? 117.048 110.396 132.799 1.00 49.05 388 ASN C O 1
ATOM 7602 N N . ILE C 1 389 ? 117.388 110.012 130.610 1.00 49.23 389 ILE C N 1
ATOM 7603 C CA . ILE C 1 389 ? 117.620 111.424 130.321 1.00 49.23 389 ILE C CA 1
ATOM 7604 C C . ILE C 1 389 ? 116.357 112.237 130.574 1.00 49.23 389 ILE C C 1
ATOM 7605 O O . ILE C 1 389 ? 116.396 113.301 131.201 1.00 49.23 389 ILE C O 1
ATOM 7610 N N . MET C 1 390 ? 115.215 111.747 130.096 1.00 51.24 390 MET C N 1
ATOM 7611 C CA . MET C 1 390 ? 113.986 112.520 130.164 1.00 51.24 390 MET C CA 1
ATOM 7612 C C . MET C 1 390 ? 113.308 112.446 131.522 1.00 51.24 390 MET C C 1
ATOM 7613 O O . MET C 1 390 ? 112.426 113.262 131.797 1.00 51.24 390 MET C O 1
ATOM 7618 N N . SER C 1 391 ? 113.692 111.499 132.380 1.00 52.24 391 SER C N 1
ATOM 7619 C CA . SER C 1 391 ? 113.180 111.521 133.743 1.00 52.24 391 SER C CA 1
ATOM 7620 C C . SER C 1 391 ? 113.733 112.694 134.540 1.00 52.24 391 SER C C 1
ATOM 7621 O O . SER C 1 391 ? 113.152 113.058 135.566 1.00 52.24 391 SER C O 1
ATOM 7624 N N . VAL C 1 392 ? 114.837 113.291 134.090 1.00 51.07 392 VAL C N 1
ATOM 7625 C CA . VAL C 1 392 ? 115.393 114.450 134.775 1.00 51.07 392 VAL C CA 1
ATOM 7626 C C . VAL C 1 392 ? 114.459 115.646 134.652 1.00 51.07 392 VAL C C 1
ATOM 7627 O O . VAL C 1 392 ? 114.326 116.446 135.584 1.00 51.07 392 VAL C O 1
ATOM 7631 N N . VAL C 1 393 ? 113.794 115.788 133.508 1.00 50.47 393 VAL C N 1
ATOM 7632 C CA . VAL C 1 393 ? 112.836 116.867 133.308 1.00 50.47 393 VAL C CA 1
ATOM 7633 C C . VAL C 1 393 ? 111.434 116.363 133.617 1.00 50.47 393 VAL C C 1
ATOM 7634 O O . VAL C 1 393 ? 110.446 117.070 133.400 1.00 50.47 393 VAL C O 1
ATOM 7638 N N . GLY C 1 394 ? 111.338 115.136 134.123 1.00 50.75 394 GLY C N 1
ATOM 7639 C CA . GLY C 1 394 ? 110.068 114.600 134.568 1.00 50.75 394 GLY C CA 1
ATOM 7640 C C . GLY C 1 394 ? 109.123 114.161 133.479 1.00 50.75 394 GLY C C 1
ATOM 7641 O O . GLY C 1 394 ? 107.908 114.187 133.686 1.00 50.75 394 GLY C O 1
ATOM 7642 N N . VAL C 1 395 ? 109.636 113.745 132.326 1.00 50.53 395 VAL C N 1
ATOM 7643 C CA . VAL C 1 395 ? 108.794 113.377 131.191 1.00 50.53 395 VAL C CA 1
ATOM 7644 C C . VAL C 1 395 ? 108.986 111.897 130.877 1.00 50.53 395 VAL C C 1
ATOM 7645 O O . VAL C 1 395 ? 110.111 111.387 130.967 1.00 50.53 395 VAL C O 1
ATOM 7649 N N . PRO C 1 396 ? 107.924 111.168 130.530 1.00 50.96 396 PRO C N 1
ATOM 7650 C CA . PRO C 1 396 ? 108.090 109.767 130.157 1.00 50.96 396 PRO C CA 1
ATOM 7651 C C . PRO C 1 396 ? 108.848 109.634 128.850 1.00 50.96 396 PRO C C 1
ATOM 7652 O O . PRO C 1 396 ? 108.832 110.551 128.010 1.00 50.96 396 PRO C O 1
ATOM 7656 N N . PRO C 1 397 ? 109.526 108.506 128.628 1.00 51.72 397 PRO C N 1
ATOM 7657 C CA . PRO C 1 397 ? 110.319 108.356 127.399 1.00 51.72 397 PRO C CA 1
ATOM 7658 C C . PRO C 1 397 ? 109.491 108.297 126.129 1.00 51.72 397 PRO C C 1
ATOM 7659 O O . PRO C 1 397 ? 109.997 108.670 125.065 1.00 51.72 397 PRO C O 1
ATOM 7663 N N . GLY C 1 398 ? 108.243 107.836 126.195 1.00 52.81 398 GLY C N 1
ATOM 7664 C CA . GLY C 1 398 ? 107.463 107.710 124.981 1.00 52.81 398 GLY C CA 1
ATOM 7665 C C . GLY C 1 398 ? 108.039 106.650 124.057 1.00 52.81 398 GLY C C 1
ATOM 7666 O O . GLY C 1 398 ? 108.553 105.618 124.493 1.00 52.81 398 GLY C O 1
ATOM 7667 N N . THR C 1 399 ? 107.949 106.912 122.758 1.00 50.54 399 THR C N 1
ATOM 7668 C CA . THR C 1 399 ? 108.520 106.041 121.738 1.00 50.54 399 THR C CA 1
ATOM 7669 C C . THR C 1 399 ? 109.601 106.765 120.949 1.00 50.54 399 THR C C 1
ATOM 7670 O O . THR C 1 399 ? 109.759 106.557 119.747 1.00 50.54 399 THR C O 1
ATOM 7674 N N . TRP C 1 400 ? 110.357 107.634 121.622 1.00 48.96 400 TRP C N 1
ATOM 7675 C CA . TRP C 1 400 ? 111.467 108.316 120.964 1.00 48.96 400 TRP C CA 1
ATOM 7676 C C . TRP C 1 400 ? 112.504 107.320 120.469 1.00 48.96 400 TRP C C 1
ATOM 7677 O O . TRP C 1 400 ? 113.024 107.452 119.355 1.00 48.96 400 TRP C O 1
ATOM 7688 N N . ALA C 1 401 ? 112.820 106.321 121.292 1.00 51.43 401 ALA C N 1
ATOM 7689 C CA . ALA C 1 401 ? 113.861 105.364 120.940 1.00 51.43 401 ALA C CA 1
ATOM 7690 C C . ALA C 1 401 ? 113.495 104.575 119.695 1.00 51.43 401 ALA C C 1
ATOM 7691 O O . ALA C 1 401 ? 114.346 104.343 118.833 1.00 51.43 401 ALA C O 1
ATOM 7693 N N . PHE C 1 402 ? 112.240 104.141 119.588 1.00 52.08 402 PHE C N 1
ATOM 7694 C CA . PHE C 1 402 ? 111.819 103.406 118.401 1.00 52.08 402 PHE C CA 1
ATOM 7695 C C . PHE C 1 402 ? 111.974 104.262 117.156 1.00 52.08 402 PHE C C 1
ATOM 7696 O O . PHE C 1 402 ? 112.521 103.809 116.144 1.00 52.08 402 PHE C O 1
ATOM 7704 N N . CYS C 1 403 ? 111.515 105.511 117.216 1.00 52.59 403 CYS C N 1
ATOM 7705 C CA . CYS C 1 403 ? 111.604 106.386 116.055 1.00 52.59 403 CYS C CA 1
ATOM 7706 C C . CYS C 1 403 ? 113.054 106.602 115.646 1.00 52.59 403 CYS C C 1
ATOM 7707 O O . CYS C 1 403 ? 113.407 106.450 114.472 1.00 52.59 403 CYS C O 1
ATOM 7710 N N . LEU C 1 404 ? 113.916 106.922 116.611 1.00 52.76 404 LEU C N 1
ATOM 7711 C CA . LEU C 1 404 ? 115.309 107.211 116.287 1.00 52.76 404 LEU C CA 1
ATOM 7712 C C . LEU C 1 404 ? 116.030 105.973 115.770 1.00 52.76 404 LEU C C 1
ATOM 7713 O O . LEU C 1 404 ? 116.748 106.038 114.767 1.00 52.76 404 LEU C O 1
ATOM 7718 N N . ALA C 1 405 ? 115.849 104.829 116.433 1.00 53.14 405 ALA C N 1
ATOM 7719 C CA . ALA C 1 405 ? 116.527 103.610 116.008 1.00 53.14 405 ALA C CA 1
ATOM 7720 C C . ALA C 1 405 ? 116.055 103.160 114.633 1.00 53.14 405 ALA C C 1
ATOM 7721 O O . ALA C 1 405 ? 116.868 102.755 113.794 1.00 53.14 405 ALA C O 1
ATOM 7723 N N . THR C 1 406 ? 114.746 103.221 114.380 1.00 54.51 406 THR C N 1
ATOM 7724 C CA . THR C 1 406 ? 114.235 102.812 113.080 1.00 54.51 406 THR C CA 1
ATOM 7725 C C . THR C 1 406 ? 114.685 103.763 111.983 1.00 54.51 406 THR C C 1
ATOM 7726 O O . THR C 1 406 ? 115.012 103.324 110.876 1.00 54.51 406 THR C O 1
ATOM 7730 N N . ILE C 1 407 ? 114.719 105.067 112.261 1.00 54.29 407 ILE C N 1
ATOM 7731 C CA . ILE C 1 407 ? 115.217 106.012 111.268 1.00 54.29 407 ILE C CA 1
ATOM 7732 C C . ILE C 1 407 ? 116.687 105.745 110.974 1.00 54.29 407 ILE C C 1
ATOM 7733 O O . ILE C 1 407 ? 117.120 105.786 109.818 1.00 54.29 407 ILE C O 1
ATOM 7738 N N . ILE C 1 408 ? 117.471 105.452 112.013 1.00 53.14 408 ILE C N 1
ATOM 7739 C CA . ILE C 1 408 ? 118.888 105.161 111.820 1.00 53.14 408 ILE C CA 1
ATOM 7740 C C . ILE C 1 408 ? 119.068 103.916 110.965 1.00 53.14 408 ILE C C 1
ATOM 7741 O O . ILE C 1 408 ? 119.893 103.891 110.044 1.00 53.14 408 ILE C O 1
ATOM 7746 N N . PHE C 1 409 ? 118.301 102.865 111.246 1.00 54.76 409 PHE C N 1
ATOM 7747 C CA . PHE C 1 409 ? 118.466 101.623 110.504 1.00 54.76 409 PHE C CA 1
ATOM 7748 C C . PHE C 1 409 ? 117.825 101.667 109.124 1.00 54.76 409 PHE C C 1
ATOM 7749 O O . PHE C 1 409 ? 118.128 100.809 108.290 1.00 54.76 409 PHE C O 1
ATOM 7757 N N . LEU C 1 410 ? 116.952 102.637 108.863 1.00 56.04 410 LEU C N 1
ATOM 7758 C CA . LEU C 1 410 ? 116.468 102.843 107.505 1.00 56.04 410 LEU C CA 1
ATOM 7759 C C . LEU C 1 410 ? 117.448 103.674 106.691 1.00 56.04 410 LEU C C 1
ATOM 7760 O O . LEU C 1 410 ? 117.634 103.427 105.497 1.00 56.04 410 LEU C O 1
ATOM 7765 N N . LEU C 1 411 ? 118.084 104.661 107.321 1.00 54.91 411 LEU C N 1
ATOM 7766 C CA . LEU C 1 411 ? 119.098 105.458 106.645 1.00 54.91 411 LEU C CA 1
ATOM 7767 C C . LEU C 1 411 ? 120.388 104.689 106.415 1.00 54.91 411 LEU C C 1
ATOM 7768 O O . LEU C 1 411 ? 121.236 105.153 105.647 1.00 54.91 411 LEU C O 1
ATOM 7773 N N . LEU C 1 412 ? 120.558 103.542 107.061 1.00 56.92 412 LEU C N 1
ATOM 7774 C CA . LEU C 1 412 ? 121.746 102.728 106.855 1.00 56.92 412 LEU C CA 1
ATOM 7775 C C . LEU C 1 412 ? 121.808 102.237 105.416 1.00 56.92 412 LEU C C 1
ATOM 7776 O O . LEU C 1 412 ? 120.821 101.730 104.876 1.00 56.92 412 LEU C O 1
ATOM 7781 N N . THR C 1 413 ? 122.972 102.390 104.793 1.00 60.38 413 THR C N 1
ATOM 7782 C CA . THR C 1 413 ? 123.193 101.962 103.418 1.00 60.38 413 THR C CA 1
ATOM 7783 C C . THR C 1 413 ? 124.207 100.831 103.413 1.00 60.38 413 THR C C 1
ATOM 7784 O O . THR C 1 413 ? 125.320 100.989 103.924 1.00 60.38 413 THR C O 1
ATOM 7788 N N . THR C 1 414 ? 123.822 99.698 102.840 1.00 65.44 414 THR C N 1
ATOM 7789 C CA . THR C 1 414 ? 124.706 98.560 102.655 1.00 65.44 414 THR C CA 1
ATOM 7790 C C . THR C 1 414 ? 124.724 98.176 101.183 1.00 65.44 414 THR C C 1
ATOM 7791 O O . THR C 1 414 ? 123.810 98.505 100.424 1.00 65.44 414 THR C O 1
ATOM 7795 N N . ASN C 1 415 ? 125.778 97.476 100.782 1.00 68.44 415 ASN C N 1
ATOM 7796 C CA . ASN C 1 415 ? 125.848 96.930 99.435 1.00 68.44 415 ASN C CA 1
ATOM 7797 C C . ASN C 1 415 ? 125.174 95.569 99.326 1.00 68.44 415 ASN C C 1
ATOM 7798 O O . ASN C 1 415 ? 125.200 94.963 98.252 1.00 68.44 415 ASN C O 1
ATOM 7803 N N . ASN C 1 416 ? 124.580 95.085 100.406 1.00 67.76 416 ASN C N 1
ATOM 7804 C CA . ASN C 1 416 ? 123.911 93.793 100.404 1.00 67.76 416 ASN C CA 1
ATOM 7805 C C . ASN C 1 416 ? 122.630 93.867 99.587 1.00 67.76 416 ASN C C 1
ATOM 7806 O O . ASN C 1 416 ? 121.767 94.702 99.883 1.00 67.76 416 ASN C O 1
ATOM 7811 N N . PRO C 1 417 ? 122.463 93.036 98.556 1.00 67.64 417 PRO C N 1
ATOM 7812 C CA . PRO C 1 417 ? 121.191 93.034 97.821 1.00 67.64 417 PRO C CA 1
ATOM 7813 C C . PRO C 1 417 ? 120.037 92.455 98.614 1.00 67.64 417 PRO C C 1
ATOM 7814 O O . PRO C 1 417 ? 118.882 92.775 98.312 1.00 67.64 417 PRO C O 1
ATOM 7818 N N . ALA C 1 418 ? 120.306 91.617 99.614 1.00 66.41 418 ALA C N 1
ATOM 7819 C CA . ALA C 1 418 ? 119.247 91.002 100.401 1.00 66.41 418 ALA C CA 1
ATOM 7820 C C . ALA C 1 418 ? 118.656 91.941 101.441 1.00 66.41 418 ALA C C 1
ATOM 7821 O O . ALA C 1 418 ? 117.584 91.647 101.976 1.00 66.41 418 ALA C O 1
ATOM 7823 N N . ILE C 1 419 ? 119.321 93.049 101.740 1.00 64.80 419 ILE C N 1
ATOM 7824 C CA . ILE C 1 419 ? 118.787 94.066 102.640 1.00 64.80 419 ILE C CA 1
ATOM 7825 C C . ILE C 1 419 ? 118.199 95.138 101.731 1.00 64.80 419 ILE C C 1
ATOM 7826 O O . ILE C 1 419 ? 118.872 96.085 101.326 1.00 64.80 419 ILE C O 1
ATOM 7831 N N . PHE C 1 420 ? 116.921 94.982 101.402 1.00 64.24 420 PHE C N 1
ATOM 7832 C CA . PHE C 1 420 ? 116.252 95.808 100.407 1.00 64.24 420 PHE C CA 1
ATOM 7833 C C . PHE C 1 420 ? 115.250 96.719 101.098 1.00 64.24 420 PHE C C 1
ATOM 7834 O O . PHE C 1 420 ? 114.331 96.240 101.769 1.00 64.24 420 PHE C O 1
ATOM 7842 N N . ARG C 1 421 ? 115.423 98.024 100.927 1.00 62.24 421 ARG C N 1
ATOM 7843 C CA . ARG C 1 421 ? 114.494 99.008 101.463 1.00 62.24 421 ARG C CA 1
ATOM 7844 C C . ARG C 1 421 ? 113.416 99.286 100.425 1.00 62.24 421 ARG C C 1
ATOM 7845 O O . ARG C 1 421 ? 113.705 99.834 99.358 1.00 62.24 421 ARG C O 1
ATOM 7853 N N . LEU C 1 422 ? 112.181 98.911 100.736 1.00 65.07 422 LEU C N 1
ATOM 7854 C CA . LEU C 1 422 ? 111.098 99.118 99.795 1.00 65.07 422 LEU C CA 1
ATOM 7855 C C . LEU C 1 422 ? 110.768 100.604 99.677 1.00 65.07 422 LEU C C 1
ATOM 7856 O O . LEU C 1 422 ? 110.921 101.361 100.640 1.00 65.07 422 LEU C O 1
ATOM 7861 N N . PRO C 1 423 ? 110.333 101.050 98.501 1.00 67.66 423 PRO C N 1
ATOM 7862 C CA . PRO C 1 423 ? 109.812 102.414 98.384 1.00 67.66 423 PRO C CA 1
ATOM 7863 C C . PRO C 1 423 ? 108.598 102.593 99.280 1.00 67.66 423 PRO C C 1
ATOM 7864 O O . PRO C 1 423 ? 107.806 101.670 99.473 1.00 67.66 423 PRO C O 1
ATOM 7868 N N . LEU C 1 424 ? 108.460 103.799 99.833 1.00 67.10 424 LEU C N 1
ATOM 7869 C CA . LEU C 1 424 ? 107.409 104.046 100.813 1.00 67.10 424 LEU C CA 1
ATOM 7870 C C . LEU C 1 424 ? 106.022 103.791 100.241 1.00 67.10 424 LEU C C 1
ATOM 7871 O O . LEU C 1 424 ? 105.113 103.393 100.976 1.00 67.10 424 LEU C O 1
ATOM 7876 N N . SER C 1 425 ? 105.837 104.012 98.940 1.00 70.17 425 SER C N 1
ATOM 7877 C CA . SER C 1 425 ? 104.536 103.796 98.324 1.00 70.17 425 SER C CA 1
ATOM 7878 C C . SER C 1 425 ? 104.209 102.323 98.130 1.00 70.17 425 SER C C 1
ATOM 7879 O O . SER C 1 425 ? 103.034 101.981 97.963 1.00 70.17 425 SER C O 1
ATOM 7882 N N . LYS C 1 426 ? 105.209 101.448 98.145 1.00 70.35 426 LYS C N 1
ATOM 7883 C CA . LYS C 1 426 ? 104.997 100.021 97.956 1.00 70.35 426 LYS C CA 1
ATOM 7884 C C . LYS C 1 426 ? 104.836 99.260 99.264 1.00 70.35 426 LYS C C 1
ATOM 7885 O O . LYS C 1 426 ? 104.646 98.041 99.235 1.00 70.35 426 LYS C O 1
ATOM 7891 N N . VAL C 1 427 ? 104.903 99.942 100.403 1.00 67.70 427 VAL C N 1
ATOM 7892 C CA . VAL C 1 427 ? 104.898 99.290 101.706 1.00 67.70 427 VAL C CA 1
ATOM 7893 C C . VAL C 1 427 ? 103.450 99.068 102.126 1.00 67.70 427 VAL C C 1
ATOM 7894 O O . VAL C 1 427 ? 102.719 100.024 102.391 1.00 67.70 427 VAL C O 1
ATOM 7898 N N . THR C 1 428 ? 103.025 97.804 102.165 1.00 68.21 428 THR C N 1
ATOM 7899 C CA . THR C 1 428 ? 101.704 97.459 102.679 1.00 68.21 428 THR C CA 1
ATOM 7900 C C . THR C 1 428 ? 101.783 96.591 103.929 1.00 68.21 428 THR C C 1
ATOM 7901 O O . THR C 1 428 ? 101.282 96.997 104.982 1.00 68.21 428 THR C O 1
ATOM 7905 N N . TYR C 1 429 ? 102.414 95.427 103.852 1.00 67.74 429 TYR C N 1
ATOM 7906 C CA . TYR C 1 429 ? 102.595 94.539 104.993 1.00 67.74 429 TYR C CA 1
ATOM 7907 C C . TYR C 1 429 ? 103.616 93.472 104.604 1.00 67.74 429 TYR C C 1
ATOM 7908 O O . TYR C 1 429 ? 103.839 93.239 103.415 1.00 67.74 429 TYR C O 1
ATOM 7917 N N . PRO C 1 430 ? 104.248 92.820 105.590 1.00 65.58 430 PRO C N 1
ATOM 7918 C CA . PRO C 1 430 ? 105.440 92.005 105.289 1.00 65.58 430 PRO C CA 1
ATOM 7919 C C . PRO C 1 430 ? 105.258 90.936 104.225 1.00 65.58 430 PRO C C 1
ATOM 7920 O O . PRO C 1 430 ? 106.194 90.700 103.454 1.00 65.58 430 PRO C O 1
ATOM 7924 N N . GLU C 1 431 ? 104.105 90.273 104.156 1.00 65.97 431 GLU C N 1
ATOM 7925 C CA . GLU C 1 431 ? 103.914 89.253 103.128 1.00 65.97 431 GLU C CA 1
ATOM 7926 C C . GLU C 1 431 ? 103.909 89.870 101.733 1.00 65.97 431 GLU C C 1
ATOM 7927 O O . GLU C 1 431 ? 104.629 89.415 100.833 1.00 65.97 431 GLU C O 1
ATOM 7933 N N . ALA C 1 432 ? 103.111 90.921 101.542 1.00 65.89 432 ALA C N 1
ATOM 7934 C CA . ALA C 1 432 ? 103.084 91.602 100.254 1.00 65.89 432 ALA C CA 1
ATOM 7935 C C . ALA C 1 432 ? 104.425 92.254 99.949 1.00 65.89 432 ALA C C 1
ATOM 7936 O O . ALA C 1 432 ? 104.856 92.291 98.793 1.00 65.89 432 ALA C O 1
ATOM 7938 N N . ASN C 1 433 ? 105.096 92.784 100.974 1.00 65.40 433 ASN C N 1
ATOM 7939 C CA . ASN C 1 433 ? 106.408 93.384 100.763 1.00 65.40 433 ASN C CA 1
ATOM 7940 C C . ASN C 1 433 ? 107.415 92.349 100.284 1.00 65.40 433 ASN C C 1
ATOM 7941 O O . ASN C 1 433 ? 108.212 92.619 99.379 1.00 65.40 433 ASN C O 1
ATOM 7946 N N . ARG C 1 434 ? 107.394 91.155 100.876 1.00 67.07 434 ARG C N 1
ATOM 7947 C CA . ARG C 1 434 ? 108.294 90.100 100.430 1.00 67.07 434 ARG C CA 1
ATOM 7948 C C . ARG C 1 434 ? 107.968 89.657 99.012 1.00 67.07 434 ARG C C 1
ATOM 7949 O O . ARG C 1 434 ? 108.876 89.389 98.220 1.00 67.07 434 ARG C O 1
ATOM 7957 N N . ILE C 1 435 ? 106.681 89.566 98.674 1.00 68.07 435 ILE C N 1
ATOM 7958 C CA . ILE C 1 435 ? 106.317 89.194 97.309 1.00 68.07 435 ILE C CA 1
ATOM 7959 C C . ILE C 1 435 ? 106.822 90.239 96.319 1.00 68.07 435 ILE C C 1
ATOM 7960 O O . ILE C 1 435 ? 107.408 89.904 95.280 1.00 68.07 435 ILE C O 1
ATOM 7965 N N . TYR C 1 436 ? 106.626 91.520 96.637 1.00 68.89 436 TYR C N 1
ATOM 7966 C CA . TYR C 1 436 ? 107.108 92.586 95.765 1.00 68.89 436 TYR C CA 1
ATOM 7967 C C . TYR C 1 436 ? 108.620 92.537 95.616 1.00 68.89 436 TYR C C 1
ATOM 7968 O O . TYR C 1 436 ? 109.152 92.743 94.520 1.00 68.89 436 TYR C O 1
ATOM 7977 N N . TYR C 1 437 ? 109.333 92.279 96.713 1.00 67.24 437 TYR C N 1
ATOM 7978 C CA . TYR C 1 437 ? 110.786 92.189 96.652 1.00 67.24 437 TYR C CA 1
ATOM 7979 C C . TYR C 1 437 ? 111.230 91.013 95.795 1.00 67.24 437 TYR C C 1
ATOM 7980 O O . TYR C 1 437 ? 112.214 91.111 95.055 1.00 67.24 437 TYR C O 1
ATOM 7989 N N . LEU C 1 438 ? 110.528 89.884 95.894 1.00 68.90 438 LEU C N 1
ATOM 7990 C CA . LEU C 1 438 ? 110.866 88.735 95.065 1.00 68.90 438 LEU C CA 1
ATOM 7991 C C . LEU C 1 438 ? 110.652 89.040 93.590 1.00 68.90 438 LEU C C 1
ATOM 7992 O O . LEU C 1 438 ? 111.463 88.646 92.745 1.00 68.90 438 LEU C O 1
ATOM 7997 N N . THR C 1 439 ? 109.564 89.742 93.257 1.00 70.91 439 THR C N 1
ATOM 7998 C CA . THR C 1 439 ? 109.350 90.112 91.860 1.00 70.91 439 THR C CA 1
ATOM 7999 C C . THR C 1 439 ? 110.406 91.093 91.368 1.00 70.91 439 THR C C 1
ATOM 8000 O O . THR C 1 439 ? 110.758 91.078 90.184 1.00 70.91 439 THR C O 1
ATOM 8004 N N . VAL C 1 440 ? 110.918 91.947 92.246 1.00 70.75 440 VAL C N 1
ATOM 8005 C CA . VAL C 1 440 ? 111.933 92.919 91.865 1.00 70.75 440 VAL C CA 1
ATOM 8006 C C . VAL C 1 440 ? 113.291 92.240 91.730 1.00 70.75 440 VAL C C 1
ATOM 8007 O O . VAL C 1 440 ? 114.009 92.443 90.753 1.00 70.75 440 VAL C O 1
#

InterPro domains:
  IPR004937 Urea transporter [PF03253] (119-413)
  IPR004937 Urea transporter [PF03253] (581-875)
  IPR004937 Urea transporter [PTHR10464] (520-920)
  IPR029020 Ammonium/urea transporter [G3DSA:1.10.3430.10] (90-451)
  IPR029020 Ammonium/urea transporter [G3DSA:1.10.3430.10] (552-917)

Secondary structure (DSSP, 8-state):
--SSTT-HHHHHHHTTS-HHHHHHHHHHHHHHGGGT---HHHHHHHHHHHHHH-HHHHHHHHHHHHHHHHHHHHTT--HHHHHTTTTTHHHHHHHHHHHHTBSS-TT-GGGHHHHHHHHHHHHHHHHHHHHHHGGGT----SHHHHHHHHHHHHHH-TT-SSSPBPP-----S-----TT---HHHHHHHHHHHHHGGGT---HHHHHHHHHHHHHH-HHHHHHHHHHHHHHHHHHHHTT--HHHHHTTTTTHHHHHHHHIIIIISB---HHHHHHHHHHHHHHHHHHHHHHHHHHTTT---TTHHHHHHHHHHHH---S-TTS-B--GGG-S-HHHHHHHHHH-/--SSTT-HHHHHHHTTS-HHHHHHHHHHHHHHGGGT---HHHHHHHHHHHHHH-HHHHHHHHHHHHHHHHHHHHTT--HHHHHTTTTTHHHHHHHHHHHHTBSS-TT-GGGHHHHHHHHHHHHHHHHHHHHHHGGGT----SHHHHHHHHHHHHHH-TT-SSSPBPP-----S-----TT---HHHHHHHHHHHHHGGGT---HHHHHHHHHHHHHH-HHHHHHHHHHHHHHHHHHHHTT--HHHHHTTTTTHHHHHHHHIIIIISB---HHHHHHHHHHHHHHHHHHHHHHHHHHTTT---TTHHHHHHHHHHHH---S-TTS-B--GGG-S-HHHHHHHHHH-/--SSTT-HHHHHHHTTS-HHHHHHHHHHHHHHGGGT---HHHHHHHHHHHHHH-HHHHHHHHHHHHHHHHHHHHTT--HHHHHTTTTTHHHHHHHHHHHHTBSS-TT-GGGHHHHHHHHHHHHHHHHHHHHHHGGGT----SHHHHHHHHHHHHHH-TT-SSSPBPP-----S-----TT---HHHHHHHHHHHHHGGGT---HHHHHHHHHHHHHH-HHHHHHHHHHHHHHHHHHHHTT--HHHHHTTTTTHHHHHHHHIIIIISB---HHHHHHHHHHHHHHHHHHHHHHHHHHTTT---TTHHHHHHHHHHHH---S-TTS-B--GGG-S-HHHHHHHHHH-

Solvent-accessible surface area: 37986 Å² total; per-residue (Å²): 87,162,92,72,6,16,18,119,61,77,51,126,143,7,126,103,69,130,104,55,87,20,39,94,6,12,14,30,0,0,0,0,20,4,0,21,1,22,0,6,51,0,0,84,29,0,32,82,0,0,91,81,33,21,58,3,30,10,68,0,0,12,50,0,0,46,16,0,3,91,22,0,51,86,26,20,23,92,135,81,18,2,13,14,1,81,19,1,17,3,0,0,2,0,0,0,18,1,6,32,50,17,94,82,157,73,97,48,140,154,2,40,127,16,0,34,77,14,0,56,12,2,2,7,12,4,4,3,24,59,25,51,29,70,86,36,64,6,20,16,4,2,13,0,4,2,38,5,10,22,37,26,5,6,13,10,18,42,67,18,58,61,20,8,6,46,93,34,121,65,98,90,74,79,32,144,20,60,97,125,116,60,85,102,92,66,19,109,84,0,31,29,7,0,0,0,19,4,0,8,0,76,41,46,192,0,0,26,30,0,33,81,0,0,114,50,5,0,62,42,1,20,92,2,0,27,41,0,0,70,18,0,8,104,0,0,31,50,16,4,12,49,22,129,51,0,29,52,0,78,26,0,14,1,0,0,0,0,0,1,0,0,1,0,10,15,4,0,21,18,170,40,0,46,83,11,0,50,61,0,0,47,26,0,0,40,15,6,10,0,17,35,52,52,26,9,37,44,22,1,13,25,20,4,52,0,1,0,68,0,0,21,30,4,3,9,9,85,31,116,50,116,17,28,50,72,6,52,61,94,93,25,58,44,0,54,29,0,90,112,61,44,108,106,111,88,161,94,71,5,18,17,120,62,78,51,124,139,7,124,102,69,128,104,54,86,20,38,95,6,13,15,29,0,0,0,0,19,4,0,21,1,23,0,6,50,0,0,84,29,0,32,84,0,0,94,83,34,22,59,3,30,11,68,0,0,12,50,0,0,45,17,0,3,90,22,0,50,83,26,18,23,93,135,82,17,2,13,15,2,81,18,1,16,4,0,0,2,0,0,0,19,1,6,32,48,16,94,79,155,71,98,48,138,156,2,40,125,16,0,35,79,15,0,56,13,2,1,7,10,4,3,3,25,60,25,49,29,72,87,38,62,6,19,16,6,3,12,0,5,2,38,6,9,23,36,27,5,5,12,10,17,43,68,18,57,61,21,9,6,46,92,33,121,64,98,91,74,77,31,144,19,61,95,125,117,61,85,102,92,68,18,109,83,0,31,30,8,0,0,0,20,4,0,8,0,78,42,46,192,0,0,25,31,0,33,82,0,0,114,48,6,0,61,42,1,21,92,1,0,27,41,0,0,69,17,0,8,103,1,0,31,49,18,3,11,50,21,129,51,0,29,52,0,80,27,0,16,0,0,0,1,0,0,1,0,0,1,0,10,16,4,0,21,18,173,41,0,46,82,11,0,49,62,0,0,48,25,0,0,41,15,6,10,0,16,35,50,52,27,9,35,46,22,1,11,25,20,5,51,0,2,0,69,0,0,21,31,4,3,10,8,89,33,116,50,118,16,27,49,73,6,51,62,94,93,26,59,45,0,54,29,0,90,112,60,44,108,106,110,88,161,92,73,6,16,18,117,62,77,53,125,142,7,125,103,70,129,104,55,87,21,41,95,5,12,14,30,0,0,0,0,20,4,0,20,1,22,0,5,52,0,0,84,31,0,32,84,0,0,95,82,34,21,58,3,30,10,68,0,0,12,50,0,0,47,17,0,3,92,21,0,52,85,26,18,23,94,137,80,18,2,13,14,2,83,18,1,17,3,0,0,2,0,0,0,18,1,6,33,48,16,94,79,156,73,96,49,141,156,1,41,126,15,0,35,79,15,0,56,13,2,2,7,10,5,3,3,25,60,25,49,29,71,85,36,64,6,18,15,5,2,12,0,4,2,38,5,9,22,37,26,5,5,13,9,18,42,68,19,60,60,20,9,6,45,92,33,122,65,96,90,76,80,32,143,21,61,96,124,115,60,84,102,92,67,19,110,82,0,31,29,8,0,0,0,20,4,0,8,0,76,41,47,193,0,0,25,30,0,32,82,0,0,115,51,5,0,62,44,2,20,91,2,0,27,41,0,0,69,18,0,8,103,1,0,32,48,16,3,12,50,20,127,51,0,29,52,0,81,26,0,16,0,0,0,1,0,0,0,0,0,1,0,10,16,4,0,22,18,172,41,0,45,82,11,0,50,63,0,0,47,28,0,0,42,14,7,10,0,18,35,52,50,26,8,37,44,22,2,11,26,18,4,49,0,1,0,67,0,0,20,31,5,2,9,9,86,32,116,49,116,16,27,51,71,6,51,61,94,91,25,57,45,0,55,30,0,89,113,61,44,109,107,111

Sequence (1035 aa):
GYLTGDMKEYRIWLKDKHLALQFIDWVLRGTAQVMFINNPLSGLIIFIGLLIQNPWWTITGGLGTVVSTLTALALGQDRSAIASGLHGYNGMLVGLLMAVFSEKLDYYWWLLFPVTFTAMSCPVLSSALNSIFSKWDLPVFTLPFNIAVTLYLAATGHYNLFFPTTLVEPVSSVPNITWTEMEMPLLLQAIPVGVGQVYGCDNPWTGGVFLVALFISSPLICLHAAIGSIVGLLAALSVATPFETIYTGLWSYNCVLSCIAIGGMFYALTWQTHLLALICALFCAYMEAAISNIMSVVGVPPGTWAFCLATIIFLLLTTNNPAIFRLPLSKVTYPEANRIYYLTVGYLTGDMKEYRIWLKDKHLALQFIDWVLRGTAQVMFINNPLSGLIIFIGLLIQNPWWTITGGLGTVVSTLTALALGQDRSAIASGLHGYNGMLVGLLMAVFSEKLDYYWWLLFPVTFTAMSCPVLSSALNSIFSKWDLPVFTLPFNIAVTLYLAATGHYNLFFPTTLVEPVSSVPNITWTEMEMPLLLQAIPVGVGQVYGCDNPWTGGVFLVALFISSPLICLHAAIGSIVGLLAALSVATPFETIYTGLWSYNCVLSCIAIGGMFYALTWQTHLLALICALFCAYMEAAISNIMSVVGVPPGTWAFCLATIIFLLLTTNNPAIFRLPLSKVTYPEANRIYYLTVGYLTGDMKEYRIWLKDKHLALQFIDWVLRGTAQVMFINNPLSGLIIFIGLLIQNPWWTITGGLGTVVSTLTALALGQDRSAIASGLHGYNGMLVGLLMAVFSEKLDYYWWLLFPVTFTAMSCPVLSSALNSIFSKWDLPVFTLPFNIAVTLYLAATGHYNLFFPTTLVEPVSSVPNITWTEMEMPLLLQAIPVGVGQVYGCDNPWTGGVFLVALFISSPLICLHAAIGSIVGLLAALSVATPFETIYTGLWSYNCVLSCIAIGGMFYALTWQTHLLALICALFCAYMEAAISNIMSVVGVPPGTWAFCLATIIFLLLTTNNPAIFRLPLSKVTYPEANRIYYLTV

GO terms:
  GO:0005515 protein binding (F, IPI)
  GO:0050839 cell adhesion molecule binding (F, IDA)
  GO:0005886 plasma membrane (C, IDA)
  GO:0016324 apical plasma membrane (C, IDA)
  GO:0015204 urea transmembrane transporter activity (F, IDA)
  GO:0016020 membrane (C, TAS)
  GO:0015840 urea transport (P, TAS)
  GO:0015204 urea transmembrane transporter activity (F, TAS)
  GO:0005886 plasma membrane (C, TAS)
  GO:0015837 amine transport (P, TAS)

B-factor: mean 59.42, std 8.61, range [45.95, 85.47]

Foldseek 3Di:
DCQAFLNPVVLVVCVPPDPVVLLLLLLLLLQLCLLPHQGSVLSVLLLVLVVVQPVLLSVQLSLLLSLQLVLCVVVVHDPVCSSSSVRRNLRSLLRNVLQLFWPDDGPPVVSSVVSSVLSNQLNVVQVVVCVPCVVVLDHPNNVSSQVSNQVVCLVQEQPHPRTHTHFQAADDDDDDDDPVPDDPVLLVLLLLLLQQCSSPGQDSVSSVSSLVSQVSHPVQLSVQLSVQLVLQLVLCVVVPHHNVVSSSNLLRNLSSSQSSCQQQQQWAHDVVSNVLSSVLSNQLSVVLVVQQNVVSNSRGGSRNPSSSVSNVVSLPDDDPDLRGGGDRSVQGRHRVSSNVVSVVD/DCQAFLNPVVLVVCVPPDPVVLLLLLLLLLQLCLLPHQGSVLSVLLLVLVVVQPVLLSVQLSLLLSLQLVLCVVVVHDPVCSSSSVRRNLRSLLRNVLQLFWPDDGPPVVSSVVSSVLSNQLNVVQVVVCVPCVVVLDHPNNVSSQVSNQVVCLVQEQPHPRTHTHFQAADDDDDDDDPVPDDPVLLVLLLLLLQQCSSPGQDSVSSVSSLVSQVSHPVQLSVQLSVQLVLQLVLCVVVPHHNVVSSSNLLRNLSSSQSSCQQQQQWAHDVVSNVLSSVLSNQLSVVLVVQQNVVSNSRGGSRNPSSSVSNVVSLPDDDPDLRGGGDRSVQGRHRVSSNVVSVVD/DCQAFLNPVVLVVCVPPDPVVLLLLLLLLLQLCLLPHQGSVLSVLLLVLVVVQPVLLSVQLSLLLSLQLVLCVVVVHDPVCSSSSVRRNLRSLLRNVLQLFWPDDGPPVVSSVVSSVLSNQLNVVQVVVCVPCVVVLDHPNNVSSQVSNQVVCLVQEQPHPRTHTHFQAADDDDDDDDPVPDDPVLLVLLLLLLQQCSSPGQDSVSSVSSLVSQVSHPVQLSVQLSVQLVLQLVLCVVVPHHNVVSSSNLLRNLSSSQSSCQQQQQWAHDVVSNVLSSVLSNQLSVVLVVQQNVVSNSRGGSRNPSSSVSNVVSLPDDDPDLRGGGDRSVQGRHRVSSNVVSVVD

Organism: Homo sapiens (NCBI:txid9606)

Nearest PDB structures (foldseek):
  8blo-assembly1_A  TM=1.001E+00  e=8.420E-49  Homo sapiens
  8xdf-assembly1_C  TM=9.990E-01  e=5.601E-42  Homo sapiens
  4ezd-assembly1_A  TM=9.983E-01  e=6.713E-42  Bos taurus
  6qd5-assembly1_A  TM=9.981E-01  e=5.898E-41  Homo sapiens
  8xdh-assembly1_A  TM=9.971E-01  e=1.412E-38  Danio rerio